Protein AF-0000000087723670 (afdb_homodimer)

Organism: NCBI:txid307507

Radius of gyration: 35.34 Å; Cα contacts (8 Å, |Δi|>4): 1234; chains: 2; bounding box: 101×98×108 Å

pLDDT: mean 78.17, std 30.97, range [14.17, 98.94]

Secondary structure (DSSP, 8-state):
-----------------------------------------------------------------------------EEEEEEEE--HHHHHHHHHHHHHTTTHHHHHTSHHHHHHHHHHHHHHHHHTTSTTS---S--TTT-EEEEEEEEETTS-EEEEEEEE----TTSS-TTSSS--S-S---S--SSHHHHHHT--TT-----HHHHHHHHHHHTTTSSS---EEEEEET-----S-TTS-SHHHHHHHHHHTT---SEEEEE--S---HHHHHTTS-GGGGGGEEEE-SPPP--TT-TTSHHHHHHHH--TT-EEEEEE--S-HHHHHHHHHHHHS-HHHHTT-SEEEE---BS-GGGHHHHGGG-BTT--HHHHHHHHHHHHHTT-EEEE--/-----------------------------------------------------------------------------EEEEEEEE--HHHHHHHHHHHHHTTTHHHHHTSHHHHHHHHHHHHHHHHHTTSTTS---S--TTT-EEEEEEEEETTS-EEEEEEEE----TTSS-TTSSS--S-S-S-S--SSHHHHHHT--TT-----HHHHHHHHHHHTTTSSS---EEEEEET-----S-TTS-SHHHHHHHHHHTT---SEEEEE--S---HHHHHTTS-GGGGGGEEEE-SPPP--TT-TTSHHHHHHHH--TT-EEEEEE--S-HHHHHHHHHHHHS-HHHHTT-SEEEE---BS-GGGHHHHGGG-BTT--HHHHHHHHHHHHHTT-EEEE--

Solvent-accessible surface area (backbone atoms only — not comparable to full-atom values): 46449 Å² total; per-residue (Å²): 136,93,82,81,77,83,86,80,85,72,84,78,83,76,85,83,79,80,77,68,89,72,85,71,89,76,84,90,81,78,86,84,93,85,89,81,88,85,81,87,77,83,82,83,89,86,92,86,87,88,86,85,78,83,80,80,79,74,84,73,82,80,78,82,79,78,80,75,80,40,54,60,58,76,70,71,57,49,48,75,49,59,45,57,44,76,11,58,48,19,48,52,35,65,74,38,30,66,70,36,54,78,52,37,53,75,59,59,64,32,74,68,43,47,53,52,48,47,53,47,41,51,38,37,54,57,31,58,75,44,37,30,44,69,70,76,87,63,56,61,54,43,35,18,36,35,44,32,40,36,42,32,75,85,71,51,70,51,76,46,80,46,71,33,54,47,65,38,79,83,48,46,34,78,70,50,73,49,77,77,85,70,74,72,71,70,85,74,49,85,62,50,67,62,50,39,57,48,36,63,70,58,60,50,73,79,24,32,46,53,53,48,52,54,32,61,70,46,50,49,48,75,56,34,82,63,47,27,38,35,39,29,40,47,27,71,50,39,45,81,54,80,78,49,84,38,52,40,48,53,54,52,52,30,39,57,6,59,50,53,67,59,34,35,43,30,22,22,55,70,78,65,53,48,61,61,46,48,70,52,43,59,48,73,47,55,75,27,47,22,67,40,52,40,64,78,58,66,51,84,83,40,54,54,12,65,62,48,36,46,62,73,66,61,51,81,58,34,44,25,38,39,36,48,44,71,78,40,59,86,53,47,50,53,46,48,47,58,33,68,70,31,77,69,46,31,70,52,38,43,33,35,33,36,45,78,49,40,46,34,74,80,45,40,88,80,41,59,92,45,41,37,75,89,34,35,59,39,55,50,50,48,50,42,50,54,44,26,55,64,56,20,51,55,40,64,35,103,139,85,80,82,78,82,84,78,86,71,90,72,84,77,86,86,78,87,73,89,77,86,88,78,88,85,80,83,78,74,88,78,88,83,90,82,84,86,88,82,74,86,70,87,73,90,78,84,85,89,80,88,78,85,79,73,82,68,83,70,80,80,75,81,78,76,79,74,80,39,56,58,58,76,71,72,58,48,47,76,50,59,46,58,45,76,10,59,49,19,48,52,34,64,74,38,29,66,69,37,56,79,51,38,52,74,59,59,65,32,74,69,45,47,53,53,46,48,53,49,41,51,39,37,57,58,30,60,76,45,37,30,45,68,70,76,86,63,56,61,56,45,35,16,34,35,42,33,39,36,43,32,74,86,68,51,69,50,78,44,77,46,72,32,53,47,64,40,80,81,48,47,34,78,69,51,73,48,78,76,85,68,71,74,69,72,86,73,51,85,61,48,67,61,50,38,57,48,37,64,71,56,62,49,73,80,26,33,46,54,53,47,51,53,33,62,69,47,49,50,46,76,56,35,83,62,46,28,38,36,38,29,39,48,27,72,49,38,44,81,55,79,78,50,84,39,50,40,49,54,54,53,51,30,39,56,7,59,49,53,69,58,35,35,44,30,20,20,56,69,80,65,53,47,61,62,48,48,70,50,43,59,48,73,47,54,75,27,46,22,67,40,53,39,65,78,56,66,49,83,83,40,54,53,12,65,60,48,35,44,60,73,68,62,51,81,58,34,44,26,38,39,36,48,45,68,76,40,60,86,54,48,51,53,45,48,45,58,32,67,70,30,75,70,46,33,70,51,37,44,32,35,33,37,45,78,50,40,48,35,74,80,44,40,87,80,40,59,92,45,40,37,76,88,34,34,60,38,56,50,51,49,49,44,50,55,45,27,54,65,54,21,50,54,40,64,36,103

Foldseek 3Di:
DCPPPDDPPPDPDPPDDCPVPDDDDDDDDDDDDDDDDDDDDPDDDDDDYDDDDDDPDPPPPPPDPPPDDPPPPPPWAKDKDKFKFAAQQLVVCLVCVVVCLVVVCVPCVDPVNVVLLCLQLVQLVQCLVQLQDAGPDRDRNFWIWMWMWMATPVGDIDIAIGIWGHLHRLLANSVQQHPDDDDDPPPPPVVVNLQRRQPPSSTRDAANHRLVVVCVRRVFDVPHHAFEEEEEAQAFADDPDPSDDHDVCVQVSHVSRVHHHQAYAYEAQDDDDPCRRPVHPPPVCPNRDHYHNRHADLPLVDCSHPLNVLLVPADPSHEYEYEDDHLACVRRVSSVCSQQVDLSNLNRYAEYEYAAAECRVSCCVPNVPRYPDVDYSSNVSVVCVSSVRSVHHYGHHD/DDPPPDDPPPPPDDDDDDPDDDDDDDDPDDDDDDDDDDDDDCPDDDDDDDDDDDDDPPPPPPPDPPPDDPPPPPPWAKDKDKFKFAAQQLVVCLVCVVVCLVVVCVPCVDPVNVVLLCLQLVQLVQCLVQLQDAGPDRDRNFWIWMWMWMATPVGDIDIAIGIWGHLHRQLANSVLQHDDDDPDPDPPPVVVNLQRRQPPSSTRDAANHRLVVVCVRRVFDVPHHAFEEEEEAQAFADDPDPSDDHDVCVQVSHVSRVHHHQAYAYEAQDDDDPCRRPVHPPPVCPNRDDYHNRHADLPLVDCSHPLNVLLVPFDPSHEYEYEDDNLACVRRVSSVCSQQVDLSNLNRYAEYEYAAAECRVSRCVPNVPRYPDVDYSSNVSVVQVSSVRSNHHYGHGD

Nearest PDB structures (foldseek):
  7pup-assembly1_A  TM=4.348E-01  e=3.201E-01  Arabidopsis thaliana
  3qkw-assembly1_B  TM=4.221E-01  e=1.888E+00  Streptococcus parasanguinis
  3ijd-assembly2_A  TM=2.673E-01  e=1.088E+00  Acetivibrio thermocellus ATCC 27405
  7pup-assembly1_A  TM=4.349E-01  e=5.182E-01  Arabidopsis thaliana
  3qkw-assembly1_B  TM=4.262E-01  e=7.957E-01  Streptococcus parasanguinis

Sequence (796 aa):
MSNTLQTRHGLIVPLLALVTLGLMLALITRPSGCAGSERFVVRLSGSGGSGGLGGASSSSSSSSAGAAGAGAGAGRKCESSTVYESSEYESTWLKNAAAWSKDFCKHADTPEQNELMEKWLNGIASANKKPAEAPAGLDPSVFSKFVTTVKCDDGTSSEHTDWIEPLAHGLRHPYNFCSQNKFAPSEVYTDRVVAVIYNRTYLLLANRQGVDSVRGARGDCERRECQVFFFDLGATAYRQSDKEPGQSWFVRSYAAAGLPFDRMFEWEARAMSPAEIFNEVPKELLKVYSYFNIPATTDTKDPSHAVNILKSLAKPGDFVVFKLDIDAAAVEIPILKALTEDPEAVKLVDEFFFEHHVNFPPMRPYWGGTLDEGIGLAESMQLFLEIRKKGVRAHSWVMSNTLQTRHGLIVPLLALVTLGLMLALITRPSGCAGSERFVVRLSGSGGSGGLGGASSSSSSSSAGAAGAGAGAGRKCESSTVYESSEYESTWLKNAAAWSKDFCKHADTPEQNELMEKWLNGIASANKKPAEAPAGLDPSVFSKFVTTVKCDDGTSSEHTDWIEPLAHGLRHPYNFCSQNKFAPSEVYTDRVVAVIYNRTYLLLANRQGVDSVRGARGDCERRECQVFFFDLGATAYRQSDKEPGQSWFVRSYAAAGLPFDRMFEWEARAMSPAEIFNEVPKELLKVYSYFNIPATTDTKDPSHAVNILKSLAKPGDFVVFKLDIDAAAVEIPILKALTEDPEAVKLVDEFFFEHHVNFPPMRPYWGGTLDEGIGLAESMQLFLEIRKKGVRAHSWV

Structure (mmCIF, N/CA/C/O backbone):
data_AF-0000000087723670-model_v1
#
loop_
_entity.id
_entity.type
_entity.pdbx_description
1 polymer 'Uncharacterized protein'
#
loop_
_atom_site.group_PDB
_atom_site.id
_atom_site.type_symbol
_atom_site.label_atom_id
_atom_site.label_alt_id
_atom_site.label_comp_id
_atom_site.label_asym_id
_atom_site.label_entity_id
_atom_site.label_seq_id
_atom_site.pdbx_PDB_ins_code
_atom_site.Cartn_x
_atom_site.Cartn_y
_atom_site.Cartn_z
_atom_site.occupancy
_atom_site.B_iso_or_equiv
_atom_site.auth_seq_id
_atom_site.auth_comp_id
_atom_site.auth_asym_id
_atom_site.auth_atom_id
_atom_site.pdbx_PDB_model_num
ATOM 1 N N . MET A 1 1 ? 51.312 -46.5 28.422 1 19.78 1 MET A N 1
ATOM 2 C CA . MET A 1 1 ? 50.656 -47.094 27.25 1 19.78 1 MET A CA 1
ATOM 3 C C . MET A 1 1 ? 50.688 -46.125 26.062 1 19.78 1 MET A C 1
ATOM 5 O O . MET A 1 1 ? 50.625 -44.906 26.25 1 19.78 1 MET A O 1
ATOM 9 N N . SER A 1 2 ? 50.938 -46.5 24.688 1 18.45 2 SER A N 1
ATOM 10 C CA . SER A 1 2 ? 51.656 -45.969 23.547 1 18.45 2 SER A CA 1
ATOM 11 C C . SER A 1 2 ? 50.844 -44.906 22.828 1 18.45 2 SER A C 1
ATOM 13 O O . SER A 1 2 ? 49.719 -45.156 22.391 1 18.45 2 SER A O 1
ATOM 15 N N . ASN A 1 3 ? 51.031 -43.469 23.109 1 21.33 3 ASN A N 1
ATOM 16 C CA . ASN A 1 3 ? 50.75 -42.062 22.859 1 21.33 3 ASN A CA 1
ATOM 17 C C . ASN A 1 3 ? 51.125 -41.656 21.422 1 21.33 3 ASN A C 1
ATOM 19 O O . ASN A 1 3 ? 52.219 -41.156 21.172 1 21.33 3 ASN A O 1
ATOM 23 N N . THR A 1 4 ? 50.719 -42.625 20.438 1 18.56 4 THR A N 1
ATOM 24 C CA . THR A 1 4 ? 51.25 -42.531 19.078 1 18.56 4 THR A CA 1
ATOM 25 C C . THR A 1 4 ? 50.812 -41.219 18.438 1 18.56 4 THR A C 1
ATOM 27 O O . THR A 1 4 ? 49.625 -40.938 18.328 1 18.56 4 THR A O 1
ATOM 30 N N . LEU A 1 5 ? 51.656 -40.156 18.203 1 19.72 5 LEU A N 1
ATOM 31 C CA . LEU A 1 5 ? 52 -38.781 17.891 1 19.72 5 LEU A CA 1
ATOM 32 C C . LEU A 1 5 ? 51.844 -38.531 16.391 1 19.72 5 LEU A C 1
ATOM 34 O O . LEU A 1 5 ? 52.844 -38.406 15.672 1 19.72 5 LEU A O 1
ATOM 38 N N . GLN A 1 6 ? 50.844 -39.25 15.703 1 18.3 6 GLN A N 1
ATOM 39 C CA . GLN A 1 6 ? 51.125 -39.375 14.281 1 18.3 6 GLN A CA 1
ATOM 40 C C . GLN A 1 6 ? 51.156 -38 13.609 1 18.3 6 GLN A C 1
ATOM 42 O O . GLN A 1 6 ? 50.469 -37.062 14.055 1 18.3 6 GLN A O 1
ATOM 47 N N . THR A 1 7 ? 51.844 -37.875 12.359 1 17.42 7 THR A N 1
ATOM 48 C CA . THR A 1 7 ? 52.688 -37.125 11.438 1 17.42 7 THR A CA 1
ATOM 49 C C . THR A 1 7 ? 51.844 -36.094 10.648 1 17.42 7 THR A C 1
ATOM 51 O O . THR A 1 7 ? 50.812 -36.469 10.07 1 17.42 7 THR A O 1
ATOM 54 N N . ARG A 1 8 ? 52.031 -34.75 10.789 1 19.05 8 ARG A N 1
ATOM 55 C CA . ARG A 1 8 ? 51.656 -33.375 10.523 1 19.05 8 ARG A CA 1
ATOM 56 C C . ARG A 1 8 ? 51.875 -33 9.062 1 19.05 8 ARG A C 1
ATOM 58 O O . ARG A 1 8 ? 51.844 -31.828 8.695 1 19.05 8 ARG A O 1
ATOM 65 N N . HIS A 1 9 ? 52.188 -34.031 8.078 1 17.67 9 HIS A N 1
ATOM 66 C CA . HIS A 1 9 ? 52.938 -33.531 6.922 1 17.67 9 HIS A CA 1
ATOM 67 C C . HIS A 1 9 ? 52.062 -32.562 6.113 1 17.67 9 HIS A C 1
ATOM 69 O O . HIS A 1 9 ? 50.906 -32.875 5.777 1 17.67 9 HIS A O 1
ATOM 75 N N . GLY A 1 10 ? 52.25 -31.156 6.141 1 19.75 10 GLY A N 1
ATOM 76 C CA . GLY A 1 10 ? 51.812 -29.859 5.656 1 19.75 10 GLY A CA 1
ATOM 77 C C . GLY A 1 10 ? 52.062 -29.641 4.176 1 19.75 10 GLY A C 1
ATOM 78 O O . GLY A 1 10 ? 52.062 -28.516 3.693 1 19.75 10 GLY A O 1
ATOM 79 N N . LEU A 1 11 ? 52.031 -30.703 3.238 1 18.56 11 LEU A N 1
ATOM 80 C CA . LEU A 1 11 ? 52.625 -30.469 1.929 1 18.56 11 LEU A CA 1
ATOM 81 C C . LEU A 1 11 ? 51.969 -29.281 1.235 1 18.56 11 LEU A C 1
ATOM 83 O O . LEU A 1 11 ? 50.75 -29.141 1.265 1 18.56 11 LEU A O 1
ATOM 87 N N . ILE A 1 12 ? 52.719 -28.188 0.691 1 21.28 12 ILE A N 1
ATOM 88 C CA . ILE A 1 12 ? 52.812 -26.859 0.119 1 21.28 12 ILE A CA 1
ATOM 89 C C . ILE A 1 12 ? 52.344 -26.875 -1.333 1 21.28 12 ILE A C 1
ATOM 91 O O . ILE A 1 12 ? 52.219 -25.828 -1.96 1 21.28 12 ILE A O 1
ATOM 95 N N . VAL A 1 13 ? 51.719 -27.906 -2.029 1 19.09 13 VAL A N 1
ATOM 96 C CA . VAL A 1 13 ? 52 -27.969 -3.457 1 19.09 13 VAL A CA 1
ATOM 97 C C . VAL A 1 13 ? 51.469 -26.734 -4.156 1 19.09 13 VAL A C 1
ATOM 99 O O . VAL A 1 13 ? 50.375 -26.266 -3.818 1 19.09 13 VAL A O 1
ATOM 102 N N . PRO A 1 14 ? 52.219 -26.016 -5.195 1 20.56 14 PRO A N 1
ATOM 103 C CA . PRO A 1 14 ? 52.406 -24.828 -6.027 1 20.56 14 PRO A CA 1
ATOM 104 C C . PRO A 1 14 ? 51.344 -24.703 -7.129 1 20.56 14 PRO A C 1
ATOM 106 O O . PRO A 1 14 ? 51.375 -23.766 -7.926 1 20.56 14 PRO A O 1
ATOM 109 N N . LEU A 1 15 ? 50 -24.922 -6.887 1 18.34 15 LEU A N 1
ATOM 110 C CA . LEU A 1 15 ? 49.188 -25.219 -8.047 1 18.34 15 LEU A CA 1
ATOM 111 C C . LEU A 1 15 ? 49.219 -24.078 -9.055 1 18.34 15 LEU A C 1
ATOM 113 O O . LEU A 1 15 ? 48.938 -22.922 -8.711 1 18.34 15 LEU A O 1
ATOM 117 N N . LEU A 1 16 ? 49.938 -24.188 -10.281 1 18.23 16 LEU A N 1
ATOM 118 C CA . LEU A 1 16 ? 50.312 -23.562 -11.547 1 18.23 16 LEU A CA 1
ATOM 119 C C . LEU A 1 16 ? 49.094 -22.922 -12.203 1 18.23 16 LEU A C 1
ATOM 121 O O . LEU A 1 16 ? 47.969 -23.406 -12.055 1 18.23 16 LEU A O 1
ATOM 125 N N . ALA A 1 17 ? 49.156 -21.609 -12.781 1 19.58 17 ALA A N 1
ATOM 126 C CA . ALA A 1 17 ? 48.625 -20.391 -13.383 1 19.58 17 ALA A CA 1
ATOM 127 C C . ALA A 1 17 ? 47.969 -20.688 -14.734 1 19.58 17 ALA A C 1
ATOM 129 O O . ALA A 1 17 ? 47.375 -19.797 -15.359 1 19.58 17 ALA A O 1
ATOM 130 N N . LEU A 1 18 ? 48 -21.906 -15.336 1 18.28 18 LEU A N 1
ATOM 131 C CA . LEU A 1 18 ? 48.125 -21.891 -16.797 1 18.28 18 LEU A CA 1
ATOM 132 C C . LEU A 1 18 ? 46.781 -21.516 -17.438 1 18.28 18 LEU A C 1
ATOM 134 O O . LEU A 1 18 ? 45.875 -22.328 -17.5 1 18.28 18 LEU A O 1
ATOM 138 N N . VAL A 1 19 ? 45.938 -20.484 -17.016 1 18.11 19 VAL A N 1
ATOM 139 C CA . VAL A 1 19 ? 44.625 -20.516 -17.641 1 18.11 19 VAL A CA 1
ATOM 140 C C . VAL A 1 19 ? 44.781 -20.219 -19.141 1 18.11 19 VAL A C 1
ATOM 142 O O . VAL A 1 19 ? 45.125 -19.109 -19.516 1 18.11 19 VAL A O 1
ATOM 145 N N . THR A 1 20 ? 45.094 -21.094 -20.094 1 17.34 20 THR A N 1
ATOM 146 C CA . THR A 1 20 ? 45.312 -21.047 -21.547 1 17.34 20 THR A CA 1
ATOM 147 C C . THR A 1 20 ? 44 -20.719 -22.281 1 17.34 20 THR A C 1
ATOM 149 O O . THR A 1 20 ? 44 -20.594 -23.5 1 17.34 20 THR A O 1
ATOM 152 N N . LEU A 1 21 ? 42.844 -20.156 -21.719 1 17.84 21 LEU A N 1
ATOM 153 C CA . LEU A 1 21 ? 41.719 -20.516 -22.562 1 17.84 21 LEU A CA 1
ATOM 154 C C . LEU A 1 21 ? 41.875 -19.938 -23.969 1 17.84 21 LEU A C 1
ATOM 156 O O . LEU A 1 21 ? 42.062 -18.719 -24.125 1 17.84 21 LEU A O 1
ATOM 160 N N . GLY A 1 22 ? 42.062 -20.672 -25.109 1 16.58 22 GLY A N 1
ATOM 161 C CA . GLY A 1 22 ? 42.344 -20.656 -26.547 1 16.58 22 GLY A CA 1
ATOM 162 C C . GLY A 1 22 ? 41.188 -20.109 -27.359 1 16.58 22 GLY A C 1
ATOM 163 O O . GLY A 1 22 ? 41.312 -19.828 -28.547 1 16.58 22 GLY A O 1
ATOM 164 N N . LEU A 1 23 ? 39.812 -20.062 -26.969 1 17.64 23 LEU A N 1
ATOM 165 C CA . LEU A 1 23 ? 39 -20.531 -28.094 1 17.64 23 LEU A CA 1
ATOM 166 C C . LEU A 1 23 ? 38.969 -19.484 -29.188 1 17.64 23 LEU A C 1
ATOM 168 O O . LEU A 1 23 ? 38.844 -18.281 -28.906 1 17.64 23 LEU A O 1
ATOM 172 N N . MET A 1 24 ? 39 -19.859 -30.484 1 16.44 24 MET A N 1
ATOM 173 C CA . MET A 1 24 ? 39.156 -19.484 -31.891 1 16.44 24 MET A CA 1
ATOM 174 C C . MET A 1 24 ? 37.906 -18.859 -32.438 1 16.44 24 MET A C 1
ATOM 176 O O . MET A 1 24 ? 37.656 -18.875 -33.656 1 16.44 24 MET A O 1
ATOM 180 N N . LEU A 1 25 ? 36.938 -18.281 -31.672 1 17.22 25 LEU A N 1
ATOM 181 C CA . LEU A 1 25 ? 35.719 -18.297 -32.469 1 17.22 25 LEU A CA 1
ATOM 182 C C . LEU A 1 25 ? 35.875 -17.438 -33.719 1 17.22 25 LEU A C 1
ATOM 184 O O . LEU A 1 25 ? 36.188 -16.25 -33.625 1 17.22 25 LEU A O 1
ATOM 188 N N . ALA A 1 26 ? 35.656 -18.047 -34.938 1 16.3 26 ALA A N 1
ATOM 189 C CA . ALA A 1 26 ? 35.875 -17.672 -36.344 1 16.3 26 ALA A CA 1
ATOM 190 C C . ALA A 1 26 ? 34.875 -16.609 -36.781 1 16.3 26 ALA A C 1
ATOM 192 O O . ALA A 1 26 ? 35.25 -15.57 -37.312 1 16.3 26 ALA A O 1
ATOM 193 N N . LEU A 1 27 ? 33.562 -16.969 -37.25 1 16.2 27 LEU A N 1
ATOM 194 C CA . LEU A 1 27 ? 33.344 -16.859 -38.688 1 16.2 27 LEU A CA 1
ATOM 195 C C . LEU A 1 27 ? 32.688 -15.523 -39.031 1 16.2 27 LEU A C 1
ATOM 197 O O . LEU A 1 27 ? 33.156 -14.805 -39.938 1 16.2 27 LEU A O 1
ATOM 201 N N . ILE A 1 28 ? 31.203 -15.398 -39.062 1 17.19 28 ILE A N 1
ATOM 202 C CA . ILE A 1 28 ? 30.531 -15.305 -40.375 1 17.19 28 ILE A CA 1
ATOM 203 C C . ILE A 1 28 ? 30.266 -13.844 -40.719 1 17.19 28 ILE A C 1
ATOM 205 O O . ILE A 1 28 ? 29.969 -13.031 -39.812 1 17.19 28 ILE A O 1
ATOM 209 N N . THR A 1 29 ? 30.156 -13.539 -42.031 1 15.73 29 THR A N 1
ATOM 210 C CA . THR A 1 29 ? 30.25 -12.453 -43 1 15.73 29 THR A CA 1
ATOM 211 C C . THR A 1 29 ? 28.922 -11.68 -43.094 1 15.73 29 THR A C 1
ATOM 213 O O . THR A 1 29 ? 27.844 -12.258 -42.938 1 15.73 29 THR A O 1
ATOM 216 N N . ARG A 1 30 ? 28.859 -10.422 -43.062 1 17.47 30 ARG A N 1
ATOM 217 C CA . ARG A 1 30 ? 28.016 -9.234 -43 1 17.47 30 ARG A CA 1
ATOM 218 C C . ARG A 1 30 ? 27.203 -9.102 -44.312 1 17.47 30 ARG A C 1
ATOM 220 O O . ARG A 1 30 ? 26.828 -7.996 -44.688 1 17.47 30 ARG A O 1
ATOM 227 N N . PRO A 1 31 ? 26.25 -10.086 -44.781 1 15.78 31 PRO A N 1
ATOM 228 C CA . PRO A 1 31 ? 25.969 -9.617 -46.156 1 15.78 31 PRO A CA 1
ATOM 229 C C . PRO A 1 31 ? 25.172 -8.32 -46.188 1 15.78 31 PRO A C 1
ATOM 231 O O . PRO A 1 31 ? 24.531 -7.965 -45.188 1 15.78 31 PRO A O 1
ATOM 234 N N . SER A 1 32 ? 24.734 -7.816 -47.5 1 15.93 32 SER A N 1
ATOM 235 C CA . SER A 1 32 ? 24.641 -6.617 -48.344 1 15.93 32 SER A CA 1
ATOM 236 C C . SER A 1 32 ? 23.234 -6.031 -48.281 1 15.93 32 SER A C 1
ATOM 238 O O . SER A 1 32 ? 23.062 -4.836 -48.062 1 15.93 32 SER A O 1
ATOM 240 N N . GLY A 1 33 ? 22.141 -6.527 -49.094 1 15.52 33 GLY A N 1
ATOM 241 C CA . GLY A 1 33 ? 21.609 -5.746 -50.188 1 15.52 33 GLY A CA 1
ATOM 242 C C . GLY A 1 33 ? 20.406 -4.906 -49.812 1 15.52 33 GLY A C 1
ATOM 243 O O . GLY A 1 33 ? 19.781 -5.148 -48.781 1 15.52 33 GLY A O 1
ATOM 244 N N . CYS A 1 34 ? 19.641 -4.059 -50.781 1 16.14 34 CYS A N 1
ATOM 245 C CA . CYS A 1 34 ? 19.188 -2.73 -51.188 1 16.14 34 CYS A CA 1
ATOM 246 C C . CYS A 1 34 ? 17.672 -2.627 -51.094 1 16.14 34 CYS A C 1
ATOM 248 O O . CYS A 1 34 ? 17.141 -1.567 -50.781 1 16.14 34 CYS A O 1
ATOM 250 N N . ALA A 1 35 ? 16.719 -3.578 -51.625 1 15.98 35 ALA A N 1
ATOM 251 C CA . ALA A 1 35 ? 15.883 -3.064 -52.719 1 15.98 35 ALA A CA 1
ATOM 252 C C . ALA A 1 35 ? 14.672 -2.309 -52.156 1 15.98 35 ALA A C 1
ATOM 254 O O . ALA A 1 35 ? 14.312 -2.475 -51 1 15.98 35 ALA A O 1
ATOM 255 N N . GLY A 1 36 ? 13.531 -1.816 -53.062 1 15.55 36 GLY A N 1
ATOM 256 C CA . GLY A 1 36 ? 12.828 -0.701 -53.688 1 15.55 36 GLY A CA 1
ATOM 257 C C . GLY A 1 36 ? 11.375 -0.604 -53.25 1 15.55 36 GLY A C 1
ATOM 258 O O . GLY A 1 36 ? 10.656 0.307 -53.688 1 15.55 36 GLY A O 1
ATOM 259 N N . SER A 1 37 ? 10.664 -1.488 -52.438 1 15.52 37 SER A N 1
ATOM 260 C CA . SER A 1 37 ? 9.32 -1.691 -52.969 1 15.52 37 SER A CA 1
ATOM 261 C C . SER A 1 37 ? 8.43 -0.479 -52.719 1 15.52 37 SER A C 1
ATOM 263 O O . SER A 1 37 ? 8.641 0.256 -51.75 1 15.52 37 SER A O 1
ATOM 265 N N . GLU A 1 38 ? 7.191 -0.406 -53.531 1 15.61 38 GLU A N 1
ATOM 266 C CA . GLU A 1 38 ? 6.254 0.479 -54.219 1 15.61 38 GLU A CA 1
ATOM 267 C C . GLU A 1 38 ? 5.156 0.963 -53.281 1 15.61 38 GLU A C 1
ATOM 269 O O . GLU A 1 38 ? 4.832 0.288 -52.312 1 15.61 38 GLU A O 1
ATOM 274 N N . ARG A 1 39 ? 4.535 2.217 -53.531 1 16.45 39 ARG A N 1
ATOM 275 C CA . ARG A 1 39 ? 3.871 3.416 -53.031 1 16.45 39 ARG A CA 1
ATOM 276 C C . ARG A 1 39 ? 2.357 3.238 -53.031 1 16.45 39 ARG A C 1
ATOM 278 O O . ARG A 1 39 ? 1.612 4.219 -52.969 1 16.45 39 ARG A O 1
ATOM 285 N N . PHE A 1 40 ? 1.675 2.111 -52.531 1 15.47 40 PHE A N 1
ATOM 286 C CA . PHE A 1 40 ? 0.297 1.953 -53 1 15.47 40 PHE A CA 1
ATOM 287 C C . PHE A 1 40 ? -0.57 3.104 -52.5 1 15.47 40 PHE A C 1
ATOM 289 O O . PHE A 1 40 ? -0.453 3.525 -51.344 1 15.47 40 PHE A O 1
ATOM 296 N N . VAL A 1 41 ? -1.532 3.764 -53.375 1 15.34 41 VAL A N 1
ATOM 297 C CA . VAL A 1 41 ? -2.256 4.988 -53.688 1 15.34 41 VAL A CA 1
ATOM 298 C C . VAL A 1 41 ? -3.643 4.953 -53.062 1 15.34 41 VAL A C 1
ATOM 300 O O . VAL A 1 41 ? -4.52 4.215 -53.5 1 15.34 41 VAL A O 1
ATOM 303 N N . VAL A 1 42 ? -3.969 4.793 -51.875 1 15.07 42 VAL A N 1
ATOM 304 C CA . VAL A 1 42 ? -5.34 4.473 -51.5 1 15.07 42 VAL A CA 1
ATOM 305 C C . VAL A 1 42 ? -6.203 5.73 -51.562 1 15.07 42 VAL A C 1
ATOM 307 O O . VAL A 1 42 ? -6.051 6.641 -50.75 1 15.07 42 VAL A O 1
ATOM 310 N N . ARG A 1 43 ? -6.668 6.184 -52.656 1 14.53 43 ARG A N 1
ATOM 311 C CA . ARG A 1 43 ? -7.355 7.457 -52.844 1 14.53 43 ARG A CA 1
ATOM 312 C C . ARG A 1 43 ? -8.727 7.441 -52.156 1 14.53 43 ARG A C 1
ATOM 314 O O . ARG A 1 43 ? -9.266 6.375 -51.875 1 14.53 43 ARG A O 1
ATOM 321 N N . LEU A 1 44 ? -9.828 8.32 -52.719 1 15.74 44 LEU A N 1
ATOM 322 C CA . LEU A 1 44 ? -10.562 9.555 -52.438 1 15.74 44 LEU A CA 1
ATOM 323 C C . LEU A 1 44 ? -12.062 9.281 -52.344 1 15.74 44 LEU A C 1
ATOM 325 O O . LEU A 1 44 ? -12.789 10.023 -51.688 1 15.74 44 LEU A O 1
ATOM 329 N N . SER A 1 45 ? -12.781 8.258 -53 1 14.52 45 SER A N 1
ATOM 330 C CA . SER A 1 45 ? -13.883 8.828 -53.75 1 14.52 45 SER A CA 1
ATOM 331 C C . SER A 1 45 ? -15.086 9.125 -52.875 1 14.52 45 SER A C 1
ATOM 333 O O . SER A 1 45 ? -15.188 8.594 -51.75 1 14.52 45 SER A O 1
ATOM 335 N N . GLY A 1 46 ? -16.469 9.203 -53.469 1 14.91 46 GLY A N 1
ATOM 336 C CA . GLY A 1 46 ? -17.5 10.148 -53.844 1 14.91 46 GLY A CA 1
ATOM 337 C C . GLY A 1 46 ? -18.734 10.07 -52.969 1 14.91 46 GLY A C 1
ATOM 338 O O . GLY A 1 46 ? -19.172 11.078 -52.406 1 14.91 46 GLY A O 1
ATOM 339 N N . SER A 1 47 ? -19.844 9.172 -53.188 1 15.01 47 SER A N 1
ATOM 340 C CA . SER A 1 47 ? -21.109 9.695 -53.688 1 15.01 47 SER A CA 1
ATOM 341 C C . SER A 1 47 ? -22.109 9.906 -52.531 1 15.01 47 SER A C 1
ATOM 343 O O . SER A 1 47 ? -21.906 9.391 -51.438 1 15.01 47 SER A O 1
ATOM 345 N N . GLY A 1 48 ? -23.578 9.766 -52.812 1 15.05 48 GLY A N 1
ATOM 346 C CA . GLY A 1 48 ? -24.781 10.578 -52.938 1 15.05 48 GLY A CA 1
ATOM 347 C C . GLY A 1 48 ? -25.734 10.414 -51.75 1 15.05 48 GLY A C 1
ATOM 348 O O . GLY A 1 48 ? -25.844 11.305 -50.906 1 15.05 48 GLY A O 1
ATOM 349 N N . GLY A 1 49 ? -26.891 9.57 -51.844 1 14.77 49 GLY A N 1
ATOM 350 C CA . GLY A 1 49 ? -28.25 10.07 -51.938 1 14.77 49 GLY A CA 1
ATOM 351 C C . GLY A 1 49 ? -28.969 10.07 -50.594 1 14.77 49 GLY A C 1
ATOM 352 O O . GLY A 1 49 ? -28.422 9.602 -49.594 1 14.77 49 GLY A O 1
ATOM 353 N N . SER A 1 50 ? -30.203 9.281 -50.406 1 15.02 50 SER A N 1
ATOM 354 C CA . SER A 1 50 ? -31.578 9.758 -50.312 1 15.02 50 SER A CA 1
ATOM 355 C C . SER A 1 50 ? -32.094 9.734 -48.875 1 15.02 50 SER A C 1
ATOM 357 O O . SER A 1 50 ? -31.453 9.156 -48 1 15.02 50 SER A O 1
ATOM 359 N N . GLY A 1 51 ? -33.438 9.148 -48.594 1 15.27 51 GLY A N 1
ATOM 360 C CA . GLY A 1 51 ? -34.75 9.695 -48.281 1 15.27 51 GLY A CA 1
ATOM 361 C C . GLY A 1 51 ? -35.125 9.547 -46.844 1 15.27 51 GLY A C 1
ATOM 362 O O . GLY A 1 51 ? -34.375 8.984 -46.031 1 15.27 51 GLY A O 1
ATOM 363 N N . GLY A 1 52 ? -36.375 8.93 -46.469 1 16.03 52 GLY A N 1
ATOM 364 C CA . GLY A 1 52 ? -37.625 9.453 -45.906 1 16.03 52 GLY A CA 1
ATOM 365 C C . GLY A 1 52 ? -37.781 9.195 -44.406 1 16.03 52 GLY A C 1
ATOM 366 O O . GLY A 1 52 ? -37.031 8.383 -43.844 1 16.03 52 GLY A O 1
ATOM 367 N N . LEU A 1 53 ? -39 9.57 -43.812 1 17.38 53 LEU A N 1
ATOM 368 C CA . LEU A 1 53 ? -39.656 10.273 -42.719 1 17.38 53 LEU A CA 1
ATOM 369 C C . LEU A 1 53 ? -40.156 9.297 -41.656 1 17.38 53 LEU A C 1
ATOM 371 O O . LEU A 1 53 ? -40.875 9.688 -40.75 1 17.38 53 LEU A O 1
ATOM 375 N N . GLY A 1 54 ? -39.469 8.211 -41.344 1 15.41 54 GLY A N 1
ATOM 376 C CA . GLY A 1 54 ? -40.312 7.246 -40.625 1 15.41 54 GLY A CA 1
ATOM 377 C C . GLY A 1 54 ? -40.844 7.77 -39.312 1 15.41 54 GLY A C 1
ATOM 378 O O . GLY A 1 54 ? -40.219 8.625 -38.688 1 15.41 54 GLY A O 1
ATOM 379 N N . GLY A 1 55 ? -42.156 7.57 -39.062 1 16.36 55 GLY A N 1
ATOM 380 C CA . GLY A 1 55 ? -43.281 7.887 -38.188 1 16.36 55 GLY A CA 1
ATOM 381 C C . GLY A 1 55 ? -43.156 7.289 -36.812 1 16.36 55 GLY A C 1
ATOM 382 O O . GLY A 1 55 ? -43.062 6.07 -36.656 1 16.36 55 GLY A O 1
ATOM 383 N N . ALA A 1 56 ? -42.531 7.871 -35.875 1 16.98 56 ALA A N 1
ATOM 384 C CA . ALA A 1 56 ? -42.188 7.336 -34.562 1 16.98 56 ALA A CA 1
ATOM 385 C C . ALA A 1 56 ? -43.438 7.258 -33.656 1 16.98 56 ALA A C 1
ATOM 387 O O . ALA A 1 56 ? -44.062 8.281 -33.375 1 16.98 56 ALA A O 1
ATOM 388 N N . SER A 1 57 ? -44.125 6.16 -33.844 1 16.44 57 SER A N 1
ATOM 389 C CA . SER A 1 57 ? -45.312 5.973 -33 1 16.44 57 SER A CA 1
ATOM 390 C C . SER A 1 57 ? -44.906 5.879 -31.531 1 16.44 57 SER A C 1
ATOM 392 O O . SER A 1 57 ? -43.938 5.238 -31.188 1 16.44 57 SER A O 1
ATOM 394 N N . SER A 1 58 ? -45.344 6.867 -30.641 1 17.17 58 SER A N 1
ATOM 395 C CA . SER A 1 58 ? -45.125 7.27 -29.25 1 17.17 58 SER A CA 1
ATOM 396 C C . SER A 1 58 ? -45.781 6.285 -28.281 1 17.17 58 SER A C 1
ATOM 398 O O . SER A 1 58 ? -45.844 6.523 -27.078 1 17.17 58 SER A O 1
ATOM 400 N N . SER A 1 59 ? -45.781 4.93 -28.469 1 17.25 59 SER A N 1
ATOM 401 C CA . SER A 1 59 ? -46.719 4.293 -27.547 1 17.25 59 SER A CA 1
ATOM 402 C C . SER A 1 59 ? -46.219 4.402 -26.109 1 17.25 59 SER A C 1
ATOM 404 O O . SER A 1 59 ? -45.031 4.191 -25.828 1 17.25 59 SER A O 1
ATOM 406 N N . SER A 1 60 ? -46.969 5.137 -25.141 1 18.06 60 SER A N 1
ATOM 407 C CA . SER A 1 60 ? -46.875 5.57 -23.75 1 18.06 60 SER A CA 1
ATOM 408 C C . SER A 1 60 ? -47 4.391 -22.797 1 18.06 60 SER A C 1
ATOM 410 O O . SER A 1 60 ? -47.062 4.574 -21.578 1 18.06 60 SER A O 1
ATOM 412 N N . SER A 1 61 ? -46.469 3.166 -22.984 1 18.02 61 SER A N 1
ATOM 413 C CA . SER A 1 61 ? -47.031 2.182 -22.062 1 18.02 61 SER A CA 1
ATOM 414 C C . SER A 1 61 ? -46.594 2.465 -20.625 1 18.02 61 SER A C 1
ATOM 416 O O . SER A 1 61 ? -45.469 2.912 -20.391 1 18.02 61 SER A O 1
ATOM 418 N N . SER A 1 62 ? -47.594 2.617 -19.594 1 19.06 62 SER A N 1
ATOM 419 C CA . SER A 1 62 ? -47.75 2.916 -18.188 1 19.06 62 SER A CA 1
ATOM 420 C C . SER A 1 62 ? -47.125 1.836 -17.312 1 19.06 62 SER A C 1
ATOM 422 O O . SER A 1 62 ? -47.656 0.732 -17.188 1 19.06 62 SER A O 1
ATOM 424 N N . SER A 1 63 ? -45.844 1.51 -17.422 1 17.91 63 SER A N 1
ATOM 425 C CA . SER A 1 63 ? -45.406 0.36 -16.625 1 17.91 63 SER A CA 1
ATOM 426 C C . SER A 1 63 ? -45.469 0.675 -15.133 1 17.91 63 SER A C 1
ATOM 428 O O . SER A 1 63 ? -45.094 1.773 -14.711 1 17.91 63 SER A O 1
ATOM 430 N N . SER A 1 64 ? -46.375 -0.002 -14.344 1 19.53 64 SER A N 1
ATOM 431 C CA . SER A 1 64 ? -46.688 -0.104 -12.922 1 19.53 64 SER A CA 1
ATOM 432 C C . SER A 1 64 ? -45.469 -0.499 -12.117 1 19.53 64 SER A C 1
ATOM 434 O O . SER A 1 64 ? -44.844 -1.531 -12.383 1 19.53 64 SER A O 1
ATOM 436 N N . ALA A 1 65 ? -44.719 0.494 -11.492 1 20 65 ALA A N 1
ATOM 437 C CA . ALA A 1 65 ? -43.531 0.441 -10.648 1 20 65 ALA A CA 1
ATOM 438 C C . ALA A 1 65 ? -43.844 -0.254 -9.32 1 20 65 ALA A C 1
ATOM 440 O O . ALA A 1 65 ? -44.625 0.254 -8.508 1 20 65 ALA A O 1
ATOM 441 N N . GLY A 1 66 ? -44 -1.552 -9.281 1 18.3 66 GLY A N 1
ATOM 442 C CA . GLY A 1 66 ? -44.125 -2.236 -8.008 1 18.3 66 GLY A CA 1
ATOM 443 C C . GLY A 1 66 ? -43 -1.955 -7.051 1 18.3 66 GLY A C 1
ATOM 444 O O . GLY A 1 66 ? -41.812 -2.074 -7.422 1 18.3 66 GLY A O 1
ATOM 445 N N . ALA A 1 67 ? -43.156 -1.099 -6.023 1 19.78 67 ALA A N 1
ATOM 446 C CA . ALA A 1 67 ? -42.281 -0.727 -4.91 1 19.78 67 ALA A CA 1
ATOM 447 C C . ALA A 1 67 ? -41.906 -1.949 -4.082 1 19.78 67 ALA A C 1
ATOM 449 O O . ALA A 1 67 ? -42.719 -2.471 -3.316 1 19.78 67 ALA A O 1
ATOM 450 N N . ALA A 1 68 ? -41.031 -2.816 -4.566 1 21.62 68 ALA A N 1
ATOM 451 C CA . ALA A 1 68 ? -40.562 -3.857 -3.66 1 21.62 68 ALA A CA 1
ATOM 452 C C . ALA A 1 68 ? -39.844 -3.252 -2.457 1 21.62 68 ALA A C 1
ATOM 454 O O . ALA A 1 68 ? -39.062 -2.301 -2.6 1 21.62 68 ALA A O 1
ATOM 455 N N . GLY A 1 69 ? -40.375 -3.33 -1.278 1 21.02 69 GLY A N 1
ATOM 456 C CA . GLY A 1 69 ? -39.938 -2.982 0.071 1 21.02 69 GLY A CA 1
ATOM 457 C C . GLY A 1 69 ? -38.531 -3.428 0.393 1 21.02 69 GLY A C 1
ATOM 458 O O . GLY A 1 69 ? -38.219 -4.617 0.328 1 21.02 69 GLY A O 1
ATOM 459 N N . ALA A 1 70 ? -37.531 -2.574 0.203 1 25.06 70 ALA A N 1
ATOM 460 C CA . ALA A 1 70 ? -36.125 -2.809 0.501 1 25.06 70 ALA A CA 1
ATOM 461 C C . ALA A 1 70 ? -35.906 -2.934 2.004 1 25.06 70 ALA A C 1
ATOM 463 O O . ALA A 1 70 ? -36 -1.947 2.738 1 25.06 70 ALA A O 1
ATOM 464 N N . GLY A 1 71 ? -36.406 -3.914 2.713 1 27.44 71 GLY A N 1
ATOM 465 C CA . GLY A 1 71 ? -35.969 -4.219 4.066 1 27.44 71 GLY A CA 1
ATOM 466 C C . GLY A 1 71 ? -34.469 -4.105 4.254 1 27.44 71 GLY A C 1
ATOM 467 O O . GLY A 1 71 ? -33.719 -4.363 3.322 1 27.44 71 GLY A O 1
ATOM 468 N N . ALA A 1 72 ? -33.969 -3.311 5.129 1 34.09 72 ALA A N 1
ATOM 469 C CA . ALA A 1 72 ? -32.562 -3.291 5.559 1 34.09 72 ALA A CA 1
ATOM 470 C C . ALA A 1 72 ? -32.031 -4.707 5.75 1 34.09 72 ALA A C 1
ATOM 472 O O . ALA A 1 72 ? -32.312 -5.363 6.75 1 34.09 72 ALA A O 1
ATOM 473 N N . GLY A 1 73 ? -32.25 -5.68 4.941 1 35.94 73 GLY A N 1
ATOM 474 C CA . GLY A 1 73 ? -32.062 -7.113 5.105 1 35.94 73 GLY A CA 1
ATOM 475 C C . GLY A 1 73 ? -30.688 -7.48 5.633 1 35.94 73 GLY A C 1
ATOM 476 O O . GLY A 1 73 ? -29.688 -6.863 5.258 1 35.94 73 GLY A O 1
ATOM 477 N N . ALA A 1 74 ? -30.453 -7.762 6.926 1 46.84 74 ALA A N 1
ATOM 478 C CA . ALA A 1 74 ? -29.328 -8.625 7.266 1 46.84 74 ALA A CA 1
ATOM 479 C C . ALA A 1 74 ? -28.812 -9.367 6.035 1 46.84 74 ALA A C 1
ATOM 481 O O . ALA A 1 74 ? -29.578 -10.039 5.344 1 46.84 74 ALA A O 1
ATOM 482 N N . GLY A 1 75 ? -27.859 -8.562 5.383 1 59.91 75 GLY A N 1
ATOM 483 C CA . GLY A 1 75 ? -27.391 -9.219 4.172 1 59.91 75 GLY A CA 1
ATOM 484 C C . GLY A 1 75 ? -27.484 -10.727 4.242 1 59.91 75 GLY A C 1
ATOM 485 O O . GLY A 1 75 ? -27.406 -11.312 5.328 1 59.91 75 GLY A O 1
ATOM 486 N N . ARG A 1 76 ? -28.078 -11.383 3.352 1 76.06 76 ARG A N 1
ATOM 487 C CA . ARG A 1 76 ? -28.141 -12.836 3.256 1 76.06 76 ARG A CA 1
ATOM 488 C C . ARG A 1 76 ? -26.812 -13.469 3.654 1 76.06 76 ARG A C 1
ATOM 490 O O . ARG A 1 76 ? -25.75 -12.938 3.35 1 76.06 76 ARG A O 1
ATOM 497 N N . LYS A 1 77 ? -26.938 -14.32 4.656 1 86.31 77 LYS A N 1
ATOM 498 C CA . LYS A 1 77 ? -25.75 -15.078 5.051 1 86.31 77 LYS A CA 1
ATOM 499 C C . LYS A 1 77 ? -25.547 -16.297 4.16 1 86.31 77 LYS A C 1
ATOM 501 O O . LYS A 1 77 ? -26.453 -17.125 4.012 1 86.31 77 LYS A O 1
ATOM 506 N N . CYS A 1 78 ? -24.391 -16.359 3.535 1 91.12 78 CYS A N 1
ATOM 507 C CA . CYS A 1 78 ? -24.094 -17.469 2.635 1 91.12 78 CYS A CA 1
ATOM 508 C C . CYS A 1 78 ? -22.891 -18.25 3.119 1 91.12 78 CYS A C 1
ATOM 510 O O . CYS A 1 78 ? -21.969 -17.688 3.713 1 91.12 78 CYS A O 1
ATOM 512 N N . GLU A 1 79 ? -22.953 -19.516 2.928 1 90.31 79 GLU A N 1
ATOM 513 C CA . GLU A 1 79 ? -21.828 -20.422 3.182 1 90.31 79 GLU A CA 1
ATOM 514 C C . GLU A 1 79 ? -21.344 -21.062 1.887 1 90.31 79 GLU A C 1
ATOM 516 O O . GLU A 1 79 ? -22.125 -21.359 0.992 1 90.31 79 GLU A O 1
ATOM 521 N N . SER A 1 80 ? -20 -21.141 1.854 1 92.44 80 SER A N 1
ATOM 522 C CA . SER A 1 80 ? -19.453 -21.75 0.647 1 92.44 80 SER A CA 1
ATOM 523 C C . SER A 1 80 ? -18.516 -22.891 0.986 1 92.44 80 SER A C 1
ATOM 525 O O . SER A 1 80 ? -17.906 -22.922 2.059 1 92.44 80 SER A O 1
ATOM 527 N N . SER A 1 81 ? -18.578 -23.875 0.073 1 93.81 81 SER A N 1
ATOM 528 C CA . SER A 1 81 ? -17.641 -25 0.121 1 93.81 81 SER A CA 1
ATOM 529 C C . SER A 1 81 ? -17.031 -25.266 -1.248 1 93.81 81 SER A C 1
ATOM 531 O O . SER A 1 81 ? -17.703 -25.172 -2.27 1 93.81 81 SER A O 1
ATOM 533 N N . THR A 1 82 ? -15.719 -25.578 -1.214 1 96.44 82 THR A N 1
ATOM 534 C CA . THR A 1 82 ? -15.008 -25.844 -2.463 1 96.44 82 THR A CA 1
ATOM 535 C C . THR A 1 82 ? -14.352 -27.219 -2.439 1 96.44 82 THR A C 1
ATOM 537 O O . THR A 1 82 ? -13.711 -27.594 -1.452 1 96.44 82 THR A O 1
ATOM 540 N N . VAL A 1 83 ? -14.578 -27.953 -3.539 1 98.12 83 VAL A N 1
ATOM 541 C CA . VAL A 1 83 ? -13.953 -29.25 -3.709 1 98.12 83 VAL A CA 1
ATOM 542 C C . VAL A 1 83 ? -13.047 -29.234 -4.941 1 98.12 83 VAL A C 1
ATOM 544 O O . VAL A 1 83 ? -13.414 -28.688 -5.98 1 98.12 83 VAL A O 1
ATOM 547 N N . TYR A 1 84 ? -11.898 -29.812 -4.789 1 98.75 84 TYR A N 1
ATOM 548 C CA . TYR A 1 84 ? -10.984 -29.984 -5.914 1 98.75 84 TYR A CA 1
ATOM 549 C C . TYR A 1 84 ? -11.141 -31.359 -6.551 1 98.75 84 TYR A C 1
ATOM 551 O O . TYR A 1 84 ? -11.18 -32.375 -5.848 1 98.75 84 TYR A O 1
ATOM 559 N N . GLU A 1 85 ? -11.227 -31.359 -7.906 1 98.81 85 GLU A N 1
ATOM 560 C CA . GLU A 1 85 ? -11.336 -32.594 -8.672 1 98.81 85 GLU A CA 1
ATOM 561 C C . GLU A 1 85 ? -10.195 -32.719 -9.68 1 98.81 85 GLU A C 1
ATOM 563 O O . GLU A 1 85 ? -10.117 -31.953 -10.641 1 98.81 85 GLU A O 1
ATOM 568 N N . SER A 1 86 ? -9.438 -33.719 -9.445 1 98.88 86 SER A N 1
ATOM 569 C CA . SER A 1 86 ? -8.383 -34.031 -10.406 1 98.88 86 SER A CA 1
ATOM 570 C C . SER A 1 86 ? -8.953 -34.562 -11.711 1 98.88 86 SER A C 1
ATOM 572 O O . SER A 1 86 ? -9.875 -35.375 -11.695 1 98.88 86 SER A O 1
ATOM 574 N N . SER A 1 87 ? -8.375 -34.156 -12.805 1 98.88 87 SER A N 1
ATOM 575 C CA . SER A 1 87 ? -8.688 -34.781 -14.078 1 98.88 87 SER A CA 1
ATOM 576 C C . SER A 1 87 ? -8.078 -36.188 -14.164 1 98.88 87 SER A C 1
ATOM 578 O O . SER A 1 87 ? -7.23 -36.562 -13.344 1 98.88 87 SER A O 1
ATOM 580 N N . GLU A 1 88 ? -8.516 -36.875 -15.18 1 98.69 88 GLU A N 1
ATOM 581 C CA . GLU A 1 88 ? -7.918 -38.188 -15.422 1 98.69 88 GLU A CA 1
ATOM 582 C C . GLU A 1 88 ? -6.43 -38.062 -15.742 1 98.69 88 GLU A C 1
ATOM 584 O O . GLU A 1 88 ? -5.621 -38.875 -15.273 1 98.69 88 GLU A O 1
ATOM 589 N N . TYR A 1 89 ? -6.098 -37.125 -16.484 1 98.62 89 TYR A N 1
ATOM 590 C CA . TYR A 1 89 ? -4.711 -36.875 -16.859 1 98.62 89 TYR A CA 1
ATOM 591 C C . TYR A 1 89 ? -3.855 -36.594 -15.617 1 98.62 89 TYR A C 1
ATOM 593 O O . TYR A 1 89 ? -2.805 -37.219 -15.43 1 98.62 89 TYR A O 1
ATOM 601 N N . GLU A 1 90 ? -4.316 -35.688 -14.797 1 98.81 90 GLU A N 1
ATOM 602 C CA . GLU A 1 90 ? -3.615 -35.375 -13.555 1 98.81 90 GLU A CA 1
ATOM 603 C C . GLU A 1 90 ? -3.504 -36.594 -12.656 1 98.81 90 GLU A C 1
ATOM 605 O O . GLU A 1 90 ? -2.434 -36.875 -12.117 1 98.81 90 GLU A O 1
ATOM 610 N N . SER A 1 91 ? -4.574 -37.375 -12.547 1 98.75 91 SER A N 1
ATOM 611 C CA . SER A 1 91 ? -4.582 -38.562 -11.711 1 98.75 91 SER A CA 1
ATOM 612 C C . SER A 1 91 ? -3.547 -39.562 -12.188 1 98.75 91 SER A C 1
ATOM 614 O O . SER A 1 91 ? -2.891 -40.219 -11.375 1 98.75 91 SER A O 1
ATOM 616 N N . THR A 1 92 ? -3.445 -39.688 -13.469 1 98.62 92 THR A N 1
ATOM 617 C CA . THR A 1 92 ? -2.471 -40.594 -14.039 1 98.62 92 THR A CA 1
ATOM 618 C C . THR A 1 92 ? -1.051 -40.188 -13.656 1 98.62 92 THR A C 1
ATOM 620 O O . THR A 1 92 ? -0.24 -41.031 -13.266 1 98.62 92 THR A O 1
ATOM 623 N N . TRP A 1 93 ? -0.784 -38.969 -13.719 1 98.56 93 TRP A N 1
ATOM 624 C CA . TRP A 1 93 ? 0.546 -38.5 -13.359 1 98.56 93 TRP A CA 1
ATOM 625 C C . TRP A 1 93 ? 0.793 -38.625 -11.867 1 98.56 93 TRP A C 1
ATOM 627 O O . TRP A 1 93 ? 1.873 -39.062 -11.438 1 98.56 93 TRP A O 1
ATOM 637 N N . LEU A 1 94 ? -0.154 -38.281 -11.07 1 98.5 94 LEU A N 1
ATOM 638 C CA . LEU A 1 94 ? -0.023 -38.406 -9.617 1 98.5 94 LEU A CA 1
ATOM 639 C C . LEU A 1 94 ? 0.267 -39.844 -9.211 1 98.5 94 LEU A C 1
ATOM 641 O O . LEU A 1 94 ? 1.101 -40.094 -8.336 1 98.5 94 LEU A O 1
ATOM 645 N N . LYS A 1 95 ? -0.343 -40.75 -9.852 1 98.25 95 LYS A N 1
ATOM 646 C CA . LYS A 1 95 ? -0.203 -42.156 -9.523 1 98.25 95 LYS A CA 1
ATOM 647 C C . LYS A 1 95 ? 1.17 -42.688 -9.938 1 98.25 95 LYS A C 1
ATOM 649 O O . LYS A 1 95 ? 1.731 -43.562 -9.273 1 98.25 95 LYS A O 1
ATOM 654 N N . ASN A 1 96 ? 1.747 -42.094 -10.977 1 98.25 96 ASN A N 1
ATOM 655 C CA . ASN A 1 96 ? 2.912 -42.75 -11.586 1 98.25 96 ASN A CA 1
ATOM 656 C C . ASN A 1 96 ? 4.164 -41.875 -11.43 1 98.25 96 ASN A C 1
ATOM 658 O O . ASN A 1 96 ? 5.258 -42.281 -11.82 1 98.25 96 ASN A O 1
ATOM 662 N N . ALA A 1 97 ? 4.023 -40.75 -10.852 1 97.31 97 ALA A N 1
ATOM 663 C CA . ALA A 1 97 ? 5.094 -39.75 -10.852 1 97.31 97 ALA A CA 1
ATOM 664 C C . ALA A 1 97 ? 6.375 -40.344 -10.25 1 97.31 97 ALA A C 1
ATOM 666 O O . ALA A 1 97 ? 7.469 -40.094 -10.758 1 97.31 97 ALA A O 1
ATOM 667 N N . ALA A 1 98 ? 6.297 -41.031 -9.141 1 96.31 98 ALA A N 1
ATOM 668 C CA . ALA A 1 98 ? 7.477 -41.594 -8.492 1 96.31 98 ALA A CA 1
ATOM 669 C C . ALA A 1 98 ? 8.211 -42.531 -9.438 1 96.31 98 ALA A C 1
ATOM 671 O O . ALA A 1 98 ? 9.43 -42.438 -9.602 1 96.31 98 ALA A O 1
ATOM 672 N N . ALA A 1 99 ? 7.512 -43.406 -10.07 1 96.69 99 ALA A N 1
ATOM 673 C CA . ALA A 1 99 ? 8.102 -44.375 -10.984 1 96.69 99 ALA A CA 1
ATOM 674 C C . ALA A 1 99 ? 8.602 -43.688 -12.258 1 96.69 99 ALA A C 1
ATOM 676 O O . ALA A 1 99 ? 9.695 -44 -12.742 1 96.69 99 ALA A O 1
ATOM 677 N N . TRP A 1 100 ? 7.801 -42.781 -12.812 1 96.56 100 TRP A N 1
ATOM 678 C CA . TRP A 1 100 ? 8.102 -42.156 -14.102 1 96.56 100 TRP A CA 1
ATOM 679 C C . TRP A 1 100 ? 9.281 -41.188 -13.984 1 96.56 100 TRP A C 1
ATOM 681 O O . TRP A 1 100 ? 9.938 -40.906 -14.984 1 96.56 100 TRP A O 1
ATOM 691 N N . SER A 1 101 ? 9.562 -40.75 -12.773 1 94.56 101 SER A N 1
ATOM 692 C CA . SER A 1 101 ? 10.617 -39.75 -12.578 1 94.56 101 SER A CA 1
ATOM 693 C C . SER A 1 101 ? 11.992 -40.344 -12.852 1 94.56 101 SER A C 1
ATOM 695 O O . SER A 1 101 ? 12.938 -39.625 -13.18 1 94.56 101 SER A O 1
ATOM 697 N N . LYS A 1 102 ? 12.18 -41.594 -12.727 1 91.25 102 LYS A N 1
ATOM 698 C CA . LYS A 1 102 ? 13.453 -42.281 -12.914 1 91.25 102 LYS A CA 1
ATOM 699 C C . LYS A 1 102 ? 13.852 -42.312 -14.383 1 91.25 102 LYS A C 1
ATOM 701 O O . LYS A 1 102 ? 15.039 -42.219 -14.711 1 91.25 102 LYS A O 1
ATOM 706 N N . ASP A 1 103 ? 13.016 -42.531 -15.258 1 93 103 ASP A N 1
ATOM 707 C CA . ASP A 1 103 ? 13.164 -42.438 -16.703 1 93 103 ASP A CA 1
ATOM 708 C C . ASP A 1 103 ? 12.125 -41.5 -17.312 1 93 103 ASP A C 1
ATOM 710 O O . ASP A 1 103 ? 11.312 -41.906 -18.141 1 93 103 ASP A O 1
ATOM 714 N N . PHE A 1 104 ? 12.203 -40.312 -16.953 1 94.94 104 PHE A N 1
ATOM 715 C CA . PHE A 1 104 ? 11.156 -39.281 -17.109 1 94.94 104 PHE A CA 1
ATOM 716 C C . PHE A 1 104 ? 10.758 -39.156 -18.578 1 94.94 104 PHE A C 1
ATOM 718 O O . PHE A 1 104 ? 9.586 -39.281 -18.922 1 94.94 104 PHE A O 1
ATOM 725 N N . CYS A 1 105 ? 11.664 -38.969 -19.469 1 92.19 105 CYS A N 1
ATOM 726 C CA . CYS A 1 105 ? 11.352 -38.656 -20.859 1 92.19 105 CYS A CA 1
ATOM 727 C C . CYS A 1 105 ? 10.773 -39.875 -21.562 1 92.19 105 CYS A C 1
ATOM 729 O O . CYS A 1 105 ? 10 -39.719 -22.516 1 92.19 105 CYS A O 1
ATOM 731 N N . LYS A 1 106 ? 11.117 -41 -21.109 1 92.94 106 LYS A N 1
ATOM 732 C CA . LYS A 1 106 ? 10.531 -42.219 -21.656 1 92.94 106 LYS A CA 1
ATOM 733 C C . LYS A 1 106 ? 9.023 -42.25 -21.453 1 92.94 106 LYS A C 1
ATOM 735 O O . LYS A 1 106 ? 8.289 -42.75 -22.312 1 92.94 106 LYS A O 1
ATOM 740 N N . HIS A 1 107 ? 8.617 -41.719 -20.344 1 94.31 107 HIS A N 1
ATOM 741 C CA . HIS A 1 107 ? 7.199 -41.781 -20 1 94.31 107 HIS A CA 1
ATOM 742 C C . HIS A 1 107 ? 6.496 -40.469 -20.391 1 94.31 107 HIS A C 1
ATOM 744 O O . HIS A 1 107 ? 5.309 -40.5 -20.734 1 94.31 107 HIS A O 1
ATOM 750 N N . ALA A 1 108 ? 7.184 -39.375 -20.375 1 94 108 ALA A N 1
ATOM 751 C CA . ALA A 1 108 ? 6.582 -38.062 -20.609 1 94 108 ALA A CA 1
ATOM 752 C C . ALA A 1 108 ? 6.441 -37.781 -22.094 1 94 108 ALA A C 1
ATOM 754 O O . ALA A 1 108 ? 5.645 -36.938 -22.484 1 94 108 ALA A O 1
ATOM 755 N N . ASP A 1 109 ? 7.148 -38.469 -22.906 1 90.81 109 ASP A N 1
ATOM 756 C CA . ASP A 1 109 ? 7.199 -38.156 -24.328 1 90.81 109 ASP A CA 1
ATOM 757 C C . ASP A 1 109 ? 6.605 -39.281 -25.172 1 90.81 109 ASP A C 1
ATOM 759 O O . ASP A 1 109 ? 7.113 -39.594 -26.25 1 90.81 109 ASP A O 1
ATOM 763 N N . THR A 1 110 ? 5.617 -39.906 -24.719 1 92.81 110 THR A N 1
ATOM 764 C CA . THR A 1 110 ? 4.902 -40.875 -25.516 1 92.81 110 THR A CA 1
ATOM 765 C C . THR A 1 110 ? 3.879 -40.219 -26.422 1 92.81 110 THR A C 1
ATOM 767 O O . THR A 1 110 ? 3.486 -39.062 -26.188 1 92.81 110 THR A O 1
ATOM 770 N N . PRO A 1 111 ? 3.473 -40.906 -27.516 1 92.81 111 PRO A N 1
ATOM 771 C CA . PRO A 1 111 ? 2.43 -40.344 -28.375 1 92.81 111 PRO A CA 1
ATOM 772 C C . PRO A 1 111 ? 1.168 -39.969 -27.594 1 92.81 111 PRO A C 1
ATOM 774 O O . PRO A 1 111 ? 0.553 -38.938 -27.875 1 92.81 111 PRO A O 1
ATOM 777 N N . GLU A 1 112 ? 0.787 -40.781 -26.641 1 94.06 112 GLU A N 1
ATOM 778 C CA . GLU A 1 112 ? -0.392 -40.5 -25.812 1 94.06 112 GLU A CA 1
ATOM 779 C C . GLU A 1 112 ? -0.208 -39.25 -24.984 1 94.06 112 GLU A C 1
ATOM 781 O O . GLU A 1 112 ? -1.108 -38.406 -24.922 1 94.06 112 GLU A O 1
ATOM 786 N N . GLN A 1 113 ? 0.926 -39.156 -24.391 1 94.56 113 GLN A N 1
ATOM 787 C CA . GLN A 1 113 ? 1.229 -37.969 -23.609 1 94.56 113 GLN A CA 1
ATOM 788 C C . GLN A 1 113 ? 1.246 -36.719 -24.5 1 94.56 113 GLN A C 1
ATOM 790 O O . GLN A 1 113 ? 0.749 -35.656 -24.109 1 94.56 113 GLN A O 1
ATOM 795 N N . ASN A 1 114 ? 1.772 -36.844 -25.656 1 92 114 ASN A N 1
ATOM 796 C CA . ASN A 1 114 ? 1.841 -35.719 -26.594 1 92 114 ASN A CA 1
ATOM 797 C C . ASN A 1 114 ? 0.449 -35.219 -26.969 1 92 114 ASN A C 1
ATOM 799 O O . ASN A 1 114 ? 0.224 -34.031 -27.078 1 92 114 ASN A O 1
ATOM 803 N N . GLU A 1 115 ? -0.409 -36.094 -27.219 1 94.06 115 GLU A N 1
ATOM 804 C CA . GLU A 1 115 ? -1.784 -35.719 -27.531 1 94.06 115 GLU A CA 1
ATOM 805 C C . GLU A 1 115 ? -2.432 -34.969 -26.391 1 94.06 115 GLU A C 1
ATOM 807 O O . GLU A 1 115 ? -3.094 -33.938 -26.609 1 94.06 115 GLU A O 1
ATOM 812 N N . LEU A 1 116 ? -2.25 -35.469 -25.188 1 96.5 116 LEU A N 1
ATOM 813 C CA . LEU A 1 116 ? -2.83 -34.812 -24.016 1 96.5 116 LEU A CA 1
ATOM 814 C C . LEU A 1 116 ? -2.186 -33.438 -23.766 1 96.5 116 LEU A C 1
ATOM 816 O O . LEU A 1 116 ? -2.871 -32.5 -23.391 1 96.5 116 LEU A O 1
ATOM 820 N N . MET A 1 117 ? -0.921 -33.375 -24.047 1 94 117 MET A N 1
ATOM 821 C CA . MET A 1 117 ? -0.216 -32.094 -23.922 1 94 117 MET A CA 1
ATOM 822 C C . MET A 1 117 ? -0.771 -31.078 -24.906 1 94 117 MET A C 1
ATOM 824 O O . MET A 1 117 ? -0.922 -29.891 -24.578 1 94 117 MET A O 1
ATOM 828 N N . GLU A 1 118 ? -1.014 -31.5 -26.062 1 93.38 118 GLU A N 1
ATOM 829 C CA . GLU A 1 118 ? -1.572 -30.609 -27.078 1 93.38 118 GLU A CA 1
ATOM 830 C C . GLU A 1 118 ? -2.941 -30.078 -26.656 1 93.38 118 GLU A C 1
ATOM 832 O O . GLU A 1 118 ? -3.238 -28.891 -26.828 1 93.38 118 GLU A O 1
ATOM 837 N N . LYS A 1 119 ? -3.742 -30.953 -26.125 1 96.75 119 LYS A N 1
ATOM 838 C CA . LYS A 1 119 ? -5.039 -30.516 -25.609 1 96.75 119 LYS A CA 1
ATOM 839 C C . LYS A 1 119 ? -4.879 -29.5 -24.484 1 96.75 119 LYS A C 1
ATOM 841 O O . LYS A 1 119 ? -5.602 -28.5 -24.438 1 96.75 119 LYS A O 1
ATOM 846 N N . TRP A 1 120 ? -3.92 -29.75 -23.656 1 97.25 120 TRP A N 1
ATOM 847 C CA . TRP A 1 120 ? -3.59 -28.859 -22.562 1 97.25 120 TRP A CA 1
ATOM 848 C C . TRP A 1 120 ? -3.189 -27.484 -23.078 1 97.25 120 TRP A C 1
ATOM 850 O O . TRP A 1 120 ? -3.869 -26.484 -22.812 1 97.25 120 TRP A O 1
ATOM 860 N N . LEU A 1 121 ? -2.252 -27.422 -23.875 1 94.88 121 LEU A N 1
ATOM 861 C CA . LEU A 1 121 ? -1.657 -26.172 -24.312 1 94.88 121 LEU A CA 1
ATOM 862 C C . LEU A 1 121 ? -2.598 -25.422 -25.25 1 94.88 121 LEU A C 1
ATOM 864 O O . LEU A 1 121 ? -2.711 -24.203 -25.188 1 94.88 121 LEU A O 1
ATOM 868 N N . ASN A 1 122 ? -3.305 -26.141 -26.094 1 95.38 122 ASN A N 1
ATOM 869 C CA . ASN A 1 122 ? -4.289 -25.5 -26.969 1 95.38 122 ASN A CA 1
ATOM 870 C C . ASN A 1 122 ? -5.465 -24.938 -26.172 1 95.38 122 ASN A C 1
ATOM 872 O O . ASN A 1 122 ? -6.008 -23.891 -26.516 1 95.38 122 ASN A O 1
ATOM 876 N N . GLY A 1 123 ? -5.832 -25.703 -25.141 1 96.88 123 GLY A N 1
ATOM 877 C CA . GLY A 1 123 ? -6.879 -25.203 -24.266 1 96.88 123 GLY A CA 1
ATOM 878 C C . GLY A 1 123 ? -6.531 -23.875 -23.609 1 96.88 123 GLY A C 1
ATOM 879 O O . GLY A 1 123 ? -7.344 -22.938 -23.609 1 96.88 123 GLY A O 1
ATOM 880 N N . ILE A 1 124 ? -5.336 -23.766 -23.141 1 97.12 124 ILE A N 1
ATOM 881 C CA . ILE A 1 124 ? -4.898 -22.547 -22.484 1 97.12 124 ILE A CA 1
ATOM 882 C C . ILE A 1 124 ? -4.758 -21.422 -23.5 1 97.12 124 ILE A C 1
ATOM 884 O O . ILE A 1 124 ? -5.164 -20.281 -23.25 1 97.12 124 ILE A O 1
ATOM 888 N N . ALA A 1 125 ? -4.176 -21.75 -24.641 1 95.12 125 ALA A N 1
ATOM 889 C CA . ALA A 1 125 ? -4.051 -20.75 -25.703 1 95.12 125 ALA A CA 1
ATOM 890 C C . ALA A 1 125 ? -5.418 -20.172 -26.078 1 95.12 125 ALA A C 1
ATOM 892 O O . ALA A 1 125 ? -5.555 -18.969 -26.281 1 95.12 125 ALA A O 1
ATOM 893 N N . SER A 1 126 ? -6.371 -21 -26.156 1 95.5 126 SER A N 1
ATOM 894 C CA . SER A 1 126 ? -7.727 -20.562 -26.469 1 95.5 126 SER A CA 1
ATOM 895 C C . SER A 1 126 ? -8.305 -19.688 -25.359 1 95.5 126 SER A C 1
ATOM 897 O O . SER A 1 126 ? -8.906 -18.656 -25.641 1 95.5 126 SER A O 1
ATOM 899 N N . ALA A 1 127 ? -8.102 -20.094 -24.109 1 96.25 127 ALA A N 1
ATOM 900 C CA . ALA A 1 127 ? -8.578 -19.328 -22.953 1 96.25 127 ALA A CA 1
ATOM 901 C C . ALA A 1 127 ? -7.945 -17.953 -22.922 1 96.25 127 ALA A C 1
ATOM 903 O O . ALA A 1 127 ? -8.594 -16.969 -22.547 1 96.25 127 ALA A O 1
ATOM 904 N N . ASN A 1 128 ? -6.758 -17.875 -23.328 1 95.38 128 ASN A N 1
ATOM 905 C CA . ASN A 1 128 ? -5.988 -16.641 -23.234 1 95.38 128 ASN A CA 1
ATOM 906 C C . ASN A 1 128 ? -6.402 -15.633 -24.312 1 95.38 128 ASN A C 1
ATOM 908 O O . ASN A 1 128 ? -5.973 -14.477 -24.281 1 95.38 128 ASN A O 1
ATOM 912 N N . LYS A 1 129 ? -7.25 -16.016 -25.25 1 95.5 129 LYS A N 1
ATOM 913 C CA . LYS A 1 129 ? -7.812 -15.062 -26.203 1 95.5 129 LYS A CA 1
ATOM 914 C C . LYS A 1 129 ? -8.781 -14.109 -25.516 1 95.5 129 LYS A C 1
ATOM 916 O O . LYS A 1 129 ? -8.977 -12.977 -25.969 1 95.5 129 LYS A O 1
ATOM 921 N N . LYS A 1 130 ? -9.391 -14.586 -24.469 1 97.44 130 LYS A N 1
ATOM 922 C CA . LYS A 1 130 ? -10.258 -13.797 -23.609 1 97.44 130 LYS A CA 1
ATOM 923 C C . LYS A 1 130 ? -9.945 -14.039 -22.141 1 97.44 130 LYS A C 1
ATOM 925 O O . LYS A 1 130 ? -10.75 -14.633 -21.422 1 97.44 130 LYS A O 1
ATOM 930 N N . PRO A 1 131 ? -8.891 -13.453 -21.672 1 97.31 131 PRO A N 1
ATOM 931 C CA . PRO A 1 131 ? -8.336 -13.852 -20.375 1 97.31 131 PRO A CA 1
ATOM 932 C C . PRO A 1 131 ? -9.234 -13.453 -19.203 1 97.31 131 PRO A C 1
ATOM 934 O O . PRO A 1 131 ? -9.086 -14 -18.109 1 97.31 131 PRO A O 1
ATOM 937 N N . ALA A 1 132 ? -10.211 -12.547 -19.391 1 98.06 132 ALA A N 1
ATOM 938 C CA . ALA A 1 132 ? -11.07 -12.094 -18.297 1 98.06 132 ALA A CA 1
ATOM 939 C C . ALA A 1 132 ? -12.328 -12.945 -18.203 1 98.06 132 ALA A C 1
ATOM 941 O O . ALA A 1 132 ? -13.102 -12.812 -17.25 1 98.06 132 ALA A O 1
ATOM 942 N N . GLU A 1 133 ? -12.477 -13.82 -19.172 1 97.44 133 GLU A N 1
ATOM 943 C CA . GLU A 1 133 ? -13.68 -14.641 -19.234 1 97.44 133 GLU A CA 1
ATOM 944 C 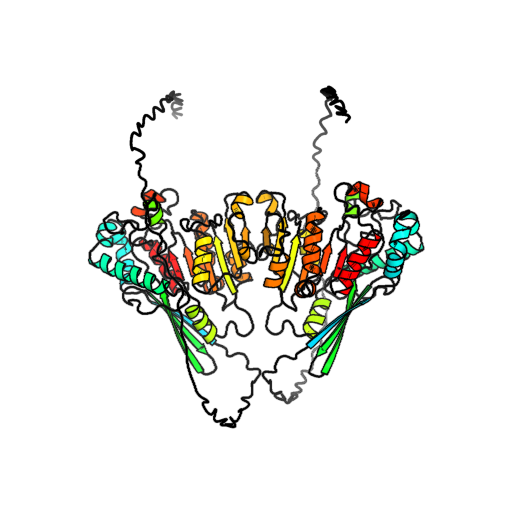C . GLU A 1 133 ? -13.383 -16.078 -18.828 1 97.44 133 GLU A C 1
ATOM 946 O O . GLU A 1 133 ? -12.242 -16.547 -18.922 1 97.44 133 GLU A O 1
ATOM 951 N N . ALA A 1 134 ? -14.453 -16.688 -18.328 1 95.44 134 ALA A N 1
ATOM 952 C CA . ALA A 1 134 ? -14.32 -18.109 -18.047 1 95.44 134 ALA A CA 1
ATOM 953 C C . ALA A 1 134 ? -14.039 -18.906 -19.312 1 95.44 134 ALA A C 1
ATOM 955 O O . ALA A 1 134 ? -14.688 -18.703 -20.344 1 95.44 134 ALA A O 1
ATOM 956 N N . PRO A 1 135 ? -13.086 -19.781 -19.203 1 95.06 135 PRO A N 1
ATOM 957 C CA . PRO A 1 135 ? -12.766 -20.531 -20.406 1 95.06 135 PRO A CA 1
ATOM 958 C C . PRO A 1 135 ? -13.875 -21.5 -20.812 1 95.06 135 PRO A C 1
ATOM 960 O O . PRO A 1 135 ? -14.547 -22.078 -19.953 1 95.06 135 PRO A O 1
ATOM 963 N N . ALA A 1 136 ? -13.977 -21.609 -22.172 1 91.06 136 ALA A N 1
ATOM 964 C CA . ALA A 1 136 ? -14.938 -22.562 -22.734 1 91.06 136 ALA A CA 1
ATOM 965 C C . ALA A 1 136 ? -14.227 -23.656 -23.516 1 91.06 136 ALA A C 1
ATOM 967 O O . ALA A 1 136 ? -13.156 -23.438 -24.078 1 91.06 136 ALA A O 1
ATOM 968 N N . GLY A 1 137 ? -14.773 -24.812 -23.438 1 91.81 137 GLY A N 1
ATOM 969 C CA . GLY A 1 137 ? -14.344 -25.875 -24.328 1 91.81 137 GLY A CA 1
ATOM 970 C C . GLY A 1 137 ? -13.102 -26.594 -23.844 1 91.81 137 GLY A C 1
ATOM 971 O O . GLY A 1 137 ? -12.367 -27.188 -24.625 1 91.81 137 GLY A O 1
ATOM 972 N N . LEU A 1 138 ? -12.75 -26.438 -22.578 1 97.56 138 LEU A N 1
ATOM 973 C CA . LEU A 1 138 ? -11.609 -27.172 -22.047 1 97.56 138 LEU A CA 1
ATOM 974 C C . LEU A 1 138 ? -11.938 -28.656 -21.906 1 97.56 138 LEU A C 1
ATOM 976 O O . LEU A 1 138 ? -13.047 -29.031 -21.531 1 97.56 138 LEU A O 1
ATOM 980 N N . ASP A 1 139 ? -11.016 -29.5 -22.266 1 98.25 139 ASP A N 1
ATOM 981 C CA . ASP A 1 139 ? -11.195 -30.953 -22.156 1 98.25 139 ASP A CA 1
ATOM 982 C C . ASP A 1 139 ? -11.164 -31.406 -20.703 1 98.25 139 ASP A C 1
ATOM 984 O O . ASP A 1 139 ? -10.117 -31.344 -20.047 1 98.25 139 ASP A O 1
ATOM 988 N N . PRO A 1 140 ? -12.227 -31.906 -20.203 1 98.06 140 PRO A N 1
ATOM 989 C CA . PRO A 1 140 ? -12.289 -32.25 -18.781 1 98.06 140 PRO A CA 1
ATOM 990 C C . PRO A 1 140 ? -11.398 -33.438 -18.422 1 98.06 140 PRO A C 1
ATOM 992 O O . PRO A 1 140 ? -11.156 -33.719 -17.25 1 98.06 140 PRO A O 1
ATOM 995 N N . SER A 1 141 ? -11 -34.188 -19.422 1 98.31 141 SER A N 1
ATOM 996 C CA . SER A 1 141 ? -10.094 -35.281 -19.141 1 98.31 141 SER A CA 1
ATOM 997 C C . SER A 1 141 ? -8.68 -34.781 -18.859 1 98.31 141 SER A C 1
ATOM 999 O O . SER A 1 141 ? -7.863 -35.531 -18.281 1 98.31 141 SER A O 1
ATOM 1001 N N . VAL A 1 142 ? -8.391 -33.562 -19.25 1 98.75 142 VAL A N 1
ATOM 1002 C CA . VAL A 1 142 ? -7.051 -33 -19.125 1 98.75 142 VAL A CA 1
ATOM 1003 C C . VAL A 1 142 ? -7.023 -31.953 -18 1 98.75 142 VAL A C 1
ATOM 1005 O O . VAL A 1 142 ? -6.121 -31.984 -17.156 1 98.75 142 VAL A O 1
ATOM 1008 N N . PHE A 1 143 ? -7.996 -31.109 -17.953 1 98.81 143 PHE A N 1
ATOM 1009 C CA . PHE A 1 143 ? -8.016 -30.016 -16.984 1 98.81 143 PHE A CA 1
ATOM 1010 C C . PHE A 1 143 ? -8.711 -30.453 -15.703 1 98.81 143 PHE A C 1
ATOM 1012 O O . PHE A 1 143 ? -9.766 -31.078 -15.75 1 98.81 143 PHE A O 1
ATOM 1019 N N . SER A 1 144 ? -8.07 -30.125 -14.586 1 98.81 144 SER A N 1
ATOM 1020 C CA . SER A 1 144 ? -8.695 -30.266 -13.281 1 98.81 144 SER A CA 1
ATOM 1021 C C . SER A 1 144 ? -9.602 -29.078 -12.961 1 98.81 144 SER A C 1
ATOM 1023 O O . SER A 1 144 ? -9.688 -28.141 -13.75 1 98.81 144 SER A O 1
ATOM 1025 N N . LYS A 1 145 ? -10.336 -29.234 -11.867 1 98.56 145 LYS A N 1
ATOM 1026 C CA . LYS A 1 145 ? -11.266 -28.141 -11.602 1 98.56 145 LYS A CA 1
ATOM 1027 C C . LYS A 1 145 ? -11.562 -28.016 -10.109 1 98.56 145 LYS A C 1
ATOM 1029 O O . LYS A 1 145 ? -11.414 -28.984 -9.359 1 98.56 145 LYS A O 1
ATOM 1034 N N . PHE A 1 146 ? -11.906 -26.797 -9.703 1 98.19 146 PHE A N 1
ATOM 1035 C CA . PHE A 1 146 ? -12.547 -26.484 -8.43 1 98.19 146 PHE A CA 1
ATOM 1036 C C . PHE A 1 146 ? -14.047 -26.328 -8.609 1 98.19 146 PHE A C 1
ATOM 1038 O O . PHE A 1 146 ? -14.508 -25.672 -9.547 1 98.19 146 PHE A O 1
ATOM 1045 N N . VAL A 1 147 ? -14.797 -26.969 -7.742 1 98 147 VAL A N 1
ATOM 1046 C CA . VAL A 1 147 ? -16.25 -26.812 -7.719 1 98 147 VAL A CA 1
ATOM 1047 C C . VAL A 1 147 ? -16.672 -26.172 -6.398 1 98 147 VAL A C 1
ATOM 1049 O O . VAL A 1 147 ? -16.516 -26.766 -5.332 1 98 147 VAL A O 1
ATOM 1052 N N . THR A 1 148 ? -17.141 -24.953 -6.516 1 96.88 148 THR A N 1
ATOM 1053 C CA . THR A 1 148 ? -17.594 -24.219 -5.34 1 96.88 148 THR A CA 1
ATOM 1054 C C . THR A 1 148 ? -19.109 -24.188 -5.273 1 96.88 148 THR A C 1
ATOM 1056 O O . THR A 1 148 ? -19.781 -23.812 -6.238 1 96.88 148 THR A O 1
ATOM 1059 N N . THR A 1 149 ? -19.656 -24.625 -4.137 1 97.12 149 THR A N 1
ATOM 1060 C CA . THR A 1 149 ? -21.094 -24.547 -3.857 1 97.12 149 THR A CA 1
ATOM 1061 C C . THR A 1 149 ? -21.375 -23.438 -2.842 1 97.12 149 THR A C 1
ATOM 1063 O O . THR A 1 149 ? -20.75 -23.375 -1.786 1 97.12 149 THR A O 1
ATOM 1066 N N . VAL A 1 150 ? -22.266 -22.578 -3.244 1 95.5 150 VAL A N 1
ATOM 1067 C CA . VAL A 1 150 ? -22.703 -21.5 -2.355 1 95.5 150 VAL A CA 1
ATOM 1068 C C . VAL A 1 150 ? -24.156 -21.719 -1.959 1 95.5 150 VAL A C 1
ATOM 1070 O O . VAL A 1 150 ? -25.016 -21.875 -2.82 1 95.5 150 VAL A O 1
ATOM 1073 N N . LYS A 1 151 ? -24.391 -21.75 -0.633 1 95.56 151 LYS A N 1
ATOM 1074 C CA . LYS A 1 151 ? -25.734 -21.891 -0.078 1 95.56 151 LYS A CA 1
ATOM 1075 C C . LYS A 1 151 ? -26.062 -20.719 0.845 1 95.56 151 LYS A C 1
ATOM 1077 O O . LYS A 1 151 ? -25.312 -20.422 1.77 1 95.56 151 LYS A O 1
ATOM 1082 N N . CYS A 1 152 ? -27.172 -20.188 0.558 1 93.25 152 CYS A N 1
ATOM 1083 C CA . CYS A 1 152 ? -27.562 -19.031 1.346 1 93.25 152 CYS A CA 1
ATOM 1084 C C . CYS A 1 152 ? -28.797 -19.328 2.193 1 93.25 152 CYS A C 1
ATOM 1086 O O . CYS A 1 152 ? -29.516 -20.297 1.921 1 93.25 152 CYS A O 1
ATOM 1088 N N . ASP A 1 153 ? -29.016 -18.453 3.188 1 92.31 153 ASP A N 1
ATOM 1089 C CA . ASP A 1 153 ? -30.094 -18.672 4.16 1 92.31 153 ASP A CA 1
ATOM 1090 C C . ASP A 1 153 ? -31.453 -18.328 3.564 1 92.31 153 ASP A C 1
ATOM 1092 O O . ASP A 1 153 ? -32.5 -18.719 4.113 1 92.31 153 ASP A O 1
ATOM 1096 N N . ASP A 1 154 ? -31.5 -17.656 2.502 1 90.06 154 ASP A N 1
ATOM 1097 C CA . ASP A 1 154 ? -32.75 -17.344 1.852 1 90.06 154 ASP A CA 1
ATOM 1098 C C . ASP A 1 154 ? -33.188 -18.484 0.927 1 90.06 154 ASP A C 1
ATOM 1100 O O . ASP A 1 154 ? -34.188 -18.344 0.185 1 90.06 154 ASP A O 1
ATOM 1104 N N . GLY A 1 155 ? -32.375 -19.578 0.88 1 91.12 155 GLY A N 1
ATOM 1105 C CA . GLY A 1 155 ? -32.719 -20.766 0.107 1 91.12 155 GLY A CA 1
ATOM 1106 C C . GLY A 1 155 ? -32.031 -20.812 -1.241 1 91.12 155 GLY A C 1
ATOM 1107 O O . GLY A 1 155 ? -32.094 -21.828 -1.943 1 91.12 155 GLY A O 1
ATOM 1108 N N . THR A 1 156 ? -31.297 -19.766 -1.55 1 92.06 156 THR A N 1
ATOM 1109 C CA . THR A 1 156 ? -30.609 -19.766 -2.83 1 92.06 156 THR A CA 1
ATOM 1110 C C . THR A 1 156 ? -29.344 -20.625 -2.758 1 92.06 156 THR A C 1
ATOM 1112 O O . THR A 1 156 ? -28.672 -20.656 -1.721 1 92.06 156 THR A O 1
ATOM 1115 N N . SER A 1 157 ? -29.172 -21.391 -3.883 1 94.06 157 SER A N 1
ATOM 1116 C CA . SER A 1 157 ? -27.969 -22.188 -4.023 1 94.06 157 SER A CA 1
ATOM 1117 C C . SER A 1 157 ? -27.406 -22.094 -5.438 1 94.06 157 SER A C 1
ATOM 1119 O O . SER A 1 157 ? -28.156 -22 -6.406 1 94.06 157 SER A O 1
ATOM 1121 N N . SER A 1 158 ? -26.062 -22.047 -5.52 1 96 158 SER A N 1
ATOM 1122 C CA . SER A 1 158 ? -25.406 -22.016 -6.82 1 96 158 SER A CA 1
ATOM 1123 C C . SER A 1 158 ? -24.094 -22.812 -6.797 1 96 158 SER A C 1
ATOM 1125 O O . SER A 1 158 ? -23.516 -23.047 -5.73 1 96 158 SER A O 1
ATOM 1127 N N . GLU A 1 159 ? -23.797 -23.297 -7.973 1 96.5 159 GLU A N 1
ATOM 1128 C CA . GLU A 1 159 ? -22.531 -24.016 -8.164 1 96.5 159 GLU A CA 1
ATOM 1129 C C . GLU A 1 159 ? -21.656 -23.328 -9.211 1 96.5 159 GLU A C 1
ATOM 1131 O O . GLU A 1 159 ? -22.156 -22.891 -10.25 1 96.5 159 GLU A O 1
ATOM 1136 N N . HIS A 1 160 ? -20.359 -23.266 -8.859 1 96.19 160 HIS A N 1
ATOM 1137 C CA . HIS A 1 160 ? -19.406 -22.562 -9.711 1 96.19 160 HIS A CA 1
ATOM 1138 C C . HIS A 1 160 ? -18.172 -23.438 -9.984 1 96.19 160 HIS A C 1
ATOM 1140 O O . HIS A 1 160 ? -17.547 -23.938 -9.055 1 96.19 160 HIS A O 1
ATOM 1146 N N . THR A 1 161 ? -17.875 -23.531 -11.32 1 96.56 161 THR A N 1
ATOM 1147 C CA . THR A 1 161 ? -16.719 -24.312 -11.742 1 96.56 161 THR A CA 1
ATOM 1148 C C . THR A 1 161 ? -15.57 -23.406 -12.156 1 96.56 161 THR A C 1
ATOM 1150 O O . THR A 1 161 ? -15.766 -22.453 -12.914 1 96.56 161 THR A O 1
ATOM 1153 N N . ASP A 1 162 ? -14.391 -23.703 -11.617 1 96.94 162 ASP A N 1
ATOM 1154 C CA . ASP A 1 162 ? -13.156 -23.016 -11.945 1 96.94 162 ASP A CA 1
ATOM 1155 C C . ASP A 1 162 ? -12.07 -24 -12.383 1 96.94 162 ASP A C 1
ATOM 1157 O O . ASP A 1 162 ? -11.602 -24.812 -11.578 1 96.94 162 ASP A O 1
ATOM 1161 N N . TRP A 1 163 ? -11.711 -23.891 -13.648 1 98.31 163 TRP A N 1
ATOM 1162 C CA . TRP A 1 163 ? -10.773 -24.828 -14.258 1 98.31 163 TRP A CA 1
ATOM 1163 C C . TRP A 1 163 ? -9.336 -24.438 -13.938 1 98.31 163 TRP A C 1
ATOM 1165 O O . TRP A 1 163 ? -9.039 -23.266 -13.695 1 98.31 163 TRP A O 1
ATOM 1175 N N . ILE A 1 164 ? -8.43 -25.438 -13.945 1 98.69 164 ILE A N 1
ATOM 1176 C CA . ILE A 1 164 ? -7.004 -25.203 -13.703 1 98.69 164 ILE A CA 1
ATOM 1177 C C . ILE A 1 164 ? -6.184 -26.234 -14.477 1 98.69 164 ILE A C 1
ATOM 1179 O O . ILE A 1 164 ? -6.672 -27.328 -14.789 1 98.69 164 ILE A O 1
ATOM 1183 N N . GLU A 1 165 ? -4.973 -25.906 -14.82 1 98.75 165 GLU A N 1
ATOM 1184 C CA . GLU A 1 165 ? -4.09 -26.828 -15.516 1 98.75 165 GLU A CA 1
ATOM 1185 C C . GLU A 1 165 ? -3.791 -28.062 -14.656 1 98.75 165 GLU A C 1
ATOM 1187 O O . GLU A 1 165 ? -3.848 -27.984 -13.43 1 98.75 165 GLU A O 1
ATOM 1192 N N . PRO A 1 166 ? -3.465 -29.125 -15.281 1 98.81 166 PRO A N 1
ATOM 1193 C CA . PRO A 1 166 ? -3.186 -30.328 -14.508 1 98.81 166 PRO A CA 1
ATOM 1194 C C . PRO A 1 166 ? -1.809 -30.312 -13.844 1 98.81 166 PRO A C 1
ATOM 1196 O O . PRO A 1 166 ? -0.885 -29.672 -14.359 1 98.81 166 PRO A O 1
ATOM 1199 N N . LEU A 1 167 ? -1.703 -30.938 -12.68 1 98.69 167 LEU A N 1
ATOM 1200 C CA . LEU A 1 167 ? -0.394 -31.328 -12.164 1 98.69 167 LEU A CA 1
ATOM 1201 C C . LEU A 1 167 ? 0.162 -32.5 -12.938 1 98.69 167 LEU A C 1
ATOM 1203 O O . LEU A 1 167 ? -0.241 -33.656 -12.703 1 98.69 167 LEU A O 1
ATOM 1207 N N . ALA A 1 168 ? 1.053 -32.188 -13.859 1 97.56 168 ALA A N 1
ATOM 1208 C CA . ALA A 1 168 ? 1.578 -33.188 -14.75 1 97.56 168 ALA A CA 1
ATOM 1209 C C . ALA A 1 168 ? 3.004 -32.875 -15.188 1 97.56 168 ALA A C 1
ATOM 1211 O O . ALA A 1 168 ? 3.512 -31.781 -14.906 1 97.56 168 ALA A O 1
ATOM 1212 N N . HIS A 1 169 ? 3.641 -33.906 -15.742 1 94.44 169 HIS A N 1
ATOM 1213 C CA . HIS A 1 169 ? 5.004 -33.781 -16.25 1 94.44 169 HIS A CA 1
ATOM 1214 C C . HIS A 1 169 ? 5.949 -33.281 -15.164 1 94.44 169 HIS A C 1
ATOM 1216 O O . HIS A 1 169 ? 5.906 -33.75 -14.023 1 94.44 169 HIS A O 1
ATOM 1222 N N . GLY A 1 170 ? 6.875 -32.469 -15.484 1 93.44 170 GLY A N 1
ATOM 1223 C CA . GLY A 1 170 ? 7.871 -31.984 -14.539 1 93.44 170 GLY A CA 1
ATOM 1224 C C . GLY A 1 170 ? 7.426 -30.766 -13.766 1 93.44 170 GLY A C 1
ATOM 1225 O O . GLY A 1 170 ? 8.258 -30.031 -13.219 1 93.44 170 GLY A O 1
ATOM 1226 N N . LEU A 1 171 ? 6.105 -30.469 -13.688 1 95.25 171 LEU A N 1
ATOM 1227 C CA . LEU A 1 171 ? 5.539 -29.297 -13.023 1 95.25 171 LEU A CA 1
ATOM 1228 C C . LEU A 1 171 ? 6.109 -28.016 -13.609 1 95.25 171 LEU A C 1
ATOM 1230 O O . LEU A 1 171 ? 6.441 -27.078 -12.867 1 95.25 171 LEU A O 1
ATOM 1234 N N . ARG A 1 172 ? 6.348 -28.094 -14.805 1 92.38 172 ARG A N 1
ATOM 1235 C CA . ARG A 1 172 ? 6.711 -27.016 -15.695 1 92.38 172 ARG A CA 1
ATOM 1236 C C . ARG A 1 172 ? 6.031 -27.156 -17.047 1 92.38 172 ARG A C 1
ATOM 1238 O O . ARG A 1 172 ? 5.203 -28.062 -17.234 1 92.38 172 ARG A O 1
ATOM 1245 N N . HIS A 1 173 ? 6.387 -26.172 -17.891 1 91.25 173 HIS A N 1
ATOM 1246 C CA . HIS A 1 173 ? 5.906 -26.391 -19.266 1 91.25 173 HIS A CA 1
ATOM 1247 C C . HIS A 1 173 ? 6.234 -27.797 -19.75 1 91.25 173 HIS A C 1
ATOM 1249 O O . HIS A 1 173 ? 7.371 -28.25 -19.625 1 91.25 173 HIS A O 1
ATOM 1255 N N . PRO A 1 174 ? 5.254 -28.484 -20.297 1 90.56 174 PRO A N 1
ATOM 1256 C CA . PRO A 1 174 ? 5.457 -29.906 -20.562 1 90.56 174 PRO A CA 1
ATOM 1257 C C . PRO A 1 174 ? 6.531 -30.172 -21.625 1 90.56 174 PRO A C 1
ATOM 1259 O O . PRO A 1 174 ? 7.039 -31.281 -21.734 1 90.56 174 PRO A O 1
ATOM 1262 N N . TYR A 1 175 ? 6.953 -29.188 -22.312 1 83.94 175 TYR A N 1
ATOM 1263 C CA . TYR A 1 175 ? 8.008 -29.359 -23.312 1 83.94 175 TYR A CA 1
ATOM 1264 C C . TYR A 1 175 ? 9.375 -29.016 -22.719 1 83.94 175 TYR A C 1
ATOM 1266 O O . TYR A 1 175 ? 10.383 -29.031 -23.438 1 83.94 175 TYR A O 1
ATOM 1274 N N . ASN A 1 176 ? 9.484 -28.688 -21.484 1 83.88 176 ASN A N 1
ATOM 1275 C CA . ASN A 1 176 ? 10.688 -28.109 -20.906 1 83.88 176 ASN A CA 1
ATOM 1276 C C . ASN A 1 176 ? 11.805 -29.141 -20.797 1 83.88 176 ASN A C 1
ATOM 1278 O O . ASN A 1 176 ? 12.961 -28.844 -21.125 1 83.88 176 ASN A O 1
ATOM 1282 N N . PHE A 1 177 ? 11.609 -30.375 -20.344 1 83.12 177 PHE A N 1
ATOM 1283 C CA . PHE A 1 177 ? 12.688 -31.234 -19.891 1 83.12 177 PHE A CA 1
ATOM 1284 C C . PHE A 1 177 ? 13.023 -32.281 -20.938 1 83.12 177 PHE A C 1
ATOM 1286 O O . PHE A 1 177 ? 14.133 -32.812 -20.953 1 83.12 177 PHE A O 1
ATOM 1293 N N . CYS A 1 178 ? 12.25 -32.625 -21.719 1 81.75 178 CYS A N 1
ATOM 1294 C CA . CYS A 1 178 ? 12.531 -33.688 -22.672 1 81.75 178 CYS A CA 1
ATOM 1295 C C . CYS A 1 178 ? 12.789 -33.125 -24.062 1 81.75 178 CYS A C 1
ATOM 1297 O O . CYS A 1 178 ? 12.25 -32.094 -24.438 1 81.75 178 CYS A O 1
ATOM 1299 N N . SER A 1 179 ? 14.234 -32.906 -24.641 1 56.38 179 SER A N 1
ATOM 1300 C CA . SER A 1 179 ? 14.836 -32.375 -25.859 1 56.38 179 SER A CA 1
ATOM 1301 C C . SER A 1 179 ? 13.906 -32.562 -27.062 1 56.38 179 SER A C 1
ATOM 1303 O O . SER A 1 179 ? 14.258 -32.188 -28.188 1 56.38 179 SER A O 1
ATOM 1305 N N . GLN A 1 180 ? 13.352 -33.594 -27.25 1 47.44 180 GLN A N 1
ATOM 1306 C CA . GLN A 1 180 ? 13.141 -33.781 -28.688 1 47.44 180 GLN A CA 1
ATOM 1307 C C . GLN A 1 180 ? 12.625 -32.469 -29.328 1 47.44 180 GLN A C 1
ATOM 1309 O O . GLN A 1 180 ? 12.25 -31.547 -28.625 1 47.44 180 GLN A O 1
ATOM 1314 N N . ASN A 1 181 ? 11.773 -32.594 -30.656 1 43.16 181 ASN A N 1
ATOM 1315 C CA . ASN A 1 181 ? 11.539 -31.953 -31.938 1 43.16 181 ASN A CA 1
ATOM 1316 C C . ASN A 1 181 ? 10.812 -30.625 -31.781 1 43.16 181 ASN A C 1
ATOM 1318 O O . ASN A 1 181 ? 10.859 -29.766 -32.688 1 43.16 181 ASN A O 1
ATOM 1322 N N . LYS A 1 182 ? 9.508 -30.516 -31.188 1 44.62 182 LYS A N 1
ATOM 1323 C CA . LYS A 1 182 ? 8.422 -29.875 -31.922 1 44.62 182 LYS A CA 1
ATOM 1324 C C . LYS A 1 182 ? 8.273 -28.406 -31.547 1 44.62 182 LYS A C 1
ATOM 1326 O O . LYS A 1 182 ? 7.219 -27.812 -31.766 1 44.62 182 LYS A O 1
ATOM 1331 N N . PHE A 1 183 ? 8.938 -27.906 -30.531 1 43.88 183 PHE A N 1
ATOM 1332 C CA . PHE A 1 183 ? 8.461 -26.531 -30.484 1 43.88 183 PHE A CA 1
ATOM 1333 C C . PHE A 1 183 ? 8.789 -25.781 -31.766 1 43.88 183 PHE A C 1
ATOM 1335 O O . PHE A 1 183 ? 9.883 -25.922 -32.312 1 43.88 183 PHE A O 1
ATOM 1342 N N . ALA A 1 184 ? 7.832 -25.625 -32.625 1 38.44 184 ALA A N 1
ATOM 1343 C CA . ALA A 1 184 ? 7.953 -24.641 -33.656 1 38.44 184 ALA A CA 1
ATOM 1344 C C . ALA A 1 184 ? 8.789 -23.438 -33.219 1 38.44 184 ALA A C 1
ATOM 1346 O O . ALA A 1 184 ? 8.672 -23 -32.062 1 38.44 184 ALA A O 1
ATOM 1347 N N . PRO A 1 185 ? 10.023 -23.203 -33.812 1 36.16 185 PRO A N 1
ATOM 1348 C CA . PRO A 1 185 ? 10.93 -22.062 -33.625 1 36.16 185 PRO A CA 1
ATOM 1349 C C . PRO A 1 185 ? 10.188 -20.75 -33.438 1 36.16 185 PRO A C 1
ATOM 1351 O O . PRO A 1 185 ? 10.773 -19.672 -33.562 1 36.16 185 PRO A O 1
ATOM 1354 N N . SER A 1 186 ? 8.953 -20.609 -33.344 1 34.78 186 SER A N 1
ATOM 1355 C CA . SER A 1 186 ? 8.727 -19.188 -33.625 1 34.78 186 SER A CA 1
ATOM 1356 C C . SER A 1 186 ? 9.68 -18.297 -32.844 1 34.78 186 SER A C 1
ATOM 1358 O O . SER A 1 186 ? 10.297 -17.391 -33.438 1 34.78 186 SER A O 1
ATOM 1360 N N . GLU A 1 187 ? 9.242 -17.781 -31.625 1 35.41 187 GLU A N 1
ATOM 1361 C CA . GLU A 1 187 ? 9.93 -16.594 -31.109 1 35.41 187 GLU A CA 1
ATOM 1362 C C . GLU A 1 187 ? 11.352 -16.938 -30.672 1 35.41 187 GLU A C 1
ATOM 1364 O O . GLU A 1 187 ? 11.57 -17.922 -29.969 1 35.41 187 GLU A O 1
ATOM 1369 N N . VAL A 1 188 ? 12.359 -16.656 -31.547 1 33.38 188 VAL A N 1
ATOM 1370 C CA . VAL A 1 188 ? 13.82 -16.625 -31.531 1 33.38 188 VAL A CA 1
ATOM 1371 C C . VAL A 1 188 ? 14.312 -16.203 -30.141 1 33.38 188 VAL A C 1
ATOM 1373 O O . VAL A 1 188 ? 14.336 -15.008 -29.828 1 33.38 188 VAL A O 1
ATOM 1376 N N . TYR A 1 189 ? 13.859 -16.578 -29.016 1 36.69 189 TYR A N 1
ATOM 1377 C CA . TYR A 1 189 ? 14.742 -16.188 -27.938 1 36.69 189 TYR A CA 1
ATOM 1378 C C . TYR A 1 189 ? 16.141 -16.766 -28.109 1 36.69 189 TYR A C 1
ATOM 1380 O O . TYR A 1 189 ? 16.281 -17.938 -28.5 1 36.69 189 TYR A O 1
ATOM 1388 N N . THR A 1 190 ? 17.062 -16.172 -28.688 1 39.62 190 THR A N 1
ATOM 1389 C CA . THR A 1 190 ? 18.469 -16.578 -28.734 1 39.62 190 THR A CA 1
ATOM 1390 C C . THR A 1 190 ? 18.766 -17.609 -27.641 1 39.62 190 THR A C 1
ATOM 1392 O O . THR A 1 190 ? 19.516 -18.562 -27.875 1 39.62 190 THR A O 1
ATOM 1395 N N . ASP A 1 191 ? 18.516 -17.406 -26.312 1 43.53 191 ASP A N 1
ATOM 1396 C CA . ASP A 1 191 ? 18.844 -18.5 -25.406 1 43.53 191 ASP A CA 1
ATOM 1397 C C . ASP A 1 191 ? 17.609 -19.375 -25.156 1 43.53 191 ASP A C 1
ATOM 1399 O O . ASP A 1 191 ? 16.781 -19.047 -24.312 1 43.53 191 ASP A O 1
ATOM 1403 N N . ARG A 1 192 ? 17.156 -20.203 -26.078 1 46.75 192 ARG A N 1
ATOM 1404 C CA . ARG A 1 192 ? 16.047 -21.141 -26.188 1 46.75 192 ARG A CA 1
ATOM 1405 C C . ARG A 1 192 ? 15.781 -21.844 -24.859 1 46.75 192 ARG A C 1
ATOM 1407 O O . ARG A 1 192 ? 14.617 -22 -24.469 1 46.75 192 ARG A O 1
ATOM 1414 N N . VAL A 1 193 ? 16.797 -22.266 -24.406 1 47.28 193 VAL A N 1
ATOM 1415 C CA . VAL A 1 193 ? 16.688 -23.047 -23.188 1 47.28 193 VAL A CA 1
ATOM 1416 C C . VAL A 1 193 ? 16.062 -22.203 -22.078 1 47.28 193 VAL A C 1
ATOM 1418 O O . VAL A 1 193 ? 15.156 -22.656 -21.375 1 47.28 193 VAL A O 1
ATOM 1421 N N . VAL A 1 194 ? 16.578 -20.984 -22.078 1 54.84 194 VAL A N 1
ATOM 1422 C CA . VAL A 1 194 ? 16.078 -20.109 -21.016 1 54.84 194 VAL A CA 1
ATOM 1423 C C . VAL A 1 194 ? 14.609 -19.766 -21.266 1 54.84 194 VAL A C 1
ATOM 1425 O O . VAL A 1 194 ? 13.797 -19.75 -20.344 1 54.84 194 VAL A O 1
ATOM 1428 N N . ALA A 1 195 ? 14.312 -19.781 -22.547 1 57.5 195 ALA A N 1
ATOM 1429 C CA . ALA A 1 195 ? 12.945 -19.391 -22.875 1 57.5 195 ALA A CA 1
ATOM 1430 C C . ALA A 1 195 ? 11.961 -20.5 -22.531 1 57.5 195 ALA A C 1
ATOM 1432 O O . ALA A 1 195 ? 10.852 -20.219 -22.062 1 57.5 195 ALA A O 1
ATOM 1433 N N . VAL A 1 196 ? 12.516 -21.703 -22.625 1 64.94 196 VAL A N 1
ATOM 1434 C CA . VAL A 1 196 ? 11.57 -22.797 -22.391 1 64.94 196 VAL A CA 1
ATOM 1435 C C . VAL A 1 196 ? 11.43 -23.047 -20.891 1 64.94 196 VAL A C 1
ATOM 1437 O O . VAL A 1 196 ? 10.328 -23.312 -20.391 1 64.94 196 VAL A O 1
ATOM 1440 N N . ILE A 1 197 ? 12.484 -22.781 -20.188 1 76.94 197 ILE A N 1
ATOM 1441 C CA . ILE A 1 197 ? 12.492 -23.094 -18.766 1 76.94 197 ILE A CA 1
ATOM 1442 C C . ILE A 1 197 ? 11.594 -22.109 -18.016 1 76.94 197 ILE A C 1
ATOM 1444 O O . ILE A 1 197 ? 10.977 -22.453 -17 1 76.94 197 ILE A O 1
ATOM 1448 N N . TYR A 1 198 ? 11.43 -20.969 -18.609 1 85.19 198 TYR A N 1
ATOM 1449 C CA . TYR A 1 198 ? 10.641 -19.938 -17.953 1 85.19 198 TYR A CA 1
ATOM 1450 C C . TYR A 1 198 ? 9.281 -19.766 -18.625 1 85.19 198 TYR A C 1
ATOM 1452 O O . TYR A 1 198 ? 8.578 -18.781 -18.375 1 85.19 198 TYR A O 1
ATOM 1460 N N . ASN A 1 199 ? 8.984 -20.734 -19.516 1 88.12 199 ASN A N 1
ATOM 1461 C CA . ASN A 1 199 ? 7.723 -20.641 -20.25 1 88.12 199 ASN A CA 1
ATOM 1462 C C . ASN A 1 199 ? 6.527 -20.828 -19.328 1 88.12 199 ASN A C 1
ATOM 1464 O O . ASN A 1 199 ? 6.434 -21.844 -18.625 1 88.12 199 ASN A O 1
ATOM 1468 N N . ARG A 1 200 ? 5.633 -19.859 -19.328 1 92.31 200 ARG A N 1
ATOM 1469 C CA . ARG A 1 200 ? 4.52 -19.844 -18.391 1 92.31 200 ARG A CA 1
ATOM 1470 C C . ARG A 1 200 ? 3.201 -20.141 -19.094 1 92.31 200 ARG A C 1
ATOM 1472 O O . ARG A 1 200 ? 2.133 -20.047 -18.484 1 92.31 200 ARG A O 1
ATOM 1479 N N . THR A 1 201 ? 3.262 -20.516 -20.344 1 91.44 201 THR A N 1
ATOM 1480 C CA . THR A 1 201 ? 2.059 -20.609 -21.172 1 91.44 201 THR A CA 1
ATOM 1481 C C . THR A 1 201 ? 1.302 -21.906 -20.859 1 91.44 201 THR A C 1
ATOM 1483 O O . THR A 1 201 ? 0.308 -22.219 -21.516 1 91.44 201 THR A O 1
ATOM 1486 N N . TYR A 1 202 ? 1.712 -22.656 -19.891 1 94.31 202 TYR A N 1
ATOM 1487 C CA . TYR A 1 202 ? 1.02 -23.875 -19.484 1 94.31 202 TYR A CA 1
ATOM 1488 C C . TYR A 1 202 ? 0.09 -23.609 -18.312 1 94.31 202 TYR A C 1
ATOM 1490 O O . TYR A 1 202 ? -0.668 -24.484 -17.891 1 94.31 202 TYR A O 1
ATOM 1498 N N . LEU A 1 203 ? 0.117 -22.375 -17.797 1 96.75 203 LEU A N 1
ATOM 1499 C CA . LEU A 1 203 ? -0.651 -22.016 -16.609 1 96.75 203 LEU A CA 1
ATOM 1500 C C . LEU A 1 203 ? -2.006 -21.438 -16.984 1 96.75 203 LEU A C 1
ATOM 1502 O O . LEU A 1 203 ? -2.09 -20.594 -17.891 1 96.75 203 LEU A O 1
ATOM 1506 N N . LEU A 1 204 ? -3.004 -21.906 -16.312 1 98.25 204 LEU A N 1
ATOM 1507 C CA . LEU A 1 204 ? -4.332 -21.312 -16.453 1 98.25 204 LEU A CA 1
ATOM 1508 C C . LEU A 1 204 ? -4.672 -20.453 -15.242 1 98.25 204 LEU A C 1
ATOM 1510 O O . LEU A 1 204 ? -4.949 -20.969 -14.164 1 98.25 204 LEU A O 1
ATOM 1514 N N . LEU A 1 205 ? -4.734 -19.172 -15.438 1 98.19 205 LEU A N 1
ATOM 1515 C CA . LEU A 1 205 ? -4.945 -18.219 -14.352 1 98.19 205 LEU A CA 1
ATOM 1516 C C . LEU A 1 205 ? -6.434 -18.031 -14.078 1 98.19 205 LEU A C 1
ATOM 1518 O O . LEU A 1 205 ? -7.266 -18.281 -14.953 1 98.19 205 LEU A O 1
ATOM 1522 N N . ALA A 1 206 ? -6.707 -17.625 -12.844 1 97.94 206 ALA A N 1
ATOM 1523 C CA . ALA A 1 206 ? -8.055 -17.141 -12.531 1 97.94 206 ALA A CA 1
ATOM 1524 C C . ALA A 1 206 ? -8.398 -15.906 -13.367 1 97.94 206 ALA A C 1
ATOM 1526 O O . ALA A 1 206 ? -7.508 -15.25 -13.914 1 97.94 206 ALA A O 1
ATOM 1527 N N . ASN A 1 207 ? -9.734 -15.695 -13.453 1 97.88 207 ASN A N 1
ATOM 1528 C CA . ASN A 1 207 ? -10.219 -14.57 -14.258 1 97.88 207 ASN A CA 1
ATOM 1529 C C . ASN A 1 207 ? -11.359 -13.836 -13.562 1 97.88 207 A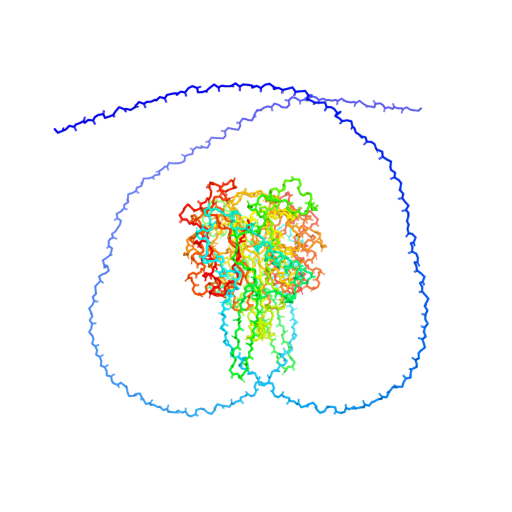SN A C 1
ATOM 1531 O O . ASN A 1 207 ? -11.969 -14.367 -12.625 1 97.88 207 ASN A O 1
ATOM 1535 N N . ARG A 1 208 ? -11.609 -12.688 -14.031 1 98.06 208 ARG A N 1
ATOM 1536 C CA . ARG A 1 208 ? -12.609 -11.805 -13.43 1 98.06 208 ARG A CA 1
ATOM 1537 C C . ARG A 1 208 ? -13.977 -12.484 -13.375 1 98.06 208 ARG A C 1
ATOM 1539 O O . ARG A 1 208 ? -14.648 -12.445 -12.336 1 98.06 208 ARG A O 1
ATOM 1546 N N . GLN A 1 209 ? -14.359 -13.062 -14.445 1 97.12 209 GLN A N 1
ATOM 1547 C CA . GLN A 1 209 ? -15.688 -13.664 -14.492 1 97.12 209 GLN A CA 1
ATOM 1548 C C . GLN A 1 209 ? -15.836 -14.758 -13.438 1 97.12 209 GLN A C 1
ATOM 1550 O O . GLN A 1 209 ? -16.844 -14.82 -12.742 1 97.12 209 GLN A O 1
ATOM 1555 N N . GLY A 1 210 ? -14.844 -15.594 -13.344 1 96.12 210 GLY A N 1
ATOM 1556 C CA . GLY A 1 210 ? -14.875 -16.625 -12.32 1 96.12 210 GLY A CA 1
ATOM 1557 C C . GLY A 1 210 ? -14.891 -16.078 -10.906 1 96.12 210 GLY A C 1
ATOM 1558 O O . GLY A 1 210 ? -15.68 -16.516 -10.07 1 96.12 210 GLY A O 1
ATOM 1559 N N . VAL A 1 211 ? -14.078 -15.055 -10.633 1 96.31 211 VAL A N 1
ATOM 1560 C CA . VAL A 1 211 ? -13.977 -14.438 -9.32 1 96.31 211 VAL A CA 1
ATOM 1561 C C . VAL A 1 211 ? -15.289 -13.742 -8.969 1 96.31 211 VAL A C 1
ATOM 1563 O O . VAL A 1 211 ? -15.812 -13.914 -7.863 1 96.31 211 VAL A O 1
ATOM 1566 N N . ASP A 1 212 ? -15.883 -13.07 -9.883 1 94.44 212 ASP A N 1
ATOM 1567 C CA . ASP A 1 212 ? -17.109 -12.328 -9.648 1 94.44 212 ASP A CA 1
ATOM 1568 C C . ASP A 1 212 ? -18.297 -13.273 -9.438 1 94.44 212 ASP A C 1
ATOM 1570 O O . ASP A 1 212 ? -19.219 -12.969 -8.68 1 94.44 212 ASP A O 1
ATOM 1574 N N . SER A 1 213 ? -18.203 -14.367 -10.141 1 93.25 213 SER A N 1
ATOM 1575 C CA . SER A 1 213 ? -19.297 -15.328 -10.008 1 93.25 213 SER A CA 1
ATOM 1576 C C . SER A 1 213 ? -19.438 -15.812 -8.57 1 93.25 213 SER A C 1
ATOM 1578 O O . SER A 1 213 ? -20.531 -15.828 -8.016 1 93.25 213 SER A O 1
ATOM 1580 N N . VAL A 1 214 ? -18.359 -16.109 -7.969 1 91.81 214 VAL A N 1
ATOM 1581 C CA . VAL A 1 214 ? -18.391 -16.625 -6.602 1 91.81 214 VAL A CA 1
ATOM 1582 C C . VAL A 1 214 ? -18.656 -15.477 -5.629 1 91.81 214 VAL A C 1
ATOM 1584 O O . VAL A 1 214 ? -19.469 -15.617 -4.707 1 91.81 214 VAL A O 1
ATOM 1587 N N . ARG A 1 215 ? -18.016 -14.336 -5.84 1 90.56 215 ARG A N 1
ATOM 1588 C CA . ARG A 1 215 ? -18.25 -13.148 -5.027 1 90.56 215 ARG A CA 1
ATOM 1589 C C . ARG A 1 215 ? -19.719 -12.773 -4.996 1 90.56 215 ARG A C 1
ATOM 1591 O O . ARG A 1 215 ? -20.281 -12.477 -3.936 1 90.56 215 ARG A O 1
ATOM 1598 N N . GLY A 1 216 ? -20.281 -12.789 -6.164 1 88.56 216 GLY A N 1
ATOM 1599 C CA . GLY A 1 216 ? -21.688 -12.422 -6.289 1 88.56 216 GLY A CA 1
ATOM 1600 C C . GLY A 1 216 ? -22.625 -13.375 -5.574 1 88.56 216 GLY A C 1
ATOM 1601 O O . GLY A 1 216 ? -23.578 -12.945 -4.93 1 88.56 216 GLY A O 1
ATOM 1602 N N . ALA A 1 217 ? -22.297 -14.57 -5.633 1 90.69 217 ALA A N 1
ATOM 1603 C CA . ALA A 1 217 ? -23.125 -15.586 -4.984 1 90.69 217 ALA A CA 1
ATOM 1604 C C . ALA A 1 217 ? -23.047 -15.469 -3.467 1 90.69 217 ALA A C 1
ATOM 1606 O O . ALA A 1 217 ? -24.062 -15.641 -2.771 1 90.69 217 ALA A O 1
ATOM 1607 N N . ARG A 1 218 ? -21.875 -15.086 -2.953 1 90.19 218 ARG A N 1
ATOM 1608 C CA . ARG A 1 218 ? -21.656 -15.016 -1.512 1 90.19 218 ARG A CA 1
ATOM 1609 C C . ARG A 1 218 ? -22.078 -13.664 -0.955 1 90.19 218 ARG A C 1
ATOM 1611 O O . ARG A 1 218 ? -22.344 -13.531 0.244 1 90.19 218 ARG A O 1
ATOM 1618 N N . GLY A 1 219 ? -21.984 -12.68 -1.805 1 86.94 219 GLY A N 1
ATOM 1619 C CA . GLY A 1 219 ? -22.312 -11.336 -1.352 1 86.94 219 GLY A CA 1
ATOM 1620 C C . GLY A 1 219 ? -21.172 -10.68 -0.6 1 86.94 219 GLY A C 1
ATOM 1621 O O . GLY A 1 219 ? -21.391 -9.797 0.234 1 86.94 219 GLY A O 1
ATOM 1622 N N . ASP A 1 220 ? -19.906 -11.062 -0.834 1 84.56 220 ASP A N 1
ATOM 1623 C CA . ASP A 1 220 ? -18.734 -10.648 -0.071 1 84.56 220 ASP A CA 1
ATOM 1624 C C . ASP A 1 220 ? -18.469 -9.156 -0.244 1 84.56 220 ASP A C 1
ATOM 1626 O O . ASP A 1 220 ? -17.969 -8.5 0.672 1 84.56 220 ASP A O 1
ATOM 1630 N N . CYS A 1 221 ? -18.828 -8.602 -1.326 1 85.12 221 CYS A N 1
ATOM 1631 C CA . CYS A 1 221 ? -18.391 -7.246 -1.649 1 85.12 221 CYS A CA 1
ATOM 1632 C C . CYS A 1 221 ? -19.578 -6.297 -1.717 1 85.12 221 CYS A C 1
ATOM 1634 O O . CYS A 1 221 ? -19.516 -5.262 -2.383 1 85.12 221 CYS A O 1
ATOM 1636 N N . GLU A 1 222 ? -20.609 -6.617 -1.021 1 79.25 222 GLU A N 1
ATOM 1637 C CA . GLU A 1 222 ? -21.828 -5.812 -1.091 1 79.25 222 GLU A CA 1
ATOM 1638 C C . GLU A 1 222 ? -21.656 -4.504 -0.324 1 79.25 222 GLU A C 1
ATOM 1640 O O . GLU A 1 222 ? -22.203 -3.471 -0.729 1 79.25 222 GLU A O 1
ATOM 1645 N N . ARG A 1 223 ? -20.812 -4.551 0.694 1 77.31 223 ARG A N 1
ATOM 1646 C CA . ARG A 1 223 ? -20.719 -3.363 1.537 1 77.31 223 ARG A CA 1
ATOM 1647 C C . ARG A 1 223 ? -19.297 -2.803 1.544 1 77.31 223 ARG A C 1
ATOM 1649 O O . ARG A 1 223 ? -18.922 -2.055 2.449 1 77.31 223 ARG A O 1
ATOM 1656 N N . ARG A 1 224 ? -18.531 -3.342 0.673 1 84.12 224 ARG A N 1
ATOM 1657 C CA . ARG A 1 224 ? -17.172 -2.857 0.532 1 84.12 224 ARG A CA 1
ATOM 1658 C C . ARG A 1 224 ? -16.609 -3.184 -0.851 1 84.12 224 ARG A C 1
ATOM 1660 O O . ARG A 1 224 ? -17.141 -4.051 -1.55 1 84.12 224 ARG A O 1
ATOM 1667 N N . GLU A 1 225 ? -15.672 -2.441 -1.143 1 85.19 225 GLU A N 1
ATOM 1668 C CA . GLU A 1 225 ? -14.945 -2.783 -2.363 1 85.19 225 GLU A CA 1
ATOM 1669 C C . GLU A 1 225 ? -13.906 -3.867 -2.102 1 85.19 225 GLU A C 1
ATOM 1671 O O . GLU A 1 225 ? -12.984 -3.674 -1.302 1 85.19 225 GLU A O 1
ATOM 1676 N N . CYS A 1 226 ? -14.117 -4.945 -2.727 1 93.38 226 CYS A N 1
ATOM 1677 C CA . CYS A 1 226 ? -13.133 -6.012 -2.604 1 93.38 226 CYS A CA 1
ATOM 1678 C C . CYS A 1 226 ? -11.836 -5.656 -3.332 1 93.38 226 CYS A C 1
ATOM 1680 O O . CYS A 1 226 ? -11.867 -4.984 -4.363 1 93.38 226 CYS A O 1
ATOM 1682 N N . GLN A 1 227 ? -10.781 -6.172 -2.748 1 96.25 227 GLN A N 1
ATOM 1683 C CA . GLN A 1 227 ? -9.469 -5.797 -3.262 1 96.25 227 GLN A CA 1
ATOM 1684 C C . GLN A 1 227 ? -8.766 -6.996 -3.896 1 96.25 227 GLN A C 1
ATOM 1686 O O . GLN A 1 227 ? -9.133 -8.141 -3.641 1 96.25 227 GLN A O 1
ATOM 1691 N N . VAL A 1 228 ? -7.848 -6.68 -4.785 1 98.62 228 VAL A N 1
ATOM 1692 C CA . VAL A 1 228 ? -6.941 -7.66 -5.375 1 98.62 228 VAL A CA 1
ATOM 1693 C C . VAL A 1 228 ? -5.527 -7.445 -4.832 1 98.62 228 VAL A C 1
ATOM 1695 O O . VAL A 1 228 ? -4.922 -6.398 -5.07 1 98.62 228 VAL A O 1
ATOM 1698 N N . PHE A 1 229 ? -4.996 -8.469 -4.129 1 98.88 229 PHE A N 1
ATOM 1699 C CA . PHE A 1 229 ? -3.686 -8.383 -3.492 1 98.88 229 PHE A CA 1
ATOM 1700 C C . PHE A 1 229 ? -2.67 -9.25 -4.227 1 98.88 229 PHE A C 1
ATOM 1702 O O . PHE A 1 229 ? -3 -10.336 -4.703 1 98.88 229 PHE A O 1
ATOM 1709 N N . PHE A 1 230 ? -1.477 -8.727 -4.281 1 98.88 230 PHE A N 1
ATOM 1710 C CA . PHE A 1 230 ? -0.346 -9.5 -4.781 1 98.88 230 PHE A CA 1
ATOM 1711 C C . PHE A 1 230 ? 0.786 -9.523 -3.76 1 98.88 230 PHE A C 1
ATOM 1713 O O . PHE A 1 230 ? 1.281 -8.469 -3.352 1 98.88 230 PHE A O 1
ATOM 1720 N N . PHE A 1 231 ? 1.127 -10.711 -3.32 1 98.94 231 PHE A N 1
ATOM 1721 C CA . PHE A 1 231 ? 2.297 -10.945 -2.482 1 98.94 231 PHE A CA 1
ATOM 1722 C C . PHE A 1 231 ? 3.383 -11.672 -3.264 1 98.94 231 PHE A C 1
ATOM 1724 O O . PHE A 1 231 ? 3.158 -12.773 -3.766 1 98.94 231 PHE A O 1
ATOM 1731 N N . ASP A 1 232 ? 4.531 -11.031 -3.332 1 98.69 232 ASP A N 1
ATOM 1732 C CA . ASP A 1 232 ? 5.637 -11.586 -4.109 1 98.69 232 ASP A CA 1
ATOM 1733 C C . ASP A 1 232 ? 6.895 -11.719 -3.258 1 98.69 232 ASP A C 1
ATOM 1735 O O . ASP A 1 232 ? 7.586 -10.734 -3.002 1 98.69 232 ASP A O 1
ATOM 1739 N N . LEU A 1 233 ? 7.18 -12.922 -2.832 1 98.62 233 LEU A N 1
ATOM 1740 C CA . LEU A 1 233 ? 8.391 -13.195 -2.072 1 98.62 233 LEU A CA 1
ATOM 1741 C C . LEU A 1 233 ? 9.5 -13.719 -2.984 1 98.62 233 LEU A C 1
ATOM 1743 O O . LEU A 1 233 ? 9.398 -14.836 -3.51 1 98.62 233 LEU A O 1
ATOM 1747 N N . GLY A 1 234 ? 10.539 -13.008 -3.162 1 97.25 234 GLY A N 1
ATOM 1748 C CA . GLY A 1 234 ? 11.531 -13.18 -4.211 1 97.25 234 GLY A CA 1
ATOM 1749 C C . GLY A 1 234 ? 11.211 -12.414 -5.473 1 97.25 234 GLY A C 1
ATOM 1750 O O . GLY A 1 234 ? 11.234 -12.969 -6.574 1 97.25 234 GLY A O 1
ATOM 1751 N N . ALA A 1 235 ? 10.953 -11.109 -5.293 1 96.38 235 ALA A N 1
ATOM 1752 C CA . ALA A 1 235 ? 10.258 -10.297 -6.293 1 96.38 235 ALA A CA 1
ATOM 1753 C C . ALA A 1 235 ? 11.211 -9.859 -7.398 1 96.38 235 ALA A C 1
ATOM 1755 O O . ALA A 1 235 ? 10.773 -9.477 -8.484 1 96.38 235 ALA A O 1
ATOM 1756 N N . THR A 1 236 ? 12.406 -9.828 -7.219 1 92.19 236 THR A N 1
ATOM 1757 C CA . THR A 1 236 ? 13.344 -9.188 -8.133 1 92.19 236 THR A CA 1
ATOM 1758 C C . THR A 1 236 ? 12.859 -7.801 -8.523 1 92.19 236 THR A C 1
ATOM 1760 O O . THR A 1 236 ? 12.172 -7.137 -7.75 1 92.19 236 THR A O 1
ATOM 1763 N N . ALA A 1 237 ? 13.391 -7.234 -9.516 1 94.38 237 ALA A N 1
ATOM 1764 C CA . ALA A 1 237 ? 12.953 -5.918 -9.977 1 94.38 237 ALA A CA 1
ATOM 1765 C C . ALA A 1 237 ? 11.953 -6.035 -11.117 1 94.38 237 ALA A C 1
ATOM 1767 O O . ALA A 1 237 ? 11.945 -7.035 -11.844 1 94.38 237 ALA A O 1
ATOM 1768 N N . TYR A 1 238 ? 11.109 -5.074 -11.18 1 95.94 238 TYR A N 1
ATOM 1769 C CA . TYR A 1 238 ? 10.211 -5.004 -12.336 1 95.94 238 TYR A CA 1
ATOM 1770 C C . TYR A 1 238 ? 11 -4.855 -13.625 1 95.94 238 TYR A C 1
ATOM 1772 O O . TYR A 1 238 ? 11.875 -3.99 -13.734 1 95.94 238 TYR A O 1
ATOM 1780 N N . ARG A 1 239 ? 10.742 -5.711 -14.57 1 91.75 239 ARG A N 1
ATOM 1781 C CA . ARG A 1 239 ? 11.375 -5.652 -15.875 1 91.75 239 ARG A CA 1
ATOM 1782 C C . ARG A 1 239 ? 10.336 -5.621 -17 1 91.75 239 ARG A C 1
ATOM 1784 O O . ARG A 1 239 ? 9.406 -6.426 -17 1 91.75 239 ARG A O 1
ATOM 1791 N N . GLN A 1 240 ? 10.531 -4.754 -17.891 1 83.25 240 GLN A N 1
ATOM 1792 C CA . GLN A 1 240 ? 9.555 -4.562 -18.969 1 83.25 240 GLN A CA 1
ATOM 1793 C C . GLN A 1 240 ? 9.594 -5.723 -19.953 1 83.25 240 GLN A C 1
ATOM 1795 O O . GLN A 1 240 ? 8.594 -6.023 -20.609 1 83.25 240 GLN A O 1
ATOM 1800 N N . SER A 1 241 ? 10.664 -6.336 -19.953 1 78.19 241 SER A N 1
ATOM 1801 C CA . SER A 1 241 ? 10.766 -7.477 -20.844 1 78.19 241 SER A CA 1
ATOM 1802 C C . SER A 1 241 ? 9.922 -8.648 -20.359 1 78.19 241 SER A C 1
ATOM 1804 O O . SER A 1 241 ? 9.891 -8.938 -19.172 1 78.19 241 SER A O 1
ATOM 1806 N N . ASP A 1 242 ? 9.164 -9.188 -21.266 1 66.31 242 ASP A N 1
ATOM 1807 C CA . ASP A 1 242 ? 8.32 -10.336 -20.953 1 66.31 242 ASP A CA 1
ATOM 1808 C C . ASP A 1 242 ? 9.148 -11.609 -20.828 1 66.31 242 ASP A C 1
ATOM 1810 O O . ASP A 1 242 ? 8.633 -12.664 -20.453 1 66.31 242 ASP A O 1
ATOM 1814 N N . LYS A 1 243 ? 10.281 -11.492 -21.062 1 69.19 243 LYS A N 1
ATOM 1815 C CA . LYS A 1 243 ? 11.125 -12.688 -21.031 1 69.19 243 LYS A CA 1
ATOM 1816 C C . LYS A 1 243 ? 11.43 -13.117 -19.609 1 69.19 243 LYS A C 1
ATOM 1818 O O . LYS A 1 243 ? 11.555 -14.312 -19.328 1 69.19 243 LYS A O 1
ATOM 1823 N N . GLU A 1 244 ? 11.43 -12.188 -18.781 1 72.69 244 GLU A N 1
ATOM 1824 C CA . GLU A 1 244 ? 11.781 -12.508 -17.406 1 72.69 244 GLU A CA 1
ATOM 1825 C C . GLU A 1 244 ? 10.539 -12.75 -16.562 1 72.69 244 GLU A C 1
ATOM 1827 O O . GLU A 1 244 ? 9.586 -11.961 -16.609 1 72.69 244 GLU A O 1
ATOM 1832 N N . PRO A 1 245 ? 10.656 -13.977 -15.992 1 81.31 245 PRO A N 1
ATOM 1833 C CA . PRO A 1 245 ? 9.562 -14.188 -15.039 1 81.31 245 PRO A CA 1
ATOM 1834 C C . PRO A 1 245 ? 9.641 -13.258 -13.828 1 81.31 245 PRO A C 1
ATOM 1836 O O . PRO A 1 245 ? 10.734 -13.008 -13.312 1 81.31 245 PRO A O 1
ATOM 1839 N N . GLY A 1 246 ? 8.594 -12.617 -13.578 1 89.38 246 GLY A N 1
ATOM 1840 C CA . GLY A 1 246 ? 8.625 -11.742 -12.414 1 89.38 246 GLY A CA 1
ATOM 1841 C C . GLY A 1 246 ? 7.375 -10.891 -12.273 1 89.38 246 GLY A C 1
ATOM 1842 O O . GLY A 1 246 ? 6.312 -11.242 -12.797 1 89.38 246 GLY A O 1
ATOM 1843 N N . GLN A 1 247 ? 7.543 -9.938 -11.492 1 93.19 247 GLN A N 1
ATOM 1844 C CA . GLN A 1 247 ? 6.387 -9.141 -11.086 1 93.19 247 GLN A CA 1
ATOM 1845 C C . GLN A 1 247 ? 5.695 -8.523 -12.305 1 93.19 247 GLN A C 1
ATOM 1847 O O . GLN A 1 247 ? 4.469 -8.391 -12.32 1 93.19 247 GLN A O 1
ATOM 1852 N N . SER A 1 248 ? 6.477 -8.258 -13.422 1 94.81 248 SER A N 1
ATOM 1853 C CA . SER A 1 248 ? 5.859 -7.633 -14.586 1 94.81 248 SER A CA 1
ATOM 1854 C C . SER A 1 248 ? 4.879 -8.578 -15.266 1 94.81 248 SER A C 1
ATOM 1856 O O . SER A 1 248 ? 3.816 -8.156 -15.727 1 94.81 248 SER A O 1
ATOM 1858 N N . TRP A 1 249 ? 5.219 -9.812 -15.359 1 94.56 249 TRP A N 1
ATOM 1859 C CA . TRP A 1 249 ? 4.32 -10.805 -15.945 1 94.56 249 TRP A CA 1
ATOM 1860 C C . TRP A 1 249 ? 3.031 -10.906 -15.141 1 94.56 249 TRP A C 1
ATOM 1862 O O . TRP A 1 249 ? 1.938 -10.953 -15.711 1 94.56 249 TRP A O 1
ATOM 1872 N N . PHE A 1 250 ? 3.145 -10.93 -13.836 1 96.69 250 PHE A N 1
ATOM 1873 C CA . PHE A 1 250 ? 1.964 -11.016 -12.984 1 96.69 250 PHE A CA 1
ATOM 1874 C C . PHE A 1 250 ? 1.073 -9.797 -13.164 1 96.69 250 PHE A C 1
ATOM 1876 O O . PHE A 1 250 ? -0.145 -9.922 -13.305 1 96.69 250 PHE A O 1
ATOM 1883 N N . VAL A 1 251 ? 1.701 -8.641 -13.117 1 97.12 251 VAL A N 1
ATOM 1884 C CA . VAL A 1 251 ? 0.956 -7.398 -13.266 1 97.12 251 VAL A CA 1
ATOM 1885 C C . VAL A 1 251 ? 0.189 -7.41 -14.586 1 97.12 251 VAL A C 1
ATOM 1887 O O . VAL A 1 251 ? -1.022 -7.18 -14.609 1 97.12 251 VAL A O 1
ATOM 1890 N N . ARG A 1 252 ? 0.817 -7.762 -15.68 1 95.69 252 ARG A N 1
ATOM 1891 C CA . ARG A 1 252 ? 0.189 -7.734 -17 1 95.69 252 ARG A CA 1
ATOM 1892 C C . ARG A 1 252 ? -0.848 -8.844 -17.125 1 95.69 252 ARG A C 1
ATOM 1894 O O . ARG A 1 252 ? -1.937 -8.625 -17.656 1 95.69 252 ARG A O 1
ATOM 1901 N N . SER A 1 253 ? -0.532 -10.008 -16.656 1 96 253 SER A N 1
ATOM 1902 C CA . SER A 1 253 ? -1.41 -11.164 -16.828 1 96 253 SER A CA 1
ATOM 1903 C C . SER A 1 253 ? -2.711 -10.984 -16.047 1 96 253 SER A C 1
ATOM 1905 O O . SER A 1 253 ? -3.795 -11.234 -16.578 1 96 253 SER A O 1
ATOM 1907 N N . TYR A 1 254 ? -2.623 -10.477 -14.891 1 98.06 254 TYR A N 1
ATOM 1908 C CA . TYR A 1 254 ? -3.84 -10.336 -14.094 1 98.06 254 TYR A CA 1
ATOM 1909 C C . TYR A 1 254 ? -4.621 -9.094 -14.508 1 98.06 254 TYR A C 1
ATOM 1911 O O . TYR A 1 254 ? -5.852 -9.07 -14.414 1 98.06 254 TYR A O 1
ATOM 1919 N N . ALA A 1 255 ? -3.924 -8.086 -14.938 1 97.94 255 ALA A N 1
ATOM 1920 C CA . ALA A 1 255 ? -4.66 -6.984 -15.555 1 97.94 255 ALA A CA 1
ATOM 1921 C C . ALA A 1 255 ? -5.477 -7.469 -16.75 1 97.94 255 ALA A C 1
ATOM 1923 O O . ALA A 1 255 ? -6.652 -7.129 -16.875 1 97.94 255 ALA A O 1
ATOM 1924 N N . ALA A 1 256 ? -4.859 -8.273 -17.594 1 97.38 256 ALA A N 1
ATOM 1925 C CA . ALA A 1 256 ? -5.543 -8.836 -18.75 1 97.38 256 ALA A CA 1
ATOM 1926 C C . ALA A 1 256 ? -6.711 -9.727 -18.328 1 97.38 256 ALA A C 1
ATOM 1928 O O . ALA A 1 256 ? -7.742 -9.773 -19 1 97.38 256 ALA A O 1
ATOM 1929 N N . ALA A 1 257 ? -6.59 -10.344 -17.219 1 98.44 257 ALA A N 1
ATOM 1930 C CA . ALA A 1 257 ? -7.621 -11.242 -16.703 1 98.44 257 ALA A CA 1
ATOM 1931 C C . ALA A 1 257 ? -8.734 -10.461 -16.016 1 98.44 257 ALA A C 1
ATOM 1933 O O . ALA A 1 257 ? -9.672 -11.047 -15.469 1 98.44 257 ALA A O 1
ATOM 1934 N N . GLY A 1 258 ? -8.594 -9.141 -15.984 1 98.31 258 GLY A N 1
ATOM 1935 C CA . GLY A 1 258 ? -9.602 -8.297 -15.367 1 98.31 258 GLY A CA 1
ATOM 1936 C C . GLY A 1 258 ? -9.43 -8.156 -13.867 1 98.31 258 GLY A C 1
ATOM 1937 O O . GLY A 1 258 ? -10.367 -7.797 -13.156 1 98.31 258 GLY A O 1
ATOM 1938 N N . LEU A 1 259 ? -8.273 -8.469 -13.383 1 98.44 259 LEU A N 1
ATOM 1939 C CA . LEU A 1 259 ? -7.977 -8.445 -11.953 1 98.44 259 LEU A CA 1
ATOM 1940 C C . LEU A 1 259 ? -6.715 -7.633 -11.672 1 98.44 259 LEU A C 1
ATOM 1942 O O . LEU A 1 259 ? -5.754 -8.148 -11.102 1 98.44 259 LEU A O 1
ATOM 1946 N N . PRO A 1 260 ? -6.73 -6.375 -12.062 1 98.56 260 PRO A N 1
ATOM 1947 C CA . PRO A 1 260 ? -5.559 -5.57 -11.703 1 98.56 260 PRO A CA 1
ATOM 1948 C C . PRO A 1 260 ? -5.34 -5.484 -10.195 1 98.56 260 PRO A C 1
ATOM 1950 O O . PRO A 1 260 ? -6.301 -5.414 -9.43 1 98.56 260 PRO A O 1
ATOM 1953 N N . PHE A 1 261 ? -4.105 -5.391 -9.82 1 98.62 261 PHE A N 1
ATOM 1954 C CA . PHE A 1 261 ? -3.775 -5.383 -8.406 1 98.62 261 PHE A CA 1
ATOM 1955 C C . PHE A 1 261 ? -4.129 -4.047 -7.77 1 98.62 261 PHE A C 1
ATOM 1957 O O . PHE A 1 261 ? -3.893 -2.99 -8.359 1 98.62 261 PHE A O 1
ATOM 1964 N N . ASP A 1 262 ? -4.715 -4.137 -6.57 1 97.75 262 ASP A N 1
ATOM 1965 C CA . ASP A 1 262 ? -5.02 -2.951 -5.773 1 97.75 262 ASP A CA 1
ATOM 1966 C C . ASP A 1 262 ? -3.914 -2.674 -4.758 1 97.75 262 ASP A C 1
ATOM 1968 O O . ASP A 1 262 ? -3.748 -1.537 -4.309 1 97.75 262 ASP A O 1
ATOM 1972 N N . ARG A 1 263 ? -3.191 -3.773 -4.414 1 98.44 263 ARG A N 1
ATOM 1973 C CA . ARG A 1 263 ? -2.047 -3.684 -3.514 1 98.44 263 ARG A CA 1
ATOM 1974 C C . ARG A 1 263 ? -1.023 -4.773 -3.818 1 98.44 263 ARG A C 1
ATOM 1976 O O . ARG A 1 263 ? -1.388 -5.93 -4.039 1 98.44 263 ARG A O 1
ATOM 1983 N N . MET A 1 264 ? 0.168 -4.305 -3.836 1 98.75 264 MET A N 1
ATOM 1984 C CA . MET A 1 264 ? 1.278 -5.227 -4.059 1 98.75 264 MET A CA 1
ATOM 1985 C C . MET A 1 264 ? 2.289 -5.148 -2.92 1 98.75 264 MET A C 1
ATOM 1987 O O . MET A 1 264 ? 2.645 -4.055 -2.473 1 98.75 264 MET A O 1
ATOM 1991 N N . PHE A 1 265 ? 2.688 -6.277 -2.416 1 98.81 265 PHE A N 1
ATOM 1992 C CA . PHE A 1 265 ? 3.734 -6.41 -1.409 1 98.81 265 PHE A CA 1
ATOM 1993 C C . PHE A 1 265 ? 4.859 -7.305 -1.916 1 98.81 265 PHE A C 1
ATOM 1995 O O . PHE A 1 265 ? 4.656 -8.492 -2.154 1 98.81 265 PHE A O 1
ATOM 2002 N N . GLU A 1 266 ? 5.988 -6.73 -2.059 1 98.44 266 GLU A N 1
ATOM 2003 C CA . GLU A 1 266 ? 7.082 -7.434 -2.725 1 98.44 266 GLU A CA 1
ATOM 2004 C C . GLU A 1 266 ? 8.344 -7.438 -1.864 1 98.44 266 GLU A C 1
ATOM 2006 O O . GLU A 1 266 ? 8.781 -6.387 -1.397 1 98.44 266 GLU A O 1
ATOM 2011 N N . TRP A 1 267 ? 8.922 -8.578 -1.636 1 98.56 267 TRP A N 1
ATOM 2012 C CA . TRP A 1 267 ? 10.164 -8.727 -0.883 1 98.56 267 TRP A CA 1
ATOM 2013 C C . TRP A 1 267 ? 11.297 -9.188 -1.791 1 98.56 267 TRP A C 1
ATOM 2015 O O . TRP A 1 267 ? 11.125 -10.109 -2.596 1 98.56 267 TRP A O 1
ATOM 2025 N N . GLU A 1 268 ? 12.398 -8.594 -1.644 1 98 268 GLU A N 1
ATOM 2026 C CA . GLU A 1 268 ? 13.633 -9.023 -2.305 1 98 268 GLU A CA 1
ATOM 2027 C C . GLU A 1 268 ? 14.844 -8.82 -1.399 1 98 268 GLU A C 1
ATOM 2029 O O . GLU A 1 268 ? 15.094 -7.707 -0.93 1 98 268 GLU A O 1
ATOM 2034 N N . ALA A 1 269 ? 15.594 -9.883 -1.225 1 97.56 269 ALA A N 1
ATOM 2035 C CA . ALA A 1 269 ? 16.703 -9.859 -0.286 1 97.56 269 ALA A CA 1
ATOM 2036 C C . ALA A 1 269 ? 17.938 -9.18 -0.897 1 97.56 269 ALA A C 1
ATOM 2038 O O . ALA A 1 269 ? 18.703 -8.523 -0.193 1 97.56 269 ALA A O 1
ATOM 2039 N N . ARG A 1 270 ? 18.141 -9.375 -2.123 1 97 270 ARG A N 1
ATOM 2040 C CA . ARG A 1 270 ? 19.297 -8.766 -2.766 1 97 270 ARG A CA 1
ATOM 2041 C C . ARG A 1 270 ? 19.203 -7.242 -2.742 1 97 270 ARG A C 1
ATOM 2043 O O . ARG A 1 270 ? 18.234 -6.672 -3.244 1 97 270 ARG A O 1
ATOM 2050 N N . ALA A 1 271 ? 20.172 -6.668 -2.234 1 97.38 271 ALA A N 1
ATOM 2051 C CA . ALA A 1 271 ? 20.203 -5.207 -2.211 1 97.38 271 ALA A CA 1
ATOM 2052 C C . ALA A 1 271 ? 20.297 -4.641 -3.625 1 97.38 271 ALA A C 1
ATOM 2054 O O . ALA A 1 271 ? 21.141 -5.07 -4.418 1 97.38 271 ALA A O 1
ATOM 2055 N N . MET A 1 272 ? 19.453 -3.701 -3.906 1 97.06 272 MET A N 1
ATOM 2056 C CA . MET A 1 272 ? 19.422 -3.059 -5.219 1 97.06 272 MET A CA 1
ATOM 2057 C C . MET A 1 272 ? 19.406 -1.54 -5.078 1 97.06 272 MET A C 1
ATOM 2059 O O . MET A 1 272 ? 18.953 -1.014 -4.062 1 97.06 272 MET A O 1
ATOM 2063 N N . SER A 1 273 ? 19.891 -0.911 -6.094 1 97.25 273 SER A N 1
ATOM 2064 C CA . SER A 1 273 ? 19.781 0.543 -6.129 1 97.25 273 SER A CA 1
ATOM 2065 C C . SER A 1 273 ? 18.344 0.98 -6.395 1 97.25 273 SER A C 1
ATOM 2067 O O . SER A 1 273 ? 17.562 0.229 -6.973 1 97.25 273 SER A O 1
ATOM 2069 N N . PRO A 1 274 ? 18.031 2.197 -5.984 1 97.19 274 PRO A N 1
ATOM 2070 C CA . PRO A 1 274 ? 16.703 2.703 -6.305 1 97.19 274 PRO A CA 1
ATOM 2071 C C . PRO A 1 274 ? 16.406 2.682 -7.805 1 97.19 274 PRO A C 1
ATOM 2073 O O . PRO A 1 274 ? 15.289 2.367 -8.211 1 97.19 274 PRO A O 1
ATOM 2076 N N . ALA A 1 275 ? 17.391 2.99 -8.547 1 96.56 275 ALA A N 1
ATOM 2077 C CA . ALA A 1 275 ? 17.188 2.98 -9.992 1 96.56 275 ALA A CA 1
ATOM 2078 C C . ALA A 1 275 ? 16.844 1.582 -10.492 1 96.56 275 ALA A C 1
ATOM 2080 O O . ALA A 1 275 ? 15.945 1.421 -11.32 1 96.56 275 ALA A O 1
ATOM 2081 N N . GLU A 1 276 ? 17.547 0.62 -10.023 1 96.38 276 GLU A N 1
ATOM 2082 C CA . GLU A 1 276 ? 17.266 -0.761 -10.406 1 96.38 276 GLU A CA 1
ATOM 2083 C C . GLU A 1 276 ? 15.844 -1.156 -10.047 1 96.38 276 GLU A C 1
ATOM 2085 O O . GLU A 1 276 ? 15.195 -1.903 -10.789 1 96.38 276 GLU A O 1
ATOM 2090 N N . ILE A 1 277 ? 15.344 -0.659 -8.961 1 97.5 277 ILE A N 1
ATOM 2091 C CA . ILE A 1 277 ? 14.023 -1.021 -8.461 1 97.5 277 ILE A CA 1
ATOM 2092 C C . ILE A 1 277 ? 12.953 -0.271 -9.25 1 97.5 277 ILE A C 1
ATOM 2094 O O . ILE A 1 277 ? 11.969 -0.867 -9.695 1 97.5 277 ILE A O 1
ATOM 2098 N N . PHE A 1 278 ? 13.172 1.017 -9.57 1 97.38 278 PHE A N 1
ATOM 2099 C CA . PHE A 1 278 ? 12.016 1.842 -9.914 1 97.38 278 PHE A CA 1
ATOM 2100 C C . PHE A 1 278 ? 12.055 2.244 -11.383 1 97.38 278 PHE A C 1
ATOM 2102 O O . PHE A 1 278 ? 11.039 2.656 -11.945 1 97.38 278 PHE A O 1
ATOM 2109 N N . ASN A 1 279 ? 13.133 2.137 -12.047 1 95.25 279 ASN A N 1
ATOM 2110 C CA . ASN A 1 279 ? 13.266 2.717 -13.383 1 95.25 279 ASN A CA 1
ATOM 2111 C C . ASN A 1 279 ? 12.273 2.1 -14.359 1 95.25 279 ASN A C 1
ATOM 2113 O O . ASN A 1 279 ? 11.781 2.781 -15.258 1 95.25 279 ASN A O 1
ATOM 2117 N N . GLU A 1 280 ? 12.031 0.834 -14.133 1 95.38 280 GLU A N 1
ATOM 2118 C CA . GLU A 1 280 ? 11.195 0.167 -15.125 1 95.38 280 GLU A CA 1
ATOM 2119 C C . GLU A 1 280 ? 9.781 -0.046 -14.594 1 95.38 280 GLU A C 1
ATOM 2121 O O . GLU A 1 280 ? 8.922 -0.59 -15.297 1 95.38 280 GLU A O 1
ATOM 2126 N N . VAL A 1 281 ? 9.531 0.363 -13.375 1 96.81 281 VAL A N 1
ATOM 2127 C CA . VAL A 1 281 ? 8.18 0.258 -12.836 1 96.81 281 VAL A CA 1
ATOM 2128 C C . VAL A 1 281 ? 7.258 1.232 -13.57 1 96.81 281 VAL A C 1
ATOM 2130 O O . VAL A 1 281 ? 7.535 2.434 -13.625 1 96.81 281 VAL A O 1
ATOM 2133 N N . PRO A 1 282 ? 6.211 0.727 -14.227 1 96.38 282 PRO A N 1
ATOM 2134 C CA . PRO A 1 282 ? 5.254 1.677 -14.797 1 96.38 282 PRO A CA 1
ATOM 2135 C C . PRO A 1 282 ? 4.77 2.707 -13.781 1 96.38 282 PRO A C 1
ATOM 2137 O O . PRO A 1 282 ? 4.461 2.357 -12.641 1 96.38 282 PRO A O 1
ATOM 2140 N N . LYS A 1 283 ? 4.645 3.879 -14.133 1 97 283 LYS A N 1
ATOM 2141 C CA . LYS A 1 283 ? 4.32 4.992 -13.25 1 97 283 LYS A CA 1
ATOM 2142 C C . LYS A 1 283 ? 2.957 4.793 -12.594 1 97 283 LYS A C 1
ATOM 2144 O O . LYS A 1 283 ? 2.76 5.16 -11.43 1 97 283 LYS A O 1
ATOM 2149 N N . GLU A 1 284 ? 2.035 4.18 -13.273 1 96.94 284 GLU A N 1
ATOM 2150 C CA . GLU A 1 284 ? 0.68 3.973 -12.773 1 96.94 284 GLU A CA 1
ATOM 2151 C C . GLU A 1 284 ? 0.655 2.922 -11.672 1 96.94 284 GLU A C 1
ATOM 2153 O O . GLU A 1 284 ? -0.335 2.797 -10.945 1 96.94 284 GLU A O 1
ATOM 2158 N N . LEU A 1 285 ? 1.732 2.219 -11.523 1 98 285 LEU A N 1
ATOM 2159 C CA . LEU A 1 285 ? 1.761 1.121 -10.562 1 98 285 LEU A CA 1
ATOM 2160 C C . LEU A 1 285 ? 2.188 1.617 -9.188 1 98 285 LEU A C 1
ATOM 2162 O O . LEU A 1 285 ? 2.004 0.918 -8.188 1 98 285 LEU A O 1
ATOM 2166 N N . LEU A 1 286 ? 2.697 2.795 -9.078 1 98.38 286 LEU A N 1
ATOM 2167 C CA . LEU A 1 286 ? 3.268 3.26 -7.82 1 98.38 286 LEU A CA 1
ATOM 2168 C C . LEU A 1 286 ? 2.188 3.393 -6.75 1 98.38 286 LEU A C 1
ATOM 2170 O O . LEU A 1 286 ? 2.453 3.189 -5.562 1 98.38 286 LEU A O 1
ATOM 2174 N N . LYS A 1 287 ? 0.967 3.574 -7.156 1 98.25 287 LYS A N 1
ATOM 2175 C CA . LYS A 1 287 ? -0.112 3.762 -6.188 1 98.25 287 LYS A CA 1
ATOM 2176 C C . LYS A 1 287 ? -0.43 2.459 -5.461 1 98.25 287 LYS A C 1
ATOM 2178 O O . LYS A 1 287 ? -1.104 2.467 -4.43 1 98.25 287 LYS A O 1
ATOM 2183 N N . VAL A 1 288 ? 0.043 1.343 -6.027 1 98.5 288 VAL A N 1
ATOM 2184 C CA . VAL A 1 288 ? -0.289 0.061 -5.414 1 98.5 288 VAL A CA 1
ATOM 2185 C C . VAL A 1 288 ? 0.992 -0.666 -5.012 1 98.5 288 VAL A C 1
ATOM 2187 O O . VAL A 1 288 ? 0.942 -1.791 -4.508 1 98.5 288 VAL A O 1
ATOM 2190 N N . TYR A 1 289 ? 2.168 -0.039 -5.113 1 98.5 289 TYR A N 1
ATOM 2191 C CA . TYR A 1 289 ? 3.479 -0.675 -5.113 1 98.5 289 TYR A CA 1
ATOM 2192 C C . TYR A 1 289 ? 4.152 -0.538 -3.752 1 98.5 289 TYR A C 1
ATOM 2194 O O . TYR A 1 289 ? 4.539 0.563 -3.352 1 98.5 289 TYR A O 1
ATOM 2202 N N . SER A 1 290 ? 4.32 -1.625 -3.002 1 98.56 290 SER A N 1
ATOM 2203 C CA . SER A 1 290 ? 5.148 -1.698 -1.803 1 98.56 290 SER A CA 1
ATOM 2204 C C . SER A 1 290 ? 6.305 -2.674 -1.988 1 98.56 290 SER A C 1
ATOM 2206 O O . SER A 1 290 ? 6.098 -3.889 -2.047 1 98.56 290 SER A O 1
ATOM 2208 N N . TYR A 1 291 ? 7.434 -2.102 -2.084 1 98.44 291 TYR A N 1
ATOM 2209 C CA . TYR A 1 291 ? 8.625 -2.896 -2.354 1 98.44 291 TYR A CA 1
ATOM 2210 C C . TYR A 1 291 ? 9.562 -2.893 -1.154 1 98.44 291 TYR A C 1
ATOM 2212 O O . TYR A 1 291 ? 10.07 -1.841 -0.759 1 98.44 291 TYR A O 1
ATOM 2220 N N . PHE A 1 292 ? 9.805 -4.055 -0.596 1 98.62 292 PHE A N 1
ATOM 2221 C CA . PHE A 1 292 ? 10.68 -4.234 0.556 1 98.62 292 PHE A CA 1
ATOM 2222 C C . PHE A 1 292 ? 11.992 -4.895 0.142 1 98.62 292 PHE A C 1
ATOM 2224 O O . PHE A 1 292 ? 12.07 -6.121 0.031 1 98.62 292 PHE A O 1
ATOM 2231 N N . ASN A 1 293 ? 12.992 -4.086 -0.007 1 98.44 293 ASN A N 1
ATOM 2232 C CA . ASN A 1 293 ? 14.312 -4.609 -0.361 1 98.44 293 ASN A CA 1
ATOM 2233 C C . ASN A 1 293 ? 15.031 -5.188 0.854 1 98.44 293 ASN A C 1
ATOM 2235 O O . ASN A 1 293 ? 16.141 -4.77 1.177 1 98.44 293 ASN A O 1
ATOM 2239 N N . ILE A 1 294 ? 14.414 -6.074 1.492 1 98.06 294 ILE A N 1
ATOM 2240 C CA . ILE A 1 294 ? 14.859 -6.863 2.635 1 98.06 294 ILE A CA 1
ATOM 2241 C C . ILE A 1 294 ? 14.344 -8.297 2.506 1 98.06 294 ILE A C 1
ATOM 2243 O O . ILE A 1 294 ? 13.406 -8.555 1.754 1 98.06 294 ILE A O 1
ATOM 2247 N N . PRO A 1 295 ? 14.961 -9.258 3.156 1 97.56 295 PRO A N 1
ATOM 2248 C CA . 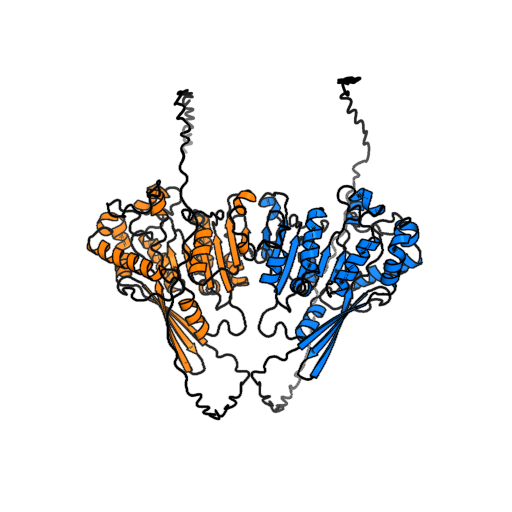PRO A 1 295 ? 14.438 -10.617 3.109 1 97.56 295 PRO A CA 1
ATOM 2249 C C . PRO A 1 295 ? 13.094 -10.766 3.818 1 97.56 295 PRO A C 1
ATOM 2251 O O . PRO A 1 295 ? 12.859 -10.102 4.836 1 97.56 295 PRO A O 1
ATOM 2254 N N . ALA A 1 296 ? 12.258 -11.594 3.266 1 98.12 296 ALA A N 1
ATOM 2255 C CA . ALA A 1 296 ? 11.07 -11.992 4.008 1 98.12 296 ALA A CA 1
ATOM 2256 C C . ALA A 1 296 ? 11.445 -12.781 5.262 1 98.12 296 ALA A C 1
ATOM 2258 O O . ALA A 1 296 ? 12.359 -13.609 5.23 1 98.12 296 ALA A O 1
ATOM 2259 N N . THR A 1 297 ? 10.766 -12.516 6.332 1 98.06 297 THR A N 1
ATOM 2260 C CA . THR A 1 297 ? 11.086 -13.211 7.578 1 98.06 297 THR A CA 1
ATOM 2261 C C . THR A 1 297 ? 10.344 -14.539 7.66 1 98.06 297 THR A C 1
ATOM 2263 O O . THR A 1 297 ? 9.25 -14.68 7.121 1 98.06 297 THR A O 1
ATOM 2266 N N . THR A 1 298 ? 10.984 -15.516 8.367 1 98.19 298 THR A N 1
ATOM 2267 C CA . THR A 1 298 ? 10.367 -16.828 8.602 1 98.19 298 THR A CA 1
ATOM 2268 C C . THR A 1 298 ? 9.781 -16.891 10.008 1 98.19 298 THR A C 1
ATOM 2270 O O . THR A 1 298 ? 9.156 -17.891 10.375 1 98.19 298 THR A O 1
ATOM 2273 N N . ASP A 1 299 ? 9.992 -15.828 10.781 1 98.06 299 ASP A N 1
ATOM 2274 C CA . ASP A 1 299 ? 9.461 -15.781 12.141 1 98.06 299 ASP A CA 1
ATOM 2275 C C . ASP A 1 299 ? 7.965 -15.484 12.141 1 98.06 299 ASP A C 1
ATOM 2277 O O . ASP A 1 299 ? 7.559 -14.336 11.93 1 98.06 299 ASP A O 1
ATOM 2281 N N . THR A 1 300 ? 7.188 -16.453 12.422 1 97.5 300 THR A N 1
ATOM 2282 C CA . THR A 1 300 ? 5.734 -16.344 12.328 1 97.5 300 THR A CA 1
ATOM 2283 C C . THR A 1 300 ? 5.191 -15.391 13.391 1 97.5 300 THR A C 1
ATOM 2285 O O . THR A 1 300 ? 4.035 -14.977 13.32 1 97.5 300 THR A O 1
ATOM 2288 N N . LYS A 1 301 ? 5.957 -15.023 14.32 1 97.31 301 LYS A N 1
ATOM 2289 C CA . LYS A 1 301 ? 5.52 -14.078 15.344 1 97.31 301 LYS A CA 1
ATOM 2290 C C . LYS A 1 301 ? 5.781 -12.641 14.906 1 97.31 301 LYS A C 1
ATOM 2292 O O . LYS A 1 301 ? 5.27 -11.703 15.523 1 97.31 301 LYS A O 1
ATOM 2297 N N . ASP A 1 302 ? 6.609 -12.508 13.914 1 98.06 302 ASP A N 1
ATOM 2298 C CA . ASP A 1 302 ? 6.953 -11.195 13.391 1 98.06 302 ASP A CA 1
ATOM 2299 C C . ASP A 1 302 ? 5.77 -10.57 12.641 1 98.06 302 ASP A C 1
ATOM 2301 O O . ASP A 1 302 ? 5.25 -11.164 11.695 1 98.06 302 ASP A O 1
ATOM 2305 N N . PRO A 1 303 ? 5.332 -9.352 13 1 97.69 303 PRO A N 1
ATOM 2306 C CA . PRO A 1 303 ? 4.188 -8.742 12.312 1 97.69 303 PRO A CA 1
ATOM 2307 C C . PRO A 1 303 ? 4.465 -8.445 10.844 1 97.69 303 PRO A C 1
ATOM 2309 O O . PRO A 1 303 ? 3.531 -8.273 10.055 1 97.69 303 PRO A O 1
ATOM 2312 N N . SER A 1 304 ? 5.758 -8.438 10.5 1 97.94 304 SER A N 1
ATOM 2313 C CA . SER A 1 304 ? 6.109 -8.164 9.109 1 97.94 304 SER A CA 1
ATOM 2314 C C . SER A 1 304 ? 6.141 -9.438 8.281 1 97.94 304 SER A C 1
ATOM 2316 O O . SER A 1 304 ? 6.426 -9.406 7.086 1 97.94 304 SER A O 1
ATOM 2318 N N . HIS A 1 305 ? 5.883 -10.539 8.977 1 98.75 305 HIS A N 1
ATOM 2319 C CA . HIS A 1 305 ? 5.75 -11.773 8.211 1 98.75 305 HIS A CA 1
ATOM 2320 C C . HIS A 1 305 ? 4.664 -11.648 7.145 1 98.75 305 HIS A C 1
ATOM 2322 O O . HIS A 1 305 ? 3.557 -11.195 7.434 1 98.75 305 HIS A O 1
ATOM 2328 N N . ALA A 1 306 ? 4.98 -12.102 5.98 1 98.81 306 ALA A N 1
ATOM 2329 C CA . ALA A 1 306 ? 4.074 -11.914 4.848 1 98.81 306 ALA A CA 1
ATOM 2330 C C . ALA A 1 306 ? 2.686 -12.461 5.16 1 98.81 306 ALA A C 1
ATOM 2332 O O . ALA A 1 306 ? 1.676 -11.844 4.809 1 98.81 306 ALA A O 1
ATOM 2333 N N . VAL A 1 307 ? 2.602 -13.523 5.816 1 98.88 307 VAL A N 1
ATOM 2334 C CA . VAL A 1 307 ? 1.327 -14.156 6.145 1 98.88 307 VAL A CA 1
ATOM 2335 C C . VAL A 1 307 ? 0.588 -13.32 7.184 1 98.88 307 VAL A C 1
ATOM 2337 O O . VAL A 1 307 ? -0.641 -13.211 7.148 1 98.88 307 VAL A O 1
ATOM 2340 N N . ASN A 1 308 ? 1.301 -12.742 8.117 1 98.75 308 ASN A N 1
ATOM 2341 C CA . ASN A 1 308 ? 0.666 -11.852 9.078 1 98.75 308 ASN A CA 1
ATOM 2342 C C . ASN A 1 308 ? 0.133 -10.586 8.414 1 98.75 308 ASN A C 1
ATOM 2344 O O . ASN A 1 308 ? -0.947 -10.102 8.758 1 98.75 308 ASN A O 1
ATOM 2348 N N . ILE A 1 309 ? 0.913 -10.07 7.473 1 98.81 309 ILE A N 1
ATOM 2349 C CA . ILE A 1 309 ? 0.429 -8.93 6.703 1 98.81 309 ILE A CA 1
ATOM 2350 C C . ILE A 1 309 ? -0.827 -9.328 5.93 1 98.81 309 ILE A C 1
ATOM 2352 O O . ILE A 1 309 ? -1.822 -8.602 5.938 1 98.81 309 ILE A O 1
ATOM 2356 N N . LEU A 1 310 ? -0.822 -10.453 5.34 1 98.81 310 LEU A N 1
ATOM 2357 C CA . LEU A 1 310 ? -1.981 -10.969 4.617 1 98.81 310 LEU A CA 1
ATOM 2358 C C . LEU A 1 310 ? -3.203 -11.031 5.527 1 98.81 310 LEU A C 1
ATOM 2360 O O . LEU A 1 310 ? -4.254 -10.477 5.195 1 98.81 310 LEU A O 1
ATOM 2364 N N . LYS A 1 311 ? -3.064 -11.594 6.676 1 98.44 311 LYS A N 1
ATOM 2365 C CA . LYS A 1 311 ? -4.18 -11.789 7.598 1 98.44 311 LYS A CA 1
ATOM 2366 C C . LYS A 1 311 ? -4.68 -10.453 8.148 1 98.44 311 LYS A C 1
ATOM 2368 O O . LYS A 1 311 ? -5.859 -10.32 8.477 1 98.44 311 LYS A O 1
ATOM 2373 N N . SER A 1 312 ? -3.828 -9.523 8.18 1 97.81 312 SER A N 1
ATOM 2374 C CA . SER A 1 312 ? -4.211 -8.227 8.727 1 97.81 312 SER A CA 1
ATOM 2375 C C . SER A 1 312 ? -4.977 -7.395 7.703 1 97.81 312 SER A C 1
ATOM 2377 O O . SER A 1 312 ? -5.742 -6.5 8.07 1 97.81 312 SER A O 1
ATOM 2379 N N . LEU A 1 313 ? -4.836 -7.715 6.43 1 97.62 313 LEU A N 1
ATOM 2380 C CA . LEU A 1 313 ? -5.352 -6.812 5.406 1 97.62 313 LEU A CA 1
ATOM 2381 C C . LEU A 1 313 ? -6.484 -7.469 4.625 1 97.62 313 LEU A C 1
ATOM 2383 O O . LEU A 1 313 ? -7.504 -6.832 4.348 1 97.62 313 LEU A O 1
ATOM 2387 N N . ALA A 1 314 ? -6.289 -8.695 4.246 1 97.6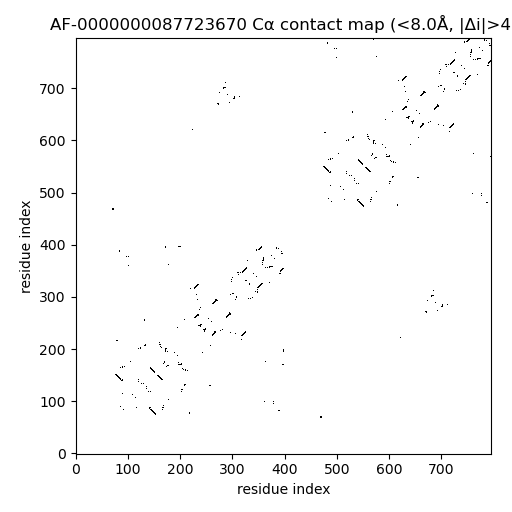2 314 ALA A N 1
ATOM 2388 C CA . ALA A 1 314 ? -7.223 -9.352 3.334 1 97.62 314 ALA A CA 1
ATOM 2389 C C . ALA A 1 314 ? -8.461 -9.844 4.078 1 97.62 314 ALA A C 1
ATOM 2391 O O . ALA A 1 314 ? -8.367 -10.258 5.238 1 97.62 314 ALA A O 1
ATOM 2392 N N . LYS A 1 315 ? -9.57 -9.82 3.371 1 93.75 315 LYS A N 1
ATOM 2393 C CA . LYS A 1 315 ? -10.859 -10.289 3.861 1 93.75 315 LYS A CA 1
ATOM 2394 C C . LYS A 1 315 ? -11.516 -11.242 2.867 1 93.75 315 LYS A C 1
ATOM 2396 O O . LYS A 1 315 ? -11.164 -11.25 1.686 1 93.75 315 LYS A O 1
ATOM 2401 N N . PRO A 1 316 ? -12.484 -12.023 3.414 1 90.38 316 PRO A N 1
ATOM 2402 C CA . PRO A 1 316 ? -13.219 -12.859 2.465 1 90.38 316 PRO A CA 1
ATOM 2403 C C . PRO A 1 316 ? -13.797 -12.07 1.3 1 90.38 316 PRO A C 1
ATOM 2405 O O . PRO A 1 316 ? -14.352 -10.984 1.502 1 90.38 316 PRO A O 1
ATOM 2408 N N . GLY A 1 317 ? -13.586 -12.5 0.164 1 92.56 317 GLY A N 1
ATOM 2409 C CA . GLY A 1 317 ? -14.039 -11.812 -1.039 1 92.56 317 GLY A CA 1
ATOM 2410 C C . GLY A 1 317 ? -12.914 -11.125 -1.789 1 92.56 317 GLY A C 1
ATOM 2411 O O . GLY A 1 317 ? -13.016 -10.883 -2.992 1 92.56 317 GLY A O 1
ATOM 2412 N N . ASP A 1 318 ? -11.883 -10.766 -1.008 1 97.12 318 ASP A N 1
ATOM 2413 C CA . ASP A 1 318 ? -10.688 -10.281 -1.696 1 97.12 318 ASP A CA 1
ATOM 2414 C C . ASP A 1 318 ? -10.055 -11.383 -2.541 1 97.12 318 ASP A C 1
ATOM 2416 O O . ASP A 1 318 ? -10.312 -12.57 -2.318 1 97.12 318 ASP A O 1
ATOM 2420 N N . PHE A 1 319 ? -9.414 -10.945 -3.631 1 98.38 319 PHE A N 1
ATOM 2421 C CA . PHE A 1 319 ? -8.672 -11.883 -4.469 1 98.38 319 PHE A CA 1
ATOM 2422 C C . PHE A 1 319 ? -7.172 -11.773 -4.195 1 98.38 319 PHE A C 1
ATOM 2424 O O . PHE A 1 319 ? -6.578 -10.711 -4.379 1 98.38 319 PHE A O 1
ATOM 2431 N N . VAL A 1 320 ? -6.512 -12.867 -3.756 1 98.88 320 VAL A N 1
ATOM 2432 C CA . VAL A 1 320 ? -5.121 -12.82 -3.312 1 98.88 320 VAL A CA 1
ATOM 2433 C C . VAL A 1 320 ? -4.273 -13.734 -4.188 1 98.88 320 VAL A C 1
ATOM 2435 O O . VAL A 1 320 ? -4.531 -14.938 -4.27 1 98.88 320 VAL A O 1
ATOM 2438 N N . VAL A 1 321 ? -3.297 -13.133 -4.82 1 98.88 321 VAL A N 1
ATOM 2439 C CA . VAL A 1 321 ? -2.23 -13.859 -5.508 1 98.88 321 VAL A CA 1
ATOM 2440 C C . VAL A 1 321 ? -0.97 -13.859 -4.645 1 98.88 321 VAL A C 1
ATOM 2442 O O . VAL A 1 321 ? -0.486 -12.805 -4.242 1 98.88 321 VAL A O 1
ATOM 2445 N N . PHE A 1 322 ? -0.468 -15.055 -4.348 1 98.88 322 PHE A N 1
ATOM 2446 C CA . PHE A 1 322 ? 0.706 -15.211 -3.496 1 98.88 322 PHE A CA 1
ATOM 2447 C C . PHE A 1 322 ? 1.788 -16.016 -4.215 1 98.88 322 PHE A C 1
ATOM 2449 O O . PHE A 1 322 ? 1.579 -17.172 -4.57 1 98.88 322 PHE A O 1
ATOM 2456 N N . LYS A 1 323 ? 2.945 -15.406 -4.422 1 98.62 323 LYS A N 1
ATOM 2457 C CA . LYS A 1 323 ? 4.066 -16.062 -5.086 1 98.62 323 LYS A CA 1
ATOM 2458 C C . LYS A 1 323 ? 5.227 -16.281 -4.117 1 98.62 323 LYS A C 1
ATOM 2460 O O . LYS A 1 323 ? 5.645 -15.352 -3.426 1 98.62 323 LYS A O 1
ATOM 2465 N N . LEU A 1 324 ? 5.652 -17.469 -4.051 1 98.12 324 LEU A N 1
ATOM 2466 C CA . LEU A 1 324 ? 6.82 -17.859 -3.268 1 98.12 324 LEU A CA 1
ATOM 2467 C C . LEU A 1 324 ? 7.93 -18.375 -4.176 1 98.12 324 LEU A C 1
ATOM 2469 O O . LEU A 1 324 ? 7.824 -19.469 -4.73 1 98.12 324 LEU A O 1
ATOM 2473 N N . ASP A 1 325 ? 9 -17.547 -4.375 1 96.38 325 ASP A N 1
ATOM 2474 C CA . ASP A 1 325 ? 10.109 -17.828 -5.281 1 96.38 325 ASP A CA 1
ATOM 2475 C C . ASP A 1 325 ? 11.398 -17.172 -4.797 1 96.38 325 ASP A C 1
ATOM 2477 O O . ASP A 1 325 ? 11.867 -16.203 -5.402 1 96.38 325 ASP A O 1
ATOM 2481 N N . ILE A 1 326 ? 11.93 -17.719 -3.713 1 94.5 326 ILE A N 1
ATOM 2482 C CA . ILE A 1 326 ? 13.094 -17.141 -3.053 1 94.5 326 ILE A CA 1
ATOM 2483 C C . ILE A 1 326 ? 14.344 -17.938 -3.422 1 94.5 326 ILE A C 1
ATOM 2485 O O . ILE A 1 326 ? 15.461 -17.438 -3.312 1 94.5 326 ILE A O 1
ATOM 2489 N N . ASP A 1 327 ? 14.273 -19.156 -3.881 1 88.81 327 ASP A N 1
ATOM 2490 C CA . ASP A 1 327 ? 15.344 -20.078 -4.266 1 88.81 327 ASP A CA 1
ATOM 2491 C C . ASP A 1 327 ? 16.125 -20.547 -3.043 1 88.81 327 ASP A C 1
ATOM 2493 O O . ASP A 1 327 ? 17.359 -20.656 -3.094 1 88.81 327 ASP A O 1
ATOM 2497 N N . ALA A 1 328 ? 15.477 -20.672 -1.956 1 90.69 328 ALA A N 1
ATOM 2498 C CA . ALA A 1 328 ? 16.031 -21.203 -0.711 1 90.69 328 ALA A CA 1
ATOM 2499 C C . ALA A 1 328 ? 14.961 -21.953 0.084 1 90.69 328 ALA A C 1
ATOM 2501 O O . ALA A 1 328 ? 14.141 -21.328 0.775 1 90.69 328 ALA A O 1
ATOM 2502 N N . ALA A 1 329 ? 15.062 -23.203 0.041 1 90.5 329 ALA A N 1
ATOM 2503 C CA . ALA A 1 329 ? 14.055 -24.062 0.675 1 90.5 329 ALA A CA 1
ATOM 2504 C C . ALA A 1 329 ? 13.945 -23.75 2.168 1 90.5 329 ALA A C 1
ATOM 2506 O O . ALA A 1 329 ? 12.852 -23.797 2.738 1 90.5 329 ALA A O 1
ATOM 2507 N N . ALA A 1 330 ? 15.031 -23.422 2.762 1 91.31 330 ALA A N 1
ATOM 2508 C CA . ALA A 1 330 ? 15.078 -23.172 4.199 1 91.31 330 ALA A CA 1
ATOM 2509 C C . ALA A 1 330 ? 14.211 -21.984 4.578 1 91.31 330 ALA A C 1
ATOM 2511 O O . ALA A 1 330 ? 13.734 -21.875 5.715 1 91.31 330 ALA A O 1
ATOM 2512 N N . VAL A 1 331 ? 13.961 -21.094 3.637 1 95.38 331 VAL A N 1
ATOM 2513 C CA . VAL A 1 331 ? 13.125 -19.906 3.852 1 95.38 331 VAL A CA 1
ATOM 2514 C C . VAL A 1 331 ? 11.719 -20.172 3.33 1 95.38 331 VAL A C 1
ATOM 2516 O O . VAL A 1 331 ? 10.734 -19.828 3.99 1 95.38 331 VAL A O 1
ATOM 2519 N N . GLU A 1 332 ? 11.641 -20.844 2.271 1 96.25 332 GLU A N 1
ATOM 2520 C CA . GLU A 1 332 ? 10.375 -21.016 1.573 1 96.25 332 GLU A CA 1
ATOM 2521 C C . GLU A 1 332 ? 9.461 -21.984 2.33 1 96.25 332 GLU A C 1
ATOM 2523 O O . GLU A 1 332 ? 8.266 -21.719 2.484 1 96.25 332 GLU A O 1
ATOM 2528 N N . ILE A 1 333 ? 10.016 -23.016 2.795 1 95.31 333 ILE A N 1
ATOM 2529 C CA . ILE A 1 333 ? 9.188 -24.078 3.363 1 95.31 333 ILE A CA 1
ATOM 2530 C C . ILE A 1 333 ? 8.523 -23.578 4.645 1 95.31 333 ILE A C 1
ATOM 2532 O O . ILE A 1 333 ? 7.32 -23.766 4.84 1 95.31 333 ILE A O 1
ATOM 2536 N N . PRO A 1 334 ? 9.25 -22.875 5.535 1 97.44 334 PRO A N 1
ATOM 2537 C CA . PRO A 1 334 ? 8.562 -22.328 6.707 1 97.44 334 PRO A CA 1
ATOM 2538 C C . PRO A 1 334 ? 7.449 -21.359 6.328 1 97.44 334 PRO A C 1
ATOM 2540 O O . PRO A 1 334 ? 6.395 -21.344 6.969 1 97.44 334 PRO A O 1
ATOM 2543 N N . ILE A 1 335 ? 7.633 -20.578 5.344 1 98.5 335 ILE A N 1
ATOM 2544 C CA . ILE A 1 335 ? 6.613 -19.625 4.914 1 98.5 335 ILE A CA 1
ATOM 2545 C C . ILE A 1 335 ? 5.43 -20.375 4.305 1 98.5 335 ILE A C 1
ATOM 2547 O O . ILE A 1 335 ? 4.273 -20.047 4.582 1 98.5 335 ILE A O 1
ATOM 2551 N N . LEU A 1 336 ? 5.75 -21.359 3.553 1 98.25 336 LEU A N 1
ATOM 2552 C CA . LEU A 1 336 ? 4.711 -22.203 2.98 1 98.25 336 LEU A CA 1
ATOM 2553 C C . LEU A 1 336 ? 3.855 -22.828 4.078 1 98.25 336 LEU A C 1
ATOM 2555 O O . LEU A 1 336 ? 2.625 -22.812 3.996 1 98.25 336 LEU A O 1
ATOM 2559 N N . LYS A 1 337 ? 4.488 -23.344 5.043 1 98.06 337 LYS A N 1
ATOM 2560 C CA . LYS A 1 337 ? 3.775 -23.953 6.156 1 98.06 337 LYS A CA 1
ATOM 2561 C C . LYS A 1 337 ? 2.918 -22.938 6.895 1 98.06 337 LYS A C 1
ATOM 2563 O O . LYS A 1 337 ? 1.758 -23.203 7.215 1 98.06 337 LYS A O 1
ATOM 2568 N N . ALA A 1 338 ? 3.473 -21.797 7.133 1 98.62 338 ALA A N 1
ATOM 2569 C CA . ALA A 1 338 ? 2.723 -20.734 7.805 1 98.62 338 ALA A CA 1
ATOM 2570 C C . ALA A 1 338 ? 1.462 -20.375 7.023 1 98.62 338 ALA A C 1
ATOM 2572 O O . ALA A 1 338 ? 0.423 -20.078 7.613 1 98.62 338 ALA A O 1
ATOM 2573 N N . LEU A 1 339 ? 1.566 -20.438 5.77 1 98.56 339 LEU A N 1
ATOM 2574 C CA . LEU A 1 339 ? 0.465 -20.062 4.891 1 98.56 339 LEU A CA 1
ATOM 2575 C C . LEU A 1 339 ? -0.571 -21.188 4.812 1 98.56 339 LEU A C 1
ATOM 2577 O O . LEU A 1 339 ? -1.768 -20.938 4.984 1 98.56 339 LEU A O 1
ATOM 2581 N N . THR A 1 340 ? -0.155 -22.422 4.656 1 97.81 340 THR A N 1
ATOM 2582 C CA . THR A 1 340 ? -1.064 -23.5 4.266 1 97.81 340 THR A CA 1
ATOM 2583 C C . THR A 1 340 ? -1.592 -24.234 5.492 1 97.81 340 THR A C 1
ATOM 2585 O O . THR A 1 340 ? -2.621 -24.906 5.422 1 97.81 340 THR A O 1
ATOM 2588 N N . GLU A 1 341 ? -0.887 -24.078 6.582 1 97.31 341 GLU A N 1
ATOM 2589 C CA . GLU A 1 341 ? -1.312 -24.797 7.777 1 97.31 341 GLU A CA 1
ATOM 2590 C C . GLU A 1 341 ? -2.121 -23.906 8.711 1 97.31 341 GLU A C 1
ATOM 2592 O O . GLU A 1 341 ? -2.748 -24.391 9.656 1 97.31 341 GLU A O 1
ATOM 2597 N N . ASP A 1 342 ? -2.096 -22.656 8.477 1 97.38 342 ASP A N 1
ATOM 2598 C CA . ASP A 1 342 ? -2.982 -21.734 9.18 1 97.38 342 ASP A CA 1
ATOM 2599 C C . ASP A 1 342 ? -4.359 -21.688 8.523 1 97.38 342 ASP A C 1
ATOM 2601 O O . ASP A 1 342 ? -4.504 -21.219 7.395 1 97.38 342 ASP A O 1
ATOM 2605 N N . PRO A 1 343 ? -5.395 -22.109 9.242 1 96.12 343 PRO A N 1
ATOM 2606 C CA . PRO A 1 343 ? -6.723 -22.203 8.625 1 96.12 343 PRO A CA 1
ATOM 2607 C C . PRO A 1 343 ? -7.273 -20.844 8.203 1 96.12 343 PRO A C 1
ATOM 2609 O O . PRO A 1 343 ? -8.062 -20.766 7.254 1 96.12 343 PRO A O 1
ATOM 2612 N N . GLU A 1 344 ? -6.844 -19.891 8.844 1 96.62 344 GLU A N 1
ATOM 2613 C CA . GLU A 1 344 ? -7.289 -18.547 8.469 1 96.62 344 GLU A CA 1
ATOM 2614 C C . GLU A 1 344 ? -6.547 -18.062 7.227 1 96.62 344 GLU A C 1
ATOM 2616 O O . GLU A 1 344 ? -7.168 -17.562 6.285 1 96.62 344 GLU A O 1
ATOM 2621 N N . ALA A 1 345 ? -5.258 -18.266 7.207 1 98.44 345 ALA A N 1
ATOM 2622 C CA . ALA A 1 345 ? -4.426 -17.75 6.125 1 98.44 345 ALA A CA 1
ATOM 2623 C C . ALA A 1 345 ? -4.734 -18.453 4.805 1 98.44 345 ALA A C 1
ATOM 2625 O O . ALA A 1 345 ? -4.879 -17.797 3.768 1 98.44 345 ALA A O 1
ATOM 2626 N N . VAL A 1 346 ? -4.867 -19.703 4.875 1 98.06 346 VAL A N 1
ATOM 2627 C CA . VAL A 1 346 ? -5 -20.5 3.654 1 98.06 346 VAL A CA 1
ATOM 2628 C C . VAL A 1 346 ? -6.316 -20.156 2.961 1 98.06 346 VAL A C 1
ATOM 2630 O O . VAL A 1 346 ? -6.398 -20.172 1.729 1 98.06 346 VAL A O 1
ATOM 2633 N N . LYS A 1 347 ? -7.312 -19.734 3.688 1 95.69 347 LYS A N 1
ATOM 2634 C CA . LYS A 1 347 ? -8.625 -19.406 3.137 1 95.69 347 LYS A CA 1
ATOM 2635 C C . LYS A 1 347 ? -8.617 -18.047 2.439 1 95.69 347 LYS A C 1
ATOM 2637 O O . LYS A 1 347 ? -9.539 -17.719 1.688 1 95.69 347 LYS A O 1
ATOM 2642 N N . LEU A 1 348 ? -7.566 -17.312 2.689 1 97.88 348 LEU A N 1
ATOM 2643 C CA . LEU A 1 348 ? -7.488 -15.969 2.107 1 97.88 348 LEU A CA 1
ATOM 2644 C C . LEU A 1 348 ? -6.793 -16.016 0.75 1 97.88 348 LEU A C 1
ATOM 2646 O O . LEU A 1 348 ? -6.875 -15.055 -0.021 1 97.88 348 LEU A O 1
ATOM 2650 N N . VAL A 1 349 ? -6.121 -17.078 0.436 1 98.62 349 VAL A N 1
ATOM 2651 C CA . VAL A 1 349 ? -5.316 -17.156 -0.779 1 98.62 349 VAL A CA 1
ATOM 2652 C C . VAL A 1 349 ? -6.133 -17.781 -1.905 1 98.62 349 VAL A C 1
ATOM 2654 O O . VAL A 1 349 ? -6.707 -18.859 -1.737 1 98.62 349 VAL A O 1
ATOM 2657 N N . ASP A 1 350 ? -6.168 -17.094 -3.006 1 98.31 350 ASP A N 1
ATOM 2658 C CA . ASP A 1 350 ? -6.883 -17.625 -4.164 1 98.31 350 ASP A CA 1
ATOM 2659 C C . ASP A 1 350 ? -5.93 -18.359 -5.113 1 98.31 350 ASP A C 1
ATOM 2661 O O . ASP A 1 350 ? -6.207 -19.469 -5.543 1 98.31 350 ASP A O 1
ATOM 2665 N N . GLU A 1 351 ? -4.84 -17.672 -5.441 1 98.56 351 GLU A N 1
ATOM 2666 C CA . GLU A 1 351 ? -3.816 -18.25 -6.312 1 98.56 351 GLU A CA 1
ATOM 2667 C C . GLU A 1 351 ? -2.455 -18.266 -5.621 1 98.56 351 GLU A C 1
ATOM 2669 O O . GLU A 1 351 ? -2.035 -17.266 -5.031 1 98.56 351 GLU A O 1
ATOM 2674 N N . PHE A 1 352 ? -1.912 -19.375 -5.711 1 98.81 352 PHE A N 1
ATOM 2675 C CA . PHE A 1 352 ? -0.604 -19.578 -5.102 1 98.81 352 PHE A CA 1
ATOM 2676 C C . PHE A 1 352 ? 0.397 -20.078 -6.129 1 98.81 352 PHE A C 1
ATOM 2678 O O . PHE A 1 352 ? 0.125 -21.047 -6.844 1 98.81 352 PHE A O 1
ATOM 2685 N N . PHE A 1 353 ? 1.532 -19.375 -6.254 1 98.69 353 PHE A N 1
ATOM 2686 C CA . PHE A 1 353 ? 2.625 -19.766 -7.141 1 98.69 353 PHE A CA 1
ATOM 2687 C C . PHE A 1 353 ? 3.863 -20.141 -6.336 1 98.69 353 PHE A C 1
ATOM 2689 O O . PHE A 1 353 ? 4.344 -19.359 -5.52 1 98.69 353 PHE A O 1
ATOM 2696 N N . PHE A 1 354 ? 4.336 -21.312 -6.57 1 98.12 354 PHE A N 1
ATOM 2697 C CA . PHE A 1 354 ? 5.504 -21.781 -5.832 1 98.12 354 PHE A CA 1
ATOM 2698 C C . PHE A 1 354 ? 6.516 -22.438 -6.773 1 98.12 354 PHE A C 1
ATOM 2700 O O . PHE A 1 354 ? 6.184 -23.359 -7.512 1 98.12 354 PHE A O 1
ATOM 2707 N N . GLU A 1 355 ? 7.68 -21.844 -6.781 1 95.75 355 GLU A N 1
ATOM 2708 C CA . GLU A 1 355 ? 8.766 -22.484 -7.516 1 95.75 355 GLU A CA 1
ATOM 2709 C C . GLU A 1 355 ? 9.477 -23.516 -6.648 1 95.75 355 GLU A C 1
ATOM 2711 O O . GLU A 1 355 ? 10.398 -23.188 -5.902 1 95.75 355 GLU A O 1
ATOM 2716 N N . HIS A 1 356 ? 9.109 -24.672 -6.844 1 94.44 356 HIS A N 1
ATOM 2717 C CA . HIS A 1 356 ? 9.625 -25.766 -6.02 1 94.44 356 HIS A CA 1
ATOM 2718 C C . HIS A 1 356 ? 10.773 -26.484 -6.723 1 94.44 356 HIS A C 1
ATOM 2720 O O . HIS A 1 356 ? 10.562 -27.125 -7.754 1 94.44 356 HIS A O 1
ATOM 2726 N N . HIS A 1 357 ? 11.945 -26.281 -6.211 1 92.81 357 HIS A N 1
ATOM 2727 C CA . HIS A 1 357 ? 13.109 -27.016 -6.707 1 92.81 357 HIS A CA 1
ATOM 2728 C C . HIS A 1 357 ? 13.289 -28.328 -5.957 1 92.81 357 HIS A C 1
ATOM 2730 O O . HIS A 1 357 ? 13.656 -28.328 -4.777 1 92.81 357 HIS A O 1
ATOM 2736 N N . VAL A 1 358 ? 13.133 -29.406 -6.754 1 93.19 358 VAL A N 1
ATOM 2737 C CA . VAL A 1 358 ? 13.141 -30.703 -6.086 1 93.19 358 VAL A CA 1
ATOM 2738 C C . VAL A 1 358 ? 14.188 -31.609 -6.723 1 93.19 358 VAL A C 1
ATOM 2740 O O . VAL A 1 358 ? 14.742 -31.281 -7.777 1 93.19 358 VAL A O 1
ATOM 2743 N N . ASN A 1 359 ? 14.5 -32.688 -5.941 1 92.75 359 ASN A N 1
ATOM 2744 C CA . ASN A 1 359 ? 15.422 -33.719 -6.43 1 92.75 359 ASN A CA 1
ATOM 2745 C C . ASN A 1 359 ? 14.82 -34.5 -7.578 1 92.75 359 ASN A C 1
ATOM 2747 O O . ASN A 1 359 ? 14.297 -35.594 -7.367 1 92.75 359 ASN A O 1
ATOM 2751 N N . PHE A 1 360 ? 14.898 -34 -8.734 1 92.94 360 PHE A N 1
ATOM 2752 C CA . PHE A 1 360 ? 14.383 -34.438 -10.023 1 92.94 360 PHE A CA 1
ATOM 2753 C C . PHE A 1 360 ? 15.438 -34.281 -11.109 1 92.94 360 PHE A C 1
ATOM 2755 O O . PHE A 1 360 ? 15.867 -33.156 -11.406 1 92.94 360 PHE A O 1
ATOM 2762 N N . PRO A 1 361 ? 15.914 -35.406 -11.664 1 88.75 361 PRO A N 1
ATOM 2763 C CA . PRO A 1 361 ? 17.109 -35.406 -12.523 1 88.75 361 PRO A CA 1
ATOM 2764 C C . PRO A 1 361 ? 17.031 -34.344 -13.617 1 88.75 361 PRO A C 1
ATOM 2766 O O . PRO A 1 361 ? 17.984 -33.594 -13.836 1 88.75 361 PRO A O 1
ATOM 2769 N N . PRO A 1 362 ? 15.953 -34.156 -14.25 1 88.38 362 PRO A N 1
ATOM 2770 C CA . PRO A 1 362 ? 15.914 -33.125 -15.305 1 88.38 362 PRO A CA 1
ATOM 2771 C C . PRO A 1 362 ? 16.109 -31.719 -14.773 1 88.38 362 PRO A C 1
ATOM 2773 O O . PRO A 1 362 ? 16.438 -30.797 -15.539 1 88.38 362 PRO A O 1
ATOM 2776 N N . MET A 1 363 ? 15.898 -31.484 -13.469 1 87.94 363 MET A N 1
ATOM 2777 C CA . MET A 1 363 ? 16.016 -30.141 -12.883 1 87.94 363 MET A CA 1
ATOM 2778 C C . MET A 1 363 ? 17.469 -29.859 -12.484 1 87.94 363 MET A C 1
ATOM 2780 O O . MET A 1 363 ? 17.859 -28.688 -12.359 1 87.94 363 MET A O 1
ATOM 2784 N N . ARG A 1 364 ? 18.266 -30.781 -12.359 1 86.75 364 ARG A N 1
ATOM 2785 C CA . ARG A 1 364 ? 19.594 -30.688 -11.758 1 86.75 364 ARG A CA 1
ATOM 2786 C C . ARG A 1 364 ? 20.5 -29.766 -12.578 1 86.75 364 ARG A C 1
ATOM 2788 O O . ARG A 1 364 ? 21.25 -28.969 -12.023 1 86.75 364 ARG A O 1
ATOM 2795 N N . PRO A 1 365 ? 20.422 -29.844 -13.898 1 84.12 365 PRO A N 1
ATOM 2796 C CA . PRO A 1 365 ? 21.312 -28.984 -14.68 1 84.12 365 PRO A CA 1
ATOM 2797 C C . PRO A 1 365 ? 21.031 -27.5 -14.484 1 84.12 365 PRO A C 1
ATOM 2799 O O . PRO A 1 365 ? 21.906 -26.656 -14.727 1 84.12 365 PRO A O 1
ATOM 2802 N N . TYR A 1 366 ? 19.875 -27.156 -14.047 1 82.25 366 TYR A N 1
ATOM 2803 C CA . TYR A 1 366 ? 19.469 -25.75 -13.992 1 82.25 366 TYR A CA 1
ATOM 2804 C C . TYR A 1 366 ? 19.516 -25.234 -12.562 1 82.25 366 TYR A C 1
ATOM 2806 O O . TYR A 1 366 ? 19.844 -24.062 -12.328 1 82.25 366 TYR A O 1
ATOM 2814 N N . TRP A 1 367 ? 19.234 -26.109 -11.57 1 84.81 367 TRP A N 1
ATOM 2815 C CA . TRP A 1 367 ? 19.031 -25.625 -10.203 1 84.81 367 TRP A CA 1
ATOM 2816 C C . TRP A 1 367 ? 19.828 -26.484 -9.219 1 84.81 367 TRP A C 1
ATOM 2818 O O . TRP A 1 367 ? 19.516 -26.5 -8.023 1 84.81 367 TRP A O 1
ATOM 2828 N N . GLY A 1 368 ? 20.75 -27.203 -9.641 1 79.69 368 GLY A N 1
ATOM 2829 C CA . GLY A 1 368 ? 21.5 -28.156 -8.844 1 79.69 368 GLY A CA 1
ATOM 2830 C C . GLY A 1 368 ? 21.859 -27.641 -7.465 1 79.69 368 GLY A C 1
ATOM 2831 O O . GLY A 1 368 ? 21.766 -28.375 -6.477 1 79.69 368 GLY A O 1
ATOM 2832 N N . GLY A 1 369 ? 22.141 -26.438 -7.262 1 80.94 369 GLY A N 1
ATOM 2833 C CA . GLY A 1 369 ? 22.578 -25.906 -5.988 1 80.94 369 GLY A CA 1
ATOM 2834 C C . GLY A 1 369 ? 21.438 -25.469 -5.09 1 80.94 369 GLY A C 1
ATOM 2835 O O . GLY A 1 369 ? 21.641 -25.172 -3.91 1 80.94 369 GLY A O 1
ATOM 2836 N N . THR A 1 370 ? 20.203 -25.547 -5.508 1 84.06 370 THR A N 1
ATOM 2837 C CA . THR A 1 370 ? 19.062 -25.031 -4.758 1 84.06 370 THR A CA 1
ATOM 2838 C C . THR A 1 370 ? 18 -26.109 -4.578 1 84.06 370 THR A C 1
ATOM 2840 O O . THR A 1 370 ? 16.922 -25.828 -4.066 1 84.06 370 THR A O 1
ATOM 2843 N N . LEU A 1 371 ? 18.297 -27.328 -4.93 1 87.81 371 LEU A N 1
ATOM 2844 C CA . LEU A 1 371 ? 17.312 -28.406 -4.871 1 87.81 371 LEU A CA 1
ATOM 2845 C C . LEU A 1 371 ? 17.047 -28.828 -3.43 1 87.81 371 LEU A C 1
ATOM 2847 O O . LEU A 1 371 ? 17.984 -28.906 -2.625 1 87.81 371 LEU A O 1
ATOM 2851 N N . ASP A 1 372 ? 15.867 -29.016 -3.178 1 88.19 372 ASP A N 1
ATOM 2852 C CA . ASP A 1 372 ? 15.539 -29.797 -1.986 1 88.19 372 ASP A CA 1
ATOM 2853 C C . ASP A 1 372 ? 15.797 -31.281 -2.215 1 88.19 372 ASP A C 1
ATOM 2855 O O . ASP A 1 372 ? 14.945 -31.984 -2.775 1 88.19 372 ASP A O 1
ATOM 2859 N N . GLU A 1 373 ? 16.828 -31.797 -1.681 1 88.12 373 GLU A N 1
ATOM 2860 C CA . GLU A 1 373 ? 17.312 -33.125 -2 1 88.12 373 GLU A CA 1
ATOM 2861 C C . GLU A 1 373 ? 16.406 -34.219 -1.403 1 88.12 373 GLU A C 1
ATOM 2863 O O . GLU A 1 373 ? 16.391 -35.344 -1.874 1 88.12 373 GLU A O 1
ATOM 2868 N N . GLY A 1 374 ? 15.648 -33.812 -0.436 1 89.06 374 GLY A N 1
ATOM 2869 C CA . GLY A 1 374 ? 14.805 -34.781 0.238 1 89.06 374 GLY A CA 1
ATOM 2870 C C . GLY A 1 374 ? 13.422 -34.906 -0.38 1 89.06 374 GLY A C 1
ATOM 2871 O O . GLY A 1 374 ? 12.633 -35.75 0.029 1 89.06 374 GLY A O 1
ATOM 2872 N N . ILE A 1 375 ? 13.188 -34.125 -1.377 1 94.5 375 ILE A N 1
ATOM 2873 C CA . ILE A 1 375 ? 11.859 -34.094 -1.979 1 94.5 375 ILE A CA 1
ATOM 2874 C C . ILE A 1 375 ? 11.969 -34.344 -3.48 1 94.5 375 ILE A C 1
ATOM 2876 O O . ILE A 1 375 ? 12.758 -33.688 -4.172 1 94.5 375 ILE A O 1
ATOM 2880 N N . GLY A 1 376 ? 11.227 -35.375 -3.943 1 95.56 376 GLY A N 1
ATOM 2881 C CA . GLY A 1 376 ? 11.195 -35.656 -5.367 1 95.56 376 GLY A CA 1
ATOM 2882 C C . GLY A 1 376 ? 9.977 -35.062 -6.066 1 95.56 376 GLY A C 1
ATOM 2883 O O . GLY A 1 376 ? 9.172 -34.375 -5.449 1 95.56 376 GLY A O 1
ATOM 2884 N N . LEU A 1 377 ? 9.859 -35.375 -7.336 1 96.81 377 LEU A N 1
ATOM 2885 C CA . LEU A 1 377 ? 8.766 -34.875 -8.164 1 96.81 377 LEU A CA 1
ATOM 2886 C C . LEU A 1 377 ? 7.414 -35.312 -7.605 1 96.81 377 LEU A C 1
ATOM 2888 O O . LEU A 1 377 ? 6.48 -34.5 -7.531 1 96.81 377 LEU A O 1
ATOM 2892 N N . ALA A 1 378 ? 7.305 -36.594 -7.246 1 97.94 378 ALA A N 1
ATOM 2893 C CA . ALA A 1 378 ? 6.039 -37.125 -6.746 1 97.94 378 ALA A CA 1
ATOM 2894 C C . ALA A 1 378 ? 5.59 -36.375 -5.488 1 97.94 378 ALA A C 1
ATOM 2896 O O . ALA A 1 378 ? 4.414 -36.031 -5.348 1 97.94 378 ALA A O 1
ATOM 2897 N N . GLU A 1 379 ? 6.559 -36.156 -4.609 1 97.56 379 GLU A N 1
ATOM 2898 C CA . GLU A 1 379 ? 6.242 -35.438 -3.375 1 97.56 379 GLU A CA 1
ATOM 2899 C C . GLU A 1 379 ? 5.844 -34 -3.662 1 97.56 379 GLU A C 1
ATOM 2901 O O . GLU A 1 379 ? 4.977 -33.438 -2.986 1 97.56 379 GLU A O 1
ATOM 2906 N N . SER A 1 380 ? 6.527 -33.438 -4.582 1 97.62 380 SER A N 1
ATOM 2907 C CA . SER A 1 380 ? 6.172 -32.062 -4.973 1 97.62 380 SER A CA 1
ATOM 2908 C C . SER A 1 380 ? 4.762 -32.031 -5.551 1 97.62 380 SER A C 1
ATOM 2910 O O . SER A 1 380 ? 3.982 -31.125 -5.211 1 97.62 380 SER A O 1
ATOM 2912 N N . MET A 1 381 ? 4.391 -32.938 -6.418 1 98.44 381 MET A N 1
ATOM 2913 C CA . MET A 1 381 ? 3.043 -33 -6.977 1 98.44 381 MET A CA 1
ATOM 2914 C C . MET A 1 381 ? 2.004 -33.156 -5.871 1 98.44 381 MET A C 1
ATOM 2916 O O . MET A 1 381 ? 0.959 -32.5 -5.895 1 98.44 381 MET A O 1
ATOM 2920 N N . GLN A 1 382 ? 2.332 -34 -4.949 1 98.25 382 GLN A N 1
ATOM 2921 C CA . GLN A 1 382 ? 1.426 -34.219 -3.828 1 98.25 382 GLN A CA 1
ATOM 2922 C C . GLN A 1 382 ? 1.254 -32.938 -3.008 1 98.25 382 GLN A C 1
ATOM 2924 O O . GLN A 1 382 ? 0.158 -32.656 -2.521 1 98.25 382 GLN A O 1
ATOM 2929 N N . LEU A 1 383 ? 2.312 -32.25 -2.822 1 98.06 383 LEU A N 1
ATOM 2930 C CA . LEU A 1 383 ? 2.24 -30.969 -2.115 1 98.06 383 LEU A CA 1
ATOM 2931 C C . LEU A 1 383 ? 1.257 -30.016 -2.795 1 98.06 383 LEU A C 1
ATOM 2933 O O . LEU A 1 383 ? 0.374 -29.469 -2.141 1 98.06 383 LEU A O 1
ATOM 2937 N N . PHE A 1 384 ? 1.403 -29.859 -4.055 1 98.75 384 PHE A N 1
ATOM 2938 C CA . PHE A 1 384 ? 0.5 -28.984 -4.793 1 98.75 384 PHE A CA 1
ATOM 2939 C C . PHE A 1 384 ? -0.935 -29.484 -4.703 1 98.75 384 PHE A C 1
ATOM 2941 O O . PHE A 1 384 ? -1.869 -28.703 -4.559 1 98.75 384 PHE A O 1
ATOM 2948 N N . LEU A 1 385 ? -1.117 -30.781 -4.848 1 98.88 385 LEU A N 1
ATOM 2949 C CA . LEU A 1 385 ? -2.449 -31.375 -4.738 1 98.88 385 LEU A CA 1
ATOM 2950 C C . LEU A 1 385 ? -3.082 -31.031 -3.391 1 98.88 385 LEU A C 1
ATOM 2952 O O . LEU A 1 385 ? -4.254 -30.656 -3.33 1 98.88 385 LEU A O 1
ATOM 2956 N N . GLU A 1 386 ? -2.316 -31.141 -2.371 1 98.44 386 GLU A N 1
ATOM 2957 C CA . GLU A 1 386 ? -2.826 -30.875 -1.028 1 98.44 386 GLU A CA 1
ATOM 2958 C C . GLU A 1 386 ? -3.234 -29.422 -0.871 1 98.44 386 GLU A C 1
ATOM 2960 O O . GLU A 1 386 ? -4.242 -29.109 -0.231 1 98.44 386 GLU A O 1
ATOM 2965 N N . ILE A 1 387 ? -2.43 -28.578 -1.412 1 98.62 387 ILE A N 1
ATOM 2966 C CA . ILE A 1 387 ? -2.773 -27.156 -1.356 1 98.62 387 ILE A CA 1
ATOM 2967 C C . ILE A 1 387 ? -4.047 -26.906 -2.162 1 98.62 387 ILE A C 1
ATOM 2969 O O . ILE A 1 387 ? -4.934 -26.172 -1.72 1 98.62 387 ILE A O 1
ATOM 2973 N N . ARG A 1 388 ? -4.188 -27.531 -3.287 1 98.81 388 ARG A N 1
ATOM 2974 C CA . ARG A 1 388 ? -5.387 -27.375 -4.105 1 98.81 388 ARG A CA 1
ATOM 2975 C C . ARG A 1 388 ? -6.613 -27.922 -3.385 1 98.81 388 ARG A C 1
ATOM 2977 O O . ARG A 1 388 ? -7.695 -27.344 -3.461 1 98.81 388 ARG A O 1
ATOM 2984 N N . LYS A 1 389 ? -6.48 -28.984 -2.682 1 98.5 389 LYS A N 1
ATOM 2985 C CA . LYS A 1 389 ? -7.59 -29.578 -1.942 1 98.5 389 LYS A CA 1
ATOM 2986 C C . LYS A 1 389 ? -8.055 -28.656 -0.819 1 98.5 389 LYS A C 1
ATOM 2988 O O . LYS A 1 389 ? -9.172 -28.797 -0.321 1 98.5 389 LYS A O 1
ATOM 2993 N N . LYS A 1 390 ? -7.227 -27.766 -0.465 1 97.62 390 LYS A N 1
ATOM 2994 C CA . LYS A 1 390 ? -7.602 -26.781 0.547 1 97.62 390 LYS A CA 1
ATOM 2995 C C . LYS A 1 390 ? -8.312 -25.594 -0.084 1 97.62 390 LYS A C 1
ATOM 2997 O O . LYS A 1 390 ? -8.672 -24.641 0.61 1 97.62 390 LYS A O 1
ATOM 3002 N N . GLY A 1 391 ? -8.438 -25.594 -1.381 1 96.81 391 GLY A N 1
ATOM 3003 C CA . GLY A 1 391 ? -9.211 -24.578 -2.066 1 96.81 391 GLY A CA 1
ATOM 3004 C C . GLY A 1 391 ? -8.344 -23.516 -2.713 1 96.81 391 GLY A C 1
ATOM 3005 O O . GLY A 1 391 ? -8.852 -22.531 -3.254 1 96.81 391 GLY A O 1
ATOM 3006 N N . VAL A 1 392 ? -7.043 -23.688 -2.654 1 98.44 392 VAL A N 1
ATOM 3007 C CA . VAL A 1 392 ? -6.113 -22.719 -3.217 1 98.44 392 VAL A CA 1
ATOM 3008 C C . VAL A 1 392 ? -5.668 -23.172 -4.605 1 98.44 392 VAL A C 1
ATOM 3010 O O . VAL A 1 392 ? -5.23 -24.312 -4.781 1 98.44 392 VAL A O 1
ATOM 3013 N N . ARG A 1 393 ? -5.801 -22.297 -5.586 1 98.62 393 ARG A N 1
ATOM 3014 C CA . ARG A 1 393 ? -5.277 -22.594 -6.918 1 98.62 393 ARG A CA 1
ATOM 3015 C C . ARG A 1 393 ? -3.754 -22.531 -6.93 1 98.62 393 ARG A C 1
ATOM 3017 O O . ARG A 1 393 ? -3.172 -21.516 -7.297 1 98.62 393 ARG A O 1
ATOM 3024 N N . ALA A 1 394 ? -3.191 -23.625 -6.625 1 98.81 394 ALA A N 1
ATOM 3025 C CA . ALA A 1 394 ? -1.734 -23.688 -6.547 1 98.81 394 ALA A CA 1
ATOM 3026 C C . ALA A 1 394 ? -1.127 -24.031 -7.902 1 98.81 394 ALA A C 1
ATOM 3028 O O . ALA A 1 394 ? -1.516 -25.016 -8.531 1 98.81 394 ALA A O 1
ATOM 3029 N N . HIS A 1 395 ? -0.16 -23.266 -8.328 1 98.62 395 HIS A N 1
ATOM 3030 C CA . HIS A 1 395 ? 0.56 -23.391 -9.586 1 98.62 395 HIS A CA 1
ATOM 3031 C C . HIS A 1 395 ? 2.041 -23.672 -9.352 1 98.62 395 HIS A C 1
ATOM 3033 O O . HIS A 1 395 ? 2.658 -23.047 -8.477 1 98.62 395 HIS A O 1
ATOM 3039 N N . SER A 1 396 ? 2.523 -24.625 -10.125 1 97.31 396 SER A N 1
ATOM 3040 C CA . SER A 1 396 ? 3.977 -24.781 -10.141 1 97.31 396 SER A CA 1
ATOM 3041 C C . SER A 1 396 ? 4.637 -23.703 -10.984 1 97.31 396 SER A C 1
ATOM 3043 O O . SER A 1 396 ? 4.445 -23.656 -12.203 1 97.31 396 SER A O 1
ATOM 3045 N N . TRP A 1 397 ? 5.402 -22.906 -10.297 1 95.75 397 TRP A N 1
ATOM 3046 C CA . TRP A 1 397 ? 5.98 -21.719 -10.914 1 95.75 397 TRP A CA 1
ATOM 3047 C C . TRP A 1 397 ? 7.312 -22.031 -11.578 1 95.75 397 TRP A C 1
ATOM 3049 O O . TRP A 1 397 ? 7.906 -23.094 -11.312 1 95.75 397 TRP A O 1
ATOM 3059 N N . VAL A 1 398 ? 7.855 -21.141 -12.422 1 90 398 VAL A N 1
ATOM 3060 C CA . VAL A 1 398 ? 9.008 -21.391 -13.281 1 90 398 VAL A CA 1
ATOM 3061 C C . VAL A 1 398 ? 10.266 -20.797 -12.648 1 90 398 VAL A C 1
ATOM 3063 O O . VAL A 1 398 ? 10.18 -19.891 -11.812 1 90 398 VAL A O 1
ATOM 3066 N N . MET B 1 1 ? 33.125 51.906 -36.875 1 23.33 1 MET B N 1
ATOM 3067 C CA . MET B 1 1 ? 32.25 50.781 -36.594 1 23.33 1 MET B CA 1
ATOM 3068 C C . MET B 1 1 ? 32.938 49.75 -35.75 1 23.33 1 MET B C 1
ATOM 3070 O O . MET B 1 1 ? 33.812 49.031 -36.219 1 23.33 1 MET B O 1
ATOM 3074 N N . SER B 1 2 ? 33.25 50.031 -34.438 1 18.44 2 SER B N 1
ATOM 3075 C CA . SER B 1 2 ? 34.281 49.844 -33.438 1 18.44 2 SER B CA 1
ATOM 3076 C C . SER B 1 2 ? 34.156 48.531 -32.719 1 18.44 2 SER B C 1
ATOM 3078 O O . SER B 1 2 ? 33.094 48.25 -32.125 1 18.44 2 SER B O 1
ATOM 3080 N N . ASN B 1 3 ? 34.906 47.469 -33.094 1 20.22 3 ASN B N 1
ATOM 3081 C CA . ASN B 1 3 ? 35.469 46.125 -32.938 1 20.22 3 ASN B CA 1
ATOM 3082 C C . ASN B 1 3 ? 36.062 45.906 -31.547 1 20.22 3 ASN B C 1
ATOM 3084 O O . ASN B 1 3 ? 37.25 45.688 -31.406 1 20.22 3 ASN B O 1
ATOM 3088 N N . THR B 1 4 ? 35.5 46.688 -30.516 1 18.16 4 THR B N 1
ATOM 3089 C CA . THR B 1 4 ? 36.281 46.781 -29.281 1 18.16 4 THR B CA 1
ATOM 3090 C C . TH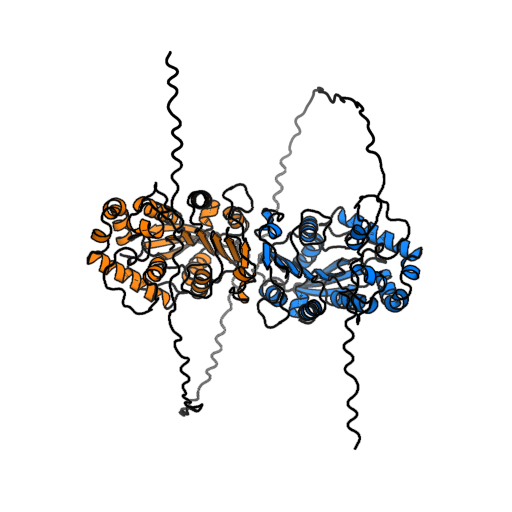R B 1 4 ? 36.344 45.406 -28.594 1 18.16 4 THR B C 1
ATOM 3092 O O . THR B 1 4 ? 35.281 44.844 -28.266 1 18.16 4 THR B O 1
ATOM 3095 N N . LEU B 1 5 ? 37.406 44.625 -28.641 1 18.81 5 LEU B N 1
ATOM 3096 C CA . LEU B 1 5 ? 38.156 43.375 -28.422 1 18.81 5 LEU B CA 1
ATOM 3097 C C . LEU B 1 5 ? 38.375 43.125 -26.922 1 18.81 5 LEU B C 1
ATOM 3099 O O . LEU B 1 5 ? 39.281 43.719 -26.328 1 18.81 5 LEU B O 1
ATOM 3103 N N . GLN B 1 6 ? 37.281 43.344 -26.078 1 18.36 6 GLN B N 1
ATOM 3104 C CA . GLN B 1 6 ? 37.562 43.5 -24.656 1 18.36 6 GLN B CA 1
ATOM 3105 C C . GLN B 1 6 ? 38.219 42.219 -24.094 1 18.36 6 GLN B C 1
ATOM 3107 O O . GLN B 1 6 ? 37.812 41.094 -24.469 1 18.36 6 GLN B O 1
ATOM 3112 N N . THR B 1 7 ? 39.312 42.344 -23.188 1 16.72 7 THR B N 1
ATOM 3113 C CA . THR B 1 7 ? 40.469 41.688 -22.578 1 16.72 7 THR B CA 1
ATOM 3114 C C . THR B 1 7 ? 40.031 40.625 -21.578 1 16.72 7 THR B C 1
ATOM 3116 O O . THR B 1 7 ? 39.219 40.875 -20.703 1 16.72 7 THR B O 1
ATOM 3119 N N . ARG B 1 8 ? 40.281 39.281 -21.781 1 18.33 8 ARG B N 1
ATOM 3120 C CA . ARG B 1 8 ? 40.188 37.875 -21.375 1 18.33 8 ARG B CA 1
ATOM 3121 C C . ARG B 1 8 ? 40.969 37.625 -20.078 1 18.33 8 ARG B C 1
ATOM 3123 O O . ARG B 1 8 ? 41.281 36.469 -19.766 1 18.33 8 ARG B O 1
ATOM 3130 N N . HIS B 1 9 ? 41.219 38.656 -19.156 1 16.56 9 HIS B N 1
ATOM 3131 C CA . HIS B 1 9 ? 42.312 38.375 -18.25 1 16.56 9 HIS B CA 1
ATOM 3132 C C . HIS B 1 9 ? 41.969 37.188 -17.344 1 16.56 9 HIS B C 1
ATOM 3134 O O . HIS B 1 9 ? 40.875 37.125 -16.781 1 16.56 9 HIS B O 1
ATOM 3140 N N . GLY B 1 10 ? 42.656 35.938 -17.391 1 17.92 10 GLY B N 1
ATOM 3141 C CA . GLY B 1 10 ? 42.906 34.562 -16.953 1 17.92 10 GLY B CA 1
ATOM 3142 C C . GLY B 1 10 ? 43.438 34.469 -15.531 1 17.92 10 GLY B C 1
ATOM 3143 O O . GLY B 1 10 ? 44 33.438 -15.133 1 17.92 10 GLY B O 1
ATOM 3144 N N . LEU B 1 11 ? 43.125 35.344 -14.484 1 17.33 11 LEU B N 1
ATOM 3145 C CA . LEU B 1 11 ? 44.062 35.25 -13.367 1 17.33 11 LEU B CA 1
ATOM 3146 C C . LEU B 1 11 ? 43.906 33.875 -12.664 1 17.33 11 LEU B C 1
ATOM 3148 O O . LEU B 1 11 ? 42.812 33.5 -12.273 1 17.33 11 LEU B O 1
ATOM 3152 N N . ILE B 1 12 ? 45 32.938 -12.594 1 18.92 12 ILE B N 1
ATOM 3153 C CA . ILE B 1 12 ? 45.438 31.609 -12.211 1 18.92 12 ILE B CA 1
ATOM 3154 C C . ILE B 1 12 ? 45.656 31.562 -10.695 1 18.92 12 ILE B C 1
ATOM 3156 O O . ILE B 1 12 ? 46.031 30.516 -10.156 1 18.92 12 ILE B O 1
ATOM 3160 N N . VAL B 1 13 ? 45.062 32.281 -9.703 1 18.11 13 VAL B N 1
ATOM 3161 C CA . VAL B 1 13 ? 45.906 32.281 -8.508 1 18.11 13 VAL B CA 1
ATOM 3162 C C . VAL B 1 13 ? 45.938 30.906 -7.883 1 18.11 13 VAL B C 1
ATOM 3164 O O . VAL B 1 13 ? 44.938 30.188 -7.883 1 18.11 13 VAL B O 1
ATOM 3167 N N . PRO B 1 14 ? 47.156 30.375 -7.184 1 17.81 14 PRO B N 1
ATOM 3168 C CA . PRO B 1 14 ? 47.906 29.219 -6.684 1 17.81 14 PRO B CA 1
ATOM 3169 C C . PRO B 1 14 ? 47.406 28.75 -5.316 1 17.81 14 PRO B C 1
ATOM 3171 O O . PRO B 1 14 ? 47.969 27.781 -4.766 1 17.81 14 PRO B O 1
ATOM 3174 N N . LEU B 1 15 ? 46.188 28.891 -4.891 1 17.81 15 LEU B N 1
ATOM 3175 C CA . LEU B 1 15 ? 46.188 28.891 -3.434 1 17.81 15 LEU B CA 1
ATOM 3176 C C . LEU B 1 15 ? 46.719 27.594 -2.879 1 17.81 15 LEU B C 1
ATOM 3178 O O . LEU B 1 15 ? 46.469 26.516 -3.422 1 17.81 15 LEU B O 1
ATOM 3182 N N . LEU B 1 16 ? 47.625 27.641 -1.701 1 16.59 16 LEU B N 1
ATOM 3183 C CA . LEU B 1 16 ? 48.562 26.969 -0.808 1 16.59 16 LEU B CA 1
ATOM 3184 C C . LEU B 1 16 ? 47.875 25.844 -0.037 1 16.59 16 LEU B C 1
ATOM 3186 O O . LEU B 1 16 ? 46.719 25.969 0.348 1 16.59 16 LEU B O 1
ATOM 3190 N N . ALA B 1 17 ? 48.531 24.609 0.147 1 17.5 17 ALA B N 1
ATOM 3191 C CA . ALA B 1 17 ? 48.625 23.188 0.5 1 17.5 17 ALA B CA 1
ATOM 3192 C C . ALA B 1 17 ? 48.625 23 2.014 1 17.5 17 ALA B C 1
ATOM 3194 O O . ALA B 1 17 ? 48.594 21.875 2.506 1 17.5 17 ALA B O 1
ATOM 3195 N N . LEU B 1 18 ? 48.5 24 2.967 1 16.83 18 LEU B N 1
ATOM 3196 C CA . LEU B 1 18 ? 49.25 23.625 4.176 1 16.83 18 LEU B CA 1
ATOM 3197 C C . LEU B 1 18 ? 48.531 22.484 4.906 1 16.83 18 LEU B C 1
ATOM 3199 O O . LEU B 1 18 ? 47.312 22.531 5.074 1 16.83 18 LEU B O 1
ATOM 3203 N N . VAL B 1 19 ? 49.281 21.297 5.273 1 18.41 19 VAL B N 1
ATOM 3204 C CA . VAL B 1 19 ? 49.375 19.922 5.754 1 18.41 19 VAL B CA 1
ATOM 3205 C C . VAL B 1 19 ? 49.156 19.891 7.266 1 18.41 19 VAL B C 1
ATOM 3207 O O . VAL B 1 19 ? 49.125 18.812 7.871 1 18.41 19 VAL B O 1
ATOM 3210 N N . THR B 1 20 ? 48.406 20.766 8.016 1 16.25 20 THR B N 1
ATOM 3211 C CA . THR B 1 20 ? 48.875 20.703 9.398 1 16.25 20 THR B CA 1
ATOM 3212 C C . THR B 1 20 ? 48.469 19.359 10.023 1 16.25 20 THR B C 1
ATOM 3214 O O . THR B 1 20 ? 47.406 18.828 9.758 1 16.25 20 THR B O 1
ATOM 3217 N N . LEU B 1 21 ? 49.469 18.625 10.852 1 17.45 21 LEU B N 1
ATOM 3218 C CA . LEU B 1 21 ? 49.906 17.422 11.547 1 17.45 21 LEU B CA 1
ATOM 3219 C C . LEU B 1 21 ? 49.094 17.203 12.82 1 17.45 21 LEU B C 1
ATOM 3221 O O . LEU B 1 21 ? 48.969 16.078 13.289 1 17.45 21 LEU B O 1
ATOM 3225 N N . GLY B 1 22 ? 48.281 18.078 13.57 1 16.78 22 GLY B N 1
ATOM 3226 C CA . GLY B 1 22 ? 48.594 18 14.992 1 16.78 22 GLY B CA 1
ATOM 3227 C C . GLY B 1 22 ? 48.188 16.688 15.625 1 16.78 22 GLY B C 1
ATOM 3228 O O . GLY B 1 22 ? 47.344 15.969 15.078 1 16.78 22 GLY B O 1
ATOM 3229 N N . LEU B 1 23 ? 48.5 16.484 17.062 1 16.95 23 LEU B N 1
ATOM 3230 C CA . LEU B 1 23 ? 49 15.656 18.156 1 16.95 23 LEU B CA 1
ATOM 3231 C C . LEU B 1 23 ? 47.875 14.781 18.719 1 16.95 23 LEU B C 1
ATOM 3233 O O . LEU B 1 23 ? 46.688 15.062 18.516 1 16.95 23 LEU B O 1
ATOM 3237 N N . MET B 1 24 ? 48.062 14.25 20.062 1 16.47 24 MET B N 1
ATOM 3238 C CA . MET B 1 24 ? 48.312 13.055 20.859 1 16.47 24 MET B CA 1
ATOM 3239 C C . MET B 1 24 ? 47.125 12.727 21.75 1 16.47 24 MET B C 1
ATOM 3241 O O . MET B 1 24 ? 47.188 11.781 22.531 1 16.47 24 MET B O 1
ATOM 3245 N N . LEU B 1 25 ? 45.969 13.43 21.797 1 17.03 25 LEU B N 1
ATOM 3246 C CA . LEU B 1 25 ? 45.469 13.391 23.172 1 17.03 25 LEU B CA 1
ATOM 3247 C C . LEU B 1 25 ? 45.125 11.969 23.594 1 17.03 25 LEU B C 1
ATOM 3249 O O . LEU B 1 25 ? 44.688 11.164 22.766 1 17.03 25 LEU B O 1
ATOM 3253 N N . ALA B 1 26 ? 45.094 11.742 25.078 1 17.45 26 ALA B N 1
ATOM 3254 C CA . ALA B 1 26 ? 45.281 10.812 26.188 1 17.45 26 ALA B CA 1
ATOM 3255 C C . ALA B 1 26 ? 44.062 9.891 26.328 1 17.45 26 ALA B C 1
ATOM 3257 O O . ALA B 1 26 ? 42.969 10.242 25.906 1 17.45 26 ALA B O 1
ATOM 3258 N N . LEU B 1 27 ? 44.25 8.727 27 1 17.19 27 LEU B N 1
ATOM 3259 C CA . LEU B 1 27 ? 43.906 7.34 27.312 1 17.19 27 LEU B CA 1
ATOM 3260 C C . LEU B 1 27 ? 42.781 7.27 28.328 1 17.19 27 LEU B C 1
ATOM 3262 O O . LEU B 1 27 ? 43 7.488 29.516 1 17.19 27 LEU B O 1
ATOM 3266 N N . ILE B 1 28 ? 41.75 8.172 28.297 1 16.97 28 ILE B N 1
ATOM 3267 C CA . ILE B 1 28 ? 41.094 8.078 29.609 1 16.97 28 ILE B CA 1
ATOM 3268 C C . ILE B 1 28 ? 40.469 6.691 29.781 1 16.97 28 ILE B C 1
ATOM 3270 O O . ILE B 1 28 ? 39.812 6.188 28.875 1 16.97 28 ILE B O 1
ATOM 3274 N N . THR B 1 29 ? 40.781 6.07 30.969 1 15.67 29 THR B N 1
ATOM 3275 C CA . THR B 1 29 ? 40.656 4.805 31.688 1 15.67 29 THR B CA 1
ATOM 3276 C C . THR B 1 29 ? 39.188 4.477 31.984 1 15.67 29 THR B C 1
ATOM 3278 O O . THR B 1 29 ? 38.344 5.375 32.062 1 15.67 29 THR B O 1
ATOM 3281 N N . ARG B 1 30 ? 38.875 3.23 31.984 1 17.8 30 ARG B N 1
ATOM 3282 C CA . ARG B 1 30 ? 37.781 2.26 31.969 1 17.8 30 ARG B CA 1
ATOM 3283 C C . ARG B 1 30 ? 37.062 2.205 33.312 1 17.8 30 ARG B C 1
ATOM 3285 O O . ARG B 1 30 ? 36.188 1.354 33.531 1 17.8 30 ARG B O 1
ATOM 3292 N N . PRO B 1 31 ? 36.594 3.311 34.062 1 15.8 31 PRO B N 1
ATOM 3293 C CA . PRO B 1 31 ? 36.344 2.725 35.406 1 15.8 31 PRO B CA 1
ATOM 3294 C C . PRO B 1 31 ? 35.219 1.702 35.375 1 15.8 31 PRO B C 1
ATOM 3296 O O . PRO B 1 31 ? 34.344 1.762 34.5 1 15.8 31 PRO B O 1
ATOM 3299 N N . SER B 1 32 ? 35.25 0.624 36.281 1 15.85 32 SER B N 1
ATOM 3300 C CA . SER B 1 32 ? 34.781 -0.722 36.625 1 15.85 32 SER B CA 1
ATOM 3301 C C . SER B 1 32 ? 33.406 -0.692 37.25 1 15.85 32 SER B C 1
ATOM 3303 O O . SER B 1 32 ? 32.656 -1.652 37.125 1 15.85 32 SER B O 1
ATOM 3305 N N . GLY B 1 33 ? 33.062 0.292 38.188 1 15.12 33 GLY B N 1
ATOM 3306 C CA . GLY B 1 33 ? 32.594 -0.34 39.406 1 15.12 33 GLY B CA 1
ATOM 3307 C C . GLY B 1 33 ? 31.25 -1.031 39.25 1 15.12 33 GLY B C 1
ATOM 3308 O O . GLY B 1 33 ? 30.547 -0.823 38.25 1 15.12 33 GLY B O 1
ATOM 3309 N N . CYS B 1 34 ? 30.5 -1.249 40.5 1 15.72 34 CYS B N 1
ATOM 3310 C CA . CYS B 1 34 ? 30.016 -2.365 41.312 1 15.72 34 CYS B CA 1
ATOM 3311 C C . CYS B 1 34 ? 28.531 -2.582 41.094 1 15.72 34 CYS B C 1
ATOM 3313 O O . CYS B 1 34 ? 28.078 -3.713 40.875 1 15.72 34 CYS B O 1
ATOM 3315 N N . ALA B 1 35 ? 27.625 -1.744 41.719 1 15.62 35 ALA B N 1
ATOM 3316 C CA . ALA B 1 35 ? 26.859 -2.27 42.844 1 15.62 35 ALA B CA 1
ATOM 3317 C C . ALA B 1 35 ? 25.594 -2.971 42.375 1 15.62 35 ALA B C 1
ATOM 3319 O O . ALA B 1 35 ? 25.094 -2.693 41.281 1 15.62 35 ALA B O 1
ATOM 3320 N N . GLY B 1 36 ? 24.922 -3.926 43.281 1 15.14 36 GLY B N 1
ATOM 3321 C CA . GLY B 1 36 ? 24.203 -5.168 43.5 1 15.14 36 GLY B CA 1
ATOM 3322 C C . GLY B 1 36 ? 22.703 -5.008 43.406 1 15.14 36 GLY B C 1
ATOM 3323 O O . GLY B 1 36 ? 21.969 -5.98 43.219 1 15.14 36 GLY B O 1
ATOM 3324 N N . SER B 1 37 ? 22.078 -3.84 43.844 1 14.84 37 SER B N 1
ATOM 3325 C CA . SER B 1 37 ? 21.078 -4.105 44.875 1 14.84 37 SER B CA 1
ATOM 3326 C C . SER B 1 37 ? 19.875 -4.844 44.281 1 14.84 37 SER B C 1
ATOM 3328 O O . SER B 1 37 ? 19.641 -4.812 43.094 1 14.84 37 SER B O 1
ATOM 3330 N N . GLU B 1 38 ? 18.797 -4.949 45.219 1 14.87 38 GLU B N 1
ATOM 3331 C CA . GLU B 1 38 ? 17.859 -5.855 45.875 1 14.87 38 GLU B CA 1
ATOM 3332 C C . GLU B 1 38 ? 16.578 -5.992 45.062 1 14.87 38 GLU B C 1
ATOM 3334 O O . GLU B 1 38 ? 16.25 -5.113 44.25 1 14.87 38 GLU B O 1
ATOM 3339 N N . ARG B 1 39 ? 15.922 -7.199 45.312 1 15.54 39 ARG B N 1
ATOM 3340 C CA . ARG B 1 39 ? 14.984 -8.227 44.875 1 15.54 39 ARG B CA 1
ATOM 3341 C C . ARG B 1 39 ? 13.57 -7.68 44.781 1 15.54 39 ARG B C 1
ATOM 3343 O O . ARG B 1 39 ? 13.289 -6.586 45.281 1 15.54 39 ARG B O 1
ATOM 3350 N N . PHE B 1 40 ? 12.578 -8.586 44.938 1 15.4 40 PHE B N 1
ATOM 3351 C CA . PHE B 1 40 ? 11.391 -9.188 44.344 1 15.4 40 PHE B CA 1
ATOM 3352 C C . PHE B 1 40 ? 10.125 -8.672 45.031 1 15.4 40 PHE B C 1
ATOM 3354 O O . PHE B 1 40 ? 9.102 -8.469 44.375 1 15.4 40 PHE B O 1
ATOM 3361 N N . VAL B 1 41 ? 9.992 -8.266 46.375 1 14.86 41 VAL B N 1
ATOM 3362 C CA . VAL B 1 41 ? 9.023 -9.109 47.094 1 14.86 41 VAL B CA 1
ATOM 3363 C C . VAL B 1 41 ? 7.613 -8.578 46.844 1 14.86 41 VAL B C 1
ATOM 3365 O O . VAL B 1 41 ? 6.648 -9.344 46.844 1 14.86 41 VAL B O 1
ATOM 3368 N N . VAL B 1 42 ? 7.277 -7.355 46.531 1 14.17 42 VAL B N 1
ATOM 3369 C CA . VAL B 1 42 ? 6.223 -6.836 47.375 1 14.17 42 VAL B CA 1
ATOM 3370 C C . VAL B 1 42 ? 4.895 -7.508 47.031 1 14.17 42 VAL B C 1
ATOM 3372 O O . VAL B 1 42 ? 4.398 -7.379 45.906 1 14.17 42 VAL B O 1
ATOM 3375 N N . ARG B 1 43 ? 4.391 -8.516 47.875 1 15.25 43 ARG B N 1
ATOM 3376 C CA . ARG B 1 43 ? 3.211 -9.359 48.062 1 15.25 43 ARG B CA 1
ATOM 3377 C C . ARG B 1 43 ? 1.989 -8.516 48.406 1 15.25 43 ARG B C 1
ATOM 3379 O O . ARG B 1 43 ? 0.949 -9.055 48.812 1 15.25 43 ARG B O 1
ATOM 3386 N N . LEU B 1 44 ? 1.899 -7.262 48.094 1 14.92 44 LEU B N 1
ATOM 3387 C CA . LEU B 1 44 ? 0.948 -6.633 49 1 14.92 44 LEU B CA 1
ATOM 3388 C C . LEU B 1 44 ? -0.39 -7.367 48.969 1 14.92 44 LEU B C 1
ATOM 3390 O O . LEU B 1 44 ? -0.826 -7.84 47.906 1 14.92 44 LEU B O 1
ATOM 3394 N N . SER B 1 45 ? -1.08 -7.383 50.188 1 14.78 45 SER B N 1
ATOM 3395 C CA . SER B 1 45 ? -2.02 -8.023 51.094 1 14.78 45 SER B CA 1
ATOM 3396 C C . SER B 1 45 ? -3.463 -7.688 50.75 1 14.78 45 SER B C 1
ATOM 3398 O O . SER B 1 45 ? -4.363 -8.508 50.938 1 14.78 45 SER B O 1
ATOM 3400 N N . GLY B 1 46 ? -3.877 -6.469 50.531 1 14.59 46 GLY B N 1
ATOM 3401 C CA . GLY B 1 46 ? -4.953 -6.117 51.438 1 14.59 46 GLY B CA 1
ATOM 3402 C C . GLY B 1 46 ? -6.246 -6.859 51.156 1 14.59 46 GLY B C 1
ATOM 3403 O O . GLY B 1 46 ? -6.477 -7.297 50.031 1 14.59 46 GLY B O 1
ATOM 3404 N N . SER B 1 47 ? -7.164 -6.879 52.188 1 14.98 47 SER B N 1
ATOM 3405 C CA . SER B 1 47 ? -8.203 -7.637 52.875 1 14.98 47 SER B CA 1
ATOM 3406 C C . SER B 1 47 ? -9.555 -7.457 52.219 1 14.98 47 SER B C 1
ATOM 3408 O O . SER B 1 47 ? -10.242 -8.438 51.906 1 14.98 47 SER B O 1
ATOM 3410 N N . GLY B 1 48 ? -10.289 -6.32 52.469 1 14.34 48 GLY B N 1
ATOM 3411 C CA . GLY B 1 48 ? -11.469 -6.453 53.312 1 14.34 48 GLY B CA 1
ATOM 3412 C C . GLY B 1 48 ? -12.68 -6.973 52.562 1 14.34 48 GLY B C 1
ATOM 3413 O O . GLY B 1 48 ? -12.648 -7.105 51.344 1 14.34 48 GLY B O 1
ATOM 3414 N N . GLY B 1 49 ? -13.938 -6.277 52.875 1 14.46 49 GLY B N 1
ATOM 3415 C CA . GLY B 1 49 ? -15.172 -6.691 53.531 1 14.46 49 GLY B CA 1
ATOM 3416 C C . GLY B 1 49 ? -16.25 -7.113 52.531 1 14.46 49 GLY B C 1
ATOM 3417 O O . GLY B 1 49 ? -16.062 -7.012 51.344 1 14.46 49 GLY B O 1
ATOM 3418 N N . SER B 1 50 ? -17.5 -6.379 52.625 1 14.86 50 SER B N 1
ATOM 3419 C CA . SER B 1 50 ? -18.812 -6.848 53.062 1 14.86 50 SER B CA 1
ATOM 3420 C C . SER B 1 50 ? -19.656 -7.316 51.875 1 14.86 50 SER B C 1
ATOM 3422 O O . SER B 1 50 ? -19.375 -6.969 50.719 1 14.86 50 SER B O 1
ATOM 3424 N N . GLY B 1 51 ? -21 -7.727 52.25 1 14.76 51 GLY B N 1
ATOM 3425 C CA . GLY B 1 51 ? -21.984 -8.781 52.094 1 14.76 51 GLY B CA 1
ATOM 3426 C C . GLY B 1 51 ? -22.984 -8.5 50.969 1 14.76 51 GLY B C 1
ATOM 3427 O O . GLY B 1 51 ? -23.328 -9.406 50.219 1 14.76 51 GLY B O 1
ATOM 3428 N N . GLY B 1 52 ? -23.656 -7.32 50.906 1 15.33 52 GLY B N 1
ATOM 3429 C CA . GLY B 1 52 ? -25.094 -7.547 51 1 15.33 52 GLY B CA 1
ATOM 3430 C C . GLY B 1 52 ? -25.688 -8.102 49.719 1 15.33 52 GLY B C 1
ATOM 3431 O O . GLY B 1 52 ? -25.109 -7.953 48.656 1 15.33 52 GLY B O 1
ATOM 3432 N N . LEU B 1 53 ? -26.922 -8.711 49.906 1 15.74 53 LEU B N 1
ATOM 3433 C CA . LEU B 1 53 ? -27.75 -9.781 49.344 1 15.74 53 LEU B CA 1
ATOM 3434 C C . LEU B 1 53 ? -28.469 -9.328 48.094 1 15.74 53 LEU B C 1
ATOM 3436 O O . LEU B 1 53 ? -28.422 -10 47.062 1 15.74 53 LEU B O 1
ATOM 3440 N N . GLY B 1 54 ? -29.547 -8.469 48.25 1 14.98 54 GLY B N 1
ATOM 3441 C CA . GLY B 1 54 ? -30.844 -9.07 48 1 14.98 54 GLY B CA 1
ATOM 3442 C C . GLY B 1 54 ? -31.203 -9.133 46.531 1 14.98 54 GLY B C 1
ATOM 3443 O O . GLY B 1 54 ? -30.328 -8.969 45.656 1 14.98 54 GLY B O 1
ATOM 3444 N N . GLY B 1 55 ? -32.375 -8.398 46.219 1 15.68 55 GLY B N 1
ATOM 3445 C CA . GLY B 1 55 ? -33.656 -8.805 45.719 1 15.68 55 GLY B CA 1
ATOM 3446 C C . GLY B 1 55 ? -33.781 -8.68 44.188 1 15.68 55 GLY B C 1
ATOM 3447 O O . GLY B 1 55 ? -33.281 -7.719 43.625 1 15.68 55 GLY B O 1
ATOM 3448 N N . ALA B 1 56 ? -34 -9.688 43.594 1 16.47 56 ALA B N 1
ATOM 3449 C CA . ALA B 1 56 ? -34.062 -10.047 42.156 1 16.47 56 ALA B CA 1
ATOM 3450 C C . ALA B 1 56 ? -35.312 -9.445 41.5 1 16.47 56 ALA B C 1
ATOM 3452 O O . ALA B 1 56 ? -35.75 -9.906 40.438 1 16.47 56 ALA B O 1
ATOM 3453 N N . SER B 1 57 ? -35.719 -8.18 41.844 1 16.31 57 SER B N 1
ATOM 3454 C CA . SER B 1 57 ? -37.031 -8.062 41.281 1 16.31 57 SER B CA 1
ATOM 3455 C C . SER B 1 57 ? -37 -8.172 39.75 1 16.31 57 SER B C 1
ATOM 3457 O O . SER B 1 57 ? -36.094 -7.621 39.125 1 16.31 57 SER B O 1
ATOM 3459 N N . SER B 1 58 ? -37.688 -9.188 39.219 1 16.42 58 SER B N 1
ATOM 3460 C CA . SER B 1 58 ? -37.906 -9.773 37.906 1 16.42 58 SER B CA 1
ATOM 3461 C C . SER B 1 58 ? -38.656 -8.836 37 1 16.42 58 SER B C 1
ATOM 3463 O O . SER B 1 58 ? -39 -9.195 35.875 1 16.42 58 SER B O 1
ATOM 3465 N N . SER B 1 59 ? -38.688 -7.484 37.125 1 17.12 59 SER B N 1
ATOM 3466 C CA . SER B 1 59 ? -39.844 -6.984 36.375 1 17.12 59 SER B CA 1
ATOM 3467 C C . SER B 1 59 ? -39.625 -7.191 34.875 1 17.12 59 SER B C 1
ATOM 3469 O O . SER B 1 59 ? -38.531 -6.969 34.344 1 17.12 59 SER B O 1
ATOM 3471 N N . SER B 1 60 ? -40.5 -8.039 34.281 1 17.55 60 SER B N 1
ATOM 3472 C CA . SER B 1 60 ? -40.688 -8.562 32.938 1 17.55 60 SER B CA 1
ATOM 3473 C C . SER B 1 60 ? -41.094 -7.457 31.953 1 17.55 60 SER B C 1
ATOM 3475 O O . SER B 1 60 ? -41.375 -7.723 30.797 1 17.55 60 SER B O 1
ATOM 3477 N N . SER B 1 61 ? -40.5 -6.238 32 1 17.41 61 SER B N 1
ATOM 3478 C CA . SER B 1 61 ? -41.25 -5.328 31.125 1 17.41 61 SER B CA 1
ATOM 3479 C C . SER B 1 61 ? -41.125 -5.73 29.672 1 17.41 61 SER B C 1
ATOM 3481 O O . SER B 1 61 ? -40.062 -6.16 29.219 1 17.41 61 SER B O 1
ATOM 3483 N N . SER B 1 62 ? -42.312 -6.059 29.047 1 18.53 62 SER B N 1
ATOM 3484 C CA . SER B 1 62 ? -42.75 -6.457 27.703 1 18.53 62 SER B CA 1
ATOM 3485 C C . SER B 1 62 ? -42.406 -5.379 26.672 1 18.53 62 SER B C 1
ATOM 3487 O O . SER B 1 62 ? -43.031 -4.328 26.641 1 18.53 62 SER B O 1
ATOM 3489 N N . SER B 1 63 ? -41.156 -4.957 26.547 1 17.58 63 SER B N 1
ATOM 3490 C CA . SER B 1 63 ? -41 -3.842 25.625 1 17.58 63 SER B CA 1
ATOM 3491 C C . SER B 1 63 ? -41.375 -4.254 24.203 1 17.58 63 SER B C 1
ATOM 3493 O O . SER B 1 63 ? -41 -5.348 23.75 1 17.58 63 SER B O 1
ATOM 3495 N N . SER B 1 64 ? -42.531 -3.738 23.703 1 19.03 64 SER B N 1
ATOM 3496 C CA . SER B 1 64 ? -43.094 -3.732 22.359 1 19.03 64 SER B CA 1
ATOM 3497 C C . SER B 1 64 ? -42.094 -3.262 21.312 1 19.03 64 SER B C 1
ATOM 3499 O O . SER B 1 64 ? -41.562 -2.15 21.406 1 19.03 64 SER B O 1
ATOM 3501 N N . ALA B 1 65 ? -41.375 -4.223 20.703 1 19.86 65 ALA B N 1
ATOM 3502 C CA . ALA B 1 65 ? -40.406 -4.086 19.625 1 19.86 65 ALA B CA 1
ATOM 3503 C C . ALA B 1 65 ? -41.031 -3.51 18.375 1 19.86 65 ALA B C 1
ATOM 3505 O O . ALA B 1 65 ? -41.906 -4.152 17.75 1 19.86 65 ALA B O 1
ATOM 3506 N N . GLY B 1 66 ? -41.375 -2.244 18.391 1 18.12 66 GLY B N 1
ATOM 3507 C CA . GLY B 1 66 ? -41.875 -1.655 17.156 1 18.12 66 GLY B CA 1
ATOM 3508 C C . GLY B 1 66 ? -40.906 -1.86 15.992 1 18.12 66 GLY B C 1
ATOM 3509 O O . GLY B 1 66 ? -39.688 -1.648 16.125 1 18.12 66 GLY B O 1
ATOM 3510 N N . ALA B 1 67 ? -41.219 -2.738 15.062 1 19.25 67 ALA B N 1
ATOM 3511 C CA . ALA B 1 67 ? -40.562 -3.078 13.797 1 19.25 67 ALA B CA 1
ATOM 3512 C C . ALA B 1 67 ? -40.406 -1.846 12.914 1 19.25 67 ALA B C 1
ATOM 3514 O O . ALA B 1 67 ? -41.375 -1.333 12.367 1 19.25 67 ALA B O 1
ATOM 3515 N N . ALA B 1 68 ? -39.531 -0.955 13.266 1 21.91 68 ALA B N 1
ATOM 3516 C CA . ALA B 1 68 ? -39.281 0.105 12.289 1 21.91 68 ALA B CA 1
ATOM 3517 C C . ALA B 1 68 ? -38.781 -0.468 10.969 1 21.91 68 ALA B C 1
ATOM 3519 O O . ALA B 1 68 ? -37.938 -1.36 10.953 1 21.91 68 ALA B O 1
ATOM 3520 N N . GLY B 1 69 ? -39.562 -0.466 9.938 1 21.08 69 GLY B N 1
ATOM 3521 C CA . GLY B 1 69 ? -39.375 -0.78 8.531 1 21.08 69 GLY B CA 1
ATOM 3522 C C . GLY B 1 69 ? -38.094 -0.208 7.953 1 21.08 69 GLY B C 1
ATOM 3523 O O . GLY B 1 69 ? -37.844 1.003 8.008 1 21.08 69 GLY B O 1
ATOM 3524 N N . ALA B 1 70 ? -37.031 -1 7.922 1 24.98 70 ALA B N 1
ATOM 3525 C CA . ALA B 1 70 ? -35.719 -0.669 7.383 1 24.98 70 ALA B CA 1
ATOM 3526 C C . ALA B 1 70 ? -35.781 -0.443 5.875 1 24.98 70 ALA B C 1
ATOM 3528 O O . ALA B 1 70 ? -35.938 -1.395 5.105 1 24.98 70 ALA B O 1
ATOM 3529 N N . GLY B 1 71 ? -36.5 0.5 5.359 1 27.94 71 GLY B N 1
ATOM 3530 C CA . GLY B 1 71 ? -36.344 0.896 3.971 1 27.94 71 GLY B CA 1
ATOM 3531 C C . GLY B 1 71 ? -34.906 0.915 3.512 1 27.94 71 GLY B C 1
ATOM 3532 O O . GLY B 1 71 ? -34 1.234 4.293 1 27.94 71 GLY B O 1
ATOM 3533 N N . ALA B 1 72 ? -34.531 0.159 2.586 1 34 72 ALA B N 1
ATOM 3534 C CA . ALA B 1 72 ? -33.25 0.286 1.894 1 34 72 ALA B CA 1
ATOM 3535 C C . ALA B 1 72 ? -32.906 1.752 1.65 1 34 72 ALA B C 1
ATOM 3537 O O . ALA B 1 72 ? -33.469 2.385 0.747 1 34 72 ALA B O 1
ATOM 3538 N N . GLY B 1 73 ? -33.031 2.668 2.531 1 36.03 73 GLY B N 1
ATOM 3539 C CA . GLY B 1 73 ? -33.031 4.113 2.377 1 36.03 73 GLY B CA 1
ATOM 3540 C C . GLY B 1 73 ? -31.844 4.609 1.559 1 36.03 73 GLY B C 1
ATOM 3541 O O . GLY B 1 73 ? -30.719 4.105 1.699 1 36.03 73 GLY B O 1
ATOM 3542 N N . ALA B 1 74 ? -31.953 4.891 0.262 1 47.47 74 ALA B N 1
ATOM 3543 C CA . ALA B 1 74 ? -31.016 5.84 -0.321 1 47.47 74 ALA B CA 1
ATOM 3544 C C . ALA B 1 74 ? -30.297 6.641 0.765 1 47.47 74 ALA B C 1
ATOM 3546 O O . ALA B 1 74 ? -30.938 7.273 1.604 1 47.47 74 ALA B O 1
ATOM 3547 N N . GLY B 1 75 ? -29.141 5.977 1.146 1 61.47 75 GLY B N 1
ATOM 3548 C CA . GLY B 1 75 ? -28.438 6.656 2.223 1 61.47 75 GLY B CA 1
ATOM 3549 C C . GLY B 1 75 ? -28.672 8.156 2.23 1 61.47 75 GLY B C 1
ATOM 3550 O O . GLY B 1 75 ? -28.922 8.758 1.186 1 61.47 75 GLY B O 1
ATOM 3551 N N . ARG B 1 76 ? -29.047 8.797 3.227 1 76.19 76 ARG B N 1
ATOM 3552 C CA . ARG B 1 76 ? -29.203 10.234 3.371 1 76.19 76 ARG B CA 1
ATOM 3553 C C . ARG B 1 76 ? -28.094 10.992 2.662 1 76.19 76 ARG B C 1
ATOM 3555 O O . ARG B 1 76 ? -26.938 10.539 2.664 1 76.19 76 ARG B O 1
ATOM 3562 N N . LYS B 1 77 ? -28.562 11.797 1.724 1 87 77 LYS B N 1
ATOM 3563 C CA . LYS B 1 77 ? -27.578 12.656 1.06 1 87 77 LYS B CA 1
ATOM 3564 C C . LYS B 1 77 ? -27.297 13.906 1.888 1 87 77 LYS B C 1
ATOM 3566 O O . LYS B 1 77 ? -28.219 14.648 2.246 1 87 77 LYS B O 1
ATOM 3571 N N . CYS B 1 78 ? -26.047 14.094 2.225 1 91.5 78 CYS B N 1
ATOM 3572 C CA . CYS B 1 78 ? -25.641 15.242 3.041 1 91.5 78 CYS B CA 1
ATOM 3573 C C . CYS B 1 78 ? -24.656 16.125 2.293 1 91.5 78 CYS B C 1
ATOM 3575 O O . CYS B 1 78 ? -23.859 15.648 1.493 1 91.5 78 CYS B O 1
ATOM 3577 N N . GLU B 1 79 ? -24.797 17.391 2.521 1 90.75 79 GLU B N 1
ATOM 3578 C CA . GLU B 1 79 ? -23.859 18.391 2.023 1 90.75 79 GLU B CA 1
ATOM 3579 C C . GLU B 1 79 ? -23.125 19.094 3.172 1 90.75 79 GLU B C 1
ATOM 3581 O O . GLU B 1 79 ? -23.719 19.312 4.234 1 90.75 79 GLU B O 1
ATOM 3586 N N . SER B 1 80 ? -21.844 19.297 2.883 1 92.75 80 SER B N 1
ATOM 3587 C CA . SER B 1 80 ? -21.094 19.969 3.938 1 92.75 80 SER B CA 1
ATOM 3588 C C . SER B 1 80 ? -20.375 21.203 3.402 1 92.75 80 SER B C 1
ATOM 3590 O O . SER B 1 80 ? -20.047 21.266 2.219 1 92.75 80 SER B O 1
ATOM 3592 N N . SER B 1 81 ? -20.281 22.188 4.328 1 94 81 SER B N 1
ATOM 3593 C CA . SER B 1 81 ? -19.5 23.391 4.082 1 94 81 SER B CA 1
ATOM 3594 C C . SER B 1 81 ? -18.609 23.719 5.273 1 94 81 SER B C 1
ATOM 3596 O O . SER B 1 81 ? -19.031 23.562 6.426 1 94 81 SER B O 1
ATOM 3598 N N . THR B 1 82 ? -17.391 24.141 4.938 1 96.56 82 THR B N 1
ATOM 3599 C CA . THR B 1 82 ? -16.438 24.469 5.992 1 96.56 82 THR B CA 1
ATOM 3600 C C . THR B 1 82 ? -15.93 25.906 5.832 1 96.56 82 THR B C 1
ATOM 3602 O O . THR B 1 82 ? -15.57 26.328 4.73 1 96.56 82 THR B O 1
ATOM 3605 N N . VAL B 1 83 ? -15.977 26.641 6.961 1 98.19 83 VAL B N 1
ATOM 3606 C CA . VAL B 1 83 ? -15.453 28 6.996 1 98.19 83 VAL B CA 1
ATOM 3607 C C . VAL B 1 83 ? -14.297 28.078 7.984 1 98.19 83 VAL B C 1
ATOM 3609 O O . VAL B 1 83 ? -14.352 27.5 9.07 1 98.19 83 VAL B O 1
ATOM 3612 N N . TYR B 1 84 ? -13.281 28.766 7.574 1 98.75 84 TYR B N 1
ATOM 3613 C CA . TYR B 1 84 ? -12.148 29.031 8.461 1 98.75 84 TYR B CA 1
ATOM 3614 C C . TYR B 1 84 ? -12.289 30.391 9.125 1 98.75 84 TYR B C 1
ATOM 3616 O O . TYR B 1 84 ? -12.586 31.391 8.469 1 98.75 84 TYR B O 1
ATOM 3624 N N . GLU B 1 85 ? -12.039 30.422 10.461 1 98.81 85 GLU B N 1
ATOM 3625 C CA . GLU B 1 85 ? -12.086 31.656 11.25 1 98.81 85 GLU B CA 1
ATOM 3626 C C . GLU B 1 85 ? -10.758 31.891 11.969 1 98.81 85 GLU B C 1
ATOM 3628 O O . GLU B 1 85 ? -10.383 31.141 12.867 1 98.81 85 GLU B O 1
ATOM 3633 N N . SER B 1 86 ? -10.188 32.969 11.578 1 98.88 86 SER B N 1
ATOM 3634 C CA . SER B 1 86 ? -8.969 33.375 12.266 1 98.88 86 SER B CA 1
ATOM 3635 C C . SER B 1 86 ? -9.266 33.875 13.68 1 98.88 86 SER B C 1
ATOM 3637 O O . SER B 1 86 ? -10.242 34.594 13.891 1 98.88 86 SER B O 1
ATOM 3639 N N . SER B 1 87 ? -8.422 33.531 14.594 1 98.88 87 SER B N 1
ATOM 3640 C CA . SER B 1 87 ? -8.484 34.125 15.914 1 98.88 87 SER B CA 1
ATOM 3641 C C . SER B 1 87 ? -8.008 35.594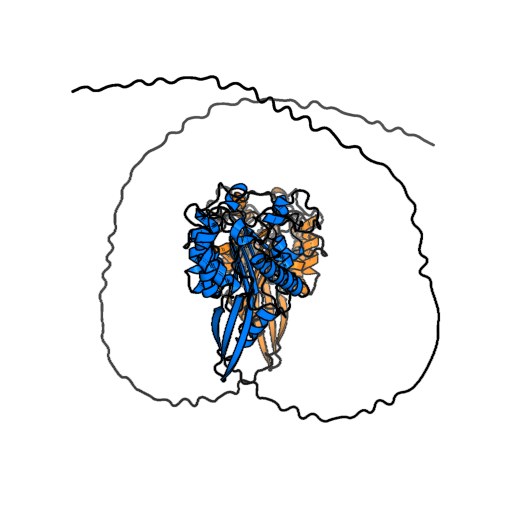 15.875 1 98.88 87 SER B C 1
ATOM 3643 O O . SER B 1 87 ? -7.414 36.031 14.883 1 98.88 87 SER B O 1
ATOM 3645 N N . GLU B 1 88 ? -8.266 36.25 16.969 1 98.69 88 GLU B N 1
ATOM 3646 C CA . GLU B 1 88 ? -7.758 37.594 17.078 1 98.69 88 GLU B CA 1
ATOM 3647 C C . GLU B 1 88 ? -6.234 37.625 17.047 1 98.69 88 GLU B C 1
ATOM 3649 O O . GLU B 1 88 ? -5.637 38.5 16.422 1 98.69 88 GLU B O 1
ATOM 3654 N N . TYR B 1 89 ? -5.645 36.75 17.688 1 98.69 89 TYR B N 1
ATOM 3655 C CA . TYR B 1 89 ? -4.191 36.625 17.719 1 98.69 89 TYR B CA 1
ATOM 3656 C C . TYR B 1 89 ? -3.625 36.406 16.328 1 98.69 89 TYR B C 1
ATOM 3658 O O . TYR B 1 89 ? -2.711 37.125 15.906 1 98.69 89 TYR B O 1
ATOM 3666 N N . GLU B 1 90 ? -4.172 35.469 15.609 1 98.81 90 GLU B N 1
ATOM 3667 C CA . GLU B 1 90 ? -3.752 35.219 14.242 1 98.81 90 GLU B CA 1
ATOM 3668 C C . GLU B 1 90 ? -3.967 36.438 13.352 1 98.81 90 GLU B C 1
ATOM 3670 O O . GLU B 1 90 ? -3.086 36.812 12.578 1 98.81 90 GLU B O 1
ATOM 3675 N N . SER B 1 91 ? -5.109 37.094 13.5 1 98.75 91 SER B N 1
ATOM 3676 C CA . SER B 1 91 ? -5.422 38.281 12.703 1 98.75 91 SER B CA 1
ATOM 3677 C C . SER B 1 91 ? -4.406 39.375 12.938 1 98.75 91 SER B C 1
ATOM 3679 O O . SER B 1 91 ? -4.023 40.094 12 1 98.75 91 SER B O 1
ATOM 3681 N N . THR B 1 92 ? -4.027 39.5 14.156 1 98.56 92 THR B N 1
ATOM 3682 C CA . THR B 1 92 ? -3.043 40.531 14.5 1 98.56 92 THR B CA 1
ATOM 3683 C C . THR B 1 92 ? -1.716 40.25 13.797 1 98.56 92 THR B C 1
ATOM 3685 O O . THR B 1 92 ? -1.103 41.156 13.242 1 98.56 92 THR B O 1
ATOM 3688 N N . TRP B 1 93 ? -1.327 39.062 13.781 1 98.56 93 TRP B N 1
ATOM 3689 C CA . TRP B 1 93 ? -0.075 38.719 13.117 1 98.56 93 TRP B CA 1
ATOM 3690 C C . TRP B 1 93 ? -0.195 38.844 11.609 1 98.56 93 TRP B C 1
ATOM 3692 O O . TRP B 1 93 ? 0.712 39.375 10.953 1 98.56 93 TRP B O 1
ATOM 3702 N N . LEU B 1 94 ? -1.261 38.406 11.055 1 98.5 94 LEU B N 1
ATOM 3703 C CA . LEU B 1 94 ? -1.48 38.531 9.617 1 98.5 94 LEU B CA 1
ATOM 3704 C C . LEU B 1 94 ? -1.434 39.969 9.164 1 98.5 94 LEU B C 1
ATOM 3706 O O . LEU B 1 94 ? -0.857 40.281 8.125 1 98.5 94 LEU B O 1
ATOM 3710 N N . LYS B 1 95 ? -1.96 40.812 9.938 1 98.25 95 LYS B N 1
ATOM 3711 C CA . LYS B 1 95 ? -2.031 42.25 9.602 1 98.25 95 LYS B CA 1
ATOM 3712 C C . LYS B 1 95 ? -0.656 42.906 9.703 1 98.25 95 LYS B C 1
ATOM 3714 O O . LYS B 1 95 ? -0.346 43.812 8.938 1 98.25 95 LYS B O 1
ATOM 3719 N N . ASN B 1 96 ? 0.205 42.375 10.57 1 98.19 96 ASN B N 1
ATOM 3720 C CA . ASN B 1 96 ? 1.415 43.125 10.906 1 98.19 96 ASN B CA 1
ATOM 3721 C C . ASN B 1 96 ? 2.67 42.406 10.445 1 98.19 96 ASN B C 1
ATOM 3723 O O . ASN B 1 96 ? 3.781 42.906 10.57 1 98.19 96 ASN B O 1
ATOM 3727 N N . ALA B 1 97 ? 2.498 41.25 9.906 1 97.25 97 ALA B N 1
ATOM 3728 C CA . ALA B 1 97 ? 3.629 40.375 9.633 1 97.25 97 ALA B CA 1
ATOM 3729 C C . ALA B 1 97 ? 4.672 41.062 8.766 1 97.25 97 ALA B C 1
ATOM 3731 O O . ALA B 1 97 ? 5.875 40.906 8.992 1 97.25 97 ALA B O 1
ATOM 3732 N N . ALA B 1 98 ? 4.262 41.719 7.715 1 96.19 98 ALA B N 1
ATOM 3733 C CA . ALA B 1 98 ? 5.195 42.406 6.824 1 96.19 98 ALA B CA 1
ATOM 3734 C C . ALA B 1 98 ? 6.039 43.438 7.582 1 96.19 98 ALA B C 1
ATOM 3736 O O . ALA B 1 98 ? 7.266 43.469 7.449 1 96.19 98 ALA B O 1
ATOM 3737 N N . ALA B 1 99 ? 5.43 44.219 8.367 1 96.62 99 ALA B N 1
ATOM 3738 C CA . ALA B 1 99 ? 6.121 45.25 9.133 1 96.62 99 ALA B CA 1
ATOM 3739 C C . ALA B 1 99 ? 6.965 44.656 10.25 1 96.62 99 ALA B C 1
ATOM 3741 O O . ALA B 1 99 ? 8.109 45.062 10.469 1 96.62 99 ALA B O 1
ATOM 3742 N N . TRP B 1 100 ? 6.41 43.656 10.953 1 96.44 100 TRP B N 1
ATOM 3743 C CA . TRP B 1 100 ? 7.059 43.094 12.133 1 96.44 100 TRP B CA 1
ATOM 3744 C C . TRP B 1 100 ? 8.266 42.25 11.734 1 96.44 100 TRP B C 1
ATOM 3746 O O . TRP B 1 100 ? 9.164 42 12.547 1 96.44 100 TRP B O 1
ATOM 3756 N N . SER B 1 101 ? 8.305 41.812 10.477 1 94.44 101 SER B N 1
ATOM 3757 C CA . SER B 1 101 ? 9.375 40.906 10.031 1 94.44 101 SER B CA 1
ATOM 3758 C C . SER B 1 101 ? 10.711 41.656 9.984 1 94.44 101 SER B C 1
ATOM 3760 O O . SER B 1 101 ? 11.773 41.031 10.086 1 94.44 101 SER B O 1
ATOM 3762 N N . LYS B 1 102 ? 10.75 42.906 9.852 1 91.19 102 LYS B N 1
ATOM 3763 C CA . LYS B 1 102 ? 11.961 43.719 9.742 1 91.19 102 LYS B CA 1
ATOM 3764 C C . LYS B 1 102 ? 12.688 43.781 11.086 1 91.19 102 LYS B C 1
ATOM 3766 O O . LYS B 1 102 ? 13.922 43.781 11.133 1 91.19 102 LYS B O 1
ATOM 3771 N N . ASP B 1 103 ? 12.07 43.938 12.133 1 93 103 ASP B N 1
ATOM 3772 C CA . ASP B 1 103 ? 12.547 43.875 13.508 1 93 103 ASP B CA 1
ATOM 3773 C C . ASP B 1 103 ? 11.766 42.844 14.32 1 93 103 ASP B C 1
ATOM 3775 O O . ASP B 1 103 ? 11.125 43.188 15.312 1 93 103 ASP B O 1
ATOM 3779 N N . PHE B 1 104 ? 11.883 41.656 13.953 1 94.88 104 PHE B N 1
ATOM 3780 C CA . PHE B 1 104 ? 11 40.562 14.32 1 94.88 104 PHE B CA 1
ATOM 3781 C C . PHE B 1 104 ? 10.961 40.375 15.836 1 94.88 104 PHE B C 1
ATOM 3783 O O . PHE B 1 104 ? 9.891 40.406 16.438 1 94.88 104 PHE B O 1
ATOM 3790 N N . CYS B 1 105 ? 12.055 40.312 16.5 1 92.06 105 CYS B N 1
ATOM 3791 C CA . CYS B 1 105 ? 12.094 40 17.922 1 92.06 105 CYS B CA 1
ATOM 3792 C C . CYS B 1 105 ? 11.578 41.156 18.75 1 92.06 105 CYS B C 1
ATOM 3794 O O . CYS B 1 105 ? 11.062 40.938 19.859 1 92.06 105 CYS B O 1
ATOM 3796 N N . LYS B 1 106 ? 11.719 42.312 18.234 1 92.81 106 LYS B N 1
ATOM 3797 C CA . LYS B 1 106 ? 11.164 43.469 18.922 1 92.81 106 LYS B CA 1
ATOM 3798 C C . LYS B 1 106 ? 9.648 43.344 19.078 1 92.81 106 LYS B C 1
ATOM 3800 O O . LYS B 1 106 ? 9.086 43.781 20.094 1 92.81 106 LYS B O 1
ATOM 3805 N N . HIS B 1 107 ? 9.047 42.75 18.078 1 94.19 107 HIS B N 1
ATOM 3806 C CA . HIS B 1 107 ? 7.594 42.688 18.062 1 94.19 107 HIS B CA 1
ATOM 3807 C C . HIS B 1 107 ? 7.121 41.312 18.594 1 94.19 107 HIS B C 1
ATOM 3809 O O . HIS B 1 107 ? 6.043 41.219 19.188 1 94.19 107 HIS B O 1
ATOM 3815 N N . ALA B 1 108 ? 7.898 40.312 18.406 1 93.81 108 ALA B N 1
ATOM 3816 C CA . ALA B 1 108 ? 7.484 38.938 18.75 1 93.81 108 ALA B CA 1
ATOM 3817 C C . ALA B 1 108 ? 7.711 38.656 20.234 1 93.81 108 ALA B C 1
ATOM 3819 O O . ALA B 1 108 ? 7.102 37.719 20.781 1 93.81 108 ALA B O 1
ATOM 3820 N N . ASP B 1 109 ? 8.523 39.438 20.875 1 90.62 109 ASP B N 1
ATOM 3821 C CA . ASP B 1 109 ? 8.93 39.125 22.25 1 90.62 109 ASP B CA 1
ATOM 3822 C C . ASP B 1 109 ? 8.453 40.219 23.219 1 90.62 109 ASP B C 1
ATOM 3824 O O . ASP B 1 109 ? 9.188 40.594 24.125 1 90.62 109 ASP B O 1
ATOM 3828 N N . THR B 1 110 ? 7.324 40.688 23.031 1 92.69 110 THR B N 1
ATOM 3829 C CA . THR B 1 110 ? 6.727 41.625 23.984 1 92.69 110 THR B CA 1
ATOM 3830 C C . THR B 1 110 ? 6.008 40.875 25.094 1 92.69 110 THR B C 1
ATOM 3832 O O . THR B 1 110 ? 5.68 39.688 24.953 1 92.69 110 THR B O 1
ATOM 3835 N N . PRO B 1 111 ? 5.793 41.531 26.25 1 92.75 111 PRO B N 1
ATOM 3836 C CA . PRO B 1 111 ? 5.031 40.875 27.312 1 92.75 111 PRO B CA 1
ATOM 3837 C C . PRO B 1 111 ? 3.666 40.375 26.844 1 92.75 111 PRO B C 1
ATOM 3839 O O . PRO B 1 111 ? 3.23 39.281 27.25 1 92.75 111 PRO B O 1
ATOM 3842 N N . GLU B 1 112 ? 3.004 41.156 26.016 1 93.94 112 GLU B N 1
ATOM 3843 C CA . GLU B 1 112 ? 1.7 40.75 25.484 1 93.94 112 GLU B CA 1
ATOM 3844 C C . GLU B 1 112 ? 1.806 39.5 24.625 1 93.94 112 GLU B C 1
ATOM 3846 O O . GLU B 1 112 ? 0.998 38.594 24.75 1 93.94 112 GLU B O 1
ATOM 3851 N N . GLN B 1 113 ? 2.773 39.5 23.766 1 94.44 113 GLN B N 1
ATOM 3852 C CA . GLN B 1 113 ? 3 38.344 22.922 1 94.44 113 GLN B CA 1
ATOM 3853 C C . GLN B 1 113 ? 3.342 37.125 23.766 1 94.44 113 GLN B C 1
ATOM 3855 O O . GLN B 1 113 ? 2.875 36 23.484 1 94.44 113 GLN B O 1
ATOM 3860 N N . ASN B 1 114 ? 4.113 37.312 24.781 1 91.88 114 ASN B N 1
ATOM 3861 C CA . ASN B 1 114 ? 4.504 36.219 25.656 1 91.88 114 ASN B CA 1
ATOM 3862 C C . ASN B 1 114 ? 3.293 35.594 26.344 1 91.88 114 ASN B C 1
ATOM 3864 O O . ASN B 1 114 ? 3.217 34.375 26.484 1 91.88 114 ASN B O 1
ATOM 3868 N N . GLU B 1 115 ? 2.43 36.375 26.797 1 93.88 115 GLU B N 1
ATOM 3869 C CA . GLU B 1 115 ? 1.209 35.875 27.422 1 93.88 115 GLU B CA 1
ATOM 3870 C C . GLU B 1 115 ? 0.387 35.031 26.453 1 93.88 115 GLU B C 1
ATOM 3872 O O . GLU B 1 115 ? -0.111 33.969 26.812 1 93.88 115 GLU B O 1
ATOM 3877 N N . LEU B 1 116 ? 0.246 35.531 25.25 1 96.38 116 LEU B N 1
ATOM 3878 C CA . LEU B 1 116 ? -0.524 34.812 24.234 1 96.38 116 LEU B CA 1
ATOM 3879 C C . LEU B 1 116 ? 0.173 33.531 23.828 1 96.38 116 LEU B C 1
ATOM 3881 O O . LEU B 1 116 ? -0.481 32.5 23.609 1 96.38 116 LEU B O 1
ATOM 3885 N N . MET B 1 117 ? 1.467 33.562 23.797 1 93.88 117 MET B N 1
ATOM 3886 C CA . MET B 1 117 ? 2.246 32.375 23.516 1 93.88 117 MET B CA 1
ATOM 3887 C C . MET B 1 117 ? 2.035 31.312 24.594 1 93.88 117 MET B C 1
ATOM 3889 O O . MET B 1 117 ? 1.925 30.125 24.281 1 93.88 117 MET B O 1
ATOM 3893 N N . GLU B 1 118 ? 2.035 31.734 25.766 1 93.25 118 GLU B N 1
ATOM 3894 C CA . GLU B 1 118 ? 1.812 30.797 26.875 1 93.25 118 GLU B CA 1
ATOM 3895 C C . GLU B 1 118 ? 0.44 30.141 26.766 1 93.25 118 GLU B C 1
ATOM 3897 O O . GLU B 1 118 ? 0.307 28.938 27 1 93.25 118 GLU B O 1
ATOM 3902 N N . LYS B 1 119 ? -0.542 30.922 26.438 1 96.75 119 LYS B N 1
ATOM 3903 C CA . LYS B 1 119 ? -1.875 30.359 26.234 1 96.75 119 LYS B CA 1
ATOM 3904 C C . LYS B 1 119 ? -1.879 29.359 25.094 1 96.75 119 LYS B C 1
ATOM 3906 O O . LYS B 1 119 ? -2.498 28.297 25.203 1 96.75 119 LYS B O 1
ATOM 3911 N N . TRP B 1 120 ? -1.168 29.688 24.078 1 97.25 120 TRP B N 1
ATOM 3912 C CA . TRP B 1 120 ? -1.019 28.812 22.922 1 97.25 120 TRP B CA 1
ATOM 3913 C C . TRP B 1 120 ? -0.378 27.484 23.312 1 97.25 120 TRP B C 1
ATOM 3915 O O . TRP B 1 120 ? -1.003 26.438 23.203 1 97.25 120 TRP B O 1
ATOM 3925 N N . LEU B 1 121 ? 0.721 27.547 23.844 1 94.81 121 LEU B N 1
ATOM 3926 C CA . LEU B 1 121 ? 1.521 26.359 24.125 1 94.81 121 LEU B CA 1
ATOM 3927 C C . LEU B 1 121 ? 0.899 25.531 25.25 1 94.81 121 LEU B C 1
ATOM 3929 O O . LEU B 1 121 ? 0.891 24.297 25.203 1 94.81 121 LEU B O 1
ATOM 3933 N N . ASN B 1 122 ? 0.343 26.172 26.25 1 95.25 122 ASN B N 1
ATOM 3934 C CA . ASN B 1 122 ? -0.351 25.469 27.328 1 95.25 122 ASN B CA 1
ATOM 3935 C C . ASN B 1 122 ? -1.619 24.781 26.812 1 95.25 122 ASN B C 1
ATOM 3937 O O . ASN B 1 122 ? -1.97 23.688 27.266 1 95.25 122 ASN B O 1
ATOM 3941 N N . GLY B 1 123 ? -2.295 25.5 25.906 1 96.81 123 GLY B N 1
ATOM 3942 C CA . GLY B 1 123 ? -3.465 24.891 25.281 1 96.81 123 GLY B CA 1
ATOM 3943 C C . GLY B 1 123 ? -3.15 23.594 24.562 1 96.81 123 GLY B C 1
ATOM 3944 O O . GLY B 1 123 ? -3.85 22.594 24.734 1 96.81 123 GLY B O 1
ATOM 3945 N N . ILE B 1 124 ? -2.088 23.594 23.828 1 97.06 124 ILE B N 1
ATOM 3946 C CA . ILE B 1 124 ? -1.697 22.406 23.078 1 97.06 124 ILE B CA 1
ATOM 3947 C C . ILE B 1 124 ? -1.226 21.312 24.031 1 97.06 124 ILE B C 1
ATOM 3949 O O . ILE B 1 124 ? -1.57 20.141 23.859 1 97.06 124 ILE B O 1
ATOM 3953 N N . ALA B 1 125 ? -0.429 21.703 25.016 1 95 125 ALA B N 1
ATOM 3954 C CA . ALA B 1 125 ? 0.025 20.734 26 1 95 125 ALA B CA 1
ATOM 3955 C C . ALA B 1 125 ? -1.158 20.031 26.672 1 95 125 ALA B C 1
ATOM 3957 O O . ALA B 1 125 ? -1.132 18.828 26.891 1 95 125 ALA B O 1
ATOM 3958 N N . SER B 1 126 ? -2.131 20.766 26.969 1 95.5 126 SER B N 1
ATOM 3959 C CA . SER B 1 126 ? -3.336 20.219 27.578 1 95.5 126 SER B CA 1
ATOM 3960 C C . SER B 1 126 ? -4.059 19.281 26.609 1 95.5 126 SER B C 1
ATOM 3962 O O . SER B 1 126 ? -4.477 18.188 27 1 95.5 126 SER B O 1
ATOM 3964 N N . ALA B 1 127 ? -4.195 19.688 25.359 1 96.19 127 ALA B N 1
ATOM 3965 C CA . ALA B 1 127 ? -4.852 18.859 24.344 1 96.19 127 ALA B CA 1
ATOM 3966 C C . ALA B 1 127 ? -4.109 17.547 24.141 1 96.19 127 ALA B C 1
ATOM 3968 O O . ALA B 1 127 ? -4.73 16.5 23.922 1 96.19 127 ALA B O 1
ATOM 3969 N N . ASN B 1 128 ? -2.865 17.594 24.266 1 95.38 128 ASN B N 1
ATOM 3970 C CA . ASN B 1 128 ? -2.02 16.438 24 1 95.38 128 ASN B CA 1
ATOM 3971 C C . ASN B 1 128 ? -2.078 15.414 25.125 1 95.38 128 ASN B C 1
ATOM 3973 O O . ASN B 1 128 ? -1.553 14.305 25 1 95.38 128 ASN B O 1
ATOM 3977 N N . LYS B 1 129 ? -2.713 15.719 26.234 1 95.5 129 LYS B N 1
ATOM 3978 C CA . LYS B 1 129 ? -2.945 14.734 27.281 1 95.5 129 LYS B CA 1
ATOM 3979 C C . LYS B 1 129 ? -3.949 13.68 26.828 1 95.5 129 LYS B C 1
ATOM 3981 O O . LYS B 1 129 ? -3.92 12.539 27.312 1 95.5 129 LYS B O 1
ATOM 3986 N N . LYS B 1 130 ? -4.84 14.094 25.953 1 97.44 130 LYS B N 1
ATOM 3987 C CA . LYS B 1 130 ? -5.801 13.203 25.312 1 97.44 130 LYS B CA 1
ATOM 3988 C C . LYS B 1 130 ? -5.863 13.461 23.812 1 97.44 130 LYS B C 1
ATOM 3990 O O . LYS B 1 130 ? -6.867 13.961 23.297 1 97.44 130 LYS B O 1
ATOM 3995 N N . PRO B 1 131 ? -4.887 12.984 23.109 1 97.31 131 PRO B N 1
ATOM 3996 C CA . PRO B 1 131 ? -4.684 13.414 21.719 1 97.31 131 PRO B CA 1
ATOM 3997 C C . PRO B 1 131 ? -5.785 12.93 20.781 1 97.31 131 PRO B C 1
ATOM 3999 O O . PRO B 1 131 ? -5.953 13.469 19.688 1 97.31 131 PRO B O 1
ATOM 4002 N N . ALA B 1 132 ? -6.602 11.906 21.172 1 98.06 132 ALA B N 1
ATOM 4003 C CA . ALA B 1 132 ? -7.641 11.359 20.312 1 98.06 132 ALA B CA 1
ATOM 4004 C C . ALA B 1 132 ? -8.969 12.094 20.516 1 98.06 132 ALA B C 1
ATOM 4006 O O . ALA B 1 132 ? -9.922 11.883 19.75 1 98.06 132 ALA B O 1
ATOM 4007 N N . GLU B 1 133 ? -8.977 12.969 21.5 1 97.44 133 GLU B N 1
ATOM 4008 C CA . GLU B 1 133 ? -10.203 13.68 21.844 1 97.44 133 GLU B CA 1
ATOM 4009 C C . GLU B 1 133 ? -10.156 15.133 21.391 1 97.44 133 GLU B C 1
ATOM 4011 O O . GLU B 1 133 ? -9.078 15.695 21.219 1 97.44 133 GLU B O 1
ATOM 4016 N N . ALA B 1 134 ? -11.336 15.625 21.188 1 95.44 134 ALA B N 1
ATOM 4017 C CA . ALA B 1 134 ? -11.414 17.047 20.891 1 95.44 134 ALA B CA 1
ATOM 4018 C C . ALA B 1 134 ? -10.922 17.891 22.078 1 95.44 134 ALA B C 1
ATOM 4020 O O . ALA B 1 134 ? -11.289 17.625 23.219 1 95.44 134 ALA B O 1
ATOM 4021 N N . PRO B 1 135 ? -10.125 18.828 21.75 1 95.25 135 PRO B N 1
ATOM 4022 C CA . PRO B 1 135 ? -9.602 19.641 22.859 1 95.25 135 PRO B CA 1
ATOM 4023 C C . PRO B 1 135 ? -10.68 20.5 23.516 1 95.25 135 PRO B C 1
ATOM 4025 O O . PRO B 1 135 ? -11.578 21 22.844 1 95.25 135 PRO B O 1
ATOM 4028 N N . ALA B 1 136 ? -10.492 20.594 24.844 1 91 136 ALA B N 1
ATOM 4029 C CA . ALA B 1 136 ? -11.383 21.453 25.625 1 91 136 ALA B CA 1
ATOM 4030 C C . ALA B 1 136 ? -10.625 22.625 26.234 1 91 136 ALA B C 1
ATOM 4032 O O . ALA B 1 136 ? -9.438 22.5 26.547 1 91 136 ALA B O 1
ATOM 4033 N N . GLY B 1 137 ? -11.281 23.734 26.297 1 91.69 137 GLY B N 1
ATOM 4034 C CA . GLY B 1 137 ? -10.758 24.844 27.078 1 91.69 137 GLY B CA 1
ATOM 4035 C C . GLY B 1 137 ? -9.727 25.672 26.328 1 91.69 137 GLY B C 1
ATOM 4036 O O . GLY B 1 137 ? -8.898 26.328 26.938 1 91.69 137 GLY B O 1
ATOM 4037 N N . LEU B 1 138 ? -9.664 25.531 25.016 1 97.56 138 LEU B N 1
ATOM 4038 C CA . LEU B 1 138 ? -8.75 26.375 24.25 1 97.56 138 LEU B CA 1
ATOM 4039 C C . LEU B 1 138 ? -9.234 27.812 24.203 1 97.56 138 LEU B C 1
ATOM 4041 O O . LEU B 1 138 ? -10.438 28.062 24.078 1 97.56 138 LEU B O 1
ATOM 4045 N N . ASP B 1 139 ? -8.359 28.75 24.344 1 98.25 139 ASP B N 1
ATOM 4046 C CA . ASP B 1 139 ? -8.695 30.172 24.312 1 98.25 139 ASP B CA 1
ATOM 4047 C C . ASP B 1 139 ? -9.039 30.609 22.891 1 98.25 139 ASP B C 1
ATOM 4049 O O . ASP B 1 139 ? -8.172 30.641 22.016 1 98.25 139 ASP B O 1
ATOM 4053 N N . PRO B 1 140 ? -10.234 31 22.641 1 98.06 140 PRO B N 1
ATOM 4054 C CA . PRO B 1 140 ? -10.648 31.328 21.281 1 98.06 140 PRO B CA 1
ATOM 4055 C C . PRO B 1 140 ? -9.977 32.594 20.75 1 98.06 140 PRO B C 1
ATOM 4057 O O . PRO B 1 140 ? -10.031 32.875 19.547 1 98.06 140 PRO B O 1
ATOM 4060 N N . SER B 1 141 ? -9.43 33.375 21.641 1 98.25 141 SER B N 1
ATOM 4061 C CA . SER B 1 141 ? -8.719 34.562 21.172 1 98.25 141 SER B CA 1
ATOM 4062 C C . SER B 1 141 ? -7.375 34.188 20.562 1 98.25 141 SER B C 1
ATOM 4064 O O . SER B 1 141 ? -6.781 35 19.812 1 98.25 141 SER B O 1
ATOM 4066 N N . VAL B 1 142 ? -6.891 33 20.859 1 98.75 142 VAL B N 1
ATOM 4067 C CA . VAL B 1 142 ? -5.566 32.562 20.422 1 98.75 142 VAL B CA 1
ATOM 4068 C C . VAL B 1 142 ? -5.699 31.516 19.312 1 98.75 142 VAL B C 1
ATOM 4070 O O . VAL B 1 142 ? -5.023 31.609 18.281 1 98.75 142 VAL B O 1
ATOM 4073 N N . PHE B 1 143 ? -6.57 30.578 19.5 1 98.81 143 PHE B N 1
ATOM 4074 C CA . PHE B 1 143 ? -6.711 29.469 18.547 1 98.81 143 PHE B CA 1
ATOM 4075 C C . PHE B 1 143 ? -7.723 29.812 17.453 1 98.81 143 PHE B C 1
ATOM 4077 O O . PHE B 1 143 ? -8.797 30.359 17.75 1 98.81 143 PHE B O 1
ATOM 4084 N N . SER B 1 144 ? -7.316 29.562 16.219 1 98.81 144 SER B N 1
ATOM 4085 C CA . SER B 1 144 ? -8.234 29.625 15.094 1 98.81 144 SER B CA 1
ATOM 4086 C C . SER B 1 144 ? -9.07 28.359 14.977 1 98.81 144 SER B C 1
ATOM 4088 O O . SER B 1 144 ? -8.875 27.406 15.75 1 98.81 144 SER B O 1
ATOM 4090 N N . LYS B 1 145 ? -10.062 28.422 14.094 1 98.56 145 LYS B N 1
ATOM 4091 C CA . LYS B 1 145 ? -10.914 27.234 14.031 1 98.56 145 LYS B CA 1
ATOM 4092 C C . LYS B 1 145 ? -11.539 27.078 12.648 1 98.56 145 LYS B C 1
ATOM 4094 O O . LYS B 1 145 ? -11.648 28.047 11.898 1 98.56 145 LYS B O 1
ATOM 4099 N N . PHE B 1 146 ? -11.852 25.844 12.32 1 98.19 146 PHE B N 1
ATOM 4100 C CA . PHE B 1 146 ? -12.742 25.453 11.234 1 98.19 146 PHE B CA 1
ATOM 4101 C C . PHE B 1 146 ? -14.148 25.156 11.75 1 98.19 146 PHE B C 1
ATOM 4103 O O . PHE B 1 146 ? -14.305 24.484 12.773 1 98.19 146 PHE B O 1
ATOM 4110 N N . VAL B 1 147 ? -15.125 25.703 11.094 1 98.06 147 VAL B N 1
ATOM 4111 C CA . VAL B 1 147 ? -16.516 25.406 11.398 1 98.06 147 VAL B CA 1
ATOM 4112 C C . VAL B 1 147 ? -17.172 24.703 10.211 1 98.06 147 VAL B C 1
ATOM 4114 O O . VAL B 1 147 ? -17.312 25.312 9.141 1 98.06 147 VAL B O 1
ATOM 4117 N N . THR B 1 148 ? -17.484 23.453 10.414 1 96.94 148 THR B N 1
ATOM 4118 C CA . THR B 1 148 ? -18.125 22.656 9.367 1 96.94 148 THR B CA 1
ATOM 4119 C C . THR B 1 148 ? -19.609 22.484 9.656 1 96.94 148 THR B C 1
ATOM 4121 O O . THR B 1 148 ? -20 22.062 10.742 1 96.94 148 THR B O 1
ATOM 4124 N N . THR B 1 149 ? -20.438 22.859 8.68 1 97.25 149 THR B N 1
ATOM 4125 C CA . THR B 1 149 ? -21.875 22.641 8.734 1 97.25 149 THR B CA 1
ATOM 4126 C C . THR B 1 149 ? -22.297 21.516 7.801 1 97.25 149 THR B C 1
ATOM 4128 O O . THR B 1 149 ? -21.922 21.5 6.625 1 97.25 149 THR B O 1
ATOM 4131 N N . VAL B 1 150 ? -22.969 20.562 8.391 1 95.69 150 VAL B N 1
ATOM 4132 C CA . VAL B 1 150 ? -23.5 19.453 7.613 1 95.69 150 VAL B CA 1
ATOM 4133 C C . VAL B 1 150 ? -25.031 19.531 7.57 1 95.69 150 VAL B C 1
ATOM 4135 O O . VAL B 1 150 ? -25.688 19.609 8.609 1 95.69 150 VAL B O 1
ATOM 4138 N N . LYS B 1 151 ? -25.578 19.562 6.336 1 95.75 151 LYS B N 1
ATOM 4139 C CA . LYS B 1 151 ? -27.016 19.562 6.113 1 95.75 151 LYS B CA 1
ATOM 4140 C C . LYS B 1 151 ? -27.438 18.344 5.277 1 95.75 151 LYS B C 1
ATOM 4142 O O . LYS B 1 151 ? -26.906 18.109 4.195 1 95.75 151 LYS B O 1
ATOM 4147 N N . CYS B 1 152 ? -28.391 17.703 5.805 1 93.5 152 CYS B N 1
ATOM 4148 C CA . CYS B 1 152 ? -28.844 16.5 5.117 1 93.5 152 CYS B CA 1
ATOM 4149 C C . CYS B 1 152 ? -30.266 16.688 4.586 1 93.5 152 CYS B C 1
ATOM 4151 O O . CYS B 1 152 ? -31 17.562 5.035 1 93.5 152 CYS B O 1
ATOM 4153 N N . ASP B 1 153 ? -30.641 15.797 3.664 1 92.44 153 ASP B N 1
ATOM 4154 C CA . ASP B 1 153 ? -31.906 15.906 2.971 1 92.44 153 ASP B CA 1
ATOM 4155 C C . ASP B 1 153 ? -33.062 15.438 3.861 1 92.44 153 ASP B C 1
ATOM 4157 O O . ASP B 1 153 ? -34.219 15.719 3.576 1 92.44 153 ASP B O 1
ATOM 4161 N N . ASP B 1 154 ? -32.781 14.758 4.898 1 90.31 154 ASP B N 1
ATOM 4162 C CA . ASP B 1 154 ? -33.844 14.336 5.82 1 90.31 154 ASP B CA 1
ATOM 4163 C C . ASP B 1 154 ? -34.156 15.438 6.836 1 90.31 154 ASP B C 1
ATOM 4165 O O . ASP B 1 154 ? -34.906 15.211 7.785 1 90.31 154 ASP B O 1
ATOM 4169 N N . GLY B 1 155 ? -33.438 16.594 6.691 1 91.31 155 GLY B N 1
ATOM 4170 C CA . GLY B 1 155 ? -33.719 17.734 7.539 1 91.31 155 GLY B CA 1
ATOM 4171 C C . GLY B 1 155 ? -32.75 17.875 8.688 1 91.31 155 GLY B C 1
ATOM 4172 O O . GLY B 1 155 ? -32.75 18.875 9.406 1 91.31 155 GLY B O 1
ATOM 4173 N N . THR B 1 156 ? -31.875 16.922 8.805 1 92.19 156 THR B N 1
ATOM 4174 C CA . THR B 1 156 ? -30.891 17 9.883 1 92.19 156 THR B CA 1
ATOM 4175 C C . THR B 1 156 ? -29.766 17.953 9.531 1 92.19 156 THR B C 1
ATOM 4177 O O . THR B 1 156 ? -29.359 18.047 8.367 1 92.19 156 THR B O 1
ATOM 4180 N N . SER B 1 157 ? -29.422 18.75 10.594 1 94.25 157 SER B N 1
ATOM 4181 C CA . SER B 1 157 ? -28.281 19.656 10.461 1 94.25 157 SER B CA 1
ATOM 4182 C C . SER B 1 157 ? -27.406 19.641 11.711 1 94.25 157 SER B C 1
ATOM 4184 O O . SER B 1 157 ? -27.906 19.469 12.82 1 94.25 157 SER B O 1
ATOM 4186 N N . SER B 1 158 ? -26.078 19.719 11.469 1 96.12 158 SER B N 1
ATOM 4187 C CA . SER B 1 158 ? -25.141 19.766 12.578 1 96.12 158 SER B CA 1
ATOM 4188 C C . SER B 1 158 ? -23.953 20.688 12.273 1 96.12 158 SER B C 1
ATOM 4190 O O . SER B 1 158 ? -23.656 20.953 11.102 1 96.12 158 SER B O 1
ATOM 4192 N N . GLU B 1 159 ? -23.422 21.188 13.352 1 96.62 159 GLU B N 1
ATOM 4193 C CA . GLU B 1 159 ? -22.234 22.031 13.266 1 96.62 159 GLU B CA 1
ATOM 4194 C C . GLU B 1 159 ? -21.078 21.438 14.07 1 96.62 159 GLU B C 1
ATOM 4196 O O . GLU B 1 159 ? -21.281 20.969 15.188 1 96.62 159 GLU B O 1
ATOM 4201 N N . HIS B 1 160 ? -19.891 21.5 13.414 1 96.25 160 HIS B N 1
ATOM 4202 C CA . HIS B 1 160 ? -18.703 20.906 14.016 1 96.25 160 HIS B CA 1
ATOM 4203 C C . HIS B 1 160 ? -17.531 21.875 14.008 1 96.25 160 HIS B C 1
ATOM 4205 O O . HIS B 1 160 ? -17.203 22.438 12.969 1 96.25 160 HIS B O 1
ATOM 4211 N N . THR B 1 161 ? -16.953 22.016 15.234 1 96.56 161 THR B N 1
ATOM 4212 C CA . THR B 1 161 ? -15.812 22.906 15.383 1 96.56 161 THR B CA 1
ATOM 4213 C C . THR B 1 161 ? -14.508 22.125 15.508 1 96.56 161 THR B C 1
ATOM 4215 O O . THR B 1 161 ? -14.43 21.172 16.281 1 96.56 161 THR B O 1
ATOM 4218 N N . ASP B 1 162 ? -13.516 22.531 14.719 1 96.94 162 ASP B N 1
ATOM 4219 C CA . ASP B 1 162 ? -12.172 21.953 14.75 1 96.94 162 ASP B CA 1
ATOM 4220 C C . ASP B 1 162 ? -11.125 23.047 14.938 1 96.94 162 ASP B C 1
ATOM 4222 O O . ASP B 1 162 ? -10.938 23.906 14.062 1 96.94 162 ASP B O 1
ATOM 4226 N N . TRP B 1 163 ? -10.477 22.984 16.078 1 98.25 163 TRP B N 1
ATOM 4227 C CA . TRP B 1 163 ? -9.516 24.016 16.453 1 98.25 163 TRP B CA 1
ATOM 4228 C C . TRP B 1 163 ? -8.164 23.781 15.805 1 98.25 163 TRP B C 1
ATOM 4230 O O . TRP B 1 163 ? -7.816 22.641 15.484 1 98.25 163 TRP B O 1
ATOM 4240 N N . ILE B 1 164 ? -7.367 24.844 15.625 1 98.69 164 ILE B N 1
ATOM 4241 C CA . ILE B 1 164 ? -6.027 24.75 15.055 1 98.69 164 ILE B CA 1
ATOM 4242 C C . ILE B 1 164 ? -5.148 25.875 15.625 1 98.69 164 ILE B C 1
ATOM 4244 O O . ILE B 1 164 ? -5.656 26.906 16.047 1 98.69 164 ILE B O 1
ATOM 4248 N N . GLU B 1 165 ? -3.871 25.656 15.68 1 98.75 165 GLU B N 1
ATOM 4249 C CA . GLU B 1 165 ? -2.945 26.688 16.156 1 98.75 165 GLU B CA 1
ATOM 4250 C C . GLU B 1 165 ? -2.975 27.922 15.273 1 98.75 165 GLU B C 1
ATOM 4252 O O . GLU B 1 165 ? -3.311 27.828 14.086 1 98.75 165 GLU B O 1
ATOM 4257 N N . PRO B 1 166 ? -2.619 29.016 15.812 1 98.81 166 PRO B N 1
ATOM 4258 C CA . PRO B 1 166 ? -2.641 30.234 15.008 1 98.81 166 PRO B CA 1
ATOM 4259 C C . PRO B 1 166 ? -1.459 30.328 14.047 1 98.81 166 PRO B C 1
ATOM 4261 O O . PRO B 1 166 ? -0.387 29.781 14.32 1 98.81 166 PRO B O 1
ATOM 4264 N N . LEU B 1 167 ? -1.681 30.953 12.898 1 98.69 167 LEU B N 1
ATOM 4265 C CA . LEU B 1 167 ? -0.568 31.453 12.102 1 98.69 167 LEU B CA 1
ATOM 4266 C C . LEU B 1 167 ? 0.043 32.688 12.734 1 98.69 167 LEU B C 1
ATOM 4268 O O . LEU B 1 167 ? -0.509 33.781 12.617 1 98.69 167 LEU B O 1
ATOM 4272 N N . ALA B 1 168 ? 1.144 32.469 13.398 1 97.62 168 ALA B N 1
ATOM 4273 C CA . ALA B 1 168 ? 1.763 33.562 14.148 1 97.62 168 ALA B CA 1
ATOM 4274 C C . ALA B 1 168 ? 3.275 33.375 14.242 1 97.62 168 ALA B C 1
ATOM 4276 O O . ALA B 1 168 ? 3.803 32.344 13.836 1 97.62 168 ALA B O 1
ATOM 4277 N N . HIS B 1 169 ? 3.918 34.469 14.648 1 94.25 169 HIS B N 1
ATOM 4278 C CA . HIS B 1 169 ? 5.367 34.5 14.828 1 94.25 169 HIS B CA 1
ATOM 4279 C C . HIS B 1 169 ? 6.086 34.062 13.555 1 94.25 169 HIS B C 1
ATOM 4281 O O . HIS B 1 169 ? 5.746 34.531 12.461 1 94.25 169 HIS B O 1
ATOM 4287 N N . GLY B 1 170 ? 7.117 33.312 13.641 1 93.19 170 GLY B N 1
ATOM 4288 C CA . GLY B 1 170 ? 7.91 32.938 12.492 1 93.19 170 GLY B CA 1
ATOM 4289 C C . GLY B 1 170 ? 7.422 31.656 11.828 1 93.19 170 GLY B C 1
ATOM 4290 O O . GLY B 1 170 ? 8.172 31 11.102 1 93.19 170 GLY B O 1
ATOM 4291 N N . LEU B 1 171 ? 6.156 31.25 12.055 1 95.19 171 LEU B N 1
ATOM 4292 C CA . LEU B 1 171 ? 5.566 30.016 11.523 1 95.19 171 LEU B CA 1
ATOM 4293 C C . LEU B 1 171 ? 6.379 28.797 11.945 1 95.19 171 LEU B C 1
ATOM 4295 O O . LEU B 1 171 ? 6.629 27.906 11.133 1 95.19 171 LEU B O 1
ATOM 4299 N N . ARG B 1 172 ? 6.867 28.938 13.062 1 92.38 172 ARG B N 1
ATOM 4300 C CA . ARG B 1 172 ? 7.539 27.891 13.836 1 92.38 172 ARG B CA 1
ATOM 4301 C C . ARG B 1 172 ? 7.172 28 15.312 1 92.38 172 ARG B C 1
ATOM 4303 O O . ARG B 1 172 ? 6.332 28.812 15.695 1 92.38 172 ARG B O 1
ATOM 4310 N N . HIS B 1 173 ? 7.812 27.062 16.047 1 91.19 173 HIS B N 1
ATOM 4311 C CA . HIS B 1 173 ? 7.645 27.234 17.484 1 91.19 173 HIS B CA 1
ATOM 4312 C C . HIS B 1 173 ? 7.945 28.672 17.906 1 91.19 173 HIS B C 1
ATOM 4314 O O . HIS B 1 173 ? 8.969 29.234 17.516 1 91.19 173 HIS B O 1
ATOM 4320 N N . PRO B 1 174 ? 7.047 29.281 18.672 1 90.62 174 PRO B N 1
ATOM 4321 C CA . PRO B 1 174 ? 7.172 30.719 18.906 1 90.62 174 PRO B CA 1
ATOM 4322 C C . PRO B 1 174 ? 8.438 31.078 19.688 1 90.62 174 PRO B C 1
ATOM 4324 O O . PRO B 1 174 ? 8.852 32.25 19.688 1 90.62 174 PRO B O 1
ATOM 4327 N N . TYR B 1 175 ? 9.109 30.156 20.234 1 84.12 175 TYR B N 1
ATOM 4328 C CA . TYR B 1 175 ? 10.352 30.438 20.953 1 84.12 175 TYR B CA 1
ATOM 4329 C C . TYR B 1 175 ? 11.562 30.203 20.062 1 84.12 175 TYR B C 1
ATOM 4331 O O . TYR B 1 175 ? 12.703 30.312 20.516 1 84.12 175 TYR B O 1
ATOM 4339 N N . ASN B 1 176 ? 11.398 29.859 18.828 1 83.88 176 ASN B N 1
ATOM 4340 C CA . ASN B 1 176 ? 12.484 29.391 17.969 1 83.88 176 ASN B CA 1
ATOM 4341 C C . ASN B 1 176 ? 13.453 30.516 17.641 1 83.88 176 ASN B C 1
ATOM 4343 O O . ASN B 1 176 ? 14.672 30.328 17.672 1 83.88 176 ASN B O 1
ATOM 4347 N N . PHE B 1 177 ? 13.047 31.719 17.25 1 83.25 177 PHE B N 1
ATOM 4348 C CA . PHE B 1 177 ? 13.906 32.688 16.578 1 83.25 177 PHE B CA 1
ATOM 4349 C C . PHE B 1 177 ? 14.367 33.781 17.547 1 83.25 177 PHE B C 1
ATOM 4351 O O . PHE B 1 177 ? 15.398 34.406 17.328 1 83.25 177 PHE B O 1
ATOM 4358 N N . CYS B 1 178 ? 13.742 34.031 18.469 1 81.56 178 CYS B N 1
ATOM 4359 C CA . CYS B 1 178 ? 14.125 35.125 19.359 1 81.56 178 CYS B CA 1
ATOM 4360 C C . CYS B 1 178 ? 14.719 34.594 20.656 1 81.56 178 CYS B C 1
ATOM 4362 O O . CYS B 1 178 ? 14.391 33.469 21.094 1 81.56 178 CYS B O 1
ATOM 4364 N N . SER B 1 179 ? 16.281 34.562 20.938 1 55.59 179 SER B N 1
ATOM 4365 C CA . SER B 1 179 ? 17.156 34.094 22 1 55.59 179 SER B CA 1
ATOM 4366 C C . SER B 1 179 ? 16.453 34.125 23.359 1 55.59 179 SER B C 1
ATOM 4368 O O . SER B 1 179 ? 17.078 33.844 24.391 1 55.59 179 SER B O 1
ATOM 4370 N N . GLN B 1 180 ? 15.773 35.031 23.688 1 47.28 180 GLN B N 1
ATOM 4371 C CA . GLN B 1 180 ? 15.852 35.156 25.141 1 47.28 180 GLN B CA 1
ATOM 4372 C C . GLN B 1 180 ? 15.688 33.812 25.812 1 47.28 180 GLN B C 1
ATOM 4374 O O . GLN B 1 180 ? 15.234 32.844 25.188 1 47.28 180 GLN B O 1
ATOM 4379 N N . ASN B 1 181 ? 15.617 33.812 27.391 1 42.78 181 ASN B N 1
ATOM 4380 C CA . ASN B 1 181 ? 15.922 33.031 28.594 1 42.78 181 ASN B CA 1
ATOM 4381 C C . ASN B 1 181 ? 15.125 31.734 28.656 1 42.78 181 ASN B C 1
ATOM 4383 O O . ASN B 1 181 ? 15.281 30.953 29.594 1 42.78 181 ASN B O 1
ATOM 4387 N N . LYS B 1 182 ? 13.766 31.719 28.375 1 44.28 182 LYS B N 1
ATOM 4388 C CA . LYS B 1 182 ? 12.922 31.031 29.344 1 44.28 182 LYS B CA 1
ATOM 4389 C C . LYS B 1 182 ? 12.75 29.562 29 1 44.28 182 LYS B C 1
ATOM 4391 O O . LYS B 1 182 ? 11.789 28.922 29.438 1 44.28 182 LYS B O 1
ATOM 4396 N N . PHE B 1 183 ? 13.211 29.109 27.891 1 43.59 183 PHE B N 1
ATOM 4397 C CA . PHE B 1 183 ? 12.82 27.703 27.891 1 43.59 183 PHE B CA 1
ATOM 4398 C C . PHE B 1 183 ? 13.383 27 29.125 1 43.59 183 PHE B C 1
ATOM 4400 O O . PHE B 1 183 ? 14.531 27.219 29.5 1 43.59 183 PHE B O 1
ATOM 4407 N N . ALA B 1 184 ? 12.602 26.75 30.078 1 38 184 ALA B N 1
ATOM 4408 C CA . ALA B 1 184 ? 12.969 25.781 31.094 1 38 184 ALA B CA 1
ATOM 4409 C C . ALA B 1 184 ? 13.828 24.656 30.516 1 38 184 ALA B C 1
ATOM 4411 O O . ALA B 1 184 ? 13.57 24.203 29.406 1 38 184 ALA B O 1
ATOM 4412 N N . PRO B 1 185 ? 15.156 24.531 30.906 1 35.88 185 PRO B N 1
ATOM 4413 C CA . PRO B 1 185 ? 16.141 23.5 30.594 1 35.88 185 PRO B CA 1
ATOM 4414 C C . PRO B 1 185 ? 15.516 22.109 30.516 1 35.88 185 PRO B C 1
ATOM 4416 O O . PRO B 1 185 ? 16.234 21.109 30.5 1 35.88 185 PRO B O 1
ATOM 4419 N N . SER B 1 186 ? 14.312 21.844 30.75 1 34.88 186 SER B N 1
ATOM 4420 C CA . SER B 1 186 ? 14.297 20.422 31.062 1 34.88 186 SER B CA 1
ATOM 4421 C C . SER B 1 186 ? 15.031 19.609 30.016 1 34.88 186 SER B C 1
ATOM 4423 O O . SER B 1 186 ? 15.766 18.672 30.344 1 34.88 186 SER B O 1
ATOM 4425 N N . GLU B 1 187 ? 14.336 19.188 28.875 1 35.31 187 GLU B N 1
ATOM 4426 C CA . GLU B 1 187 ? 14.961 18.109 28.141 1 35.31 187 GLU B CA 1
ATOM 4427 C C . GLU B 1 187 ? 16.234 18.578 27.422 1 35.31 187 GLU B C 1
ATOM 4429 O O . GLU B 1 187 ? 16.203 19.578 26.703 1 35.31 187 GLU B O 1
ATOM 4434 N N . VAL B 1 188 ? 17.422 18.469 28.078 1 33.19 188 VAL B N 1
ATOM 4435 C CA . VAL B 1 188 ? 18.828 18.594 27.75 1 33.19 188 VAL B CA 1
ATOM 4436 C C . VAL B 1 188 ? 19.078 18.141 26.312 1 33.19 188 VAL B C 1
ATOM 4438 O O . VAL B 1 188 ? 19.188 16.938 26.047 1 33.19 188 VAL B O 1
ATOM 4441 N N . TYR B 1 189 ? 18.359 18.406 25.312 1 37.06 189 TYR B N 1
ATOM 4442 C CA . TYR B 1 189 ? 19 18.031 24.062 1 37.06 189 TYR B CA 1
ATOM 4443 C C . TYR B 1 189 ? 20.312 18.781 23.875 1 37.06 189 TYR B C 1
ATOM 4445 O O . TYR B 1 189 ? 20.406 19.969 24.141 1 37.06 189 TYR B O 1
ATOM 4453 N N . THR B 1 190 ? 21.438 18.328 24.25 1 39.09 190 THR B N 1
ATOM 4454 C CA . THR B 1 190 ? 22.75 18.875 23.953 1 39.09 190 THR B CA 1
ATOM 4455 C C . THR B 1 190 ? 22.688 19.828 22.781 1 39.09 190 THR B C 1
ATOM 4457 O O . THR B 1 190 ? 23.359 20.875 22.781 1 39.09 190 THR B O 1
ATOM 4460 N N . ASP B 1 191 ? 22.25 19.5 21.547 1 42.62 191 ASP B N 1
ATOM 4461 C CA . ASP B 1 191 ? 22.266 20.562 20.547 1 42.62 191 ASP B CA 1
ATOM 4462 C C . ASP B 1 191 ? 20.969 21.344 20.547 1 42.62 191 ASP B C 1
ATOM 4464 O O . ASP B 1 191 ? 19.984 20.938 19.922 1 42.62 191 ASP B O 1
ATOM 4468 N N . ARG B 1 192 ? 20.656 22.172 21.516 1 46.44 192 ARG B N 1
ATOM 4469 C CA . ARG B 1 192 ? 19.547 23.047 21.891 1 46.44 192 ARG B CA 1
ATOM 4470 C C . ARG B 1 192 ? 18.906 23.672 20.656 1 46.44 192 ARG B C 1
ATOM 4472 O O . ARG B 1 192 ? 17.688 23.734 20.547 1 46.44 192 ARG B O 1
ATOM 4479 N N . VAL B 1 193 ? 19.75 24.219 19.969 1 46.47 193 VAL B N 1
ATOM 4480 C CA . VAL B 1 193 ? 19.297 24.953 18.797 1 46.47 193 VAL B CA 1
ATOM 4481 C C . VAL B 1 193 ? 18.516 24.031 17.859 1 46.47 193 VAL B C 1
ATOM 4483 O O . VAL B 1 193 ? 17.438 24.406 17.375 1 46.47 193 VAL B O 1
ATOM 4486 N N . VAL B 1 194 ? 19.141 22.844 17.719 1 53.94 194 VAL B N 1
ATOM 4487 C CA . VAL B 1 194 ? 18.484 21.922 16.797 1 53.94 194 VAL B CA 1
ATOM 4488 C C . VAL B 1 194 ? 17.156 21.453 17.375 1 53.94 194 VAL B C 1
ATOM 4490 O O . VAL B 1 194 ? 16.156 21.344 16.656 1 53.94 194 VAL B O 1
ATOM 4493 N N . ALA B 1 195 ? 17.172 21.453 18.688 1 56.94 195 ALA B N 1
ATOM 4494 C CA . ALA B 1 195 ? 15.953 20.938 19.312 1 56.94 195 ALA B CA 1
ATOM 4495 C C . ALA B 1 195 ? 14.812 21.953 19.203 1 56.94 195 ALA B C 1
ATOM 4497 O O . ALA B 1 195 ? 13.656 21.562 19.016 1 56.94 195 ALA B O 1
ATOM 4498 N N . VAL B 1 196 ? 15.242 23.219 19.172 1 64.69 196 VAL B N 1
ATOM 4499 C CA . VAL B 1 196 ? 14.172 24.203 19.156 1 64.69 196 VAL B CA 1
ATOM 4500 C C . VAL B 1 196 ? 13.672 24.422 17.734 1 64.69 196 VAL B C 1
ATOM 4502 O O . VAL B 1 196 ? 12.469 24.578 17.516 1 64.69 196 VAL B O 1
ATOM 4505 N N . ILE B 1 197 ? 14.57 24.234 16.812 1 77.12 197 ILE B N 1
ATOM 4506 C CA . ILE B 1 197 ? 14.227 24.531 15.43 1 77.12 197 ILE B CA 1
ATOM 4507 C C . ILE B 1 197 ? 13.273 23.469 14.891 1 77.12 197 ILE B C 1
ATOM 4509 O O . ILE B 1 197 ? 12.414 23.75 14.055 1 77.12 197 ILE B O 1
ATOM 4513 N N . TYR B 1 198 ? 13.359 22.328 15.508 1 85.31 198 TYR B N 1
ATOM 4514 C CA . TYR B 1 198 ? 12.531 21.219 15.031 1 85.31 198 TYR B CA 1
ATOM 4515 C C . TYR B 1 198 ? 11.398 20.938 16 1 85.31 198 TYR B C 1
ATOM 4517 O O . TYR B 1 198 ? 10.742 19.891 15.914 1 85.31 198 TYR B O 1
ATOM 4525 N N . ASN B 1 199 ? 11.234 21.875 16.953 1 88.25 199 ASN B N 1
ATOM 4526 C CA . ASN B 1 199 ? 10.188 21.688 17.953 1 88.25 199 ASN B CA 1
ATOM 4527 C C . ASN B 1 199 ? 8.797 21.75 17.328 1 88.25 199 ASN B C 1
ATOM 4529 O O . ASN B 1 199 ? 8.453 22.75 16.688 1 88.25 199 ASN B O 1
ATOM 4533 N N . ARG B 1 200 ? 8.023 20.719 17.531 1 92.31 200 ARG B N 1
ATOM 4534 C CA . ARG B 1 200 ? 6.73 20.578 16.875 1 92.31 200 ARG B CA 1
ATOM 4535 C C . ARG B 1 200 ? 5.59 20.75 17.859 1 92.31 200 ARG B C 1
ATOM 4537 O O . ARG B 1 200 ? 4.422 20.547 17.516 1 92.31 200 ARG B O 1
ATOM 4544 N N . THR B 1 201 ? 5.906 21.141 19.078 1 91.44 201 THR B N 1
ATOM 4545 C CA . THR B 1 201 ? 4.922 21.141 20.156 1 91.44 201 THR B CA 1
ATOM 4546 C C . THR B 1 201 ? 4 22.359 20.047 1 91.44 201 THR B C 1
ATOM 4548 O O . THR B 1 201 ? 3.166 22.594 20.922 1 91.44 201 THR B O 1
ATOM 4551 N N . TYR B 1 202 ? 4.098 23.125 19.016 1 94.38 202 TYR B N 1
ATOM 4552 C CA . TYR B 1 202 ? 3.215 24.266 18.797 1 94.38 202 TYR B CA 1
ATOM 4553 C C . TYR B 1 202 ? 2.068 23.891 17.859 1 94.38 202 TYR B C 1
ATOM 4555 O O . TYR B 1 202 ? 1.157 24.703 17.641 1 94.38 202 TYR B O 1
ATOM 4563 N N . LEU B 1 203 ? 2.082 22.672 17.344 1 96.75 203 LEU B N 1
ATOM 4564 C CA . LEU B 1 203 ? 1.1 22.219 16.359 1 96.75 203 LEU B CA 1
ATOM 4565 C C . LEU B 1 203 ? -0.066 21.516 17.047 1 96.75 203 LEU B C 1
ATOM 4567 O O . LEU B 1 203 ? 0.14 20.672 17.922 1 96.75 203 LEU B O 1
ATOM 4571 N N . LEU B 1 204 ? -1.223 21.875 16.625 1 98.25 204 LEU B N 1
ATOM 4572 C CA . LEU B 1 204 ? -2.422 21.172 17.062 1 98.25 204 LEU B CA 1
ATOM 4573 C C . LEU B 1 204 ? -2.947 20.266 15.953 1 98.25 204 LEU B C 1
ATOM 4575 O O . LEU B 1 204 ? -3.508 20.75 14.969 1 98.25 204 LEU B O 1
ATOM 4579 N N . LEU B 1 205 ? -2.846 18.984 16.156 1 98.19 205 LEU B N 1
ATOM 4580 C CA . LEU B 1 205 ? -3.215 18 15.133 1 98.19 205 LEU B CA 1
ATOM 4581 C C . LEU B 1 205 ? -4.699 17.672 15.211 1 98.19 205 LEU B C 1
ATOM 4583 O O . LEU B 1 205 ? -5.328 17.844 16.266 1 98.19 205 LEU B O 1
ATOM 4587 N N . ALA B 1 206 ? -5.215 17.234 14.062 1 97.94 206 ALA B N 1
ATOM 4588 C CA . ALA B 1 206 ? -6.543 16.625 14.07 1 97.94 206 ALA B CA 1
ATOM 4589 C C . ALA B 1 206 ? -6.566 15.375 14.945 1 97.94 206 ALA B C 1
ATOM 4591 O O . ALA B 1 206 ? -5.516 14.812 15.266 1 97.94 206 ALA B O 1
ATOM 4592 N N . ASN B 1 207 ? -7.812 15.031 15.336 1 97.88 207 ASN B N 1
ATOM 4593 C CA . ASN B 1 207 ? -7.988 13.883 16.219 1 97.88 207 ASN B CA 1
ATOM 4594 C C . ASN B 1 207 ? -9.188 13.039 15.797 1 97.88 207 ASN B C 1
ATOM 4596 O O . ASN B 1 207 ? -10.031 13.492 15.023 1 97.88 207 ASN B O 1
ATOM 4600 N N . ARG B 1 208 ? -9.211 11.867 16.297 1 98.06 208 ARG B N 1
ATOM 4601 C CA . ARG B 1 208 ? -10.234 10.891 15.93 1 98.06 208 ARG B CA 1
ATOM 4602 C C . ARG B 1 208 ? -11.633 11.438 16.188 1 98.06 208 ARG B C 1
ATOM 4604 O O . ARG B 1 208 ? -12.523 11.305 15.344 1 98.06 208 ARG B O 1
ATOM 4611 N N . GLN B 1 209 ? -11.805 12 17.328 1 97.19 209 GLN B N 1
ATOM 4612 C CA . GLN B 1 209 ? -13.141 12.469 17.688 1 97.19 209 GLN B CA 1
ATOM 4613 C C . GLN B 1 209 ? -13.633 13.531 16.703 1 97.19 209 GLN B C 1
ATOM 4615 O O . GLN B 1 209 ? -14.781 13.492 16.266 1 97.19 209 GLN B O 1
ATOM 4620 N N . GLY B 1 210 ? -12.781 14.461 16.406 1 96.19 210 GLY B N 1
ATOM 4621 C CA . GLY B 1 210 ? -13.148 15.469 15.422 1 96.19 210 GLY B CA 1
ATOM 4622 C C . GLY B 1 210 ? -13.438 14.898 14.047 1 96.19 210 GLY B C 1
ATOM 4623 O O . GLY B 1 210 ? -14.438 15.258 13.422 1 96.19 210 GLY B O 1
ATOM 4624 N N . VAL B 1 211 ? -12.617 13.953 13.586 1 96.44 211 VAL B N 1
ATOM 4625 C CA . VAL B 1 211 ? -12.766 13.328 12.273 1 96.44 211 VAL B CA 1
ATOM 4626 C C . VAL B 1 211 ? -14.047 12.508 12.234 1 96.44 211 VAL B C 1
ATOM 4628 O O . VAL B 1 211 ? -14.828 12.617 11.281 1 96.44 211 VAL B O 1
ATOM 4631 N N . ASP B 1 212 ? -14.344 11.797 13.258 1 94.56 212 ASP B N 1
ATOM 4632 C CA . ASP B 1 212 ? -15.523 10.938 13.312 1 94.56 212 ASP B CA 1
ATOM 4633 C C . ASP B 1 212 ? -16.797 11.766 13.391 1 94.56 212 ASP B C 1
ATOM 4635 O O . ASP B 1 212 ? -17.844 11.367 12.859 1 94.56 212 ASP B O 1
ATOM 4639 N N . SER B 1 213 ? -16.672 12.875 14.047 1 93.38 213 SER B N 1
ATOM 4640 C CA . SER B 1 213 ? -17.844 13.727 14.18 1 93.38 213 SER B CA 1
ATOM 4641 C C . SER B 1 213 ? -18.359 14.18 12.82 1 93.38 213 SER B C 1
ATOM 4643 O O . SER B 1 213 ? -19.547 14.078 12.531 1 93.38 213 SER B O 1
ATOM 4645 N N . VAL B 1 214 ? -17.5 14.578 12 1 92 214 VAL B N 1
ATOM 4646 C CA . VAL B 1 214 ? -17.875 15.07 10.68 1 92 214 VAL B CA 1
ATOM 4647 C C . VAL B 1 214 ? -18.266 13.891 9.789 1 92 214 VAL B C 1
ATOM 4649 O O . VAL B 1 214 ? -19.266 13.945 9.078 1 92 214 VAL B O 1
ATOM 4652 N N . ARG B 1 215 ? -17.484 12.812 9.836 1 90.88 215 ARG B N 1
ATOM 4653 C CA . ARG B 1 215 ? -17.766 11.602 9.078 1 90.88 215 ARG B CA 1
ATOM 4654 C C . ARG B 1 215 ? -19.172 11.086 9.383 1 90.88 215 ARG B C 1
ATOM 4656 O O . ARG B 1 215 ? -19.922 10.727 8.477 1 90.88 215 ARG B O 1
ATOM 4663 N N . GLY B 1 216 ? -19.453 11.055 10.648 1 88.94 216 GLY B N 1
ATOM 4664 C CA . GLY B 1 216 ? -20.75 10.555 11.086 1 88.94 216 GLY B CA 1
ATOM 4665 C C . GLY B 1 216 ? -21.922 11.406 10.617 1 88.94 216 GLY B C 1
ATOM 4666 O O . GLY B 1 216 ? -22.953 10.883 10.203 1 88.94 216 GLY B O 1
ATOM 4667 N N . ALA B 1 217 ? -21.703 12.641 10.617 1 91.06 217 ALA B N 1
ATOM 4668 C CA . ALA B 1 217 ? -22.75 13.555 10.195 1 91.06 217 ALA B CA 1
ATOM 4669 C C . ALA B 1 217 ? -23.016 13.438 8.695 1 91.06 217 ALA B C 1
ATOM 4671 O O . ALA B 1 217 ? -24.172 13.5 8.258 1 91.06 217 ALA B O 1
ATOM 4672 N N . ARG B 1 218 ? -21.953 13.156 7.918 1 90.69 218 ARG B N 1
ATOM 4673 C CA . ARG B 1 218 ? -22.062 13.102 6.465 1 90.69 218 ARG B CA 1
ATOM 4674 C C . ARG B 1 218 ? -22.484 11.703 6.004 1 90.69 218 ARG B C 1
ATOM 4676 O O . ARG B 1 218 ? -23 11.539 4.895 1 90.69 218 ARG B O 1
ATOM 4683 N N . GLY B 1 219 ? -22.109 10.75 6.812 1 87.06 219 GLY B N 1
ATOM 4684 C CA . GLY B 1 219 ? -22.391 9.375 6.426 1 87.06 219 GLY B CA 1
ATOM 4685 C C . GLY B 1 219 ? -21.406 8.82 5.422 1 87.06 219 GLY B C 1
ATOM 4686 O O . GLY B 1 219 ? -21.734 7.918 4.648 1 87.06 219 GLY B O 1
ATOM 4687 N N . ASP B 1 220 ? -20.172 9.312 5.363 1 84.69 220 ASP B N 1
ATOM 4688 C CA . ASP B 1 220 ? -19.172 9.008 4.34 1 84.69 220 ASP B CA 1
ATOM 4689 C C . ASP B 1 220 ? -18.734 7.551 4.426 1 84.69 220 ASP B C 1
ATOM 4691 O O . ASP B 1 220 ? -18.391 6.941 3.412 1 84.69 220 ASP B O 1
ATOM 4695 N N . CYS B 1 221 ? -18.766 6.969 5.547 1 85.25 221 CYS B N 1
ATOM 4696 C CA . CYS B 1 221 ? -18.141 5.668 5.746 1 85.25 221 CYS B CA 1
ATOM 4697 C C . CYS B 1 221 ? -19.188 4.602 6.062 1 85.25 221 CYS B C 1
ATOM 4699 O O . CYS B 1 221 ? -18.859 3.574 6.66 1 85.25 221 CYS B O 1
ATOM 4701 N N . GLU B 1 222 ? -20.359 4.82 5.645 1 79.12 222 GLU B N 1
ATOM 4702 C CA . GLU B 1 222 ? -21.438 3.896 5.98 1 79.12 222 GLU B CA 1
ATOM 4703 C C . GLU B 1 222 ? -21.328 2.604 5.176 1 79.12 222 GLU B C 1
ATOM 4705 O O . GLU B 1 222 ? -21.656 1.524 5.68 1 79.12 222 GLU B O 1
ATOM 4710 N N . ARG B 1 223 ? -20.75 2.723 3.988 1 77.38 223 ARG B N 1
ATOM 4711 C CA . ARG B 1 223 ? -20.75 1.541 3.131 1 77.38 223 ARG B CA 1
ATOM 4712 C C . ARG B 1 223 ? -19.312 1.13 2.781 1 77.38 223 ARG B C 1
ATOM 4714 O O . ARG B 1 223 ? -19.094 0.432 1.791 1 77.38 223 ARG B O 1
ATOM 4721 N N . ARG B 1 224 ? -18.438 1.729 3.467 1 83.94 224 ARG B N 1
ATOM 4722 C CA . ARG B 1 224 ? -17.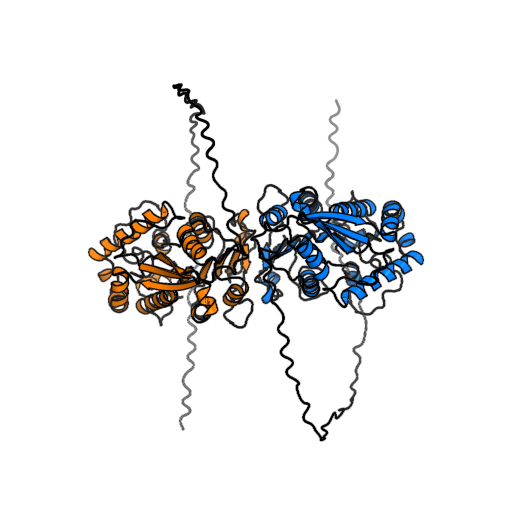031 1.391 3.281 1 83.94 224 ARG B CA 1
ATOM 4723 C C . ARG B 1 224 ? -16.203 1.773 4.508 1 83.94 224 ARG B C 1
ATOM 4725 O O . ARG B 1 224 ? -16.656 2.576 5.332 1 83.94 224 ARG B O 1
ATOM 4732 N N . GLU B 1 225 ? -15.156 1.147 4.559 1 85.44 225 GLU B N 1
ATOM 4733 C CA . GLU B 1 225 ? -14.211 1.568 5.59 1 85.44 225 GLU B CA 1
ATOM 4734 C C . GLU B 1 225 ? -13.367 2.744 5.113 1 85.44 225 GLU B C 1
ATOM 4736 O O . GLU B 1 225 ? -12.633 2.633 4.129 1 85.44 225 GLU B O 1
ATOM 4741 N N . CYS B 1 226 ? -13.531 3.797 5.793 1 93.5 226 CYS B N 1
ATOM 4742 C CA . CYS B 1 226 ? -12.703 4.957 5.461 1 93.5 226 CYS B CA 1
ATOM 4743 C C . CYS B 1 226 ? -11.258 4.727 5.863 1 93.5 226 CYS B C 1
ATOM 4745 O O . CYS B 1 226 ? -10.977 4.062 6.863 1 93.5 226 CYS B O 1
ATOM 4747 N N . GLN B 1 227 ? -10.422 5.348 5.062 1 96.25 227 GLN B N 1
ATOM 4748 C CA . GLN B 1 227 ? -8.992 5.105 5.25 1 96.25 227 GLN B CA 1
ATOM 4749 C C . GLN B 1 227 ? -8.281 6.367 5.727 1 96.25 227 GLN B C 1
ATOM 4751 O O . GLN B 1 227 ? -8.805 7.473 5.586 1 96.25 227 GLN B O 1
ATOM 4756 N N . VAL B 1 228 ? -7.152 6.148 6.367 1 98.62 228 VAL B N 1
ATOM 4757 C CA . VAL B 1 228 ? -6.23 7.215 6.742 1 98.62 228 VAL B CA 1
ATOM 4758 C C . VAL B 1 228 ? -4.965 7.129 5.887 1 98.62 228 VAL B C 1
ATOM 4760 O O . VAL B 1 228 ? -4.227 6.145 5.957 1 98.62 228 VAL B O 1
ATOM 4763 N N . PHE B 1 229 ? -4.703 8.195 5.094 1 98.88 229 PHE B N 1
ATOM 4764 C CA . PHE B 1 229 ? -3.574 8.227 4.172 1 98.88 229 PHE B CA 1
ATOM 4765 C C . PHE B 1 229 ? -2.502 9.188 4.664 1 98.88 229 PHE B C 1
ATOM 4767 O O . PHE B 1 229 ? -2.814 10.25 5.219 1 98.88 229 PHE B O 1
ATOM 4774 N N . PHE B 1 230 ? -1.283 8.789 4.434 1 98.88 230 PHE B N 1
ATOM 4775 C CA . PHE B 1 230 ? -0.146 9.672 4.66 1 98.88 230 PHE B CA 1
ATOM 4776 C C . PHE B 1 230 ? 0.707 9.789 3.404 1 98.88 230 PHE B C 1
ATOM 4778 O O . PHE B 1 230 ? 1.196 8.781 2.883 1 98.88 230 PHE B O 1
ATOM 4785 N N . PHE B 1 231 ? 0.816 10.992 2.9 1 98.88 231 PHE B N 1
ATOM 4786 C CA . PHE B 1 231 ? 1.729 11.328 1.814 1 98.88 231 PHE B CA 1
ATOM 4787 C C . PHE B 1 231 ? 2.895 12.172 2.326 1 98.88 231 PHE B C 1
ATOM 4789 O O . PHE B 1 231 ? 2.691 13.25 2.879 1 98.88 231 PHE B O 1
ATOM 4796 N N . ASP B 1 232 ? 4.074 11.648 2.129 1 98.69 232 ASP B N 1
ATOM 4797 C CA . ASP B 1 232 ? 5.27 12.312 2.635 1 98.69 232 ASP B CA 1
ATOM 4798 C C . ASP B 1 232 ? 6.277 12.562 1.515 1 98.69 232 ASP B C 1
ATOM 4800 O O . ASP B 1 232 ? 6.984 11.641 1.096 1 98.69 232 ASP B O 1
ATOM 4804 N N . LEU B 1 233 ? 6.344 13.781 1.055 1 98.62 233 LEU B N 1
ATOM 4805 C CA . LEU B 1 233 ? 7.316 14.156 0.035 1 98.62 233 LEU B CA 1
ATOM 4806 C C . LEU B 1 233 ? 8.547 14.797 0.669 1 98.62 233 LEU B C 1
ATOM 4808 O O . LEU B 1 233 ? 8.461 15.898 1.218 1 98.62 233 LEU B O 1
ATOM 4812 N N . GLY B 1 234 ? 9.664 14.188 0.573 1 97.31 234 GLY B N 1
ATOM 4813 C CA . GLY B 1 234 ? 10.852 14.469 1.362 1 97.31 234 GLY B CA 1
ATOM 4814 C C . GLY B 1 234 ? 10.898 13.695 2.664 1 97.31 234 GLY B C 1
ATOM 4815 O O . GLY B 1 234 ? 11.125 14.273 3.73 1 97.31 234 GLY B O 1
ATOM 4816 N N . ALA B 1 235 ? 10.734 12.359 2.551 1 96.44 235 ALA B N 1
ATOM 4817 C CA . ALA B 1 235 ? 10.375 11.508 3.682 1 96.44 235 ALA B CA 1
ATOM 4818 C C . ALA B 1 235 ? 11.602 11.172 4.527 1 96.44 235 ALA B C 1
ATOM 4820 O O . ALA B 1 235 ? 11.477 10.766 5.684 1 96.44 235 ALA B O 1
ATOM 4821 N N . THR B 1 236 ? 12.719 11.258 4.074 1 92.12 236 THR B N 1
ATOM 4822 C CA . THR B 1 236 ? 13.898 10.719 4.738 1 92.12 236 THR B CA 1
ATOM 4823 C C . THR B 1 236 ? 13.656 9.289 5.211 1 92.12 236 THR B C 1
ATOM 4825 O O . THR B 1 236 ? 12.859 8.562 4.613 1 92.12 236 THR B O 1
ATOM 4828 N N . ALA B 1 237 ? 14.461 8.789 6.047 1 94.31 237 ALA B N 1
ATOM 4829 C CA . ALA B 1 237 ? 14.273 7.438 6.57 1 94.31 237 ALA B CA 1
ATOM 4830 C C . ALA B 1 237 ? 13.562 7.469 7.922 1 94.31 237 ALA B C 1
ATOM 4832 O O . ALA B 1 237 ? 13.633 8.469 8.641 1 94.31 237 ALA B O 1
ATOM 4833 N N . TYR B 1 238 ? 12.852 6.434 8.172 1 96 238 TYR B N 1
ATOM 4834 C CA . TYR B 1 238 ? 12.266 6.285 9.5 1 96 238 TYR B CA 1
ATOM 4835 C C . TYR B 1 238 ? 13.336 6.223 10.57 1 96 238 TYR B C 1
ATOM 4837 O O . TYR B 1 238 ? 14.289 5.441 10.469 1 96 238 TYR B O 1
ATOM 4845 N N . ARG B 1 239 ? 13.219 7.07 11.547 1 92 239 ARG B N 1
ATOM 4846 C CA . ARG B 1 239 ? 14.148 7.082 12.672 1 92 239 ARG B CA 1
ATOM 4847 C C . ARG B 1 239 ? 13.398 6.961 14 1 92 239 ARG B C 1
ATOM 4849 O O . ARG B 1 239 ? 12.43 7.676 14.234 1 92 239 ARG B O 1
ATOM 4856 N N . GLN B 1 240 ? 13.859 6.113 14.812 1 83.75 240 GLN B N 1
ATOM 4857 C CA . GLN B 1 240 ? 13.188 5.84 16.078 1 83.75 240 GLN B CA 1
ATOM 4858 C C . GLN B 1 240 ? 13.344 7.008 17.047 1 83.75 240 GLN B C 1
ATOM 4860 O O . GLN B 1 240 ? 12.484 7.227 17.906 1 83.75 240 GLN B O 1
ATOM 4865 N N . SER B 1 241 ? 14.336 7.715 16.812 1 78.5 241 SER B N 1
ATOM 4866 C CA . SER B 1 241 ? 14.531 8.867 17.688 1 78.5 241 SER B CA 1
ATOM 4867 C C . SER B 1 241 ? 13.5 9.953 17.406 1 78.5 241 SER B C 1
ATOM 4869 O O . SER B 1 241 ? 13.172 10.219 16.25 1 78.5 241 SER B O 1
ATOM 4871 N N . ASP B 1 242 ? 12.914 10.445 18.438 1 66.25 242 ASP B N 1
ATOM 4872 C CA . ASP B 1 242 ? 11.922 11.516 18.328 1 66.25 242 ASP B CA 1
ATOM 4873 C C . ASP B 1 242 ? 12.586 12.859 18.047 1 66.25 242 ASP B C 1
ATOM 4875 O O . ASP B 1 242 ? 11.906 13.859 17.812 1 66.25 242 ASP B O 1
ATOM 4879 N N . LYS B 1 243 ? 13.742 12.844 18.031 1 69.38 243 LYS B N 1
ATOM 4880 C CA . LYS B 1 243 ? 14.445 14.109 17.828 1 69.38 243 LYS B CA 1
ATOM 4881 C C . LYS B 1 243 ? 14.383 14.562 16.375 1 69.38 243 LYS B C 1
ATOM 4883 O O . LYS B 1 243 ? 14.328 15.766 16.094 1 69.38 243 LYS B O 1
ATOM 4888 N N . GLU B 1 244 ? 14.273 13.625 15.555 1 72.5 244 GLU B N 1
ATOM 4889 C CA . GLU B 1 244 ? 14.266 13.969 14.133 1 72.5 244 GLU B CA 1
ATOM 4890 C C . GLU B 1 244 ? 12.836 14.062 13.594 1 72.5 244 GLU B C 1
ATOM 4892 O O . GLU B 1 244 ? 12.016 13.172 13.844 1 72.5 244 GLU B O 1
ATOM 4897 N N . PRO B 1 245 ? 12.68 15.312 13.047 1 81.38 245 PRO B N 1
ATOM 4898 C CA . PRO B 1 245 ? 11.383 15.383 12.375 1 81.38 245 PRO B CA 1
ATOM 4899 C C . PRO B 1 245 ? 11.281 14.438 11.18 1 81.38 245 PRO B C 1
ATOM 4901 O O . PRO B 1 245 ? 12.266 14.234 10.461 1 81.38 245 PRO B O 1
ATOM 4904 N N . GLY B 1 246 ? 10.25 13.719 11.148 1 89.31 246 GLY B N 1
ATOM 4905 C CA . GLY B 1 246 ? 10.094 12.836 10.008 1 89.31 246 GLY B CA 1
ATOM 4906 C C . GLY B 1 246 ? 8.938 11.867 10.156 1 89.31 246 GLY B C 1
ATOM 4907 O O . GLY B 1 246 ? 7.992 12.133 10.906 1 89.31 246 GLY B O 1
ATOM 4908 N N . GLN B 1 247 ? 9.008 10.93 9.359 1 93.19 247 GLN B N 1
ATOM 4909 C CA . GLN B 1 247 ? 7.871 10.023 9.227 1 93.19 247 GLN B CA 1
ATOM 4910 C C . GLN B 1 247 ? 7.535 9.367 10.562 1 93.19 247 GLN B C 1
ATOM 4912 O O . GLN B 1 247 ? 6.367 9.117 10.859 1 93.19 247 GLN B O 1
ATOM 4917 N N . SER B 1 248 ? 8.57 9.18 11.453 1 94.81 248 SER B N 1
ATOM 4918 C CA . SER B 1 248 ? 8.305 8.516 12.719 1 94.81 248 SER B CA 1
ATOM 4919 C C . SER B 1 248 ? 7.418 9.367 13.617 1 94.81 248 SER B C 1
ATOM 4921 O O . SER B 1 248 ? 6.535 8.852 14.305 1 94.81 248 SER B O 1
ATOM 4923 N N . TRP B 1 249 ? 7.664 10.633 13.648 1 94.56 249 TRP B N 1
ATOM 4924 C CA . TRP B 1 249 ? 6.836 11.547 14.438 1 94.56 249 TRP B CA 1
ATOM 4925 C C . TRP B 1 249 ? 5.391 11.523 13.953 1 94.56 249 TRP B C 1
ATOM 4927 O O . TRP B 1 249 ? 4.457 11.477 14.758 1 94.56 249 TRP B O 1
ATOM 4937 N N . PHE B 1 250 ? 5.188 11.531 12.656 1 96.75 250 PHE B N 1
ATOM 4938 C CA . PHE B 1 250 ? 3.842 11.5 12.102 1 96.75 250 PHE B CA 1
ATOM 4939 C C . PHE B 1 250 ? 3.135 10.203 12.469 1 96.75 250 PHE B C 1
ATOM 4941 O O . PHE B 1 250 ? 1.978 10.219 12.891 1 96.75 250 PHE B O 1
ATOM 4948 N N . VAL B 1 251 ? 3.848 9.109 12.273 1 97.12 251 VAL B N 1
ATOM 4949 C CA . VAL B 1 251 ? 3.279 7.805 12.578 1 97.12 251 VAL B CA 1
ATOM 4950 C C . VAL B 1 251 ? 2.844 7.758 14.039 1 97.12 251 VAL B C 1
ATOM 4952 O O . VAL B 1 251 ? 1.698 7.418 14.344 1 97.12 251 VAL B O 1
ATOM 4955 N N . ARG B 1 252 ? 3.672 8.188 14.961 1 95.69 252 ARG B N 1
ATOM 4956 C CA . ARG B 1 252 ? 3.371 8.117 16.391 1 95.69 252 ARG B CA 1
ATOM 4957 C C . ARG B 1 252 ? 2.297 9.125 16.766 1 95.69 252 ARG B C 1
ATOM 4959 O O . ARG B 1 252 ? 1.389 8.805 17.547 1 95.69 252 ARG B O 1
ATOM 4966 N N . SER B 1 253 ? 2.387 10.305 16.25 1 95.94 253 SER B N 1
ATOM 4967 C CA . SER B 1 253 ? 1.466 11.375 16.625 1 95.94 253 SER B CA 1
ATOM 4968 C C . SER B 1 253 ? 0.043 11.062 16.172 1 95.94 253 SER B C 1
ATOM 4970 O O . SER B 1 253 ? -0.905 11.211 16.953 1 95.94 253 SER B O 1
ATOM 4972 N N . TYR B 1 254 ? -0.099 10.547 15.023 1 98.12 254 TYR B N 1
ATOM 4973 C CA . TYR B 1 254 ? -1.448 10.289 14.539 1 98.12 254 TYR B CA 1
ATOM 4974 C C . TYR B 1 254 ? -1.992 8.984 15.109 1 98.12 254 TYR B C 1
ATOM 4976 O O . TYR B 1 254 ? -3.201 8.844 15.305 1 98.12 254 TYR B O 1
ATOM 4984 N N . ALA B 1 255 ? -1.119 8.055 15.344 1 98 255 ALA B N 1
ATOM 4985 C CA . ALA B 1 255 ? -1.581 6.891 16.109 1 98 255 ALA B CA 1
ATOM 4986 C C . ALA B 1 255 ? -2.139 7.312 17.453 1 98 255 ALA B C 1
ATOM 4988 O O . ALA B 1 255 ? -3.213 6.859 17.859 1 98 255 ALA B O 1
ATOM 4989 N N . ALA B 1 256 ? -1.425 8.18 18.125 1 97.31 256 ALA B N 1
ATOM 4990 C CA . ALA B 1 256 ? -1.869 8.688 19.422 1 97.31 256 ALA B CA 1
ATOM 4991 C C . ALA B 1 256 ? -3.184 9.445 19.297 1 97.31 256 ALA B C 1
ATOM 4993 O O . ALA B 1 256 ? -4.027 9.406 20.188 1 97.31 256 ALA B O 1
ATOM 4994 N N . ALA B 1 257 ? -3.393 10.07 18.188 1 98.44 257 ALA B N 1
ATOM 4995 C CA . ALA B 1 257 ? -4.598 10.859 17.953 1 98.44 257 ALA B CA 1
ATOM 4996 C C . ALA B 1 257 ? -5.762 9.961 17.531 1 98.44 257 ALA B C 1
ATOM 4998 O O . ALA B 1 257 ? -6.852 10.453 17.219 1 98.44 257 ALA B O 1
ATOM 4999 N N . GLY B 1 258 ? -5.504 8.664 17.453 1 98.31 258 GLY B N 1
ATOM 5000 C CA . GLY B 1 258 ? -6.543 7.719 17.078 1 98.31 258 GLY B CA 1
ATOM 5001 C C . GLY B 1 258 ? -6.703 7.574 15.57 1 98.31 258 GLY B C 1
ATOM 5002 O O . GLY B 1 258 ? -7.746 7.117 15.094 1 98.31 258 GLY B O 1
ATOM 5003 N N . LEU B 1 259 ? -5.742 8.008 14.844 1 98.44 259 LEU B N 1
ATOM 5004 C CA . LEU B 1 259 ? -5.781 7.988 13.383 1 98.44 259 LEU B CA 1
ATOM 5005 C C . LEU B 1 259 ? -4.547 7.297 12.812 1 98.44 259 LEU B C 1
ATOM 5007 O O . LEU B 1 259 ? -3.801 7.895 12.039 1 98.44 259 LEU B O 1
ATOM 5011 N N . PRO B 1 260 ? -4.34 6.055 13.188 1 98.56 260 PRO B N 1
ATOM 5012 C CA . PRO B 1 260 ? -3.215 5.359 12.562 1 98.56 260 PRO B CA 1
ATOM 5013 C C . PRO B 1 260 ? -3.348 5.277 11.039 1 98.56 260 PRO B C 1
ATOM 5015 O O . PRO B 1 260 ? -4.453 5.102 10.523 1 98.56 260 PRO B O 1
ATOM 5018 N N . PHE B 1 261 ? -2.23 5.285 10.383 1 98.62 261 PHE B N 1
ATOM 5019 C CA . PHE B 1 261 ? -2.242 5.293 8.93 1 98.62 261 PHE B CA 1
ATOM 5020 C C . PHE B 1 261 ? -2.607 3.916 8.383 1 98.62 261 PHE B C 1
ATOM 5022 O O . PHE B 1 261 ? -2.143 2.896 8.891 1 98.62 261 PHE B O 1
ATOM 5029 N N . ASP B 1 262 ? -3.461 3.953 7.359 1 97.75 262 ASP B N 1
ATOM 5030 C CA . ASP B 1 262 ? -3.826 2.736 6.641 1 97.75 262 ASP B CA 1
ATOM 5031 C C . ASP B 1 262 ? -2.961 2.551 5.398 1 97.75 262 ASP B C 1
ATOM 5033 O O . ASP B 1 262 ? -2.797 1.43 4.91 1 97.75 262 ASP B O 1
ATOM 5037 N N . ARG B 1 263 ? -2.441 3.699 4.898 1 98.44 263 ARG B N 1
ATOM 5038 C CA . ARG B 1 263 ? -1.532 3.705 3.756 1 98.44 263 ARG B CA 1
ATOM 5039 C C . ARG B 1 263 ? -0.573 4.887 3.826 1 98.44 263 ARG B C 1
ATOM 5041 O O . ARG B 1 263 ? -0.982 6.008 4.141 1 98.44 263 ARG B O 1
ATOM 5048 N N . MET B 1 264 ? 0.626 4.531 3.559 1 98.75 264 MET B N 1
ATOM 5049 C CA . MET B 1 264 ? 1.665 5.559 3.531 1 98.75 264 MET B CA 1
ATOM 5050 C C . MET B 1 264 ? 2.389 5.562 2.189 1 98.75 264 MET B C 1
ATOM 5052 O O . MET B 1 264 ? 2.744 4.504 1.667 1 98.75 264 MET B O 1
ATOM 5056 N N . PHE B 1 265 ? 2.541 6.719 1.603 1 98.81 265 PHE B N 1
ATOM 5057 C CA . PHE B 1 265 ? 3.307 6.938 0.382 1 98.81 265 PHE B CA 1
ATOM 5058 C C . PHE B 1 265 ? 4.434 7.938 0.624 1 98.81 265 PHE B C 1
ATOM 5060 O O . PHE B 1 265 ? 4.18 9.109 0.901 1 98.81 265 PHE B O 1
ATOM 5067 N N . GLU B 1 266 ? 5.613 7.473 0.515 1 98.38 266 GLU B N 1
ATOM 5068 C CA . GLU B 1 266 ? 6.758 8.289 0.921 1 98.38 266 GLU B CA 1
ATOM 5069 C C . GLU B 1 266 ? 7.781 8.398 -0.204 1 98.38 266 GLU B C 1
ATOM 5071 O O . GLU B 1 266 ? 8.211 7.387 -0.761 1 98.38 266 GLU B O 1
ATOM 5076 N N . TRP B 1 267 ? 8.172 9.594 -0.561 1 98.56 267 TRP B N 1
ATOM 5077 C CA . TRP B 1 267 ? 9.18 9.852 -1.579 1 98.56 267 TRP B CA 1
ATOM 5078 C C . TRP B 1 267 ? 10.445 10.43 -0.955 1 98.56 267 TRP B C 1
ATOM 5080 O O . TRP B 1 267 ? 10.375 11.336 -0.119 1 98.56 267 TRP B O 1
ATOM 5090 N N . GLU B 1 268 ? 11.531 9.945 -1.355 1 98 268 GLU B N 1
ATOM 5091 C CA . GLU B 1 268 ? 12.836 10.492 -0.994 1 98 268 GLU B CA 1
ATOM 5092 C C . GLU B 1 268 ? 13.82 10.391 -2.158 1 98 268 GLU B C 1
ATOM 5094 O O . GLU B 1 268 ? 14.07 9.305 -2.678 1 98 268 GLU B O 1
ATOM 5099 N N . ALA B 1 269 ? 14.391 11.516 -2.5 1 97.5 269 ALA B N 1
ATOM 5100 C CA . ALA B 1 269 ? 15.25 11.594 -3.678 1 97.5 269 ALA B CA 1
ATOM 5101 C C . ALA B 1 269 ? 16.641 11.039 -3.379 1 97.5 269 ALA B C 1
ATOM 5103 O O . ALA B 1 269 ? 17.281 10.453 -4.254 1 97.5 269 ALA B O 1
ATOM 5104 N N . ARG B 1 270 ? 17.125 11.273 -2.234 1 96.94 270 ARG B N 1
ATOM 5105 C CA . ARG B 1 270 ? 18.453 10.781 -1.892 1 96.94 270 ARG B CA 1
ATOM 5106 C C . ARG B 1 270 ? 18.5 9.258 -1.905 1 96.94 270 ARG B C 1
ATOM 5108 O O . ARG B 1 270 ? 17.719 8.602 -1.198 1 96.94 270 ARG B O 1
ATOM 5115 N N . ALA B 1 271 ? 19.375 8.766 -2.635 1 97.31 271 ALA B N 1
ATOM 5116 C CA . ALA B 1 271 ? 19.531 7.316 -2.676 1 97.31 271 ALA B CA 1
ATOM 5117 C C . ALA B 1 271 ? 20.016 6.777 -1.331 1 97.31 271 ALA B C 1
ATOM 5119 O O . ALA B 1 271 ? 20.969 7.297 -0.75 1 97.31 271 ALA B O 1
ATOM 5120 N N . MET B 1 272 ? 19.359 5.758 -0.875 1 97.12 272 MET B N 1
ATOM 5121 C CA . MET B 1 272 ? 19.703 5.129 0.398 1 97.12 272 MET B CA 1
ATOM 5122 C C . MET B 1 272 ? 19.797 3.615 0.253 1 97.12 272 MET B C 1
ATOM 5124 O O . MET B 1 272 ? 19.172 3.035 -0.639 1 97.12 272 MET B O 1
ATOM 5128 N N . SER B 1 273 ? 20.562 3.061 1.115 1 97.25 273 SER B N 1
ATOM 5129 C CA . SER B 1 273 ? 20.609 1.603 1.161 1 97.25 273 SER B CA 1
ATOM 5130 C C . SER B 1 273 ? 19.312 1.035 1.75 1 97.25 273 SER B C 1
ATOM 5132 O O . SER B 1 273 ? 18.625 1.716 2.508 1 97.25 273 SER B O 1
ATOM 5134 N N . PRO B 1 274 ? 19.047 -0.226 1.398 1 97.12 274 PRO B N 1
ATOM 5135 C CA . PRO B 1 274 ? 17.859 -0.851 2.016 1 97.12 274 PRO B CA 1
ATOM 5136 C C . PRO B 1 274 ? 17.922 -0.842 3.541 1 97.12 274 PRO B C 1
ATOM 5138 O O . PRO B 1 274 ? 16.906 -0.629 4.203 1 97.12 274 PRO B O 1
ATOM 5141 N N . ALA B 1 275 ? 19.062 -1.031 4.039 1 96.56 275 ALA B N 1
ATOM 5142 C CA . ALA B 1 275 ? 19.219 -1.025 5.492 1 96.56 275 ALA B CA 1
ATOM 5143 C C . ALA B 1 275 ? 18.859 0.34 6.078 1 96.56 275 ALA B C 1
ATOM 5145 O O . ALA B 1 275 ? 18.172 0.426 7.098 1 96.56 275 ALA B O 1
ATOM 5146 N N . GLU B 1 276 ? 19.359 1.354 5.469 1 96.31 276 GLU B N 1
ATOM 5147 C CA . GLU B 1 276 ? 19.047 2.707 5.922 1 96.31 276 GLU B CA 1
ATOM 5148 C C . GLU B 1 276 ? 17.531 2.963 5.91 1 96.31 276 GLU B C 1
ATOM 5150 O O . GLU B 1 276 ? 17.016 3.656 6.785 1 96.31 276 GLU B O 1
ATOM 5155 N N . ILE B 1 277 ? 16.844 2.408 4.965 1 97.5 277 ILE B N 1
ATOM 5156 C CA . ILE B 1 277 ? 15.422 2.639 4.789 1 97.5 277 ILE B CA 1
ATOM 5157 C C . ILE B 1 277 ? 14.641 1.797 5.793 1 97.5 277 ILE B C 1
ATOM 5159 O O . ILE B 1 277 ? 13.734 2.303 6.461 1 97.5 277 ILE B O 1
ATOM 5163 N N . PHE B 1 278 ? 15.047 0.542 6.043 1 97.38 278 PHE B N 1
ATOM 5164 C CA . PHE B 1 278 ? 14.094 -0.386 6.633 1 97.38 278 PHE B CA 1
ATOM 5165 C C . PHE B 1 278 ? 14.508 -0.767 8.047 1 97.38 278 PHE B C 1
ATOM 5167 O O . PHE B 1 278 ? 13.695 -1.277 8.82 1 97.38 278 PHE B O 1
ATOM 5174 N N . ASN B 1 279 ? 15.695 -0.551 8.438 1 95.25 279 ASN B N 1
ATOM 5175 C CA . ASN B 1 279 ? 16.188 -1.098 9.703 1 95.25 279 ASN B CA 1
ATOM 5176 C C . ASN B 1 279 ? 15.398 -0.569 10.891 1 95.25 279 ASN B C 1
ATOM 5178 O O . ASN B 1 279 ? 15.188 -1.286 11.867 1 95.25 279 ASN B O 1
ATOM 5182 N N . GLU B 1 280 ? 15 0.663 10.75 1 95.38 280 GLU B N 1
ATOM 5183 C CA . GLU B 1 280 ? 14.359 1.256 11.914 1 95.38 280 GLU B CA 1
ATOM 5184 C C . GLU B 1 280 ? 12.844 1.327 11.734 1 95.38 280 GLU B C 1
ATOM 5186 O O . GLU B 1 280 ? 12.125 1.796 12.625 1 95.38 280 GLU B O 1
ATOM 5191 N N . VAL B 1 281 ? 12.352 0.891 10.594 1 96.88 281 VAL B N 1
ATOM 5192 C CA . VAL B 1 281 ? 10.906 0.862 10.398 1 96.88 281 VAL B CA 1
ATOM 5193 C C . VAL B 1 281 ? 10.281 -0.188 11.305 1 96.88 281 VAL B C 1
ATOM 5195 O O . VAL B 1 281 ? 10.672 -1.356 11.281 1 96.88 281 VAL B O 1
ATOM 5198 N N . PRO B 1 282 ? 9.375 0.23 12.188 1 96.38 282 PRO B N 1
ATOM 5199 C CA . PRO B 1 282 ? 8.68 -0.8 12.961 1 96.38 282 PRO B CA 1
ATOM 5200 C C . PRO B 1 282 ? 8.062 -1.883 12.07 1 96.38 282 PRO B C 1
ATOM 5202 O O . PRO B 1 282 ? 7.461 -1.573 11.039 1 96.38 282 PRO B O 1
ATOM 5205 N N . LYS B 1 283 ? 8.133 -3.074 12.438 1 97 283 LYS B N 1
ATOM 5206 C CA . LYS B 1 283 ? 7.715 -4.223 11.641 1 97 283 LYS B CA 1
ATOM 5207 C C . LYS B 1 283 ? 6.227 -4.16 11.32 1 97 283 LYS B C 1
ATOM 5209 O O . LYS B 1 283 ? 5.801 -4.551 10.234 1 97 283 LYS B O 1
ATOM 5214 N N . GLU B 1 284 ? 5.43 -3.627 12.203 1 97 284 GLU B N 1
ATOM 5215 C CA . GLU B 1 284 ? 3.982 -3.559 12.039 1 97 284 GLU B CA 1
ATOM 5216 C C . GLU B 1 284 ? 3.598 -2.525 10.977 1 97 284 GLU B C 1
ATOM 5218 O O . GLU B 1 284 ? 2.457 -2.504 10.508 1 97 284 GLU B O 1
ATOM 5223 N N . LEU B 1 285 ? 4.547 -1.729 10.586 1 98.06 285 LEU B N 1
ATOM 5224 C CA . LEU B 1 285 ? 4.242 -0.646 9.656 1 98.06 285 LEU B CA 1
ATOM 5225 C C . LEU B 1 285 ? 4.383 -1.113 8.211 1 98.06 285 LEU B C 1
ATOM 5227 O O . LEU B 1 285 ? 3.908 -0.446 7.289 1 98.06 285 LEU B O 1
ATOM 5231 N N . LEU B 1 286 ? 4.957 -2.229 7.984 1 98.38 286 LEU B N 1
ATOM 5232 C CA . LEU B 1 286 ? 5.258 -2.65 6.621 1 98.38 286 LEU B CA 1
ATOM 5233 C C . LEU B 1 286 ? 3.975 -2.898 5.832 1 98.38 286 LEU B C 1
ATOM 5235 O O . LEU B 1 286 ? 3.936 -2.682 4.621 1 98.38 286 LEU B O 1
ATOM 5239 N N . LYS B 1 287 ? 2.902 -3.195 6.508 1 98.25 287 LYS B N 1
ATOM 5240 C CA . LYS B 1 287 ? 1.65 -3.49 5.816 1 98.25 287 LYS B CA 1
ATOM 5241 C C . LYS B 1 287 ? 1.054 -2.23 5.199 1 98.25 287 LYS B C 1
ATOM 5243 O O . LYS B 1 287 ? 0.164 -2.311 4.348 1 98.25 287 LYS B O 1
ATOM 5248 N N . VAL B 1 288 ? 1.538 -1.069 5.648 1 98.5 288 VAL B N 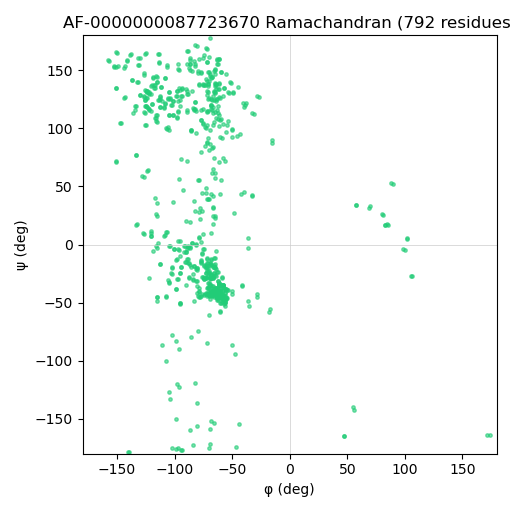1
ATOM 5249 C CA . VAL B 1 288 ? 0.957 0.171 5.145 1 98.5 288 VAL B CA 1
ATOM 5250 C C . VAL B 1 288 ? 2.035 1.011 4.465 1 98.5 288 VAL B C 1
ATOM 5252 O O . VAL B 1 288 ? 1.77 2.125 4.008 1 98.5 288 VAL B O 1
ATOM 5255 N N . TYR B 1 289 ? 3.254 0.49 4.285 1 98.5 289 TYR B N 1
ATOM 5256 C CA . TYR B 1 289 ? 4.461 1.251 3.984 1 98.5 289 TYR B CA 1
ATOM 5257 C C . TYR B 1 289 ? 4.805 1.162 2.502 1 98.5 289 TYR B C 1
ATOM 5259 O O . TYR B 1 289 ? 5.168 0.093 2.006 1 98.5 289 TYR B O 1
ATOM 5267 N N . SER B 1 290 ? 4.695 2.25 1.76 1 98.56 290 SER B N 1
ATOM 5268 C CA . SER B 1 290 ? 5.219 2.389 0.404 1 98.56 290 SER B CA 1
ATOM 5269 C C . SER B 1 290 ? 6.289 3.473 0.33 1 98.56 290 SER B C 1
ATOM 5271 O O . SER B 1 290 ? 5.984 4.66 0.456 1 98.56 290 SER B O 1
ATOM 5273 N N . TYR B 1 291 ? 7.453 3.014 0.157 1 98.44 291 TYR B N 1
ATOM 5274 C CA . TYR B 1 291 ? 8.594 3.922 0.149 1 98.44 291 TYR B CA 1
ATOM 5275 C C . TYR B 1 291 ? 9.219 3.994 -1.236 1 98.44 291 TYR B C 1
ATOM 5277 O O . TYR B 1 291 ? 9.727 2.992 -1.749 1 98.44 291 TYR B O 1
ATOM 5285 N N . PHE B 1 292 ? 9.211 5.172 -1.82 1 98.62 292 PHE B N 1
ATOM 5286 C CA . PHE B 1 292 ? 9.773 5.422 -3.143 1 98.62 292 PHE B CA 1
ATOM 5287 C C . PHE B 1 292 ? 11.078 6.207 -3.037 1 98.62 292 PHE B C 1
ATOM 5289 O O . PHE B 1 292 ? 11.062 7.438 -2.934 1 98.62 292 PHE B O 1
ATOM 5296 N N . ASN B 1 293 ? 12.156 5.504 -3.129 1 98.44 293 ASN B N 1
ATOM 5297 C CA . ASN B 1 293 ? 13.469 6.156 -3.086 1 98.44 293 ASN B CA 1
ATOM 5298 C C . ASN B 1 293 ? 13.82 6.785 -4.43 1 98.44 293 ASN B C 1
ATOM 5300 O O . ASN B 1 293 ? 14.867 6.473 -5.008 1 98.44 293 ASN B O 1
ATOM 5304 N N . ILE B 1 294 ? 12.984 7.602 -4.898 1 98 294 ILE B N 1
ATOM 5305 C CA . ILE B 1 294 ? 13.078 8.414 -6.105 1 98 294 ILE B CA 1
ATOM 5306 C C . ILE B 1 294 ? 12.477 9.789 -5.848 1 98 294 ILE B C 1
ATOM 5308 O O . ILE B 1 294 ? 11.719 9.977 -4.887 1 98 294 ILE B O 1
ATOM 5312 N N . PRO B 1 295 ? 12.82 10.789 -6.613 1 97.62 295 PRO B N 1
ATOM 5313 C CA . PRO B 1 295 ? 12.195 12.102 -6.43 1 97.62 295 PRO B CA 1
ATOM 5314 C C . PRO B 1 295 ? 10.711 12.102 -6.801 1 97.62 295 PRO B C 1
ATOM 5316 O O . PRO B 1 295 ? 10.305 11.414 -7.742 1 97.62 295 PRO B O 1
ATOM 5319 N N . ALA B 1 296 ? 9.953 12.859 -6.07 1 98.19 296 ALA B N 1
ATOM 5320 C CA . ALA B 1 296 ? 8.586 13.141 -6.512 1 98.19 296 ALA B CA 1
ATOM 5321 C C . ALA B 1 296 ? 8.586 13.945 -7.809 1 98.19 296 ALA B C 1
ATOM 5323 O O . ALA B 1 296 ? 9.391 14.859 -7.98 1 98.19 296 ALA B O 1
ATOM 5324 N N . THR B 1 297 ? 7.719 13.594 -8.703 1 98.06 297 THR B N 1
ATOM 5325 C CA . THR B 1 297 ? 7.672 14.297 -9.977 1 98.06 297 THR B CA 1
ATOM 5326 C C . THR B 1 297 ? 6.812 15.555 -9.875 1 98.06 297 THR B C 1
ATOM 5328 O O . THR B 1 297 ? 5.855 15.602 -9.102 1 98.06 297 THR B O 1
ATOM 5331 N N . THR B 1 298 ? 7.184 16.578 -10.688 1 98.19 298 THR B N 1
ATOM 5332 C CA . THR B 1 298 ? 6.41 17.812 -10.758 1 98.19 298 THR B CA 1
ATOM 5333 C C . THR B 1 298 ? 5.512 17.828 -11.984 1 98.19 298 THR B C 1
ATOM 5335 O O . THR B 1 298 ? 4.727 18.75 -12.18 1 98.19 298 THR B O 1
ATOM 5338 N N . ASP B 1 299 ? 5.633 16.781 -12.805 1 98.06 299 ASP B N 1
ATOM 5339 C CA . ASP B 1 299 ? 4.809 16.672 -14.008 1 98.06 299 ASP B CA 1
ATOM 5340 C C . ASP B 1 299 ? 3.389 16.234 -13.656 1 98.06 299 ASP B C 1
ATOM 5342 O O . ASP B 1 299 ? 3.148 15.055 -13.375 1 98.06 299 ASP B O 1
ATOM 5346 N N . THR B 1 300 ? 2.486 17.109 -13.742 1 97.44 300 THR B N 1
ATOM 5347 C CA . THR B 1 300 ? 1.113 16.875 -13.312 1 97.44 300 THR B CA 1
ATOM 5348 C C . THR B 1 300 ? 0.432 15.859 -14.227 1 97.44 300 THR B C 1
ATOM 5350 O O . THR B 1 300 ? -0.635 15.336 -13.898 1 97.44 300 THR B O 1
ATOM 5353 N N . LYS B 1 301 ? 0.981 15.57 -15.32 1 97.31 301 LYS B N 1
ATOM 5354 C CA . LYS B 1 301 ? 0.406 14.578 -16.219 1 97.31 301 LYS B CA 1
ATOM 5355 C C . LYS B 1 301 ? 0.892 13.172 -15.875 1 97.31 301 LYS B C 1
ATOM 5357 O O . LYS B 1 301 ? 0.342 12.18 -16.359 1 97.31 301 LYS B O 1
ATOM 5362 N N . ASP B 1 302 ? 1.936 13.125 -15.109 1 98.06 302 ASP B N 1
ATOM 5363 C CA . ASP B 1 302 ? 2.512 11.852 -14.695 1 98.06 302 ASP B CA 1
ATOM 5364 C C . ASP B 1 302 ? 1.599 11.133 -13.711 1 98.06 302 ASP B C 1
ATOM 5366 O O . ASP B 1 302 ? 1.258 11.68 -12.656 1 98.06 302 ASP B O 1
ATOM 5370 N N . PRO B 1 303 ? 1.211 9.867 -13.961 1 97.62 303 PRO B N 1
ATOM 5371 C CA . PRO B 1 303 ? 0.318 9.164 -13.039 1 97.62 303 PRO B CA 1
ATOM 5372 C C . PRO B 1 303 ? 0.958 8.914 -11.672 1 97.62 303 PRO B C 1
ATOM 5374 O O . PRO B 1 303 ? 0.253 8.656 -10.695 1 97.62 303 PRO B O 1
ATOM 5377 N N . SER B 1 304 ? 2.291 9.031 -11.641 1 97.94 304 SER B N 1
ATOM 5378 C CA . SER B 1 304 ? 2.98 8.805 -10.375 1 97.94 304 SER B CA 1
ATOM 5379 C C . SER B 1 304 ? 3.082 10.086 -9.562 1 97.94 304 SER B C 1
ATOM 5381 O O . SER B 1 304 ? 3.645 10.094 -8.469 1 97.94 304 SER B O 1
ATOM 5383 N N . HIS B 1 305 ? 2.57 11.156 -10.156 1 98.75 305 HIS B N 1
ATOM 5384 C CA . HIS B 1 305 ? 2.504 12.383 -9.367 1 98.75 305 HIS B CA 1
ATOM 5385 C C . HIS B 1 305 ? 1.714 12.164 -8.078 1 98.75 305 HIS B C 1
ATOM 5387 O O . HIS B 1 305 ? 0.616 11.602 -8.102 1 98.75 305 HIS B O 1
ATOM 5393 N N . ALA B 1 306 ? 2.242 12.656 -7.016 1 98.81 306 ALA B N 1
ATOM 5394 C CA . ALA B 1 306 ? 1.649 12.391 -5.707 1 98.81 306 ALA B CA 1
ATOM 5395 C C . ALA B 1 306 ? 0.179 12.797 -5.68 1 98.81 306 ALA B C 1
ATOM 5397 O O . ALA B 1 306 ? -0.656 12.094 -5.109 1 98.81 306 ALA B O 1
ATOM 5398 N N . VAL B 1 307 ? -0.148 13.836 -6.285 1 98.88 307 VAL B N 1
ATOM 5399 C CA . VAL B 1 307 ? -1.519 14.336 -6.297 1 98.88 307 VAL B CA 1
ATOM 5400 C C . VAL B 1 307 ? -2.396 13.422 -7.148 1 98.88 307 VAL B C 1
ATOM 5402 O O . VAL B 1 307 ? -3.568 13.203 -6.828 1 98.88 307 VAL B O 1
ATOM 5405 N N . ASN B 1 308 ? -1.869 12.898 -8.234 1 98.75 308 ASN B N 1
ATOM 5406 C CA . ASN B 1 308 ? -2.625 11.938 -9.031 1 98.75 308 ASN B CA 1
ATOM 5407 C C . ASN B 1 308 ? -2.863 10.641 -8.273 1 98.75 308 ASN B C 1
ATOM 5409 O O . ASN B 1 308 ? -3.943 10.047 -8.359 1 98.75 308 ASN B O 1
ATOM 5413 N N . ILE B 1 309 ? -1.841 10.219 -7.547 1 98.81 309 ILE B N 1
ATOM 5414 C CA . ILE B 1 309 ? -2.02 9.039 -6.699 1 98.81 309 ILE B CA 1
ATOM 5415 C C . ILE B 1 309 ? -3.092 9.32 -5.648 1 98.81 309 ILE B C 1
ATOM 5417 O O . ILE B 1 309 ? -3.986 8.5 -5.43 1 98.81 309 ILE B O 1
ATOM 5421 N N . LEU B 1 310 ? -3.053 10.453 -5.07 1 98.81 310 LEU B N 1
ATOM 5422 C CA . LEU B 1 310 ? -4.055 10.859 -4.09 1 98.81 310 LEU B CA 1
ATOM 5423 C C . LEU B 1 310 ? -5.457 10.789 -4.688 1 98.81 310 LEU B C 1
ATOM 5425 O O . LEU B 1 310 ? -6.344 10.141 -4.129 1 98.81 310 LEU B O 1
ATOM 5429 N N . LYS B 1 311 ? -5.641 11.352 -5.824 1 98.44 311 LYS B N 1
ATOM 5430 C CA . LYS B 1 311 ? -6.957 11.43 -6.453 1 98.44 311 LYS B CA 1
ATOM 5431 C C . LYS B 1 311 ? -7.441 10.047 -6.891 1 98.44 311 LYS B C 1
ATOM 5433 O O . LYS B 1 311 ? -8.648 9.797 -6.938 1 98.44 311 LYS B O 1
ATOM 5438 N N . SER B 1 312 ? -6.531 9.211 -7.133 1 97.75 312 SER B N 1
ATOM 5439 C CA . SER B 1 312 ? -6.906 7.879 -7.594 1 97.75 312 SER B CA 1
ATOM 5440 C C . SER B 1 312 ? -7.332 6.988 -6.43 1 97.75 312 SER B C 1
ATOM 5442 O O . SER B 1 312 ? -8.07 6.02 -6.617 1 97.75 312 SER B O 1
ATOM 5444 N N . LEU B 1 313 ? -6.941 7.332 -5.211 1 97.62 313 LEU B N 1
ATOM 5445 C CA . LEU B 1 313 ? -7.117 6.395 -4.105 1 97.62 313 LEU B CA 1
ATOM 5446 C C . LEU B 1 313 ? -8.094 6.949 -3.074 1 97.62 313 LEU B C 1
ATOM 5448 O O . LEU B 1 313 ? -8.953 6.223 -2.574 1 97.62 313 LEU B O 1
ATOM 5452 N N . ALA B 1 314 ? -7.922 8.203 -2.736 1 97.62 314 ALA B N 1
ATOM 5453 C CA . ALA B 1 314 ? -8.68 8.773 -1.627 1 97.62 314 ALA B CA 1
ATOM 5454 C C . ALA B 1 314 ? -10.094 9.141 -2.062 1 97.62 314 ALA B C 1
ATOM 5456 O O . ALA B 1 314 ? -10.32 9.539 -3.209 1 97.62 314 ALA B O 1
ATOM 5457 N N . LYS B 1 315 ? -10.992 9.039 -1.104 1 93.88 315 LYS B N 1
ATOM 5458 C CA . LYS B 1 315 ? -12.406 9.375 -1.28 1 93.88 315 LYS B CA 1
ATOM 5459 C C . LYS B 1 315 ? -12.898 10.273 -0.154 1 93.88 315 LYS B C 1
ATOM 5461 O O . LYS B 1 315 ? -12.281 10.344 0.912 1 93.88 315 LYS B O 1
ATOM 5466 N N . PRO B 1 316 ? -14.039 10.945 -0.457 1 90.5 316 PRO B N 1
ATOM 5467 C CA . PRO B 1 316 ? -14.609 11.727 0.646 1 90.5 316 PRO B CA 1
ATOM 5468 C C . PRO B 1 316 ? -14.828 10.891 1.906 1 90.5 316 PRO B C 1
ATOM 5470 O O . PRO B 1 316 ? -15.305 9.75 1.824 1 90.5 316 PRO B O 1
ATOM 5473 N N . GLY B 1 317 ? -14.406 11.352 2.951 1 92.81 317 GLY B N 1
ATOM 5474 C CA . GLY B 1 317 ? -14.492 10.641 4.215 1 92.81 317 GLY B CA 1
ATOM 5475 C C . GLY B 1 317 ? -13.164 10.07 4.676 1 92.81 317 GLY B C 1
ATOM 5476 O O . GLY B 1 317 ? -12.969 9.82 5.867 1 92.81 317 GLY B O 1
ATOM 5477 N N . ASP B 1 318 ? -12.312 9.797 3.695 1 97.12 318 ASP B N 1
ATOM 5478 C CA . ASP B 1 318 ? -10.953 9.43 4.082 1 97.12 318 ASP B CA 1
ATOM 5479 C C . ASP B 1 318 ? -10.242 10.602 4.77 1 97.12 318 ASP B C 1
ATOM 5481 O O . ASP B 1 318 ? -10.664 11.75 4.633 1 97.12 318 ASP B O 1
ATOM 5485 N N . PHE B 1 319 ? -9.328 10.25 5.645 1 98.38 319 PHE B N 1
ATOM 5486 C CA . PHE B 1 319 ? -8.5 11.258 6.293 1 98.38 319 PHE B CA 1
ATOM 5487 C C . PHE B 1 319 ? -7.102 11.289 5.684 1 98.38 319 PHE B C 1
ATOM 5489 O O . PHE B 1 319 ? -6.383 10.289 5.715 1 98.38 319 PHE B O 1
ATOM 5496 N N . VAL B 1 320 ? -6.668 12.422 5.117 1 98.88 320 VAL B N 1
ATOM 5497 C CA . VAL B 1 320 ? -5.422 12.5 4.363 1 98.88 320 VAL B CA 1
ATOM 5498 C C . VAL B 1 320 ? -4.48 13.508 5.027 1 98.88 320 VAL B C 1
ATOM 5500 O O . VAL B 1 320 ? -4.828 14.68 5.18 1 98.88 320 VAL B O 1
ATOM 5503 N N . VAL B 1 321 ? -3.344 13.008 5.41 1 98.88 321 VAL B N 1
ATOM 5504 C CA . VAL B 1 321 ? -2.223 13.844 5.84 1 98.88 321 VAL B CA 1
ATOM 5505 C C . VAL B 1 321 ? -1.202 13.953 4.707 1 98.88 321 VAL B C 1
ATOM 5507 O O . VAL B 1 321 ? -0.728 12.938 4.191 1 98.88 321 VAL B O 1
ATOM 5510 N N . PHE B 1 322 ? -0.904 15.172 4.312 1 98.88 322 PHE B N 1
ATOM 5511 C CA . PHE B 1 322 ? 0.019 15.438 3.213 1 98.88 322 PHE B CA 1
ATOM 5512 C C . PHE B 1 322 ? 1.158 16.344 3.67 1 98.88 322 PHE B C 1
ATOM 5514 O O . PHE B 1 322 ? 0.927 17.484 4.074 1 98.88 322 PHE B O 1
ATOM 5521 N N . LYS B 1 323 ? 2.387 15.859 3.609 1 98.62 323 LYS B N 1
ATOM 5522 C CA . LYS B 1 323 ? 3.561 16.641 3.998 1 98.62 323 LYS B CA 1
ATOM 5523 C C . LYS B 1 323 ? 4.438 16.953 2.789 1 98.62 323 LYS B C 1
ATOM 5525 O O . LYS B 1 323 ? 4.77 16.062 2.008 1 98.62 323 LYS B O 1
ATOM 5530 N N . LEU B 1 324 ? 4.723 18.172 2.643 1 98.06 324 LEU B N 1
ATOM 5531 C CA . LEU B 1 324 ? 5.633 18.656 1.615 1 98.06 324 LEU B CA 1
ATOM 5532 C C . LEU B 1 324 ? 6.871 19.297 2.244 1 98.06 324 LEU B C 1
ATOM 5534 O O . LEU B 1 324 ? 6.789 20.375 2.832 1 98.06 324 LEU B O 1
ATOM 5538 N N . ASP B 1 325 ? 8.016 18.562 2.168 1 96.38 325 ASP B N 1
ATOM 5539 C CA . ASP B 1 325 ? 9.281 18.969 2.791 1 96.38 325 ASP B CA 1
ATOM 5540 C C . ASP B 1 325 ? 10.477 18.422 2.014 1 96.38 325 ASP B C 1
ATOM 5542 O O . ASP B 1 325 ? 11.164 17.516 2.486 1 96.38 325 ASP B O 1
ATOM 5546 N N . ILE B 1 326 ? 10.688 19 0.845 1 94.62 326 ILE B N 1
ATOM 5547 C CA . ILE B 1 326 ? 11.719 18.531 -0.074 1 94.62 326 ILE B CA 1
ATOM 5548 C C . ILE B 1 326 ? 12.938 19.453 0.005 1 94.62 326 ILE B C 1
ATOM 5550 O O . ILE B 1 326 ? 14.047 19.062 -0.381 1 94.62 326 ILE B O 1
ATOM 5554 N N . ASP B 1 327 ? 12.859 20.672 0.502 1 89.06 327 ASP B N 1
ATOM 5555 C CA . ASP B 1 327 ? 13.898 21.688 0.636 1 89.06 327 ASP B CA 1
ATOM 5556 C C . ASP B 1 327 ? 14.328 22.219 -0.73 1 89.06 327 ASP B C 1
ATOM 5558 O O . ASP B 1 327 ? 15.516 22.438 -0.97 1 89.06 327 ASP B O 1
ATOM 5562 N N . ALA B 1 328 ? 13.43 22.25 -1.638 1 90.62 328 ALA B N 1
ATOM 5563 C CA . ALA B 1 328 ? 13.625 22.828 -2.971 1 90.62 328 ALA B CA 1
ATOM 5564 C C . ALA B 1 328 ? 12.336 23.453 -3.486 1 90.62 328 ALA B C 1
ATOM 5566 O O . ALA B 1 328 ? 11.445 22.766 -3.975 1 90.62 328 ALA B O 1
ATOM 5567 N N . ALA B 1 329 ? 12.328 24.703 -3.441 1 90.5 329 ALA B N 1
ATOM 5568 C CA . ALA B 1 329 ? 11.125 25.453 -3.814 1 90.5 329 ALA B CA 1
ATOM 5569 C C . ALA B 1 329 ? 10.703 25.125 -5.246 1 90.5 329 ALA B C 1
ATOM 5571 O O . ALA B 1 329 ? 9.508 25.062 -5.547 1 90.5 329 ALA B O 1
ATOM 5572 N N . ALA B 1 330 ? 11.648 24.906 -6.098 1 91.25 330 ALA B N 1
ATOM 5573 C CA . ALA B 1 330 ? 11.375 24.641 -7.512 1 91.25 330 ALA B CA 1
ATOM 5574 C C . ALA B 1 330 ? 10.562 23.375 -7.691 1 91.25 330 ALA B C 1
ATOM 5576 O O . ALA B 1 330 ? 9.852 23.219 -8.688 1 91.25 330 ALA B O 1
ATOM 5577 N N . VAL B 1 331 ? 10.617 22.469 -6.727 1 95.38 331 VAL B N 1
ATOM 5578 C CA . VAL B 1 331 ? 9.875 21.219 -6.758 1 95.38 331 VAL B CA 1
ATOM 5579 C C . VAL B 1 331 ? 8.602 21.344 -5.918 1 95.38 331 VAL B C 1
ATOM 5581 O O . VAL B 1 331 ? 7.527 20.906 -6.332 1 95.38 331 VAL B O 1
ATOM 5584 N N . GLU B 1 332 ? 8.727 22.016 -4.852 1 96.19 332 GLU B N 1
ATOM 5585 C CA . GLU B 1 332 ? 7.641 22.078 -3.875 1 96.19 332 GLU B CA 1
ATOM 5586 C C . GLU B 1 332 ? 6.492 22.938 -4.387 1 96.19 332 GLU B C 1
ATOM 5588 O O . GLU B 1 332 ? 5.324 22.578 -4.254 1 96.19 332 GLU B O 1
ATOM 5593 N N . ILE B 1 333 ? 6.82 24.016 -4.973 1 95.25 333 ILE B N 1
ATOM 5594 C CA . ILE B 1 333 ? 5.793 24.984 -5.32 1 95.25 333 ILE B CA 1
ATOM 5595 C C . ILE B 1 333 ? 4.895 24.422 -6.418 1 95.25 333 ILE B C 1
ATOM 5597 O O . ILE B 1 333 ? 3.668 24.5 -6.328 1 95.25 333 ILE B O 1
ATOM 5601 N N . PRO B 1 334 ? 5.449 23.781 -7.449 1 97.38 334 PRO B N 1
ATOM 5602 C CA . PRO B 1 334 ? 4.566 23.156 -8.438 1 97.38 334 PRO B CA 1
ATOM 5603 C C . PRO B 1 334 ? 3.664 22.078 -7.82 1 97.38 334 PRO B C 1
ATOM 5605 O O . PRO B 1 334 ? 2.496 21.969 -8.195 1 97.38 334 PRO B O 1
ATOM 5608 N N . ILE B 1 335 ? 4.148 21.344 -6.918 1 98.5 335 ILE B N 1
ATOM 5609 C CA . ILE B 1 335 ? 3.352 20.297 -6.277 1 98.5 335 ILE B CA 1
ATOM 5610 C C . ILE B 1 335 ? 2.275 20.938 -5.402 1 98.5 335 ILE B C 1
ATOM 5612 O O . ILE B 1 335 ? 1.122 20.5 -5.41 1 98.5 335 ILE B O 1
ATOM 5616 N N . LEU B 1 336 ? 2.672 21.953 -4.738 1 98.19 336 LEU B N 1
ATOM 5617 C CA . LEU B 1 336 ? 1.718 22.719 -3.932 1 98.19 336 LEU B CA 1
ATOM 5618 C C . LEU B 1 336 ? 0.576 23.234 -4.793 1 98.19 336 LEU B C 1
ATOM 5620 O O . LEU B 1 336 ? -0.595 23.109 -4.43 1 98.19 336 LEU B O 1
ATOM 5624 N N . LYS B 1 337 ? 0.918 23.797 -5.875 1 98 337 LYS B N 1
ATOM 5625 C CA . LYS B 1 337 ? -0.089 24.328 -6.785 1 98 337 LYS B CA 1
ATOM 5626 C C . LYS B 1 337 ? -0.995 23.219 -7.316 1 98 337 LYS B C 1
ATOM 5628 O O . LYS B 1 337 ? -2.217 23.375 -7.363 1 98 337 LYS B O 1
ATOM 5633 N N . ALA B 1 338 ? -0.41 22.125 -7.684 1 98.62 338 ALA B N 1
ATOM 5634 C CA . ALA B 1 338 ? -1.189 20.984 -8.172 1 98.62 338 ALA B CA 1
ATOM 5635 C C . ALA B 1 338 ? -2.195 20.531 -7.125 1 98.62 338 ALA B C 1
ATOM 5637 O O . ALA B 1 338 ? -3.311 20.109 -7.465 1 98.62 338 ALA B O 1
ATOM 5638 N N . LEU B 1 339 ? -1.805 20.641 -5.922 1 98.56 339 LEU B N 1
ATOM 5639 C CA . LEU B 1 339 ? -2.633 20.172 -4.816 1 98.56 339 LEU B CA 1
ATOM 5640 C C . LEU B 1 339 ? -3.725 21.188 -4.488 1 98.56 339 LEU B C 1
ATOM 5642 O O . LEU B 1 339 ? -4.898 20.828 -4.387 1 98.56 339 LEU B O 1
ATOM 5646 N N . THR B 1 340 ? -3.402 22.453 -4.426 1 97.81 340 THR B N 1
ATOM 5647 C CA . THR B 1 340 ? -4.293 23.438 -3.824 1 97.81 340 THR B CA 1
ATOM 5648 C C . THR B 1 340 ? -5.156 24.109 -4.887 1 97.81 340 THR B C 1
ATOM 5650 O O . THR B 1 340 ? -6.199 24.688 -4.574 1 97.81 340 THR B O 1
ATOM 5653 N N . GLU B 1 341 ? -4.711 24.016 -6.113 1 97.19 341 GLU B N 1
ATOM 5654 C CA . GLU B 1 341 ? -5.465 24.672 -7.168 1 97.19 341 GLU B CA 1
ATOM 5655 C C . GLU B 1 341 ? -6.375 23.703 -7.898 1 97.19 341 GLU B C 1
ATOM 5657 O O . GLU B 1 341 ? -7.242 24.109 -8.68 1 97.19 341 GLU B O 1
ATOM 5662 N N . ASP B 1 342 ? -6.176 22.453 -7.68 1 97.31 342 ASP B N 1
ATOM 5663 C CA . ASP B 1 342 ? -7.109 21.438 -8.172 1 97.31 342 ASP B CA 1
ATOM 5664 C C . ASP B 1 342 ? -8.289 21.266 -7.211 1 97.31 342 ASP B C 1
ATOM 5666 O O . ASP B 1 342 ? -8.117 20.781 -6.09 1 97.31 342 ASP B O 1
ATOM 5670 N N . PRO B 1 343 ? -9.484 21.578 -7.656 1 96.06 343 PRO B N 1
ATOM 5671 C CA . PRO B 1 343 ? -10.633 21.547 -6.746 1 96.06 343 PRO B CA 1
ATOM 5672 C C . PRO B 1 343 ? -10.938 20.156 -6.223 1 96.06 343 PRO B C 1
ATOM 5674 O O . PRO B 1 343 ? -11.461 20 -5.117 1 96.06 343 PRO B O 1
ATOM 5677 N N . GLU B 1 344 ? -10.594 19.234 -6.965 1 96.56 344 GLU B N 1
ATOM 5678 C CA . GLU B 1 344 ? -10.805 17.859 -6.512 1 96.56 344 GLU B CA 1
ATOM 5679 C C . GLU B 1 344 ? -9.758 17.453 -5.484 1 96.56 344 GLU B C 1
ATOM 5681 O O . GLU B 1 344 ? -10.086 16.891 -4.434 1 96.56 344 GLU B O 1
ATOM 5686 N N . ALA B 1 345 ? -8.531 17.781 -5.762 1 98.38 345 ALA B N 1
ATOM 5687 C CA . ALA B 1 345 ? -7.422 17.359 -4.91 1 98.38 345 ALA B CA 1
ATOM 5688 C C . ALA B 1 345 ? -7.484 18.047 -3.547 1 98.38 345 ALA B C 1
ATOM 5690 O O . ALA B 1 345 ? -7.324 17.391 -2.51 1 98.38 345 ALA B O 1
ATOM 5691 N N . VAL B 1 346 ? -7.75 19.281 -3.561 1 98.06 346 VAL B N 1
ATOM 5692 C CA . VAL B 1 346 ? -7.668 20.062 -2.332 1 98.06 346 VAL B CA 1
ATOM 5693 C C . VAL B 1 346 ? -8.75 19.609 -1.358 1 98.06 346 VAL B C 1
ATOM 5695 O O . VAL B 1 346 ? -8.547 19.625 -0.142 1 98.06 346 VAL B O 1
ATOM 5698 N N . LYS B 1 347 ? -9.844 19.094 -1.851 1 95.75 347 LYS B N 1
ATOM 5699 C CA . LYS B 1 347 ? -10.961 18.656 -1.014 1 95.75 347 LYS B CA 1
ATOM 5700 C C . LYS B 1 347 ? -10.664 17.312 -0.352 1 95.75 347 LYS B C 1
ATOM 5702 O O . LYS B 1 347 ? -11.352 16.906 0.587 1 95.75 347 LYS B O 1
ATOM 5707 N N . LEU B 1 348 ? -9.641 16.672 -0.847 1 97.88 348 LEU B N 1
ATOM 5708 C CA . LEU B 1 348 ? -9.305 15.352 -0.315 1 97.88 348 LEU B CA 1
ATOM 5709 C C . LEU B 1 348 ? -8.32 15.469 0.844 1 97.88 348 LEU B C 1
ATOM 5711 O O . LEU B 1 348 ? -8.125 14.516 1.602 1 97.88 348 LEU B O 1
ATOM 5715 N N . VAL B 1 349 ? -7.695 16.609 1.006 1 98.62 349 VAL B N 1
ATOM 5716 C CA . VAL B 1 349 ? -6.641 16.766 2.002 1 98.62 349 VAL B CA 1
ATOM 5717 C C . VAL B 1 349 ? -7.227 17.328 3.295 1 98.62 349 VAL B C 1
ATOM 5719 O O . VAL B 1 349 ? -7.922 18.344 3.277 1 98.62 349 VAL B O 1
ATOM 5722 N N . ASP B 1 350 ? -6.941 16.656 4.355 1 98.31 350 ASP B N 1
ATOM 5723 C CA . ASP B 1 350 ? -7.414 17.125 5.656 1 98.31 350 ASP B CA 1
ATOM 5724 C C . ASP B 1 350 ? -6.34 17.953 6.363 1 98.31 350 ASP B C 1
ATOM 5726 O O . ASP B 1 350 ? -6.613 19.047 6.855 1 98.31 350 ASP B O 1
ATOM 5730 N N . GLU B 1 351 ? -5.129 17.375 6.418 1 98.56 351 GLU B N 1
ATOM 5731 C CA . GLU B 1 351 ? -3.988 18.047 7.035 1 98.56 351 GLU B CA 1
ATOM 5732 C C . GLU B 1 351 ? -2.836 18.203 6.047 1 98.56 351 GLU B C 1
ATOM 5734 O O . GLU B 1 351 ? -2.473 17.234 5.363 1 98.56 351 GLU B O 1
ATOM 5739 N N . PHE B 1 352 ? -2.406 19.359 6.035 1 98.81 352 PHE B N 1
ATOM 5740 C CA . PHE B 1 352 ? -1.301 19.688 5.141 1 98.81 352 PHE B CA 1
ATOM 5741 C C . PHE B 1 352 ? -0.141 20.297 5.914 1 98.81 352 PHE B C 1
ATOM 5743 O O . PHE B 1 352 ? -0.332 21.234 6.684 1 98.81 352 PHE B O 1
ATOM 5750 N N . PHE B 1 353 ? 1.062 19.703 5.754 1 98.69 353 PHE B N 1
ATOM 5751 C CA . PHE B 1 353 ? 2.285 20.203 6.363 1 98.69 353 PHE B CA 1
ATOM 5752 C C . PHE B 1 353 ? 3.266 20.688 5.301 1 98.69 353 PHE B C 1
ATOM 5754 O O . PHE B 1 353 ? 3.621 19.938 4.391 1 98.69 353 PHE B O 1
ATOM 5761 N N . PHE B 1 354 ? 3.66 21.906 5.438 1 98.12 354 PHE B N 1
ATOM 5762 C CA . PHE B 1 354 ? 4.574 22.484 4.453 1 98.12 354 PHE B CA 1
ATOM 5763 C C . PHE B 1 354 ? 5.715 23.219 5.145 1 98.12 354 PHE B C 1
ATOM 5765 O O . PHE B 1 354 ? 5.48 24.109 5.953 1 98.12 354 PHE B O 1
ATOM 5772 N N . GLU B 1 355 ? 6.895 22.734 4.871 1 95.69 355 GLU B N 1
ATOM 5773 C CA . GLU B 1 355 ? 8.055 23.484 5.34 1 95.69 355 GLU B CA 1
ATOM 5774 C C . GLU B 1 355 ? 8.445 24.578 4.344 1 95.69 355 GLU B C 1
ATOM 5776 O O . GLU B 1 355 ? 9.188 24.312 3.396 1 95.69 355 GLU B O 1
ATOM 5781 N N . HIS B 1 356 ? 8.023 25.703 4.641 1 94.38 356 HIS B N 1
ATOM 5782 C CA . HIS B 1 356 ? 8.234 26.828 3.734 1 94.38 356 HIS B CA 1
ATOM 5783 C C . HIS B 1 356 ? 9.43 27.656 4.164 1 94.38 356 HIS B C 1
ATOM 5785 O O . HIS B 1 356 ? 9.406 28.297 5.219 1 94.38 356 HIS B O 1
ATOM 5791 N N . HIS B 1 357 ? 10.477 27.578 3.402 1 92.69 357 HIS B N 1
ATOM 5792 C CA . HIS B 1 357 ? 11.648 28.422 3.627 1 92.69 357 HIS B CA 1
ATOM 5793 C C . HIS B 1 357 ? 11.531 29.734 2.869 1 92.69 357 HIS B C 1
ATOM 5795 O O . HIS B 1 357 ? 11.617 29.75 1.639 1 92.69 357 HIS B O 1
ATOM 5801 N N . VAL B 1 358 ? 11.438 30.797 3.684 1 93.19 358 VAL B N 1
ATOM 5802 C CA . VAL B 1 358 ? 11.172 32.062 3.043 1 93.19 358 VAL B CA 1
ATOM 5803 C C . VAL B 1 358 ? 12.25 33.094 3.43 1 93.19 358 VAL B C 1
ATOM 5805 O O . VAL B 1 358 ? 13.055 32.812 4.328 1 93.19 358 VAL B O 1
ATOM 5808 N N . ASN B 1 359 ? 12.266 34.188 2.621 1 92.62 359 ASN B N 1
ATOM 5809 C CA . ASN B 1 359 ? 13.18 35.281 2.889 1 92.62 359 ASN B CA 1
ATOM 5810 C C . ASN B 1 359 ? 12.789 36.062 4.152 1 92.62 359 ASN B C 1
ATOM 5812 O O . ASN B 1 359 ? 12.141 37.094 4.078 1 92.62 359 ASN B O 1
ATOM 5816 N N . PHE B 1 360 ? 13.172 35.531 5.246 1 92.81 360 PHE B N 1
ATOM 5817 C CA . PHE B 1 360 ? 12.93 35.969 6.617 1 92.81 360 PHE B CA 1
ATOM 5818 C C . PHE B 1 360 ? 14.219 35.906 7.438 1 92.81 360 PHE B C 1
ATOM 5820 O O . PHE B 1 360 ? 14.805 34.844 7.605 1 92.81 360 PHE B O 1
ATOM 5827 N N . PRO B 1 361 ? 14.703 37.094 7.891 1 88.69 361 PRO B N 1
ATOM 5828 C CA . PRO B 1 361 ? 16.047 37.188 8.453 1 88.69 361 PRO B CA 1
ATOM 5829 C C . PRO B 1 361 ? 16.328 36.156 9.516 1 88.69 361 PRO B C 1
ATOM 5831 O O . PRO B 1 361 ? 17.391 35.5 9.492 1 88.69 361 PRO B O 1
ATOM 5834 N N . PRO B 1 362 ? 15.453 35.844 10.375 1 88.38 362 PRO B N 1
ATOM 5835 C CA . PRO B 1 362 ? 15.758 34.844 11.398 1 88.38 362 PRO B CA 1
ATOM 5836 C C . PRO B 1 362 ? 15.961 33.469 10.82 1 88.38 362 PRO B C 1
ATOM 5838 O O . PRO B 1 362 ? 16.547 32.594 11.469 1 88.38 362 PRO B O 1
ATOM 5841 N N . MET B 1 363 ? 15.484 33.188 9.609 1 87.94 363 MET B N 1
ATOM 5842 C CA . MET B 1 363 ? 15.586 31.875 8.984 1 87.94 363 MET B CA 1
ATOM 5843 C C . MET B 1 363 ? 16.922 31.719 8.258 1 87.94 363 MET B C 1
ATOM 5845 O O . MET B 1 363 ? 17.375 30.594 8.023 1 87.94 363 MET B O 1
ATOM 5849 N N . ARG B 1 364 ? 17.562 32.719 7.949 1 86.56 364 ARG B N 1
ATOM 5850 C CA . ARG B 1 364 ? 18.719 32.719 7.059 1 86.56 364 ARG B CA 1
ATOM 5851 C C . ARG B 1 364 ? 19.875 31.922 7.637 1 86.56 364 ARG B C 1
ATOM 5853 O O . ARG B 1 364 ? 20.562 31.203 6.906 1 86.56 364 ARG B O 1
ATOM 5860 N N . PRO B 1 365 ? 20.094 31.984 8.938 1 84.06 365 PRO B N 1
ATOM 5861 C CA . PRO B 1 365 ? 21.219 31.234 9.484 1 84.06 365 PRO B CA 1
ATOM 5862 C C . PRO B 1 365 ? 21.047 29.719 9.344 1 84.06 365 PRO B C 1
ATOM 5864 O O . PRO B 1 365 ? 22.016 28.969 9.367 1 84.06 365 PRO B O 1
ATOM 5867 N N . TYR B 1 366 ? 19.859 29.266 9.172 1 82.06 366 TYR B N 1
ATOM 5868 C CA . TYR B 1 366 ? 19.562 27.844 9.203 1 82.06 366 TYR B CA 1
ATOM 5869 C C . TYR B 1 366 ? 19.328 27.312 7.793 1 82.06 366 TYR B C 1
ATOM 5871 O O . TYR B 1 366 ? 19.703 26.172 7.48 1 82.06 366 TYR B O 1
ATOM 5879 N N . TRP B 1 367 ? 18.766 28.125 6.895 1 84.56 367 TRP B N 1
ATOM 5880 C CA . TRP B 1 367 ? 18.297 27.625 5.602 1 84.56 367 TRP B CA 1
ATOM 5881 C C . TRP B 1 367 ? 18.75 28.531 4.469 1 84.56 367 TRP B C 1
ATOM 5883 O O . TRP B 1 367 ? 18.188 28.516 3.375 1 84.56 367 TRP B O 1
ATOM 5893 N N . GLY B 1 368 ? 19.688 29.344 4.684 1 79.38 368 GLY B N 1
ATOM 5894 C CA . GLY B 1 368 ? 20.141 30.359 3.744 1 79.38 368 GLY B CA 1
ATOM 5895 C C . GLY B 1 368 ? 20.219 29.859 2.314 1 79.38 368 GLY B C 1
ATOM 5896 O O . GLY B 1 368 ? 19.828 30.562 1.38 1 79.38 368 GLY B O 1
ATOM 5897 N N . GLY B 1 369 ? 20.547 28.688 2.029 1 80.62 369 GLY B N 1
ATOM 5898 C CA . GLY B 1 369 ? 20.75 28.172 0.685 1 80.62 369 GLY B CA 1
ATOM 5899 C C . GLY B 1 369 ? 19.469 27.625 0.067 1 80.62 369 GLY B C 1
ATOM 5900 O O . GLY B 1 369 ? 19.438 27.344 -1.132 1 80.62 369 GLY B O 1
ATOM 5901 N N . THR B 1 370 ? 18.359 27.594 0.772 1 83.94 370 THR B N 1
ATOM 5902 C CA . THR B 1 370 ? 17.141 26.953 0.297 1 83.94 370 THR B CA 1
ATOM 5903 C C . THR B 1 370 ? 15.961 27.922 0.39 1 83.94 370 THR B C 1
ATOM 5905 O O . THR B 1 370 ? 14.812 27.547 0.144 1 83.94 370 THR B O 1
ATOM 5908 N N . LEU B 1 371 ? 16.234 29.188 0.671 1 87.69 371 LEU B N 1
ATOM 5909 C CA . LEU B 1 371 ? 15.156 30.156 0.86 1 87.69 371 LEU B CA 1
ATOM 5910 C C . LEU B 1 371 ? 14.531 30.547 -0.477 1 87.69 371 LEU B C 1
ATOM 5912 O O . LEU B 1 371 ? 15.234 30.703 -1.475 1 87.69 371 LEU B O 1
ATOM 5916 N N . ASP B 1 372 ? 13.297 30.625 -0.448 1 87.88 372 ASP B N 1
ATOM 5917 C CA . ASP B 1 372 ? 12.625 31.359 -1.518 1 87.88 372 ASP B CA 1
ATOM 5918 C C . ASP B 1 372 ? 12.789 32.875 -1.335 1 87.88 372 ASP B C 1
ATOM 5920 O O . ASP B 1 372 ? 12.047 33.5 -0.581 1 87.88 372 ASP B O 1
ATOM 5924 N N . GLU B 1 373 ? 13.617 33.469 -2.076 1 87.81 373 GLU B N 1
ATOM 5925 C CA . GLU B 1 373 ? 14.031 34.875 -1.862 1 87.81 373 GLU B CA 1
ATOM 5926 C C . GLU B 1 373 ? 12.914 35.844 -2.221 1 87.81 373 GLU B C 1
ATOM 5928 O O . GLU B 1 373 ? 12.898 36.969 -1.75 1 87.81 373 GLU B O 1
ATOM 5933 N N . GLY B 1 374 ? 11.992 35.344 -2.986 1 88.81 374 GLY B N 1
ATOM 5934 C CA . GLY B 1 374 ? 10.93 36.219 -3.436 1 88.81 374 GLY B CA 1
ATOM 5935 C C . GLY B 1 374 ? 9.719 36.219 -2.512 1 88.81 374 GLY B C 1
ATOM 5936 O O . GLY B 1 374 ? 8.781 37 -2.713 1 88.81 374 GLY B O 1
ATOM 5937 N N . ILE B 1 375 ? 9.797 35.438 -1.504 1 94.44 375 ILE B N 1
ATOM 5938 C CA . ILE B 1 375 ? 8.656 35.281 -0.61 1 94.44 375 ILE B CA 1
ATOM 5939 C C . ILE B 1 375 ? 9.086 35.562 0.829 1 94.44 375 ILE B C 1
ATOM 5941 O O . ILE B 1 375 ? 10.07 35 1.311 1 94.44 375 ILE B O 1
ATOM 5945 N N . GLY B 1 376 ? 8.375 36.5 1.453 1 95.56 376 GLY B N 1
ATOM 5946 C CA . GLY B 1 376 ? 8.648 36.812 2.85 1 95.56 376 GLY B CA 1
ATOM 5947 C C . GLY B 1 376 ? 7.684 36.125 3.807 1 95.56 376 GLY B C 1
ATOM 5948 O O . GLY B 1 376 ? 6.84 35.344 3.385 1 95.56 376 GLY B O 1
ATOM 5949 N N . LEU B 1 377 ? 7.832 36.438 5.078 1 96.75 377 LEU B N 1
ATOM 5950 C CA . LEU B 1 377 ? 7.016 35.844 6.133 1 96.75 377 LEU B CA 1
ATOM 5951 C C . LEU B 1 377 ? 5.539 36.125 5.906 1 96.75 377 LEU B C 1
ATOM 5953 O O . LEU B 1 377 ? 4.695 35.25 6.043 1 96.75 377 LEU B O 1
ATOM 5957 N N . ALA B 1 378 ? 5.223 37.375 5.586 1 97.94 378 ALA B N 1
ATOM 5958 C CA . ALA B 1 378 ? 3.832 37.781 5.398 1 97.94 378 ALA B CA 1
ATOM 5959 C C . ALA B 1 378 ? 3.176 37 4.273 1 97.94 378 ALA B C 1
ATOM 5961 O O . ALA B 1 378 ? 2.037 36.531 4.41 1 97.94 378 ALA B O 1
ATOM 5962 N N . GLU B 1 379 ? 3.926 36.875 3.191 1 97.5 379 GLU B N 1
ATOM 5963 C CA . GLU B 1 379 ? 3.396 36.125 2.059 1 97.5 379 GLU B CA 1
ATOM 5964 C C . GLU B 1 379 ? 3.221 34.625 2.41 1 97.5 379 GLU B C 1
ATOM 5966 O O . GLU B 1 379 ? 2.279 34 1.948 1 97.5 379 GLU B O 1
ATOM 5971 N N . SER B 1 380 ? 4.156 34.156 3.141 1 97.56 380 SER B N 1
ATOM 5972 C CA . SER B 1 380 ? 4.031 32.75 3.588 1 97.56 380 SER B CA 1
ATOM 5973 C C . SER B 1 380 ? 2.809 32.562 4.477 1 97.56 380 SER B C 1
ATOM 5975 O O . SER B 1 380 ? 2.059 31.609 4.316 1 97.56 380 SER B O 1
ATOM 5977 N N . MET B 1 381 ? 2.57 33.469 5.418 1 98.44 381 MET B N 1
ATOM 5978 C CA . MET B 1 381 ? 1.39 33.375 6.277 1 98.44 381 MET B CA 1
ATOM 5979 C C . MET B 1 381 ? 0.112 33.438 5.445 1 98.44 381 MET B C 1
ATOM 5981 O O . MET B 1 381 ? -0.833 32.688 5.707 1 98.44 381 MET B O 1
ATOM 5985 N N . GLN B 1 382 ? 0.125 34.312 4.48 1 98.25 382 GLN B N 1
ATOM 5986 C CA . GLN B 1 382 ? -1.034 34.406 3.602 1 98.25 382 GLN B CA 1
ATOM 5987 C C . GLN B 1 382 ? -1.271 33.125 2.83 1 98.25 382 GLN B C 1
ATOM 5989 O O . GLN B 1 382 ? -2.416 32.719 2.605 1 98.25 382 GLN B O 1
ATOM 5994 N N . LEU B 1 383 ? -0.22 32.531 2.395 1 98 383 LEU B N 1
ATOM 5995 C CA . LEU B 1 383 ? -0.334 31.25 1.707 1 98 383 LEU B CA 1
ATOM 5996 C C . LEU B 1 383 ? -1.038 30.234 2.586 1 98 383 LEU B C 1
ATOM 5998 O O . LEU B 1 383 ? -1.991 29.578 2.15 1 98 383 LEU B O 1
ATOM 6002 N N . PHE B 1 384 ? -0.586 30.094 3.775 1 98.75 384 PHE B N 1
ATOM 6003 C CA . PHE B 1 384 ? -1.206 29.141 4.695 1 98.75 384 PHE B CA 1
ATOM 6004 C C . PHE B 1 384 ? -2.664 29.516 4.945 1 98.75 384 PHE B C 1
ATOM 6006 O O . PHE B 1 384 ? -3.527 28.641 5.012 1 98.75 384 PHE B O 1
ATOM 6013 N N . LEU B 1 385 ? -2.92 30.781 5.148 1 98.88 385 LEU B N 1
ATOM 6014 C CA . LEU B 1 385 ? -4.289 31.25 5.359 1 98.88 385 LEU B CA 1
ATOM 6015 C C . LEU B 1 385 ? -5.184 30.828 4.191 1 98.88 385 LEU B C 1
ATOM 6017 O O . LEU B 1 385 ? -6.293 30.344 4.398 1 98.88 385 LEU B O 1
ATOM 6021 N N . GLU B 1 386 ? -4.695 31 3.014 1 98.44 386 GLU B N 1
ATOM 6022 C CA . GLU B 1 386 ? -5.477 30.672 1.824 1 98.44 386 GLU B CA 1
ATOM 6023 C C . GLU B 1 386 ? -5.766 29.172 1.749 1 98.44 386 GLU B C 1
ATOM 6025 O O . GLU B 1 386 ? -6.859 28.766 1.353 1 98.44 386 GLU B O 1
ATOM 6030 N N . ILE B 1 387 ? -4.785 28.422 2.082 1 98.62 387 ILE B N 1
ATOM 6031 C CA . ILE B 1 387 ? -4.996 26.969 2.092 1 98.62 387 ILE B CA 1
ATOM 6032 C C . ILE B 1 387 ? -6.02 26.609 3.168 1 98.62 387 ILE B C 1
ATOM 6034 O O . ILE B 1 387 ? -6.91 25.797 2.932 1 98.62 387 ILE B O 1
ATOM 6038 N N . ARG B 1 388 ? -5.941 27.219 4.312 1 98.81 388 ARG B N 1
ATOM 6039 C CA . ARG B 1 388 ? -6.898 26.984 5.383 1 98.81 388 ARG B CA 1
ATOM 6040 C C . ARG B 1 388 ? -8.305 27.391 4.969 1 98.81 388 ARG B C 1
ATOM 6042 O O . ARG B 1 388 ? -9.281 26.719 5.289 1 98.81 388 ARG B O 1
ATOM 6049 N N . LYS B 1 389 ? -8.445 28.453 4.262 1 98.5 389 LYS B N 1
ATOM 6050 C CA . LYS B 1 389 ? -9.742 28.938 3.805 1 98.5 389 LYS B CA 1
ATOM 6051 C C . LYS B 1 389 ? -10.367 27.953 2.811 1 98.5 389 LYS B C 1
ATOM 6053 O O . LYS B 1 389 ? -11.578 27.984 2.578 1 98.5 389 LYS B O 1
ATOM 6058 N N . LYS B 1 390 ? -9.562 27.141 2.268 1 97.69 390 LYS B N 1
ATOM 6059 C CA . LYS B 1 390 ? -10.07 26.109 1.359 1 97.69 390 LYS B CA 1
ATOM 6060 C C . LYS B 1 390 ? -10.5 24.875 2.127 1 97.69 390 LYS B C 1
ATOM 6062 O O . LYS B 1 390 ? -10.914 23.875 1.524 1 97.69 390 LYS B O 1
ATOM 6067 N N . GLY B 1 391 ? -10.32 24.875 3.406 1 96.81 391 GLY B N 1
ATOM 6068 C CA . GLY B 1 391 ? -10.805 23.797 4.242 1 96.81 391 GLY B CA 1
ATOM 6069 C C . GLY B 1 391 ? -9.719 22.828 4.656 1 96.81 391 GLY B C 1
ATOM 6070 O O . GLY B 1 391 ? -9.992 21.797 5.285 1 96.81 391 GLY B O 1
ATOM 6071 N N . VAL B 1 392 ? -8.492 23.141 4.312 1 98.44 392 VAL B N 1
ATOM 6072 C CA . VAL B 1 392 ? -7.363 22.266 4.629 1 98.44 392 VAL B CA 1
ATOM 6073 C C . VAL B 1 392 ? -6.652 22.766 5.883 1 98.44 392 VAL B C 1
ATOM 6075 O O . VAL B 1 392 ? -6.301 23.953 5.969 1 98.44 392 VAL B O 1
ATOM 6078 N N . ARG B 1 393 ? -6.465 21.906 6.84 1 98.62 393 ARG B N 1
ATOM 6079 C CA . ARG B 1 393 ? -5.676 22.25 8.016 1 98.62 393 ARG B CA 1
ATOM 6080 C C . ARG B 1 393 ? -4.191 22.344 7.676 1 98.62 393 ARG B C 1
ATOM 6082 O O . ARG B 1 393 ? -3.445 21.375 7.883 1 98.62 393 ARG B O 1
ATOM 6089 N N . ALA B 1 394 ? -3.814 23.484 7.273 1 98.81 394 ALA B N 1
ATOM 6090 C CA . ALA B 1 394 ? -2.432 23.688 6.855 1 98.81 394 ALA B CA 1
ATOM 6091 C C . ALA B 1 394 ? -1.561 24.094 8.039 1 98.81 394 ALA B C 1
ATOM 6093 O O . ALA B 1 394 ? -1.885 25.047 8.758 1 98.81 394 ALA B O 1
ATOM 6094 N N . HIS B 1 395 ? -0.458 23.422 8.211 1 98.62 395 HIS B N 1
ATOM 6095 C CA . HIS B 1 395 ? 0.518 23.641 9.273 1 98.62 395 HIS B CA 1
ATOM 6096 C C . HIS B 1 395 ? 1.872 24.047 8.703 1 98.62 395 HIS B C 1
ATOM 6098 O O . HIS B 1 395 ? 2.326 23.484 7.707 1 98.62 395 HIS B O 1
ATOM 6104 N N . SER B 1 396 ? 2.42 25.078 9.352 1 97.31 396 SER B N 1
ATOM 6105 C CA . SER B 1 396 ? 3.816 25.359 9.031 1 97.31 396 SER B CA 1
ATOM 6106 C C . SER B 1 396 ? 4.75 24.344 9.688 1 97.31 396 SER B C 1
ATOM 6108 O O . SER B 1 396 ? 4.848 24.297 10.914 1 97.31 396 SER B O 1
ATOM 6110 N N . TRP B 1 397 ? 5.418 23.625 8.836 1 95.75 397 TRP B N 1
ATOM 6111 C CA . TRP B 1 397 ? 6.23 22.484 9.289 1 95.75 397 TRP B CA 1
ATOM 6112 C C . TRP B 1 397 ? 7.645 22.938 9.633 1 95.75 397 TRP B C 1
ATOM 6114 O O . TRP B 1 397 ? 8.062 24.031 9.242 1 95.75 397 TRP B O 1
ATOM 6124 N N . VAL B 1 398 ? 8.445 22.125 10.312 1 90 398 VAL B N 1
ATOM 6125 C CA . VAL B 1 398 ? 9.734 22.469 10.891 1 90 398 VAL B CA 1
ATOM 6126 C C . VAL B 1 398 ? 10.859 22 9.977 1 90 398 VAL B C 1
ATOM 6128 O O . VAL B 1 398 ? 10.672 21.078 9.18 1 90 398 VAL B O 1
#